Protein AF-A0A1L0E0C1-F1 (afdb_monomer_lite)

Organism: NCBI:txid45354

pLDDT: mean 79.89, std 13.8, range [28.92, 96.62]

InterPro domains:
  IPR013112 FAD-binding 8 [PF08022] (429-530)
  IPR013112 FAD-binding 8 [PF08022] (981-1081)
  IPR013121 Ferric reductase, NAD binding domain [PF08030] (539-684)
  IPR013121 Ferric reductase, NAD binding domain [PF08030] (1091-1236)
  IPR013130 Ferric reductase transmembrane component-like domain [PF01794] (278-395)
  IPR013130 Ferric reductase transmembrane component-like domain [PF01794] (830-946)
  IPR017927 FAD-binding domain, ferredoxin reductase-type [PS51384] (413-532)
  IPR017927 FAD-binding domain, ferredoxin reductase-type [PS51384] (965-1084)
  IPR039261 Ferredoxin-NADP reductase (FNR), nucleotide-binding domain [G3DSA:3.40.50.80] (520-704)
  IPR039261 Ferredoxin-NADP reductase (FNR), nucleotide-binding domain [G3DSA:3.40.50.80] (1072-1254)
  IPR039261 Ferredoxin-NADP reductase (FNR), nucleotide-binding domain [SSF52343] (520-680)
  IPR039261 Ferredoxin-NADP reductase (FNR), nucleotide-binding domain [SSF52343] (1072-1241)
  IPR051410 Ferric/Cupric Reductase Transmembrane Component [PTHR32361] (139-702)

Structure (mmCIF, N/CA/C/O backbone):
data_AF-A0A1L0E0C1-F1
#
_entry.id   AF-A0A1L0E0C1-F1
#
loop_
_atom_site.group_PDB
_atom_site.id
_atom_site.type_symbol
_atom_site.label_atom_id
_atom_site.label_alt_id
_atom_site.label_comp_id
_atom_site.label_asym_id
_atom_site.label_entity_id
_atom_site.label_seq_id
_atom_site.pdbx_PDB_ins_code
_atom_site.Cartn_x
_atom_site.Cartn_y
_atom_site.Cartn_z
_atom_site.occupancy
_atom_site.B_iso_or_equiv
_atom_site.auth_seq_id
_atom_site.auth_comp_id
_atom_site.auth_asym_id
_atom_site.auth_atom_id
_atom_site.pdbx_PDB_model_num
ATOM 1 N N . MET A 1 1 ? -16.754 -13.386 -2.634 1.00 34.28 1 MET A N 1
ATOM 2 C CA . MET A 1 1 ? -15.485 -12.650 -2.865 1.00 34.28 1 MET A CA 1
ATOM 3 C C . MET A 1 1 ? -14.905 -12.887 -4.261 1.00 34.28 1 MET A C 1
ATOM 5 O O . MET A 1 1 ? -15.042 -11.982 -5.067 1.00 34.28 1 MET A O 1
ATOM 9 N N . LYS A 1 2 ? -14.325 -14.057 -4.603 1.00 34.59 2 LYS A N 1
ATOM 10 C CA . LYS A 1 2 ? -13.698 -14.273 -5.934 1.00 34.59 2 LYS A CA 1
ATOM 11 C C . LYS A 1 2 ? -14.651 -13.988 -7.117 1.00 34.59 2 LYS A C 1
ATOM 13 O O . LYS A 1 2 ? -14.282 -13.212 -7.989 1.00 34.59 2 LYS A O 1
ATOM 18 N N . LEU A 1 3 ? -15.902 -14.473 -7.079 1.00 32.47 3 LEU A N 1
ATOM 19 C CA . LEU A 1 3 ? -16.924 -14.115 -8.085 1.00 32.47 3 LEU A CA 1
ATOM 20 C C . LEU A 1 3 ? -17.291 -12.619 -8.112 1.00 32.47 3 LEU A C 1
ATOM 22 O O . LEU A 1 3 ? -17.586 -12.098 -9.176 1.00 32.47 3 LEU A O 1
ATOM 26 N N . ALA A 1 4 ? -17.247 -11.910 -6.979 1.00 31.53 4 ALA A N 1
ATOM 27 C CA . ALA A 1 4 ? -17.548 -10.475 -6.938 1.00 31.53 4 ALA A CA 1
ATOM 28 C C . ALA A 1 4 ? -16.428 -9.639 -7.583 1.00 31.53 4 ALA A C 1
ATOM 30 O O . ALA A 1 4 ? -16.703 -8.649 -8.247 1.00 31.53 4 ALA A O 1
ATOM 31 N N . PHE A 1 5 ? -15.170 -10.074 -7.449 1.00 40.53 5 PHE A N 1
ATOM 32 C CA . PHE A 1 5 ? -14.047 -9.487 -8.186 1.00 40.53 5 PHE A CA 1
ATOM 33 C C . PHE A 1 5 ? -14.113 -9.785 -9.688 1.00 40.53 5 PHE A C 1
ATOM 35 O O . PHE A 1 5 ? -13.810 -8.905 -10.487 1.00 40.53 5 PHE A O 1
ATOM 42 N N . LEU A 1 6 ? -14.563 -10.987 -10.065 1.00 40.75 6 LEU A N 1
ATOM 43 C CA . LEU A 1 6 ? -14.895 -11.329 -11.450 1.00 40.75 6 LEU A CA 1
ATOM 44 C C . LEU A 1 6 ? -16.001 -10.421 -12.003 1.00 40.75 6 LEU A C 1
ATOM 46 O O . LEU A 1 6 ? -15.827 -9.886 -13.085 1.00 40.75 6 LEU A O 1
ATOM 50 N N . TRP A 1 7 ? -17.076 -10.171 -11.249 1.00 33.31 7 TRP A N 1
ATOM 51 C CA . TRP A 1 7 ? -18.152 -9.253 -11.649 1.00 33.31 7 TRP A CA 1
ATOM 52 C C . TRP A 1 7 ? -17.701 -7.790 -11.756 1.00 33.31 7 TRP A C 1
ATOM 54 O O . TRP A 1 7 ? -18.041 -7.137 -12.734 1.00 33.31 7 TRP A O 1
ATOM 64 N N . VAL A 1 8 ? -16.899 -7.274 -10.817 1.00 35.41 8 VAL A N 1
ATOM 65 C CA . VAL A 1 8 ? -16.327 -5.913 -10.925 1.00 35.41 8 VAL A CA 1
ATOM 66 C C . VAL A 1 8 ? -15.400 -5.794 -12.140 1.00 35.41 8 VAL A C 1
ATOM 68 O O . VAL A 1 8 ? -15.423 -4.776 -12.823 1.00 35.41 8 VAL A O 1
ATOM 71 N N . PHE A 1 9 ? -14.625 -6.838 -12.451 1.00 43.00 9 PHE A N 1
ATOM 72 C CA . PHE A 1 9 ? -13.812 -6.893 -13.668 1.00 43.00 9 PHE A CA 1
ATOM 73 C C . PHE A 1 9 ? -14.680 -6.973 -14.935 1.00 43.00 9 PHE A C 1
ATOM 75 O O . PHE A 1 9 ? -14.425 -6.236 -15.878 1.00 43.00 9 PHE A O 1
ATOM 82 N N . PHE A 1 10 ? -15.743 -7.785 -14.942 1.00 39.56 10 PHE A N 1
ATOM 83 C CA . PHE A 1 10 ? -16.670 -7.912 -16.073 1.00 39.56 10 PHE A CA 1
ATOM 84 C C . PHE A 1 10 ? -17.393 -6.589 -16.363 1.00 39.56 10 PHE A C 1
ATOM 86 O O . PHE A 1 10 ? -17.394 -6.146 -17.504 1.00 39.56 10 PHE A O 1
ATOM 93 N N . LEU A 1 11 ? -17.912 -5.920 -15.324 1.00 33.31 11 LEU A N 1
ATOM 94 C CA . LEU A 1 11 ? -18.552 -4.601 -15.410 1.00 33.31 11 LEU A CA 1
ATOM 95 C C . LEU A 1 11 ? -17.589 -3.516 -15.926 1.00 33.31 11 LEU A C 1
ATOM 97 O O . LEU A 1 11 ? -17.987 -2.643 -16.697 1.00 33.31 11 LEU A O 1
ATOM 101 N N . TYR A 1 12 ? -16.313 -3.584 -15.534 1.00 43.00 12 TYR A N 1
ATOM 102 C CA . TYR A 1 12 ? -15.280 -2.663 -16.007 1.00 43.00 12 TYR A CA 1
ATOM 103 C C . TYR A 1 12 ? -14.874 -2.950 -17.464 1.00 43.00 12 TYR A C 1
ATOM 105 O O . TYR A 1 12 ? -14.796 -2.026 -18.271 1.00 43.00 12 TYR A O 1
ATOM 113 N N . CYS A 1 13 ? -14.719 -4.218 -17.852 1.00 41.84 13 CYS A N 1
ATOM 114 C CA . CYS A 1 13 ? -14.485 -4.599 -19.245 1.00 41.84 13 CYS A CA 1
ATOM 115 C C . CYS A 1 13 ? -15.674 -4.250 -20.156 1.00 41.84 13 CYS A C 1
ATOM 117 O O . CYS A 1 13 ? -15.446 -3.731 -21.245 1.00 41.84 13 CYS A O 1
ATOM 119 N N . SER A 1 14 ? -16.924 -4.414 -19.706 1.00 35.62 14 SER A N 1
ATOM 120 C CA . SER A 1 14 ? -18.097 -3.958 -20.469 1.00 35.62 14 SER A CA 1
ATOM 121 C C . SER A 1 14 ? -18.181 -2.432 -20.593 1.00 35.62 14 SER A C 1
ATOM 123 O O . SER A 1 14 ? -18.719 -1.923 -21.569 1.00 35.62 14 SER A O 1
ATOM 125 N N . SER A 1 15 ? -17.605 -1.676 -19.647 1.00 33.91 15 SER A N 1
ATOM 126 C CA . SER A 1 15 ? -17.481 -0.216 -19.795 1.00 33.91 15 SER A CA 1
ATOM 127 C C . SER A 1 15 ? -16.428 0.205 -20.830 1.00 33.91 15 SER A C 1
ATOM 129 O O . SER A 1 15 ? -16.482 1.327 -21.319 1.00 33.91 15 SER A O 1
ATOM 131 N N . LEU A 1 16 ? -15.509 -0.698 -21.201 1.00 36.69 16 LEU A N 1
ATOM 132 C CA . LEU A 1 16 ? -14.503 -0.481 -22.246 1.00 36.69 16 LEU A CA 1
ATOM 133 C C . LEU A 1 16 ? -14.975 -0.961 -23.627 1.00 36.69 16 LEU A C 1
ATOM 135 O O . LEU A 1 16 ? -14.597 -0.360 -24.624 1.00 36.69 16 LEU A O 1
ATOM 139 N N . THR A 1 17 ? -15.838 -1.981 -23.716 1.00 40.03 17 THR A N 1
ATOM 140 C CA . THR A 1 17 ? -16.458 -2.376 -25.000 1.00 40.03 17 THR A CA 1
ATOM 141 C C . THR A 1 17 ? -17.456 -1.346 -25.525 1.00 40.03 17 THR A C 1
ATOM 143 O O . THR A 1 17 ? -17.697 -1.301 -26.724 1.00 40.03 17 THR A O 1
ATOM 146 N N . ASN A 1 18 ? -17.997 -0.494 -24.648 1.00 32.62 18 ASN A N 1
ATOM 147 C CA . ASN A 1 18 ? -18.848 0.637 -25.028 1.00 32.62 18 ASN A CA 1
ATOM 148 C C . ASN A 1 18 ? -18.045 1.876 -25.481 1.00 32.62 18 ASN A C 1
ATOM 150 O O . ASN A 1 18 ? -18.640 2.908 -25.771 1.00 32.62 18 ASN A O 1
ATOM 154 N N . ALA A 1 19 ? -16.712 1.788 -25.556 1.00 31.70 19 ALA A N 1
ATOM 155 C CA . ALA A 1 19 ? -15.868 2.736 -26.283 1.00 31.70 19 ALA A CA 1
ATOM 156 C C . ALA A 1 19 ? -15.610 2.223 -27.716 1.00 31.70 19 ALA A C 1
ATOM 158 O O . ALA A 1 19 ? -14.467 2.146 -28.163 1.00 31.70 19 ALA A O 1
ATOM 159 N N . SER A 1 20 ? -16.680 1.804 -28.403 1.00 30.70 20 SER A N 1
ATOM 160 C CA . SER A 1 20 ? -16.653 1.278 -29.776 1.00 30.70 20 SER A CA 1
ATOM 161 C C . SER A 1 20 ? -16.223 2.319 -30.806 1.00 30.70 20 SER A C 1
ATOM 163 O O . SER A 1 20 ? -15.618 1.973 -31.818 1.00 30.70 20 SER A O 1
ATOM 165 N N . ASP A 1 21 ? -16.499 3.588 -30.520 1.00 34.62 21 ASP A N 1
ATOM 166 C CA . ASP A 1 21 ? -16.424 4.693 -31.473 1.00 34.62 21 ASP A CA 1
ATOM 167 C C . ASP A 1 21 ? -15.010 5.307 -31.466 1.00 34.62 21 ASP A C 1
ATOM 169 O O . ASP A 1 21 ? -14.806 6.503 -31.261 1.00 34.62 21 ASP A O 1
ATOM 173 N N . VAL A 1 22 ? -14.007 4.439 -31.638 1.00 39.66 22 VAL A N 1
ATOM 174 C CA . VAL A 1 22 ? -12.595 4.797 -31.849 1.00 39.66 22 VAL A CA 1
ATOM 175 C C . VAL A 1 22 ? -12.134 4.177 -33.169 1.00 39.66 22 VAL A C 1
ATOM 177 O O . VAL A 1 22 ? -11.247 3.321 -33.226 1.00 39.66 22 VAL A O 1
ATOM 180 N N . GLU A 1 23 ? -12.773 4.615 -34.252 1.00 43.16 23 GLU A N 1
ATOM 181 C CA . GLU A 1 23 ? -12.269 4.425 -35.610 1.00 43.16 23 GLU A CA 1
ATOM 182 C C . GLU A 1 23 ? -10.852 5.011 -35.696 1.00 43.16 23 GLU A C 1
ATOM 184 O O . GLU A 1 23 ? -10.646 6.147 -35.274 1.00 43.16 23 GLU A O 1
ATOM 189 N N . ASN A 1 24 ? -9.873 4.230 -36.176 1.00 45.38 24 ASN A N 1
ATOM 190 C CA . ASN A 1 24 ? -8.563 4.701 -36.675 1.00 45.38 24 ASN A CA 1
ATOM 191 C C . ASN A 1 24 ? -7.652 3.538 -37.127 1.00 45.38 24 ASN A C 1
ATOM 193 O O . ASN A 1 24 ? -6.869 3.695 -38.062 1.00 45.38 24 ASN A O 1
ATOM 197 N N . TYR A 1 25 ? -7.726 2.357 -36.495 1.00 48.22 25 TYR A N 1
ATOM 198 C CA . TYR A 1 25 ? -6.921 1.205 -36.930 1.00 48.22 25 TYR A CA 1
ATOM 199 C C . TYR A 1 25 ? -7.558 0.502 -38.134 1.00 48.22 25 TYR A C 1
ATOM 201 O O . TYR A 1 25 ? -8.680 0.007 -38.043 1.00 48.22 25 TYR A O 1
ATOM 209 N N . SER A 1 26 ? -6.828 0.395 -39.248 1.00 52.53 26 SER A N 1
ATOM 210 C CA . SER A 1 26 ? -7.262 -0.391 -40.405 1.00 52.53 26 SER A CA 1
ATOM 211 C C . SER A 1 26 ? -6.088 -1.121 -41.061 1.00 52.53 26 SER A C 1
ATOM 213 O O . SER A 1 26 ? -5.048 -0.521 -41.319 1.00 52.53 26 SER A O 1
ATOM 215 N N . PHE A 1 27 ? -6.270 -2.412 -41.356 1.00 62.06 27 PHE A N 1
ATOM 216 C CA . PHE A 1 27 ? -5.289 -3.216 -42.095 1.00 62.06 27 PHE A CA 1
ATOM 217 C C . PHE A 1 27 ? -5.013 -2.616 -43.476 1.00 62.06 27 PHE A C 1
ATOM 219 O O . PHE A 1 27 ? -5.892 -1.984 -44.075 1.00 62.06 27 PHE A O 1
ATOM 226 N N . HIS A 1 28 ? -3.802 -2.811 -43.991 1.00 65.19 28 HIS A N 1
ATOM 227 C CA . HIS A 1 28 ? -3.393 -2.187 -45.243 1.00 65.19 28 HIS A CA 1
ATOM 228 C C . HIS A 1 28 ? -3.848 -2.958 -46.485 1.00 65.19 28 HIS A C 1
ATOM 230 O O . HIS A 1 28 ? -4.202 -2.313 -47.467 1.00 65.19 28 HIS A O 1
ATOM 236 N N . GLY A 1 29 ? -3.906 -4.294 -46.434 1.00 66.12 29 GLY A N 1
ATOM 237 C CA . GLY A 1 29 ? -4.565 -5.103 -47.470 1.00 66.12 29 GLY A CA 1
ATOM 238 C C . GLY A 1 29 ? -3.949 -4.991 -48.874 1.00 66.12 29 GLY A C 1
ATOM 239 O O . GLY A 1 29 ? -2.994 -4.257 -49.108 1.00 66.12 29 GLY A O 1
ATOM 240 N N . LYS A 1 30 ? -4.485 -5.739 -49.848 1.00 67.62 30 LYS A N 1
ATOM 241 C CA . LYS A 1 30 ? -4.015 -5.669 -51.253 1.00 67.62 30 LYS A CA 1
ATOM 242 C C . LYS A 1 30 ? -4.526 -4.423 -51.980 1.00 67.62 30 LYS A C 1
ATOM 244 O O . LYS A 1 30 ? -3.969 -4.023 -52.994 1.00 67.62 30 LYS A O 1
ATOM 249 N N . ASP A 1 31 ? -5.596 -3.837 -51.465 1.00 69.44 31 ASP A N 1
ATOM 250 C CA . ASP A 1 31 ? -6.315 -2.700 -52.016 1.00 69.44 31 ASP A CA 1
ATOM 251 C C . ASP A 1 31 ? -5.542 -1.384 -51.837 1.00 69.44 31 ASP A C 1
ATOM 253 O O . ASP A 1 31 ? -5.228 -0.705 -52.821 1.00 69.44 31 ASP A O 1
ATOM 257 N N . LYS A 1 32 ? -5.135 -1.053 -50.604 1.00 72.25 32 LYS A N 1
ATOM 258 C CA . LYS A 1 32 ? -4.376 0.181 -50.336 1.00 72.25 32 LYS A CA 1
ATOM 259 C C . LYS A 1 32 ? -2.956 0.103 -50.897 1.00 72.25 32 LYS A C 1
ATOM 261 O O . LYS A 1 32 ? -2.439 1.112 -51.368 1.00 72.25 32 LYS A O 1
ATOM 266 N N . GLN A 1 33 ? -2.348 -1.090 -50.913 1.00 76.56 33 GLN A N 1
ATOM 267 C CA . GLN A 1 33 ? -1.043 -1.346 -51.542 1.00 76.56 33 GLN A CA 1
ATOM 268 C C . GLN A 1 33 ? -1.000 -0.832 -52.989 1.00 76.56 33 GLN A C 1
ATOM 270 O O . GLN A 1 33 ? -0.150 -0.005 -53.324 1.00 76.56 33 GLN A O 1
ATOM 275 N N . SER A 1 34 ? -1.957 -1.246 -53.822 1.00 78.94 34 SER A N 1
ATOM 276 C CA . SER A 1 34 ? -2.007 -0.855 -55.235 1.00 78.94 34 SER A CA 1
ATOM 277 C C . SER A 1 34 ? -2.423 0.601 -55.453 1.00 78.94 34 SER A C 1
ATOM 279 O O . SER A 1 34 ? -1.920 1.249 -56.373 1.00 78.94 34 SER A O 1
ATOM 281 N N . PHE A 1 35 ? -3.278 1.151 -54.583 1.00 84.19 35 PHE A N 1
ATOM 282 C CA . PHE A 1 35 ? -3.592 2.583 -54.577 1.00 84.19 35 PHE A CA 1
ATOM 283 C C . PHE A 1 35 ? -2.333 3.436 -54.347 1.00 84.19 35 PHE A C 1
ATOM 285 O O . PHE A 1 35 ? -2.048 4.345 -55.131 1.00 84.19 35 PHE A O 1
ATOM 292 N N . TYR A 1 36 ? -1.533 3.113 -53.324 1.00 80.38 36 TYR A N 1
ATOM 293 C CA . TYR A 1 36 ? -0.294 3.839 -53.034 1.00 80.38 36 TYR A CA 1
ATOM 294 C C . TYR A 1 36 ? 0.791 3.612 -54.101 1.00 80.38 36 TYR A C 1
ATOM 296 O O . TYR A 1 36 ? 1.489 4.563 -54.462 1.00 80.38 36 TYR A O 1
ATOM 304 N N . ALA A 1 37 ? 0.885 2.407 -54.675 1.00 81.44 37 ALA A N 1
ATOM 305 C CA . ALA A 1 37 ? 1.774 2.118 -55.802 1.00 81.44 37 ALA A CA 1
ATOM 306 C C . ALA A 1 37 ? 1.478 3.011 -57.017 1.00 81.44 37 ALA A C 1
ATOM 308 O O . ALA A 1 37 ? 2.386 3.664 -57.542 1.00 81.44 37 ALA A O 1
ATOM 309 N N . CYS A 1 38 ? 0.209 3.120 -57.421 1.00 84.69 38 CYS A N 1
ATOM 310 C CA . CYS A 1 38 ? -0.178 3.995 -58.525 1.00 84.69 38 CYS A CA 1
ATOM 311 C C . CYS A 1 38 ? -0.031 5.483 -58.191 1.00 84.69 38 CYS A C 1
ATOM 313 O O . CYS A 1 38 ? 0.503 6.235 -59.005 1.00 84.69 38 CYS A O 1
ATOM 315 N N . GLY A 1 39 ? -0.397 5.924 -56.985 1.00 83.69 39 GLY A N 1
ATOM 316 C CA . GLY A 1 39 ? -0.213 7.320 -56.576 1.00 83.69 39 GLY A CA 1
ATOM 317 C C . GLY A 1 39 ? 1.248 7.764 -56.434 1.00 83.69 39 GLY A C 1
ATOM 318 O O . GLY A 1 39 ? 1.540 8.958 -56.553 1.00 83.69 39 GLY A O 1
ATOM 319 N N . TYR A 1 40 ? 2.184 6.829 -56.246 1.00 78.94 40 TYR A N 1
ATOM 320 C CA . TYR A 1 40 ? 3.613 7.096 -56.414 1.00 78.94 40 TYR A CA 1
ATOM 321 C C . TYR A 1 40 ? 3.990 7.170 -57.903 1.00 78.94 40 TYR A C 1
ATOM 323 O O . TYR A 1 40 ? 4.584 8.161 -58.335 1.00 78.94 40 TYR A O 1
ATOM 331 N N . ALA A 1 41 ? 3.592 6.171 -58.702 1.00 79.88 41 ALA A N 1
ATOM 332 C CA . ALA A 1 41 ? 3.887 6.092 -60.136 1.00 79.88 41 ALA A CA 1
ATOM 333 C C . ALA A 1 41 ? 3.419 7.323 -60.932 1.00 79.88 41 ALA A C 1
ATOM 335 O O . ALA A 1 41 ? 4.134 7.792 -61.817 1.00 79.88 41 ALA A O 1
ATOM 336 N N . MET A 1 42 ? 2.261 7.893 -60.580 1.00 83.19 42 MET A N 1
ATOM 337 C CA . MET A 1 42 ? 1.703 9.104 -61.194 1.00 83.19 42 MET A CA 1
ATOM 338 C C . MET A 1 42 ? 2.708 10.262 -61.271 1.00 83.19 42 MET A C 1
ATOM 340 O O . MET A 1 42 ? 2.742 10.970 -62.274 1.00 83.19 42 MET A O 1
ATOM 344 N N . ARG A 1 43 ? 3.581 10.419 -60.265 1.00 74.69 43 ARG A N 1
ATOM 345 C CA . ARG A 1 43 ? 4.607 11.483 -60.217 1.00 74.69 43 ARG A CA 1
ATOM 346 C C . ARG A 1 43 ? 5.691 11.350 -61.291 1.00 74.69 43 ARG A C 1
ATOM 348 O O . ARG A 1 43 ? 6.391 12.318 -61.562 1.00 74.69 43 ARG A O 1
ATOM 355 N N . LEU A 1 44 ? 5.845 10.154 -61.856 1.00 72.62 44 LEU A N 1
ATOM 356 C CA . LEU A 1 44 ? 6.824 9.814 -62.891 1.00 72.62 44 LEU A CA 1
ATOM 357 C C . LEU A 1 44 ? 6.169 9.684 -64.275 1.00 72.62 44 LEU A C 1
ATOM 359 O O . LEU A 1 44 ? 6.866 9.733 -65.284 1.00 72.62 44 LEU A O 1
ATOM 363 N N . ILE A 1 45 ? 4.838 9.544 -64.321 1.00 82.25 45 ILE A N 1
ATOM 364 C CA . ILE A 1 45 ? 4.042 9.550 -65.554 1.00 82.25 45 ILE A CA 1
ATOM 365 C C . ILE A 1 45 ? 3.848 10.989 -66.058 1.00 82.25 45 ILE A C 1
ATOM 367 O O . ILE A 1 45 ? 4.075 11.249 -67.236 1.00 82.25 45 ILE A O 1
ATOM 371 N N . GLY A 1 46 ? 3.464 11.930 -65.186 1.00 80.50 46 GLY A N 1
ATOM 372 C CA . GLY A 1 46 ? 3.272 13.332 -65.569 1.00 80.50 46 GLY A CA 1
ATOM 373 C C . GLY A 1 46 ? 2.643 14.203 -64.480 1.00 80.50 46 GLY A C 1
ATOM 374 O O . GLY A 1 46 ? 2.014 13.714 -63.540 1.00 80.50 46 GLY A O 1
ATOM 375 N N . THR A 1 47 ? 2.791 15.520 -64.619 1.00 84.44 47 THR A N 1
ATOM 376 C CA . THR A 1 47 ? 2.077 16.499 -63.790 1.00 84.44 47 THR A CA 1
ATOM 377 C C . THR A 1 47 ? 0.734 16.842 -64.440 1.00 84.44 47 THR A C 1
ATOM 379 O O . THR A 1 47 ? 0.674 17.129 -65.629 1.00 84.44 47 THR A O 1
ATOM 382 N N . PHE A 1 48 ? -0.348 16.856 -63.657 1.00 87.25 48 PHE A N 1
ATOM 383 C CA . PHE A 1 48 ? -1.711 17.160 -64.136 1.00 87.25 48 PHE A CA 1
ATOM 384 C C . PHE A 1 48 ? -2.331 18.411 -63.491 1.00 87.25 48 PHE A C 1
ATOM 386 O O . PHE A 1 48 ? -3.354 18.910 -63.949 1.00 87.25 48 PHE A O 1
ATOM 393 N N . CYS A 1 49 ? -1.726 18.932 -62.421 1.00 83.69 49 CYS A N 1
ATOM 394 C CA . CYS A 1 49 ? -2.252 20.060 -61.654 1.00 83.69 49 CYS A CA 1
ATOM 395 C C . CYS A 1 49 ? -1.202 21.157 -61.467 1.00 83.69 49 CYS A C 1
ATOM 397 O O . CYS A 1 49 ? -0.000 20.894 -61.399 1.00 83.69 49 CYS A O 1
ATOM 399 N N . LYS A 1 50 ? -1.668 22.404 -61.336 1.00 75.69 50 LYS A N 1
ATOM 400 C CA . LYS A 1 50 ? -0.827 23.556 -60.972 1.00 75.69 50 LYS A CA 1
ATOM 401 C C . LYS A 1 50 ? -0.212 23.346 -59.583 1.00 75.69 50 LYS A C 1
ATOM 403 O O . LYS A 1 50 ? -0.792 22.673 -58.738 1.00 75.69 50 LYS A O 1
ATOM 408 N N . ALA A 1 51 ? 0.930 23.983 -59.317 1.00 63.78 51 ALA A N 1
ATOM 409 C CA . ALA A 1 51 ? 1.725 23.769 -58.100 1.00 63.78 51 ALA A CA 1
ATOM 410 C C . ALA A 1 51 ? 1.006 24.052 -56.757 1.00 63.78 51 ALA A C 1
ATOM 412 O O . ALA A 1 51 ? 1.529 23.673 -55.710 1.00 63.78 51 ALA A O 1
ATOM 413 N N . SER A 1 52 ? -0.173 24.681 -56.773 1.00 59.19 52 SER A N 1
ATOM 414 C CA . SER A 1 52 ? -1.061 24.859 -55.616 1.00 59.19 52 SER A CA 1
ATOM 415 C C . SER A 1 52 ? -1.869 23.608 -55.232 1.00 59.19 52 SER A C 1
ATOM 417 O O . SER A 1 52 ? -2.356 23.536 -54.108 1.00 59.19 52 SER A O 1
ATOM 419 N N . VAL A 1 53 ? -2.005 22.613 -56.119 1.00 66.44 53 VAL A N 1
ATOM 420 C CA . VAL A 1 53 ? -2.749 21.363 -55.875 1.00 66.44 53 VAL A CA 1
ATOM 421 C C . VAL A 1 53 ? -1.830 20.175 -56.163 1.00 66.44 53 VAL A C 1
ATOM 423 O O . VAL A 1 53 ? -1.645 19.773 -57.309 1.00 66.44 53 VAL A O 1
ATOM 426 N N . LYS A 1 54 ? -1.217 19.621 -55.111 1.00 62.88 54 LYS A N 1
ATOM 427 C CA . LYS A 1 54 ? -0.212 18.546 -55.194 1.00 62.88 54 LYS A CA 1
ATOM 428 C C . LYS A 1 54 ? -0.720 17.229 -54.597 1.00 62.88 54 LYS A C 1
ATOM 430 O O . LYS A 1 54 ? -1.565 17.224 -53.707 1.00 62.88 54 LYS A O 1
ATOM 435 N N . GLY A 1 55 ? -0.134 16.115 -55.040 1.00 71.94 55 GLY A N 1
ATOM 436 C CA . GLY A 1 55 ? -0.396 14.780 -54.490 1.00 71.94 55 GLY A CA 1
ATOM 437 C C . GLY A 1 55 ? -1.813 14.272 -54.768 1.00 71.94 55 GLY A C 1
ATOM 438 O O . GLY A 1 55 ? -2.428 14.656 -55.761 1.00 71.94 55 GLY A O 1
ATOM 439 N N . TYR A 1 56 ? -2.331 13.418 -53.882 1.00 80.62 56 TYR A N 1
ATOM 440 C CA . TYR A 1 56 ? -3.603 12.717 -54.085 1.00 80.62 56 TYR A CA 1
ATOM 441 C C . TYR A 1 56 ? -4.811 13.649 -54.253 1.00 80.62 56 TYR A C 1
ATOM 443 O O . TYR A 1 56 ? -5.714 13.295 -55.002 1.00 80.62 56 TYR A O 1
ATOM 451 N N . LYS A 1 57 ? -4.793 14.879 -53.707 1.00 84.12 57 LYS A N 1
ATOM 452 C CA . LYS A 1 57 ? -5.858 15.864 -53.978 1.00 84.12 57 LYS A CA 1
ATOM 453 C C . LYS A 1 57 ? -6.007 16.161 -55.474 1.00 84.12 57 LYS A C 1
ATOM 455 O O . LYS A 1 57 ? -7.129 16.311 -55.931 1.00 84.12 57 LYS A O 1
ATOM 460 N N . CYS A 1 58 ? -4.915 16.169 -56.247 1.00 85.44 58 CYS A N 1
ATOM 461 C CA . CYS A 1 58 ? -4.973 16.282 -57.710 1.00 85.44 58 CYS A CA 1
ATOM 462 C C . CYS A 1 58 ? -5.654 15.059 -58.349 1.00 85.44 58 CYS A C 1
ATOM 464 O O . CYS A 1 58 ? -6.480 15.205 -59.244 1.00 85.44 58 CYS A O 1
ATOM 466 N N . TYR A 1 59 ? -5.345 13.853 -57.864 1.00 88.62 59 TYR A N 1
ATOM 467 C CA . TYR A 1 59 ? -5.907 12.597 -58.377 1.00 88.62 59 TYR A CA 1
ATOM 468 C C . TYR A 1 59 ? -7.395 12.420 -58.012 1.00 88.62 59 TYR A C 1
ATOM 470 O O . TYR A 1 59 ? -8.086 11.641 -58.661 1.00 88.62 59 TYR A O 1
ATOM 478 N N . CYS A 1 60 ? -7.894 13.148 -57.007 1.00 88.31 60 CYS A N 1
ATOM 479 C CA . CYS A 1 60 ? -9.316 13.226 -56.661 1.00 88.31 60 CYS A CA 1
ATOM 480 C C . CYS A 1 60 ? -10.093 14.305 -57.446 1.00 88.31 60 CYS A C 1
ATOM 482 O O . CYS A 1 60 ? -11.310 14.202 -57.534 1.00 88.31 60 CYS A O 1
ATOM 484 N N . THR A 1 61 ? -9.440 15.359 -57.967 1.00 87.94 61 THR A N 1
ATOM 485 C CA . THR A 1 61 ? -10.139 16.559 -58.495 1.00 87.94 61 THR A CA 1
ATOM 486 C C . THR A 1 61 ? -9.869 16.911 -59.957 1.00 87.94 61 THR A C 1
ATOM 488 O O . THR A 1 61 ? -10.568 17.762 -60.504 1.00 87.94 61 THR A O 1
ATOM 491 N N . ASN A 1 62 ? -8.869 16.309 -60.603 1.00 90.69 62 ASN A N 1
ATOM 492 C CA . ASN A 1 62 ? -8.556 16.549 -62.012 1.00 90.69 62 ASN A CA 1
ATOM 493 C C . ASN A 1 62 ? -8.910 15.318 -62.856 1.00 90.69 62 ASN A C 1
ATOM 495 O O . ASN A 1 62 ? -8.381 14.232 -62.625 1.00 90.69 62 ASN A O 1
ATOM 499 N N . ASP A 1 63 ? -9.763 15.508 -63.864 1.00 90.69 63 ASP A N 1
ATOM 500 C CA . ASP A 1 63 ? -10.263 14.435 -64.730 1.00 90.69 63 ASP A CA 1
ATOM 501 C C . ASP A 1 63 ? -9.138 13.633 -65.403 1.00 90.69 63 ASP A C 1
ATOM 503 O O . ASP A 1 63 ? -9.110 12.409 -65.301 1.00 90.69 63 ASP A O 1
ATOM 507 N N . ASN A 1 64 ? -8.162 14.300 -66.026 1.00 91.56 64 ASN A N 1
ATOM 508 C CA . ASN A 1 64 ? -7.044 13.635 -66.710 1.00 91.56 64 ASN A CA 1
ATOM 509 C C . ASN A 1 64 ? -6.148 12.853 -65.737 1.00 91.56 64 ASN A C 1
ATOM 511 O O . ASN A 1 64 ? -5.647 11.772 -66.070 1.00 91.56 64 ASN A O 1
ATOM 515 N N . ALA A 1 65 ? -5.983 13.373 -64.518 1.00 89.88 65 ALA A N 1
ATOM 516 C CA . ALA A 1 65 ? -5.261 12.705 -63.447 1.00 89.88 65 ALA A CA 1
ATOM 517 C C . ALA A 1 65 ? -6.011 11.458 -62.952 1.00 89.88 65 ALA A C 1
ATOM 519 O O . ALA A 1 65 ? -5.397 10.401 -62.819 1.00 89.88 65 ALA A O 1
ATOM 520 N N . MET A 1 66 ? -7.326 11.557 -62.736 1.00 92.19 66 MET A N 1
ATOM 521 C CA . MET A 1 66 ? -8.191 10.448 -62.315 1.00 92.19 66 MET A CA 1
ATOM 522 C C . MET A 1 66 ? -8.264 9.348 -63.386 1.00 92.19 66 MET A C 1
ATOM 524 O O . MET A 1 66 ? -8.074 8.175 -63.066 1.00 92.19 66 MET A O 1
ATOM 528 N N . LEU A 1 67 ? -8.428 9.718 -64.664 1.00 93.44 67 LEU A N 1
ATOM 529 C CA . LEU A 1 67 ? -8.336 8.805 -65.812 1.00 93.44 67 LEU A CA 1
ATOM 530 C C . LEU A 1 67 ? -7.011 8.029 -65.773 1.00 93.44 67 LEU A C 1
ATOM 532 O O . LEU A 1 67 ? -7.009 6.798 -65.744 1.00 93.44 67 LEU A O 1
ATOM 536 N N . THR A 1 68 ? -5.884 8.742 -65.689 1.00 92.00 68 THR A N 1
ATOM 537 C CA . THR A 1 68 ? -4.543 8.131 -65.662 1.00 92.00 68 THR A CA 1
ATOM 538 C C . THR A 1 68 ? -4.329 7.246 -64.425 1.00 92.00 68 THR A C 1
ATOM 540 O O . THR A 1 68 ? -3.753 6.162 -64.537 1.00 92.00 68 THR A O 1
ATOM 543 N N . PHE A 1 69 ? -4.849 7.641 -63.258 1.00 91.38 69 PHE A N 1
ATOM 544 C CA . PHE A 1 69 ? -4.784 6.849 -62.025 1.00 91.38 69 PHE A CA 1
ATOM 545 C C . PHE A 1 69 ? -5.590 5.545 -62.152 1.00 91.38 69 PHE A C 1
ATOM 547 O O . PHE A 1 69 ? -5.081 4.468 -61.838 1.00 91.38 69 PHE A O 1
ATOM 554 N N . THR A 1 70 ? -6.822 5.606 -62.672 1.00 91.94 70 THR A N 1
ATOM 555 C CA . THR A 1 70 ? -7.643 4.403 -62.909 1.00 91.94 70 THR A CA 1
ATOM 556 C C . THR A 1 70 ? -7.039 3.478 -63.970 1.00 91.94 70 THR A C 1
ATOM 558 O O . THR A 1 70 ? -7.056 2.259 -63.789 1.00 91.94 70 THR A O 1
ATOM 561 N N . GLY A 1 71 ? -6.408 4.035 -65.010 1.00 90.69 71 GLY A N 1
ATOM 562 C CA . GLY A 1 71 ? -5.623 3.284 -65.991 1.00 90.69 71 GLY A CA 1
ATOM 563 C C . GLY A 1 71 ? -4.406 2.578 -65.384 1.00 90.69 71 GLY A C 1
ATOM 564 O O . GLY A 1 71 ? -4.135 1.417 -65.700 1.00 90.69 71 GLY A O 1
ATOM 565 N N . CYS A 1 72 ? -3.709 3.227 -64.446 1.00 89.50 72 CYS A N 1
ATOM 566 C CA . CYS A 1 72 ? -2.620 2.606 -63.688 1.00 89.50 72 CYS A CA 1
ATOM 567 C C . CYS A 1 72 ? -3.109 1.406 -62.858 1.00 89.50 72 CYS A C 1
ATOM 569 O O . CYS A 1 72 ? -2.497 0.338 -62.908 1.00 89.50 72 CYS A O 1
ATOM 571 N N . LEU A 1 73 ? -4.243 1.537 -62.158 1.00 88.81 73 LEU A N 1
ATOM 572 C CA . LEU A 1 73 ? -4.823 0.439 -61.374 1.00 88.81 73 LEU A CA 1
ATOM 573 C C . LEU A 1 73 ? -5.227 -0.756 -62.252 1.00 88.81 73 LEU A C 1
ATOM 575 O O . LEU A 1 73 ? -5.004 -1.906 -61.878 1.00 88.81 73 LEU A O 1
ATOM 579 N N . ALA A 1 74 ? -5.776 -0.516 -63.443 1.00 87.69 74 ALA A N 1
ATOM 580 C CA . ALA A 1 74 ? -6.062 -1.592 -64.392 1.00 87.69 74 ALA A CA 1
ATOM 581 C C . ALA A 1 74 ? -4.780 -2.256 -64.937 1.00 87.69 74 ALA A C 1
ATOM 583 O O . ALA A 1 74 ? -4.741 -3.473 -65.116 1.00 87.69 74 ALA A O 1
ATOM 584 N N . THR A 1 75 ? -3.701 -1.487 -65.118 1.00 81.69 75 THR A N 1
ATOM 585 C CA . THR A 1 75 ? -2.400 -1.962 -65.632 1.00 81.69 75 THR A CA 1
ATOM 586 C C . THR A 1 75 ? -1.730 -3.014 -64.726 1.00 81.69 75 THR A C 1
ATOM 588 O O . THR A 1 75 ? -0.967 -3.859 -65.207 1.00 81.69 75 THR A O 1
ATOM 591 N N . THR A 1 76 ? -2.038 -3.027 -63.424 1.00 73.81 76 THR A N 1
ATOM 592 C CA . THR A 1 76 ? -1.614 -4.077 -62.475 1.00 73.81 76 THR A CA 1
ATOM 593 C C . THR A 1 76 ? -2.673 -5.157 -62.214 1.00 73.81 76 THR A C 1
ATOM 595 O O . THR A 1 76 ? -2.400 -6.098 -61.471 1.00 73.81 76 THR A O 1
ATOM 598 N N . GLY A 1 77 ? -3.861 -5.073 -62.828 1.00 79.50 77 GLY A N 1
ATOM 599 C CA . GLY A 1 77 ? -4.991 -5.969 -62.543 1.00 79.50 77 GLY A CA 1
ATOM 600 C C . GLY A 1 77 ? -5.647 -5.690 -61.183 1.00 79.50 77 GLY A C 1
ATOM 601 O O . GLY A 1 77 ? -6.032 -6.618 -60.470 1.00 79.50 77 GLY A O 1
ATOM 602 N N . ARG A 1 78 ? -5.699 -4.412 -60.788 1.00 78.31 78 ARG A N 1
ATOM 603 C CA . ARG A 1 78 ? -6.107 -3.918 -59.461 1.00 78.31 78 ARG A CA 1
ATOM 604 C C . ARG A 1 78 ? -7.270 -2.921 -59.512 1.00 78.31 78 ARG A C 1
ATOM 606 O O . ARG A 1 78 ? -7.584 -2.301 -58.505 1.00 78.31 78 ARG A O 1
ATOM 613 N N . ASN A 1 79 ? -7.956 -2.781 -60.643 1.00 82.50 79 ASN A N 1
ATOM 614 C CA . ASN A 1 79 ? -9.206 -2.021 -60.771 1.00 82.50 79 ASN A CA 1
ATOM 615 C C . ASN A 1 79 ? -10.409 -2.775 -60.158 1.00 82.50 79 ASN A C 1
ATOM 617 O O . ASN A 1 79 ? -11.424 -2.993 -60.813 1.00 82.50 79 ASN A O 1
ATOM 621 N N . THR A 1 80 ? -10.279 -3.222 -58.904 1.00 85.00 80 THR A N 1
ATOM 622 C CA . THR A 1 80 ? -11.326 -3.954 -58.177 1.00 85.00 80 THR A CA 1
ATOM 623 C C . THR A 1 80 ? -12.223 -3.010 -57.381 1.00 85.00 80 THR A C 1
ATOM 625 O O . THR A 1 80 ? -11.822 -1.909 -56.997 1.00 85.00 80 THR A O 1
ATOM 628 N N . ASN A 1 81 ? -13.434 -3.472 -57.054 1.00 84.19 81 ASN A N 1
ATOM 629 C CA . ASN A 1 81 ? -14.389 -2.680 -56.279 1.00 84.19 81 ASN A CA 1
ATOM 630 C C . ASN A 1 81 ? -13.831 -2.246 -54.916 1.00 84.19 81 ASN A C 1
ATOM 632 O O . ASN A 1 81 ? -14.164 -1.161 -54.458 1.00 84.19 81 ASN A O 1
ATOM 636 N N . ASP A 1 82 ? -12.972 -3.046 -54.280 1.00 79.38 82 ASP A N 1
ATOM 637 C CA . ASP A 1 82 ? -12.389 -2.710 -52.976 1.00 79.38 82 ASP A CA 1
ATOM 638 C C . ASP A 1 82 ? -11.293 -1.638 -53.074 1.00 79.38 82 ASP A C 1
ATOM 640 O O . ASP A 1 82 ? -11.242 -0.739 -52.237 1.00 79.38 82 ASP A O 1
ATOM 644 N N . VAL A 1 83 ? -10.501 -1.637 -54.154 1.00 82.62 83 VAL A N 1
ATOM 645 C CA . VAL A 1 83 ? -9.576 -0.531 -54.462 1.00 82.62 83 VAL A CA 1
ATOM 646 C C . VAL A 1 83 ? -10.346 0.759 -54.741 1.00 82.62 83 VAL A C 1
ATOM 648 O O . VAL A 1 83 ? -9.964 1.819 -54.249 1.00 82.62 83 VAL A O 1
ATOM 651 N N . TYR A 1 84 ? -11.455 0.690 -55.485 1.00 88.94 84 TYR A N 1
ATOM 652 C CA . TYR A 1 84 ? -12.295 1.864 -55.734 1.00 88.94 84 TYR A CA 1
ATOM 653 C C . TYR A 1 84 ? -13.021 2.353 -54.470 1.00 88.94 84 TYR A C 1
ATOM 655 O O . TYR A 1 84 ? -13.060 3.562 -54.261 1.00 88.94 84 TYR A O 1
ATOM 663 N N . LYS A 1 85 ? -13.488 1.471 -53.570 1.00 86.19 85 LYS A N 1
ATOM 664 C CA . LYS A 1 85 ? -13.973 1.876 -52.232 1.00 86.19 85 LYS A CA 1
ATOM 665 C C . LYS A 1 85 ? -12.898 2.640 -51.459 1.00 86.19 85 LYS A C 1
ATOM 667 O O . LYS A 1 85 ? -13.200 3.683 -50.887 1.00 86.19 85 LYS A O 1
ATOM 672 N N . PHE A 1 86 ? -11.654 2.150 -51.453 1.00 82.81 86 PHE A N 1
ATOM 673 C CA . PHE A 1 86 ? -10.569 2.842 -50.757 1.00 82.81 86 PHE A CA 1
ATOM 674 C C . PHE A 1 86 ? -10.216 4.188 -51.408 1.00 82.81 86 PHE A C 1
ATOM 676 O O . PHE A 1 86 ? -9.995 5.152 -50.686 1.00 82.81 86 PHE A O 1
ATOM 683 N N . TYR A 1 87 ? -10.236 4.290 -52.741 1.00 87.62 87 TYR A N 1
ATOM 684 C CA . TYR A 1 87 ? -10.065 5.559 -53.466 1.00 87.62 87 TYR A CA 1
ATOM 685 C C . TYR A 1 87 ? -11.159 6.568 -53.065 1.00 87.62 87 TYR A C 1
ATOM 687 O O . TYR A 1 87 ? -10.837 7.684 -52.661 1.00 87.62 87 TYR A O 1
ATOM 695 N N . MET A 1 88 ? -12.435 6.163 -53.096 1.00 90.19 88 MET A N 1
ATOM 696 C CA . MET A 1 88 ? -13.573 6.999 -52.682 1.00 90.19 88 MET A CA 1
ATOM 697 C C . MET A 1 88 ? -13.412 7.484 -51.233 1.00 90.19 88 MET A C 1
ATOM 699 O O . MET A 1 88 ? -13.423 8.689 -50.992 1.00 90.19 88 MET A O 1
ATOM 703 N N . TYR A 1 89 ? -13.160 6.559 -50.297 1.00 84.81 89 TYR A N 1
ATOM 704 C CA . TYR A 1 89 ? -12.883 6.863 -48.888 1.00 84.81 89 TYR A CA 1
ATOM 705 C C . TYR A 1 89 ? -11.713 7.845 -48.726 1.00 84.81 89 TYR A C 1
ATOM 707 O O . TYR A 1 89 ? -11.834 8.831 -48.012 1.00 84.81 89 TYR A O 1
ATOM 715 N N . TYR A 1 90 ? -10.594 7.622 -49.422 1.00 81.69 90 TYR A N 1
ATOM 716 C CA . TYR A 1 90 ? -9.398 8.459 -49.304 1.00 81.69 90 TYR A CA 1
ATOM 717 C C . TYR A 1 90 ? -9.621 9.886 -49.835 1.00 81.69 90 TYR A C 1
ATOM 719 O O . TYR A 1 90 ? -9.034 10.835 -49.316 1.00 81.69 90 TYR A O 1
ATOM 727 N N . CYS A 1 91 ? -10.464 10.059 -50.857 1.00 87.31 91 CYS A N 1
ATOM 728 C CA . CYS A 1 91 ? -10.828 11.379 -51.370 1.00 87.31 91 CYS A CA 1
ATOM 729 C C . CYS A 1 91 ? -11.842 12.108 -50.473 1.00 87.31 91 CYS A C 1
ATOM 731 O O . CYS A 1 91 ? -11.705 13.320 -50.283 1.00 87.31 91 CYS A O 1
ATOM 733 N N . GLU A 1 92 ? -12.813 11.390 -49.901 1.00 88.88 92 GLU A N 1
ATOM 734 C CA . GLU A 1 92 ? -13.820 11.955 -48.996 1.00 88.88 92 GLU A CA 1
ATOM 735 C C . GLU A 1 92 ? -13.182 12.357 -47.650 1.00 88.88 92 GLU A C 1
ATOM 737 O O . GLU A 1 92 ? -13.258 13.526 -47.281 1.00 88.88 92 GLU A O 1
ATOM 742 N N . GLU A 1 93 ? -12.440 11.450 -47.003 1.00 79.62 93 GLU A N 1
ATOM 743 C CA . GLU A 1 93 ? -11.793 11.647 -45.691 1.00 79.62 93 GLU A CA 1
ATOM 744 C C . GLU A 1 93 ? -10.689 12.721 -45.709 1.00 79.62 93 GLU A C 1
ATOM 746 O O . GLU A 1 93 ? -10.704 13.655 -44.911 1.00 79.62 93 GLU A O 1
ATOM 751 N N . TYR A 1 94 ? -9.707 12.619 -46.616 1.00 76.00 94 TYR A N 1
ATOM 752 C CA . TYR A 1 94 ? -8.517 13.483 -46.553 1.00 76.00 94 TYR A CA 1
ATOM 753 C C . TYR A 1 94 ? -8.649 14.800 -47.322 1.00 76.00 94 TYR A C 1
ATOM 755 O O . TYR A 1 94 ? -7.815 15.693 -47.135 1.00 76.00 94 TYR A O 1
ATOM 763 N N . TYR A 1 95 ? -9.640 14.935 -48.213 1.00 83.50 95 TYR A N 1
ATOM 764 C CA . TYR A 1 95 ? -9.749 16.096 -49.105 1.00 83.50 95 TYR A CA 1
ATOM 765 C C . TYR A 1 95 ? -11.143 16.708 -49.243 1.00 83.50 95 TYR A C 1
ATOM 767 O O . TYR A 1 95 ? -11.226 17.722 -49.949 1.00 83.50 95 TYR A O 1
ATOM 775 N N . GLU A 1 96 ? -12.166 16.146 -48.585 1.00 85.31 96 GLU A N 1
ATOM 776 C CA . GLU A 1 96 ? -13.585 16.537 -48.677 1.00 85.31 96 GLU A CA 1
ATOM 777 C C . GLU A 1 96 ? -14.174 16.354 -50.095 1.00 85.31 96 GLU A C 1
ATOM 779 O O . GLU A 1 96 ? -15.133 17.016 -50.491 1.00 85.31 96 GLU A O 1
ATOM 784 N N . VAL A 1 97 ? -13.593 15.451 -50.897 1.00 87.62 97 VAL A N 1
ATOM 785 C CA . VAL A 1 97 ? -13.997 15.189 -52.288 1.00 87.62 97 VAL A CA 1
ATOM 786 C C . VAL A 1 97 ? -14.757 13.870 -52.366 1.00 87.62 97 VAL A C 1
ATOM 788 O O . VAL A 1 97 ? -14.166 12.803 -52.532 1.00 87.62 97 VAL A O 1
ATOM 791 N N . LYS A 1 98 ? -16.087 13.945 -52.283 1.00 89.75 98 LYS A N 1
ATOM 792 C CA . LYS A 1 98 ? -16.951 12.782 -52.492 1.00 89.75 98 LYS A CA 1
ATOM 793 C C . LYS A 1 98 ? -16.889 12.320 -53.951 1.00 89.75 98 LYS A C 1
ATOM 795 O O . LYS A 1 98 ? -17.252 13.070 -54.856 1.00 89.75 98 LYS A O 1
ATOM 800 N N . LEU A 1 99 ? -16.454 11.078 -54.160 1.00 88.94 99 LEU A N 1
ATOM 801 C CA . LEU A 1 99 ? -16.487 10.387 -55.449 1.00 88.94 99 LEU A CA 1
ATOM 802 C C . LEU A 1 99 ? -17.453 9.206 -55.368 1.00 88.94 99 LEU A C 1
ATOM 804 O O . LEU A 1 99 ? -17.411 8.434 -54.414 1.00 88.94 99 LEU A O 1
ATOM 808 N N . GLU A 1 100 ? -18.279 9.037 -56.394 1.00 90.81 100 GLU A N 1
ATOM 809 C CA . GLU A 1 100 ? -19.189 7.904 -56.540 1.00 90.81 100 GLU A CA 1
ATOM 810 C C . GLU A 1 100 ? -18.565 6.789 -57.389 1.00 90.81 100 GLU A C 1
ATOM 812 O O . GLU A 1 100 ? -17.843 7.038 -58.357 1.00 90.81 100 GLU A O 1
ATOM 817 N N . HIS A 1 101 ? -18.880 5.532 -57.065 1.00 88.62 101 HIS A N 1
ATOM 818 C CA . HIS A 1 101 ? -18.222 4.359 -57.659 1.00 88.62 101 HIS A CA 1
ATOM 819 C C . HIS A 1 101 ? -18.292 4.326 -59.199 1.00 88.62 101 HIS A C 1
ATOM 821 O O . HIS A 1 101 ? -17.316 3.977 -59.864 1.00 88.62 101 HIS A O 1
ATOM 827 N N . PHE A 1 102 ? -19.421 4.753 -59.778 1.00 90.06 102 PHE A N 1
ATOM 828 C CA . PHE A 1 102 ? -19.602 4.799 -61.232 1.00 90.06 102 PHE A CA 1
ATOM 829 C C . PHE A 1 102 ? -18.667 5.805 -61.927 1.00 90.06 102 PHE A C 1
ATOM 831 O O . PHE A 1 102 ? -18.329 5.606 -63.092 1.00 90.06 102 PHE A O 1
ATOM 838 N N . GLN A 1 103 ? -18.216 6.858 -61.232 1.00 89.88 103 GLN A N 1
ATOM 839 C CA . GLN A 1 103 ? -17.307 7.860 -61.797 1.00 89.88 103 GLN A CA 1
ATOM 840 C C . GLN A 1 103 ? -15.906 7.276 -62.014 1.00 89.88 103 GLN A C 1
ATOM 842 O O . GLN A 1 103 ? -15.279 7.576 -63.026 1.00 89.88 103 GLN A O 1
ATOM 847 N N . LEU A 1 104 ? -15.442 6.398 -61.116 1.00 91.00 104 LEU A N 1
ATOM 848 C CA . LEU A 1 104 ? -14.154 5.705 -61.248 1.00 91.00 104 LEU A CA 1
ATOM 849 C C . LEU A 1 104 ? -14.179 4.637 -62.354 1.00 91.00 104 LEU A C 1
ATOM 851 O O . LEU A 1 104 ? -13.203 4.494 -63.088 1.00 91.00 104 LEU A O 1
ATOM 855 N N . VAL A 1 105 ? -15.308 3.942 -62.533 1.00 90.19 105 VAL A N 1
ATOM 856 C CA . VAL A 1 105 ? -15.505 3.017 -63.665 1.00 90.19 105 VAL A CA 1
ATOM 857 C C . VAL A 1 105 ? -15.530 3.789 -64.992 1.00 90.19 105 VAL A C 1
ATOM 859 O O . VAL A 1 105 ? -14.750 3.491 -65.895 1.00 90.19 105 VAL A O 1
ATOM 862 N N . ALA A 1 106 ? -16.331 4.856 -65.085 1.00 90.75 106 ALA A N 1
ATOM 863 C CA . ALA A 1 106 ? -16.403 5.700 -66.280 1.00 90.75 106 ALA A CA 1
ATOM 864 C C . ALA A 1 106 ? -15.086 6.450 -66.580 1.00 90.75 106 ALA A C 1
ATOM 866 O O . ALA A 1 106 ? -14.795 6.757 -67.738 1.00 90.75 106 ALA A O 1
ATOM 867 N N . ALA A 1 107 ? -14.266 6.742 -65.564 1.00 91.31 107 ALA A N 1
ATOM 868 C CA . ALA A 1 107 ? -12.911 7.256 -65.750 1.00 91.31 107 ALA A CA 1
ATOM 869 C C . ALA A 1 107 ? -12.019 6.236 -66.474 1.00 91.31 107 ALA A C 1
ATOM 871 O O . ALA A 1 107 ? -11.324 6.607 -67.418 1.00 91.31 107 ALA A O 1
ATOM 872 N N . TYR A 1 108 ? -12.098 4.950 -66.125 1.00 91.94 108 TYR A N 1
ATOM 873 C CA . TYR A 1 108 ? -11.362 3.907 -66.840 1.00 91.94 108 TYR A CA 1
ATOM 874 C C . TYR A 1 108 ? -11.864 3.713 -68.288 1.00 91.94 108 TYR A C 1
ATOM 876 O O . TYR A 1 108 ? -11.056 3.625 -69.214 1.00 91.94 108 TYR A O 1
ATOM 884 N N . ASP A 1 109 ? -13.179 3.759 -68.522 1.00 90.69 109 ASP A N 1
ATOM 885 C CA . ASP A 1 109 ? -13.753 3.652 -69.877 1.00 90.69 109 ASP A CA 1
ATOM 886 C C . ASP A 1 109 ? -13.392 4.833 -70.800 1.00 90.69 109 ASP A C 1
ATOM 888 O O . ASP A 1 109 ? -13.345 4.671 -72.026 1.00 90.69 109 ASP A O 1
ATOM 892 N N . ARG A 1 110 ? -13.142 6.025 -70.235 1.00 92.06 110 ARG A N 1
ATOM 893 C CA . ARG A 1 110 ? -12.568 7.172 -70.965 1.00 92.06 110 ARG A CA 1
ATOM 894 C C . ARG A 1 110 ? -11.064 7.017 -71.173 1.00 92.06 110 ARG A C 1
ATOM 896 O O . ARG A 1 110 ? -10.579 7.234 -72.279 1.00 92.06 110 ARG A O 1
ATOM 903 N N . TYR A 1 111 ? -10.331 6.563 -70.154 1.00 93.00 111 TYR A N 1
ATOM 904 C CA . TYR A 1 111 ? -8.891 6.302 -70.250 1.00 93.00 111 TYR A CA 1
ATOM 905 C C . TYR A 1 111 ? -8.537 5.398 -71.443 1.00 93.00 111 TYR A C 1
ATOM 907 O O . TYR A 1 111 ? -7.613 5.708 -72.191 1.00 93.00 111 TYR A O 1
ATOM 915 N N . LEU A 1 112 ? -9.315 4.335 -71.678 1.00 90.81 112 LEU A N 1
ATOM 916 C CA . LEU A 1 112 ? -9.123 3.412 -72.807 1.00 90.81 112 LEU A CA 1
ATOM 917 C C . LEU A 1 112 ? -9.314 4.038 -74.205 1.00 90.81 112 LEU A C 1
ATOM 919 O O . LEU A 1 112 ? -8.943 3.409 -75.195 1.00 90.81 112 LEU A O 1
ATOM 923 N N . LYS A 1 113 ? -9.895 5.240 -74.302 1.00 90.19 113 LYS A N 1
ATOM 924 C CA . LYS A 1 113 ? -10.171 5.954 -75.564 1.00 90.19 113 LYS A CA 1
ATOM 925 C C . LYS A 1 113 ? -9.269 7.171 -75.748 1.00 90.19 113 LYS A C 1
ATOM 927 O O . LYS A 1 113 ? -8.771 7.407 -76.846 1.00 90.19 113 LYS A O 1
ATOM 932 N N . ASP A 1 114 ? -9.065 7.924 -74.670 1.00 90.69 114 ASP A N 1
ATOM 933 C CA . ASP A 1 114 ? -8.526 9.285 -74.723 1.00 90.69 114 ASP A CA 1
ATOM 934 C C . ASP A 1 114 ? -7.032 9.367 -74.353 1.00 90.69 114 ASP A C 1
ATOM 936 O O . ASP A 1 114 ? -6.390 10.392 -74.604 1.00 90.69 114 ASP A O 1
ATOM 940 N N . ALA A 1 115 ? -6.462 8.314 -73.747 1.00 89.69 115 ALA A N 1
ATOM 941 C CA . ALA A 1 115 ? -5.080 8.319 -73.268 1.00 89.69 115 ALA A CA 1
ATOM 942 C C . ALA A 1 115 ? -4.049 8.312 -74.406 1.00 89.69 115 ALA A C 1
ATOM 944 O O . ALA A 1 115 ? -4.143 7.538 -75.359 1.00 89.69 115 ALA A O 1
ATOM 945 N N . LYS A 1 116 ? -3.010 9.146 -74.272 1.00 89.69 116 LYS A N 1
ATOM 946 C CA . LYS A 1 116 ? -1.928 9.296 -75.262 1.00 89.69 116 LYS A CA 1
ATOM 947 C C . LYS A 1 116 ? -0.574 8.905 -74.684 1.00 89.69 116 LYS A C 1
ATOM 949 O O . LYS A 1 116 ? -0.311 9.094 -73.498 1.00 89.69 116 LYS A O 1
ATOM 954 N N . ASN A 1 117 ? 0.307 8.362 -75.517 1.00 85.88 117 ASN A N 1
ATOM 955 C CA . ASN A 1 117 ? 1.698 8.126 -75.137 1.00 85.88 117 ASN A CA 1
ATOM 956 C C . ASN A 1 117 ? 2.427 9.477 -75.017 1.00 85.88 117 ASN A C 1
ATOM 958 O O . ASN A 1 117 ? 2.178 10.381 -75.814 1.00 85.88 117 ASN A O 1
ATOM 962 N N . SER A 1 118 ? 3.348 9.627 -74.063 1.00 83.00 118 SER A N 1
ATOM 963 C CA . SER A 1 118 ? 4.130 10.862 -73.903 1.00 83.00 118 SER A CA 1
ATOM 964 C C . SER A 1 118 ? 4.950 11.219 -75.151 1.00 83.00 118 SER A C 1
ATOM 966 O O . SER A 1 118 ? 5.142 12.398 -75.435 1.00 83.00 118 SER A O 1
ATOM 968 N N . SER A 1 119 ? 5.349 10.230 -75.961 1.00 81.56 119 SER A N 1
ATOM 969 C CA . SER A 1 119 ? 6.006 10.448 -77.260 1.00 81.56 119 SER A CA 1
ATOM 970 C C . SER A 1 119 ? 5.100 11.059 -78.341 1.00 81.56 119 SER A C 1
ATOM 972 O O . SER A 1 119 ? 5.602 11.561 -79.343 1.00 81.56 119 SER A O 1
ATOM 974 N N . GLN A 1 120 ? 3.777 11.046 -78.148 1.00 84.75 120 GLN A N 1
ATOM 975 C CA . GLN A 1 120 ? 2.785 11.635 -79.060 1.00 84.75 120 GLN A CA 1
ATOM 976 C C . GLN A 1 120 ? 2.438 13.092 -78.697 1.00 84.75 120 GLN A C 1
ATOM 978 O O . GLN A 1 120 ? 1.550 13.681 -79.314 1.00 84.75 120 GLN A O 1
ATOM 983 N N . ILE A 1 121 ? 3.104 13.672 -77.691 1.00 85.06 121 ILE A N 1
ATOM 984 C CA . ILE A 1 121 ? 2.833 15.017 -77.170 1.00 85.06 121 ILE A CA 1
ATOM 985 C C . ILE A 1 121 ? 4.045 15.920 -77.475 1.00 85.06 121 ILE A C 1
ATOM 987 O O . ILE A 1 121 ? 5.099 15.764 -76.852 1.00 85.06 121 ILE A O 1
ATOM 991 N N . PRO A 1 122 ? 3.939 16.870 -78.427 1.00 82.25 122 PRO A N 1
ATOM 992 C CA . PRO A 1 122 ? 5.039 17.773 -78.762 1.00 82.25 122 PRO A CA 1
ATOM 993 C C . PRO A 1 122 ? 5.506 18.587 -77.548 1.00 82.25 122 PRO A C 1
ATOM 995 O O . PRO A 1 122 ? 4.698 19.211 -76.866 1.00 82.25 122 PRO A O 1
ATOM 998 N N . GLY A 1 123 ? 6.816 18.591 -77.284 1.00 79.50 123 GLY A N 1
ATOM 999 C CA . GLY A 1 123 ? 7.412 19.357 -76.180 1.00 79.50 123 GLY A CA 1
ATOM 1000 C C . GLY A 1 123 ? 7.126 18.823 -74.768 1.00 79.50 123 GLY A C 1
ATOM 1001 O O . GLY A 1 123 ? 7.349 19.551 -73.804 1.00 79.50 123 GLY A O 1
ATOM 1002 N N . PHE A 1 124 ? 6.641 17.582 -74.629 1.00 84.50 124 PHE A N 1
ATOM 1003 C CA . PHE A 1 124 ? 6.282 16.979 -73.340 1.00 84.50 124 PHE A CA 1
ATOM 1004 C C . PHE A 1 124 ? 7.389 17.082 -72.273 1.00 84.50 124 PHE A C 1
ATOM 1006 O O . PHE A 1 124 ? 8.533 16.680 -72.491 1.00 84.50 124 PHE A O 1
ATOM 1013 N N . ASN A 1 125 ? 7.016 17.551 -71.080 1.00 81.50 125 ASN A N 1
ATOM 1014 C CA . ASN A 1 125 ? 7.888 17.654 -69.914 1.00 81.50 125 ASN A CA 1
ATOM 1015 C C . ASN A 1 125 ? 7.117 17.234 -68.652 1.00 81.50 125 ASN A C 1
ATOM 1017 O O . ASN A 1 125 ? 6.131 17.871 -68.292 1.00 81.50 125 ASN A O 1
ATOM 1021 N N . VAL A 1 126 ? 7.599 16.199 -67.954 1.00 81.62 126 VAL A N 1
ATOM 1022 C CA . VAL A 1 126 ? 6.973 15.619 -66.743 1.00 81.62 126 VAL A CA 1
ATOM 1023 C C . VAL A 1 126 ? 6.710 16.667 -65.647 1.00 81.62 126 VAL A C 1
ATOM 1025 O O . VAL A 1 126 ? 5.747 16.540 -64.888 1.00 81.62 126 VAL A O 1
ATOM 1028 N N . SER A 1 127 ? 7.530 17.720 -65.579 1.00 80.69 127 SER A N 1
ATOM 1029 C CA . SER A 1 127 ? 7.435 18.798 -64.582 1.00 80.69 127 SER A CA 1
ATOM 1030 C C . SER A 1 127 ? 6.397 19.882 -64.909 1.00 80.69 127 SER A C 1
ATOM 1032 O O . SER A 1 127 ? 6.201 20.788 -64.098 1.00 80.69 127 SER A O 1
ATOM 1034 N N . GLN A 1 128 ? 5.757 19.840 -66.082 1.00 83.25 128 GLN A N 1
ATOM 1035 C CA . GLN A 1 128 ? 4.734 20.805 -66.500 1.00 83.25 128 GLN A CA 1
ATOM 1036 C C . GLN A 1 128 ? 3.340 20.148 -66.519 1.00 83.25 128 GLN A C 1
ATOM 1038 O O . GLN A 1 128 ? 3.246 18.962 -66.830 1.00 83.25 128 GLN A O 1
ATOM 1043 N N . PRO A 1 129 ? 2.254 20.872 -66.173 1.00 84.50 129 PRO A N 1
ATOM 1044 C CA . PRO A 1 129 ? 0.894 20.345 -66.272 1.00 84.50 129 PRO A CA 1
ATOM 1045 C C . PRO A 1 129 ? 0.523 19.948 -67.708 1.00 84.50 129 PRO A C 1
ATOM 1047 O O . PRO A 1 129 ? 0.792 20.705 -68.639 1.00 84.50 129 PRO A O 1
ATOM 1050 N N . VAL A 1 130 ? -0.118 18.789 -67.872 1.00 87.12 130 VAL A N 1
ATOM 1051 C CA . VAL A 1 130 ? -0.570 18.256 -69.166 1.00 87.12 130 VAL A CA 1
ATOM 1052 C C . VAL A 1 130 ? -2.080 18.001 -69.148 1.00 87.12 130 VAL A C 1
ATOM 1054 O O . VAL A 1 130 ? -2.594 17.276 -68.298 1.00 87.12 130 VAL A O 1
ATOM 1057 N N . ASP A 1 131 ? -2.784 18.568 -70.131 1.00 87.62 131 ASP A N 1
ATOM 1058 C CA . ASP A 1 131 ? -4.252 18.554 -70.231 1.00 87.62 131 ASP A CA 1
ATOM 1059 C C . ASP A 1 131 ? -4.819 17.356 -71.030 1.00 87.62 131 ASP A C 1
ATOM 1061 O O . ASP A 1 131 ? -5.931 17.417 -71.555 1.00 87.62 131 ASP A O 1
ATOM 1065 N N . VAL A 1 132 ? -4.080 16.243 -71.106 1.00 88.50 132 VAL A N 1
ATOM 1066 C CA . VAL A 1 132 ? -4.537 14.958 -71.676 1.00 88.50 132 VAL A CA 1
ATOM 1067 C C . VAL A 1 132 ? -4.159 13.789 -70.757 1.00 88.50 132 VAL A C 1
ATOM 1069 O O . VAL A 1 132 ? -3.117 13.858 -70.101 1.00 88.50 132 VAL A O 1
ATOM 1072 N N . PRO A 1 133 ? -4.955 12.705 -70.695 1.00 90.81 133 PRO A N 1
ATOM 1073 C CA . PRO A 1 133 ? -4.606 11.521 -69.916 1.00 90.81 133 PRO A CA 1
ATOM 1074 C C . PRO A 1 133 ? -3.449 10.754 -70.581 1.00 90.81 133 PRO A C 1
ATOM 1076 O O . PRO A 1 133 ? -3.301 10.759 -71.807 1.00 90.81 133 PRO A O 1
ATOM 1079 N N . LEU A 1 134 ? -2.609 10.096 -69.777 1.00 90.00 134 LEU A N 1
ATOM 1080 C CA . LEU A 1 134 ? -1.326 9.547 -70.236 1.00 90.00 134 LEU A CA 1
ATOM 1081 C C . LEU A 1 134 ? -1.298 8.012 -70.213 1.00 90.00 134 LEU A C 1
ATOM 1083 O O . LEU A 1 134 ? -1.636 7.372 -69.216 1.00 90.00 134 LEU A O 1
ATOM 1087 N N . ILE A 1 135 ? -0.848 7.395 -71.308 1.00 86.06 135 ILE A N 1
ATOM 1088 C CA . ILE A 1 135 ? -0.638 5.944 -71.366 1.00 86.06 135 ILE A CA 1
ATOM 1089 C C . ILE A 1 135 ? 0.470 5.556 -70.384 1.00 86.06 135 ILE A C 1
ATOM 1091 O O . ILE A 1 135 ? 1.564 6.126 -70.380 1.00 86.06 135 ILE A O 1
ATOM 1095 N N . VAL A 1 136 ? 0.183 4.549 -69.561 1.00 80.69 136 VAL A N 1
ATOM 1096 C CA . VAL A 1 136 ? 1.061 4.051 -68.499 1.00 80.69 136 VAL A CA 1
ATOM 1097 C C . VAL A 1 136 ? 2.183 3.200 -69.119 1.00 80.69 136 VAL A C 1
ATOM 1099 O O . VAL A 1 136 ? 2.141 1.974 -69.152 1.00 80.69 136 VAL A O 1
ATOM 1102 N N . ALA A 1 137 ? 3.191 3.878 -69.674 1.00 69.50 137 ALA A N 1
ATOM 1103 C CA . ALA A 1 137 ? 4.186 3.266 -70.558 1.00 69.50 137 ALA A CA 1
ATOM 1104 C C . ALA A 1 137 ? 5.140 2.263 -69.875 1.00 69.50 137 ALA A C 1
ATOM 1106 O O . ALA A 1 137 ? 5.638 1.355 -70.537 1.00 69.50 137 ALA A O 1
ATOM 1107 N N . ASN A 1 138 ? 5.402 2.393 -68.567 1.00 76.56 138 ASN A N 1
ATOM 1108 C CA . ASN A 1 138 ? 6.337 1.523 -67.838 1.00 76.56 138 ASN A CA 1
ATOM 1109 C C . ASN A 1 138 ? 5.615 0.564 -66.873 1.00 76.56 138 ASN A C 1
ATOM 1111 O O . ASN A 1 138 ? 5.712 0.671 -65.648 1.00 76.56 138 ASN A O 1
ATOM 1115 N N . VAL A 1 139 ? 4.895 -0.399 -67.454 1.00 79.44 139 VAL A N 1
ATOM 1116 C CA . VAL A 1 139 ? 4.153 -1.458 -66.743 1.00 79.44 139 VAL A CA 1
ATOM 1117 C C . VAL A 1 139 ? 5.040 -2.220 -65.747 1.00 79.44 139 VAL A C 1
ATOM 1119 O O . VAL A 1 139 ? 4.618 -2.509 -64.627 1.00 79.44 139 VAL A O 1
ATOM 1122 N N . THR A 1 140 ? 6.281 -2.531 -66.134 1.00 81.44 140 THR A N 1
ATOM 1123 C CA . THR A 1 140 ? 7.236 -3.295 -65.315 1.00 81.44 140 THR A CA 1
ATOM 1124 C C . THR A 1 140 ? 7.598 -2.556 -64.028 1.00 81.44 140 THR A C 1
ATOM 1126 O O . THR A 1 140 ? 7.579 -3.151 -62.953 1.00 81.44 140 THR A O 1
ATOM 1129 N N . TYR A 1 141 ? 7.856 -1.249 -64.114 1.00 81.12 141 TYR A N 1
ATOM 1130 C CA . TYR A 1 141 ? 8.166 -0.408 -62.956 1.00 81.12 141 TYR A CA 1
ATOM 1131 C C . TYR A 1 141 ? 6.980 -0.255 -61.987 1.00 81.12 141 TYR A C 1
ATOM 1133 O O . TYR A 1 141 ? 7.172 -0.109 -60.783 1.00 81.12 141 TYR A O 1
ATOM 1141 N N . ILE A 1 142 ? 5.743 -0.343 -62.480 1.00 79.38 142 ILE A N 1
ATOM 1142 C CA . ILE A 1 142 ? 4.549 -0.230 -61.629 1.00 79.38 142 ILE A CA 1
ATOM 1143 C C . ILE A 1 142 ? 4.212 -1.561 -60.952 1.00 79.38 142 ILE A C 1
ATOM 1145 O O . ILE A 1 142 ? 3.804 -1.562 -59.795 1.00 79.38 142 ILE A O 1
ATOM 1149 N N . LYS A 1 143 ? 4.477 -2.701 -61.601 1.00 80.81 143 LYS A N 1
ATOM 1150 C CA . LYS A 1 143 ? 4.467 -4.010 -60.921 1.00 80.81 143 LYS A CA 1
ATOM 1151 C C . LYS A 1 143 ? 5.544 -4.083 -59.832 1.00 80.81 143 LYS A C 1
ATOM 1153 O O . LYS A 1 143 ? 5.264 -4.551 -58.736 1.00 80.81 143 LYS A O 1
ATOM 1158 N N . LEU A 1 144 ? 6.729 -3.530 -60.099 1.00 82.50 144 LEU A N 1
ATOM 1159 C CA . LEU A 1 144 ? 7.802 -3.373 -59.114 1.00 82.50 144 LEU A CA 1
ATOM 1160 C C . LEU A 1 144 ? 7.386 -2.485 -57.921 1.00 82.50 144 LEU A C 1
ATOM 1162 O O . LEU A 1 144 ? 7.703 -2.818 -56.782 1.00 82.50 144 LEU A O 1
ATOM 1166 N N . LEU A 1 145 ? 6.630 -1.403 -58.157 1.00 79.31 145 LEU A N 1
ATOM 1167 C CA . LEU A 1 145 ? 6.009 -0.601 -57.092 1.00 79.31 145 LEU A CA 1
ATOM 1168 C C . LEU A 1 145 ? 4.933 -1.374 -56.313 1.00 79.31 145 LEU A C 1
ATOM 1170 O O . LEU A 1 145 ? 4.906 -1.267 -55.091 1.00 79.31 145 LEU A O 1
ATOM 1174 N N . ASP A 1 146 ? 4.070 -2.148 -56.982 1.00 78.06 146 ASP A N 1
ATOM 1175 C CA . ASP A 1 146 ? 3.039 -2.968 -56.324 1.00 78.06 146 ASP A CA 1
ATOM 1176 C C . ASP A 1 146 ? 3.680 -4.015 -55.399 1.00 78.06 146 ASP A C 1
ATOM 1178 O O . ASP A 1 146 ? 3.278 -4.138 -54.246 1.00 78.06 146 ASP A O 1
ATOM 1182 N N . ASP A 1 147 ? 4.741 -4.697 -55.847 1.00 81.44 147 ASP A N 1
ATOM 1183 C CA . ASP A 1 147 ? 5.494 -5.643 -55.017 1.00 81.44 147 ASP A CA 1
ATOM 1184 C C . ASP A 1 147 ? 6.261 -4.959 -53.867 1.00 81.44 147 ASP A C 1
ATOM 1186 O O . ASP A 1 147 ? 6.235 -5.463 -52.742 1.00 81.44 147 ASP A O 1
ATOM 1190 N N . ALA A 1 148 ? 6.886 -3.798 -54.093 1.00 80.44 148 ALA A N 1
ATOM 1191 C CA . ALA A 1 148 ? 7.575 -3.044 -53.039 1.00 80.44 148 ALA A CA 1
ATOM 1192 C C . ALA A 1 148 ? 6.604 -2.527 -51.958 1.00 80.44 148 ALA A C 1
ATOM 1194 O O . ALA A 1 148 ? 6.845 -2.705 -50.759 1.00 80.44 148 ALA A O 1
ATOM 1195 N N . TYR A 1 149 ? 5.461 -1.958 -52.362 1.00 80.00 149 TYR A N 1
ATOM 1196 C CA . TYR A 1 149 ? 4.406 -1.550 -51.431 1.00 80.00 149 TYR A CA 1
ATOM 1197 C C . TYR A 1 149 ? 3.727 -2.745 -50.757 1.00 80.00 149 TYR A C 1
ATOM 1199 O O . TYR A 1 149 ? 3.376 -2.642 -49.580 1.00 80.00 149 TYR A O 1
ATOM 1207 N N . LYS A 1 150 ? 3.597 -3.891 -51.441 1.00 80.94 150 LYS A N 1
ATOM 1208 C CA . LYS A 1 150 ? 3.120 -5.146 -50.845 1.00 80.94 150 LYS A CA 1
ATOM 1209 C C . LYS A 1 150 ? 4.020 -5.593 -49.702 1.00 80.94 150 LYS A C 1
ATOM 1211 O O . LYS A 1 150 ? 3.505 -5.835 -48.617 1.00 80.94 150 LYS A O 1
ATOM 1216 N N . VAL A 1 151 ? 5.341 -5.648 -49.896 1.00 78.81 151 VAL A N 1
ATOM 1217 C CA . VAL A 1 151 ? 6.282 -5.980 -48.808 1.00 78.81 151 VAL A CA 1
ATOM 1218 C C . VAL A 1 151 ? 6.190 -4.953 -47.677 1.00 78.81 151 VAL A C 1
ATOM 1220 O O . VAL A 1 151 ? 6.020 -5.334 -46.518 1.00 78.81 151 VAL A O 1
ATOM 1223 N N . PHE A 1 152 ? 6.234 -3.657 -48.005 1.00 78.56 152 PHE A N 1
ATOM 1224 C CA . PHE A 1 152 ? 6.213 -2.585 -47.009 1.00 78.56 152 PHE A CA 1
ATOM 1225 C C . PHE A 1 152 ? 4.951 -2.602 -46.136 1.00 78.56 152 PHE A C 1
ATOM 1227 O O . PHE A 1 152 ? 5.069 -2.566 -44.916 1.00 78.56 152 PHE A O 1
ATOM 1234 N N . TYR A 1 153 ? 3.756 -2.712 -46.722 1.00 79.62 153 TYR A N 1
ATOM 1235 C CA . TYR A 1 153 ? 2.503 -2.679 -45.961 1.00 79.62 153 TYR A CA 1
ATOM 1236 C C . TYR A 1 153 ? 2.129 -4.024 -45.318 1.00 79.62 153 TYR A C 1
ATOM 1238 O O . TYR A 1 153 ? 1.648 -4.032 -44.186 1.00 79.62 153 TYR A O 1
ATOM 1246 N N . ASN A 1 154 ? 2.424 -5.165 -45.956 1.00 79.69 154 ASN A N 1
ATOM 1247 C CA . ASN A 1 154 ? 2.271 -6.485 -45.324 1.00 79.69 154 ASN A CA 1
ATOM 1248 C C . ASN A 1 154 ? 3.167 -6.617 -44.072 1.00 79.69 154 ASN A C 1
ATOM 1250 O O . ASN A 1 154 ? 2.826 -7.321 -43.123 1.00 79.69 154 ASN A O 1
ATOM 1254 N N . ASN A 1 155 ? 4.284 -5.879 -44.008 1.00 82.56 155 ASN A N 1
ATOM 1255 C CA . ASN A 1 155 ? 5.103 -5.793 -42.801 1.00 82.56 155 ASN A CA 1
ATOM 1256 C C . ASN A 1 155 ? 4.366 -5.140 -41.606 1.00 82.56 155 ASN A C 1
ATOM 1258 O O . ASN A 1 155 ? 4.601 -5.555 -40.473 1.00 82.56 155 ASN A O 1
ATOM 1262 N N . PHE A 1 156 ? 3.439 -4.199 -41.818 1.00 79.75 156 PHE A N 1
ATOM 1263 C CA . PHE A 1 156 ? 2.598 -3.658 -40.738 1.00 79.75 156 PHE A CA 1
ATOM 1264 C C . PHE A 1 156 ? 1.529 -4.670 -40.308 1.00 79.75 156 PHE A C 1
ATOM 1266 O O . PHE A 1 156 ? 1.436 -4.999 -39.123 1.00 79.75 156 PHE A O 1
ATOM 1273 N N . ASP A 1 157 ? 0.787 -5.226 -41.271 1.00 79.38 157 ASP A N 1
ATOM 1274 C CA . ASP A 1 157 ? -0.298 -6.181 -41.008 1.00 79.38 157 ASP A CA 1
ATOM 1275 C C . ASP A 1 157 ? 0.230 -7.433 -40.268 1.00 79.38 157 ASP A C 1
ATOM 1277 O O . ASP A 1 157 ? -0.308 -7.828 -39.230 1.00 79.38 157 ASP A O 1
ATOM 1281 N N . ILE A 1 158 ? 1.353 -8.014 -40.715 1.00 82.56 158 ILE A N 1
ATOM 1282 C CA . ILE A 1 158 ? 1.998 -9.150 -40.030 1.00 82.56 158 ILE A CA 1
ATOM 1283 C C . ILE A 1 158 ? 2.570 -8.748 -38.662 1.00 82.56 158 ILE A C 1
ATOM 1285 O O . ILE A 1 158 ? 2.549 -9.568 -37.747 1.00 82.56 158 ILE A O 1
ATOM 1289 N N . ALA A 1 159 ? 3.051 -7.513 -38.465 1.00 82.75 159 ALA A N 1
ATOM 1290 C CA . ALA A 1 159 ? 3.560 -7.091 -37.155 1.00 82.75 159 ALA A CA 1
ATOM 1291 C C . ALA A 1 159 ? 2.440 -7.020 -36.102 1.00 82.75 159 ALA A C 1
ATOM 1293 O O . ALA A 1 159 ? 2.653 -7.416 -34.952 1.00 82.75 159 ALA A O 1
ATOM 1294 N N . PHE A 1 160 ? 1.237 -6.600 -36.508 1.00 82.06 160 PHE A N 1
ATOM 1295 C CA . PHE A 1 160 ? 0.044 -6.664 -35.666 1.00 82.06 160 PHE A CA 1
ATOM 1296 C C . PHE A 1 160 ? -0.294 -8.113 -35.287 1.00 82.06 160 PHE A C 1
ATOM 1298 O O . PHE A 1 160 ? -0.377 -8.445 -34.100 1.00 82.06 160 PHE A O 1
ATOM 1305 N N . TRP A 1 161 ? -0.409 -9.007 -36.276 1.00 79.25 161 TRP A N 1
ATOM 1306 C CA . TRP A 1 161 ? -0.731 -10.418 -36.032 1.00 79.25 161 TRP A CA 1
ATOM 1307 C C . TRP A 1 161 ? 0.345 -11.156 -35.222 1.00 79.25 161 TRP A C 1
ATOM 1309 O O . TRP A 1 161 ? 0.006 -11.972 -34.366 1.00 79.25 161 TRP A O 1
ATOM 1319 N N . ALA A 1 162 ? 1.625 -10.829 -35.407 1.00 81.94 162 ALA A N 1
ATOM 1320 C CA . ALA A 1 162 ? 2.728 -11.345 -34.599 1.00 81.94 162 ALA A CA 1
ATOM 1321 C C . ALA A 1 162 ? 2.676 -10.841 -33.141 1.00 81.94 162 ALA A C 1
ATOM 1323 O O . ALA A 1 162 ? 2.963 -11.598 -32.213 1.00 81.94 162 ALA A O 1
ATOM 1324 N N . GLY A 1 163 ? 2.250 -9.596 -32.907 1.00 80.38 163 GLY A N 1
ATOM 1325 C CA . GLY A 1 163 ? 2.031 -9.067 -31.556 1.00 80.38 163 GLY A CA 1
ATOM 1326 C C . GLY A 1 163 ? 0.862 -9.757 -30.848 1.00 80.38 163 GLY A C 1
ATOM 1327 O O . GLY A 1 163 ? 0.989 -10.191 -29.700 1.00 80.38 163 GLY A O 1
ATOM 1328 N N . MET A 1 164 ? -0.254 -9.937 -31.560 1.00 80.12 164 MET A N 1
ATOM 1329 C CA . MET A 1 164 ? -1.435 -10.646 -31.057 1.00 80.12 164 MET A CA 1
ATOM 1330 C C . MET A 1 164 ? -1.159 -12.137 -30.817 1.00 80.12 164 MET A C 1
ATOM 1332 O O . MET A 1 164 ? -1.541 -12.676 -29.778 1.00 80.12 164 MET A O 1
ATOM 1336 N N . GLY A 1 165 ? -0.416 -12.797 -31.708 1.00 78.88 165 GLY A N 1
ATOM 1337 C CA . GLY A 1 165 ? 0.086 -14.154 -31.490 1.00 78.88 165 GLY A CA 1
ATOM 1338 C C . GLY A 1 165 ? 1.053 -14.242 -30.302 1.00 78.88 165 GLY A C 1
ATOM 1339 O O . GLY A 1 165 ? 1.054 -15.244 -29.589 1.00 78.88 165 GLY A O 1
ATOM 1340 N N . GLY A 1 166 ? 1.802 -13.173 -30.014 1.00 83.12 166 GLY A N 1
ATOM 1341 C CA . GLY A 1 166 ? 2.636 -13.055 -28.820 1.00 83.12 166 GLY A CA 1
ATOM 1342 C C . GLY A 1 166 ? 1.822 -13.022 -27.525 1.00 83.12 166 GLY A C 1
ATOM 1343 O O . GLY A 1 166 ? 2.201 -13.684 -26.558 1.00 83.12 166 GLY A O 1
ATOM 1344 N N . MET A 1 167 ? 0.660 -12.354 -27.509 1.00 81.44 167 MET A N 1
ATOM 1345 C CA . MET A 1 167 ? -0.318 -12.525 -26.421 1.00 81.44 167 MET A CA 1
ATOM 1346 C C . MET A 1 167 ? -0.869 -13.960 -26.387 1.00 81.44 167 MET A C 1
ATOM 1348 O O . MET A 1 167 ? -0.968 -14.560 -25.316 1.00 81.44 167 MET A O 1
ATOM 1352 N N . GLY A 1 168 ? -1.184 -14.527 -27.558 1.00 78.81 168 GLY A N 1
ATOM 1353 C CA . GLY A 1 168 ? -1.687 -15.895 -27.722 1.00 78.81 168 GLY A CA 1
ATOM 1354 C C . GLY A 1 168 ? -0.751 -16.967 -27.153 1.00 78.81 168 GLY A C 1
ATOM 1355 O O . GLY A 1 168 ? -1.218 -17.891 -26.490 1.00 78.81 168 GLY A O 1
ATOM 1356 N N . TYR A 1 169 ? 0.566 -16.805 -27.312 1.00 89.12 169 TYR A N 1
ATOM 1357 C CA . TYR A 1 169 ? 1.581 -17.659 -26.690 1.00 89.12 169 TYR A CA 1
ATOM 1358 C C . TYR A 1 169 ? 1.413 -17.697 -25.166 1.00 89.12 169 TYR A C 1
ATOM 1360 O O . TYR A 1 169 ? 1.304 -18.767 -24.568 1.00 89.12 169 TYR A O 1
ATOM 1368 N N . TRP A 1 170 ? 1.328 -16.531 -24.522 1.00 86.62 170 TRP A N 1
ATOM 1369 C CA . TRP A 1 170 ? 1.180 -16.454 -23.068 1.00 86.62 170 TRP A CA 1
ATOM 1370 C C . TRP A 1 170 ? -0.205 -16.887 -22.583 1.00 86.62 170 TRP A C 1
ATOM 1372 O O . TRP A 1 170 ? -0.300 -17.471 -21.502 1.00 86.62 170 TRP A O 1
ATOM 1382 N N . ALA A 1 171 ? -1.254 -16.697 -23.388 1.00 81.81 171 ALA A N 1
ATOM 1383 C CA . ALA A 1 171 ? -2.572 -17.272 -23.134 1.00 81.81 171 ALA A CA 1
ATOM 1384 C C . ALA A 1 171 ? -2.541 -18.813 -23.180 1.00 81.81 171 ALA A C 1
ATOM 1386 O O . ALA A 1 171 ? -3.095 -19.454 -22.288 1.00 81.81 171 ALA A O 1
ATOM 1387 N N . LEU A 1 172 ? -1.834 -19.418 -24.142 1.00 84.62 172 LEU A N 1
ATOM 1388 C CA . LEU A 1 172 ? -1.659 -20.871 -24.240 1.00 84.62 172 LEU A CA 1
ATOM 1389 C C . LEU A 1 172 ? -0.833 -21.435 -23.073 1.00 84.62 172 LEU A C 1
ATOM 1391 O O . LEU A 1 172 ? -1.233 -22.426 -22.462 1.00 84.62 172 LEU A O 1
ATOM 1395 N N . VAL A 1 173 ? 0.282 -20.795 -22.703 1.00 87.94 173 VAL A N 1
ATOM 1396 C CA . VAL A 1 173 ? 1.076 -21.223 -21.535 1.00 87.94 173 VAL A CA 1
ATOM 1397 C C . VAL A 1 173 ? 0.257 -21.083 -20.240 1.00 87.94 173 VAL A C 1
ATOM 1399 O O . VAL A 1 173 ? 0.314 -21.966 -19.380 1.00 87.94 173 VAL A O 1
ATOM 1402 N N . ALA A 1 174 ? -0.561 -20.032 -20.111 1.00 84.31 174 ALA A N 1
ATOM 1403 C CA . ALA A 1 174 ? -1.489 -19.873 -18.992 1.00 84.31 174 ALA A CA 1
ATOM 1404 C C . ALA A 1 174 ? -2.609 -20.934 -18.991 1.00 84.31 174 ALA A C 1
ATOM 1406 O O . ALA A 1 174 ? -2.951 -21.448 -17.926 1.00 84.31 174 ALA A O 1
ATOM 1407 N N . LEU A 1 175 ? -3.141 -21.310 -20.158 1.00 83.19 175 LEU A N 1
ATOM 1408 C CA . LEU A 1 175 ? -4.141 -22.370 -20.314 1.00 83.19 175 LEU A CA 1
ATOM 1409 C C . LEU A 1 175 ? -3.578 -23.740 -19.908 1.00 83.19 175 LEU A C 1
ATOM 1411 O O . LEU A 1 175 ? -4.205 -24.455 -19.130 1.00 83.19 175 LEU A O 1
ATOM 1415 N N . ILE A 1 176 ? -2.368 -24.081 -20.360 1.00 84.25 176 ILE A N 1
ATOM 1416 C CA . ILE A 1 176 ? -1.678 -25.321 -19.969 1.00 84.25 176 ILE A CA 1
ATOM 1417 C C . ILE A 1 176 ? -1.427 -25.330 -18.454 1.00 84.25 176 ILE A C 1
ATOM 1419 O O . ILE A 1 176 ? -1.728 -26.316 -17.781 1.00 84.25 176 ILE A O 1
ATOM 1423 N N . ALA A 1 177 ? -0.955 -24.215 -17.884 1.00 82.81 177 ALA A N 1
ATOM 1424 C CA . ALA A 1 177 ? -0.776 -24.083 -16.439 1.00 82.81 177 ALA A CA 1
ATOM 1425 C C . ALA A 1 177 ? -2.093 -24.228 -15.657 1.00 82.81 177 ALA A C 1
ATOM 1427 O O . ALA A 1 177 ? -2.112 -24.898 -14.623 1.00 82.81 177 ALA A O 1
ATOM 1428 N N . MET A 1 178 ? -3.191 -23.649 -16.156 1.00 84.88 178 MET A N 1
ATOM 1429 C CA . MET A 1 178 ? -4.533 -23.805 -15.590 1.00 84.88 178 MET A CA 1
ATOM 1430 C C . MET A 1 178 ? -4.950 -25.278 -15.586 1.00 84.88 178 MET A C 1
ATOM 1432 O O . MET A 1 178 ? -5.264 -25.805 -14.522 1.00 84.88 178 MET A O 1
ATOM 1436 N N . VAL A 1 179 ? -4.911 -25.958 -16.737 1.00 81.88 179 VAL A N 1
ATOM 1437 C CA . VAL A 1 179 ? -5.325 -27.367 -16.861 1.00 81.88 179 VAL A CA 1
ATOM 1438 C C . VAL A 1 179 ? -4.492 -28.269 -15.946 1.00 81.88 179 VAL A C 1
ATOM 1440 O O . VAL A 1 179 ? -5.059 -29.051 -15.184 1.00 81.88 179 VAL A O 1
ATOM 1443 N N . CYS A 1 180 ? -3.163 -28.120 -15.938 1.00 78.75 180 CYS A N 1
ATOM 1444 C CA . CYS A 1 180 ? -2.292 -28.925 -15.080 1.00 78.75 180 CYS A CA 1
ATOM 1445 C C . CYS A 1 180 ? -2.535 -28.673 -13.581 1.00 78.75 180 CYS A C 1
ATOM 1447 O O . CYS A 1 180 ? -2.648 -29.628 -12.810 1.00 78.75 180 CYS A O 1
ATOM 1449 N N . ASN A 1 181 ? -2.632 -27.410 -13.150 1.00 80.62 181 ASN A N 1
ATOM 1450 C CA . ASN A 1 181 ? -2.744 -27.085 -11.726 1.00 80.62 181 ASN A CA 1
ATOM 1451 C C . ASN A 1 181 ? -4.168 -27.264 -11.175 1.00 80.62 181 ASN A C 1
ATOM 1453 O O . ASN A 1 181 ? -4.311 -27.620 -10.007 1.00 80.62 181 ASN A O 1
ATOM 1457 N N . TRP A 1 182 ? -5.217 -27.073 -11.984 1.00 78.38 182 TRP A N 1
ATOM 1458 C CA . TRP A 1 182 ? -6.596 -27.361 -11.573 1.00 78.38 182 TRP A CA 1
ATOM 1459 C C . TRP A 1 182 ? -6.959 -28.839 -11.703 1.00 78.38 182 TRP A C 1
ATOM 1461 O O . TRP A 1 182 ? -7.623 -29.346 -10.805 1.00 78.38 182 TRP A O 1
ATOM 1471 N N . GLY A 1 183 ? -6.469 -29.568 -12.712 1.00 75.12 183 GLY A N 1
ATOM 1472 C CA . GLY A 1 183 ? -6.664 -31.023 -12.799 1.00 75.12 183 GLY A CA 1
ATOM 1473 C C . GLY A 1 183 ? -6.122 -31.753 -11.563 1.00 75.12 183 GLY A C 1
ATOM 1474 O O . GLY A 1 183 ? -6.792 -32.612 -11.000 1.00 75.12 183 GLY A O 1
ATOM 1475 N N . VAL A 1 184 ? -4.967 -31.314 -11.054 1.00 68.75 184 VAL A N 1
ATOM 1476 C CA . VAL A 1 184 ? -4.373 -31.784 -9.788 1.00 68.75 184 VAL A CA 1
ATOM 1477 C C . VAL A 1 184 ? -5.222 -31.467 -8.544 1.00 68.75 184 VAL A C 1
ATOM 1479 O O . VAL A 1 184 ? -5.117 -32.170 -7.540 1.00 68.75 184 VAL A O 1
ATOM 1482 N N . VAL A 1 185 ? -6.050 -30.420 -8.587 1.00 70.25 185 VAL A N 1
ATOM 1483 C CA . VAL A 1 185 ? -6.918 -29.991 -7.474 1.00 70.25 185 VAL A CA 1
ATOM 1484 C C . VAL A 1 185 ? -8.289 -30.668 -7.532 1.00 70.25 185 VAL A C 1
ATOM 1486 O O . VAL A 1 185 ? -8.837 -31.003 -6.487 1.00 70.25 185 VAL A O 1
ATOM 1489 N N . VAL A 1 186 ? -8.825 -30.888 -8.735 1.00 76.12 186 VAL A N 1
ATOM 1490 C CA . VAL A 1 186 ? -10.099 -31.590 -8.969 1.00 76.12 186 VAL A CA 1
ATOM 1491 C C . VAL A 1 186 ? -9.938 -33.105 -8.808 1.00 76.12 186 VAL A C 1
ATOM 1493 O O . VAL A 1 186 ? -10.840 -33.758 -8.293 1.00 76.12 186 VAL A O 1
ATOM 1496 N N . PHE A 1 187 ? -8.774 -33.662 -9.163 1.00 77.81 187 PHE A N 1
ATOM 1497 C CA . PHE A 1 187 ? -8.477 -35.096 -9.066 1.00 77.81 187 PHE A CA 1
ATOM 1498 C C . PHE A 1 187 ? -7.216 -35.364 -8.212 1.00 77.81 187 PHE A C 1
ATOM 1500 O O . PHE A 1 187 ? -6.169 -35.720 -8.765 1.00 77.81 187 PHE A O 1
ATOM 1507 N N . PRO A 1 188 ? -7.256 -35.223 -6.869 1.00 68.00 188 PRO A N 1
ATOM 1508 C CA . PRO A 1 188 ? -6.059 -35.319 -6.018 1.00 68.00 188 PRO A CA 1
ATOM 1509 C C . PRO A 1 188 ? -5.298 -36.651 -6.114 1.00 68.00 188 PRO A C 1
ATOM 1511 O O . PRO A 1 188 ? -4.069 -36.669 -6.030 1.00 68.00 188 PRO A O 1
ATOM 1514 N N . GLU A 1 189 ? -6.004 -37.764 -6.337 1.00 69.38 189 GLU A N 1
ATOM 1515 C CA . GLU A 1 189 ? -5.411 -39.104 -6.477 1.00 69.38 189 GLU A CA 1
ATOM 1516 C C . GLU A 1 189 ? -4.513 -39.251 -7.715 1.00 69.38 189 GLU A C 1
ATOM 1518 O O . GLU A 1 189 ? -3.556 -40.032 -7.694 1.00 69.38 189 GLU A O 1
ATOM 1523 N N . SER A 1 190 ? -4.744 -38.443 -8.761 1.00 72.12 190 SER A N 1
ATOM 1524 C CA . SER A 1 190 ? -3.944 -38.447 -9.998 1.00 72.12 190 SER A CA 1
ATOM 1525 C C . SER A 1 190 ? -2.444 -38.291 -9.734 1.00 72.12 190 SER A C 1
ATOM 1527 O O . SER A 1 190 ? -1.626 -38.789 -10.494 1.00 72.12 190 SER A O 1
ATOM 1529 N N . ARG A 1 191 ? -2.058 -37.662 -8.621 1.00 69.69 191 ARG A N 1
ATOM 1530 C CA . ARG A 1 191 ? -0.665 -37.423 -8.212 1.00 69.69 191 ARG A CA 1
ATOM 1531 C C . ARG A 1 191 ? 0.066 -38.704 -7.809 1.00 69.69 191 ARG A C 1
ATOM 1533 O O . ARG A 1 191 ? 1.273 -38.817 -8.036 1.00 69.69 191 ARG A O 1
ATOM 1540 N N . ASN A 1 192 ? -0.667 -39.653 -7.231 1.00 66.75 192 ASN A N 1
ATOM 1541 C CA . ASN A 1 192 ? -0.151 -40.953 -6.816 1.00 66.75 192 ASN A CA 1
ATOM 1542 C C . ASN A 1 192 ? -0.138 -41.939 -7.995 1.00 66.75 192 ASN A C 1
ATOM 1544 O O . ASN A 1 192 ? 0.804 -42.717 -8.110 1.00 66.75 192 ASN A O 1
ATOM 1548 N N . VAL A 1 193 ? -1.105 -41.833 -8.917 1.00 67.94 193 VAL A N 1
ATOM 1549 C CA . VAL A 1 193 ? -1.101 -42.550 -10.209 1.00 67.94 193 VAL A CA 1
ATOM 1550 C C . VAL A 1 193 ? 0.050 -42.061 -11.104 1.00 67.94 193 VAL A C 1
ATOM 1552 O O . VAL A 1 193 ? 0.855 -42.848 -11.597 1.00 67.94 193 VAL A O 1
ATOM 1555 N N . LEU A 1 194 ? 0.211 -40.743 -11.249 1.00 71.44 194 LEU A N 1
ATOM 1556 C CA . LEU A 1 194 ? 1.265 -40.090 -12.035 1.00 71.44 194 LEU A CA 1
ATOM 1557 C C . LEU A 1 194 ? 2.601 -40.009 -11.264 1.00 71.44 194 LEU A C 1
ATOM 1559 O O . LEU A 1 194 ? 3.248 -38.956 -11.218 1.00 71.44 194 LEU A O 1
ATOM 1563 N N . ASN A 1 195 ? 3.024 -41.124 -10.659 1.00 77.81 195 ASN A N 1
ATOM 1564 C CA . ASN A 1 195 ? 4.328 -41.300 -10.000 1.00 77.81 195 ASN A CA 1
ATOM 1565 C C . ASN A 1 195 ? 5.267 -42.281 -10.743 1.00 77.81 195 ASN A C 1
ATOM 1567 O O . ASN A 1 195 ? 6.323 -42.638 -10.224 1.00 77.81 195 ASN A O 1
ATOM 1571 N N . GLY A 1 196 ? 4.907 -42.715 -11.956 1.00 80.50 196 GLY A N 1
ATOM 1572 C CA . GLY A 1 196 ? 5.765 -43.560 -12.797 1.00 80.50 196 GLY A CA 1
ATOM 1573 C C . GLY A 1 196 ? 7.087 -42.889 -13.204 1.00 80.50 196 GLY A C 1
ATOM 1574 O O . GLY A 1 196 ? 7.257 -41.673 -13.070 1.00 80.50 196 GLY A O 1
ATOM 1575 N N . THR A 1 197 ? 8.020 -43.678 -13.741 1.00 82.75 197 THR A N 1
ATOM 1576 C CA . THR A 1 197 ? 9.414 -43.280 -14.025 1.00 82.75 197 THR A CA 1
ATOM 1577 C C . THR A 1 197 ? 9.530 -41.977 -14.820 1.00 82.75 197 THR A C 1
ATOM 1579 O O . THR A 1 197 ? 10.296 -41.099 -14.433 1.00 82.75 197 THR A O 1
ATOM 1582 N N . PHE A 1 198 ? 8.710 -41.781 -15.861 1.00 80.31 198 PHE A N 1
ATOM 1583 C CA . PHE A 1 198 ? 8.678 -40.529 -16.629 1.00 80.31 198 PHE A CA 1
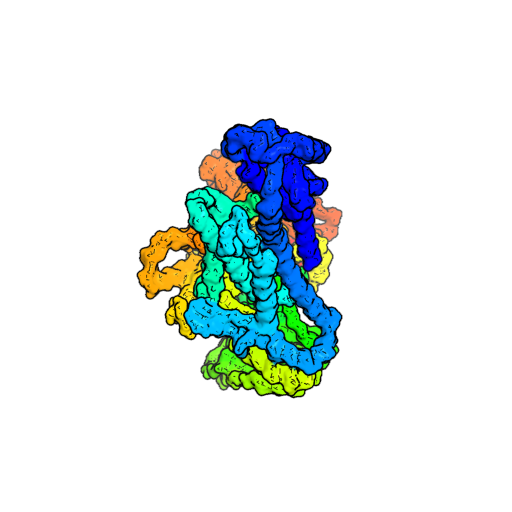ATOM 1584 C C . PHE A 1 198 ? 8.372 -39.297 -15.758 1.00 80.31 198 PHE A C 1
ATOM 1586 O O . PHE A 1 198 ? 9.048 -38.279 -15.872 1.00 80.31 198 PHE A O 1
ATOM 1593 N N . SER A 1 199 ? 7.407 -39.393 -14.836 1.00 81.88 199 SER A N 1
ATOM 1594 C CA . SER A 1 199 ? 7.053 -38.305 -13.912 1.00 81.88 199 SER A CA 1
ATOM 1595 C C . SER A 1 199 ? 8.202 -37.988 -12.950 1.00 81.88 199 SER A C 1
ATOM 1597 O O . SER A 1 199 ? 8.537 -36.818 -12.745 1.00 81.88 199 SER A O 1
ATOM 1599 N N . LYS A 1 200 ? 8.869 -39.019 -12.412 1.00 84.81 200 LYS A N 1
ATOM 1600 C CA . LYS A 1 200 ? 10.054 -38.861 -11.551 1.00 84.81 200 LYS A CA 1
ATOM 1601 C C . LYS A 1 200 ? 11.209 -38.194 -12.306 1.00 84.81 200 LYS A C 1
ATOM 1603 O O . LYS A 1 200 ? 11.732 -37.191 -11.825 1.00 84.81 200 LYS A O 1
ATOM 1608 N N . LEU A 1 201 ? 11.533 -38.660 -13.514 1.00 85.38 201 LEU A N 1
ATOM 1609 C CA . LEU A 1 201 ? 12.577 -38.081 -14.370 1.00 85.38 201 LEU A CA 1
ATOM 1610 C C . LEU A 1 201 ? 12.250 -36.639 -14.795 1.00 85.38 201 LEU A C 1
ATOM 1612 O O . LEU A 1 201 ? 13.082 -35.749 -14.633 1.00 85.38 201 LEU A O 1
ATOM 1616 N N . PHE A 1 202 ? 11.032 -36.361 -15.265 1.00 83.12 202 PHE A N 1
ATOM 1617 C CA . PHE A 1 202 ? 10.613 -35.010 -15.658 1.00 83.12 202 PHE A CA 1
ATOM 1618 C C . PHE A 1 202 ? 10.715 -34.017 -14.487 1.00 83.12 202 PHE A C 1
ATOM 1620 O O . PHE A 1 202 ? 11.201 -32.894 -14.645 1.00 83.12 202 PHE A O 1
ATOM 1627 N N . ARG A 1 203 ? 10.349 -34.450 -13.275 1.00 87.00 203 ARG A N 1
ATOM 1628 C CA . ARG A 1 203 ? 10.497 -33.645 -12.053 1.00 87.00 203 ARG A CA 1
ATOM 1629 C C . ARG A 1 203 ? 11.966 -33.479 -11.644 1.00 87.00 203 ARG A C 1
ATOM 1631 O O . ARG A 1 203 ? 12.368 -32.360 -11.324 1.00 87.00 203 ARG A O 1
ATOM 1638 N N . LYS A 1 204 ? 12.775 -34.543 -11.734 1.00 87.50 204 LYS A N 1
ATOM 1639 C CA . LYS A 1 204 ? 14.225 -34.548 -11.459 1.00 87.50 204 LYS A CA 1
ATOM 1640 C C . LYS A 1 204 ? 15.025 -33.649 -12.402 1.00 87.50 204 LYS A C 1
ATOM 1642 O O . LYS A 1 204 ? 15.973 -33.012 -11.952 1.00 87.50 204 LYS A O 1
ATOM 1647 N N . TYR A 1 205 ? 14.658 -33.576 -13.683 1.00 86.94 205 TYR A N 1
ATOM 1648 C CA . TYR A 1 205 ? 15.466 -32.910 -14.710 1.00 86.94 205 TYR A CA 1
ATOM 1649 C C . TYR A 1 205 ? 14.902 -31.584 -15.239 1.00 86.94 205 TYR A C 1
ATOM 1651 O O . TYR A 1 205 ? 15.714 -30.769 -15.685 1.00 86.94 205 TYR A O 1
ATOM 1659 N N . ILE A 1 206 ? 13.584 -31.332 -15.176 1.00 85.25 206 ILE A N 1
ATOM 1660 C CA . ILE A 1 206 ? 12.934 -30.158 -15.803 1.00 85.25 206 ILE A CA 1
ATOM 1661 C C . ILE A 1 206 ? 12.250 -29.220 -14.795 1.00 85.25 206 ILE A C 1
ATOM 1663 O O . ILE A 1 206 ? 12.489 -28.012 -14.841 1.00 85.25 206 ILE A O 1
ATOM 1667 N N . THR A 1 207 ? 11.387 -29.718 -13.902 1.00 82.81 207 THR A N 1
ATOM 1668 C CA . THR A 1 207 ? 10.517 -28.812 -13.114 1.00 82.81 207 THR A CA 1
ATOM 1669 C C . THR A 1 207 ? 11.108 -28.355 -11.781 1.00 82.81 207 THR A C 1
ATOM 1671 O O . THR A 1 207 ? 10.848 -27.224 -11.374 1.00 82.81 207 THR A O 1
ATOM 1674 N N . LEU A 1 208 ? 11.919 -29.182 -11.109 1.00 81.12 208 LEU A N 1
ATOM 1675 C CA . LEU A 1 208 ? 12.554 -28.823 -9.832 1.00 81.12 208 LEU A CA 1
ATOM 1676 C C . LEU A 1 208 ? 13.918 -28.106 -9.969 1.00 81.12 208 LEU A C 1
ATOM 1678 O O . LEU A 1 208 ? 14.158 -27.183 -9.188 1.00 81.12 208 LEU A O 1
ATOM 1682 N N . PRO A 1 209 ? 14.836 -28.463 -10.893 1.00 85.44 209 PRO A N 1
ATOM 1683 C CA . PRO A 1 209 ? 16.162 -27.839 -10.925 1.00 85.44 209 PRO A CA 1
ATOM 1684 C C . PRO A 1 209 ? 16.161 -26.383 -11.410 1.00 85.44 209 PRO A C 1
ATOM 1686 O O . PRO A 1 209 ? 15.437 -26.012 -12.339 1.00 85.44 209 PRO A O 1
ATOM 1689 N N . ALA A 1 210 ? 17.081 -25.583 -10.860 1.00 82.81 210 ALA A N 1
ATOM 1690 C CA . ALA A 1 210 ? 17.545 -24.360 -11.515 1.00 82.81 210 ALA A CA 1
ATOM 1691 C C . ALA A 1 210 ? 18.283 -24.699 -12.824 1.00 82.81 210 ALA A C 1
ATOM 1693 O O . ALA A 1 210 ? 18.771 -25.819 -12.993 1.00 82.81 210 ALA A O 1
ATOM 1694 N N . LEU A 1 211 ? 18.388 -23.734 -13.744 1.00 79.00 211 LEU A N 1
ATOM 1695 C CA . LEU A 1 211 ? 18.910 -23.963 -15.098 1.00 79.00 211 LEU A CA 1
ATOM 1696 C C . LEU A 1 211 ? 20.252 -24.732 -15.129 1.00 79.00 211 LEU A C 1
ATOM 1698 O O . LEU A 1 211 ? 20.306 -25.829 -15.690 1.00 79.00 211 LEU A O 1
ATOM 1702 N N . GLY A 1 212 ? 21.302 -24.195 -14.489 1.00 69.19 212 GLY A N 1
ATOM 1703 C CA . GLY A 1 212 ? 22.682 -24.698 -14.637 1.00 69.19 212 GLY A CA 1
ATOM 1704 C C . GLY A 1 212 ? 23.442 -25.131 -13.371 1.00 69.19 212 GLY A C 1
ATOM 1705 O O . GLY A 1 212 ? 24.506 -25.728 -13.498 1.00 69.19 212 GLY A O 1
ATOM 1706 N N . ARG A 1 213 ? 22.963 -24.847 -12.150 1.00 67.94 213 ARG A N 1
ATOM 1707 C CA . ARG A 1 213 ? 23.663 -25.170 -10.881 1.00 67.94 213 ARG A CA 1
ATOM 1708 C C . ARG A 1 213 ? 22.668 -25.559 -9.780 1.00 67.94 213 ARG A C 1
ATOM 1710 O O . ARG A 1 213 ? 21.474 -25.333 -9.928 1.00 67.94 213 ARG A O 1
ATOM 1717 N N . ARG A 1 214 ? 23.152 -26.092 -8.645 1.00 73.44 214 ARG A N 1
ATOM 1718 C CA . ARG A 1 214 ? 22.311 -26.457 -7.473 1.00 73.44 214 ARG A CA 1
ATOM 1719 C C . ARG A 1 214 ? 21.502 -25.279 -6.894 1.00 73.44 214 ARG A C 1
ATOM 1721 O O . ARG A 1 214 ? 20.481 -25.492 -6.254 1.00 73.44 214 ARG A O 1
ATOM 1728 N N . LYS A 1 215 ? 21.974 -24.047 -7.107 1.00 74.56 215 LYS A N 1
ATOM 1729 C CA . LYS A 1 215 ? 21.460 -22.816 -6.497 1.00 74.56 215 LYS A CA 1
ATOM 1730 C C . LYS A 1 215 ? 20.440 -22.118 -7.410 1.00 74.56 215 LYS A C 1
ATOM 1732 O O . LYS A 1 215 ? 20.806 -21.686 -8.502 1.00 74.56 215 LYS A O 1
ATOM 1737 N N . ARG A 1 216 ? 19.188 -21.995 -6.949 1.00 71.88 216 ARG A N 1
ATOM 1738 C CA . ARG A 1 216 ? 18.105 -21.208 -7.583 1.00 71.88 216 ARG A CA 1
ATOM 1739 C C . ARG A 1 216 ? 18.006 -19.828 -6.938 1.00 71.88 216 ARG A C 1
ATOM 1741 O O . ARG A 1 216 ? 17.950 -18.807 -7.620 1.00 71.88 216 ARG A O 1
ATOM 1748 N N . ASN A 1 217 ? 17.967 -19.826 -5.607 1.00 66.88 217 ASN A N 1
ATOM 1749 C CA . ASN A 1 217 ? 17.597 -18.676 -4.792 1.00 66.88 217 ASN A CA 1
ATOM 1750 C C . ASN A 1 217 ? 18.824 -17.881 -4.322 1.00 66.88 217 ASN A C 1
ATOM 1752 O O . ASN A 1 217 ? 18.710 -16.699 -3.990 1.00 66.88 217 ASN A O 1
ATOM 1756 N N . VAL A 1 218 ? 20.008 -18.502 -4.338 1.00 68.75 218 VAL A N 1
ATOM 1757 C CA . VAL A 1 218 ? 21.293 -17.819 -4.137 1.00 68.75 218 VAL A CA 1
ATOM 1758 C C . VAL A 1 218 ? 21.775 -17.170 -5.445 1.00 68.75 218 VAL A C 1
ATOM 1760 O O . VAL A 1 218 ? 21.752 -17.781 -6.514 1.00 68.75 218 VAL A O 1
ATOM 1763 N N . GLN A 1 219 ? 22.261 -15.932 -5.330 1.00 67.38 219 GLN A N 1
ATOM 1764 C CA . GLN A 1 219 ? 22.928 -15.167 -6.392 1.00 67.38 219 GLN A CA 1
ATOM 1765 C C . GLN A 1 219 ? 24.007 -15.982 -7.115 1.00 67.38 219 GLN A C 1
ATOM 1767 O O . GLN A 1 219 ? 24.770 -16.709 -6.477 1.00 67.38 219 GLN A O 1
ATOM 1772 N N . GLN A 1 220 ? 24.093 -15.815 -8.435 1.00 69.69 220 GLN A N 1
ATOM 1773 C CA . GLN A 1 220 ? 25.267 -16.217 -9.207 1.00 69.69 220 GLN A CA 1
ATOM 1774 C C . GLN A 1 220 ? 26.092 -14.969 -9.534 1.00 69.69 220 GLN A C 1
ATOM 1776 O O . GLN A 1 220 ? 25.596 -14.068 -10.213 1.00 69.69 220 GLN A O 1
ATOM 1781 N N . ASN A 1 221 ? 27.330 -14.928 -9.040 1.00 62.06 221 ASN A N 1
ATOM 1782 C CA . ASN A 1 221 ? 28.283 -13.864 -9.337 1.00 62.06 221 ASN A CA 1
ATOM 1783 C C . ASN A 1 221 ? 28.873 -14.111 -10.731 1.00 62.06 221 ASN A C 1
ATOM 1785 O O . ASN A 1 221 ? 29.426 -15.183 -10.979 1.00 62.06 221 ASN A O 1
ATOM 1789 N N . GLY A 1 222 ? 28.738 -13.128 -11.623 1.00 55.28 222 GLY A N 1
ATOM 1790 C CA . GLY A 1 222 ? 29.420 -13.100 -12.922 1.00 55.28 222 GLY A CA 1
ATOM 1791 C C . GLY A 1 222 ? 30.626 -12.168 -12.868 1.00 55.28 222 GLY A C 1
ATOM 1792 O O . GLY A 1 222 ? 31.750 -12.609 -12.672 1.00 55.28 222 GLY A O 1
ATOM 1793 N N . PHE A 1 223 ? 30.356 -10.864 -12.968 1.00 56.22 223 PHE A N 1
ATOM 1794 C CA . PHE A 1 223 ? 31.352 -9.783 -12.912 1.00 56.22 223 PHE A CA 1
ATOM 1795 C C . PHE A 1 223 ? 30.860 -8.608 -12.040 1.00 56.22 223 PHE A C 1
ATOM 1797 O O . PHE A 1 223 ? 30.993 -7.447 -12.414 1.00 56.22 223 PHE A O 1
ATOM 1804 N N . ASN A 1 224 ? 30.216 -8.913 -10.906 1.00 53.34 224 ASN A N 1
ATOM 1805 C CA . ASN A 1 224 ? 29.531 -7.997 -9.972 1.00 53.34 224 ASN A CA 1
ATOM 1806 C C . ASN A 1 224 ? 28.371 -7.168 -10.577 1.00 53.34 224 ASN A C 1
ATOM 1808 O O . ASN A 1 224 ? 27.244 -7.259 -10.103 1.00 53.34 224 ASN A O 1
ATOM 1812 N N . LEU A 1 225 ? 28.578 -6.402 -11.652 1.00 52.28 225 LEU A N 1
ATOM 1813 C CA . LEU A 1 225 ? 27.521 -5.594 -12.283 1.00 52.28 225 LEU A CA 1
ATOM 1814 C C . LEU A 1 225 ? 26.376 -6.460 -12.852 1.00 52.28 225 LEU A C 1
ATOM 1816 O O . LEU A 1 225 ? 25.200 -6.107 -12.749 1.00 52.28 225 LEU A O 1
ATOM 1820 N N . PHE A 1 226 ? 26.726 -7.625 -13.407 1.00 64.06 226 PHE A N 1
ATOM 1821 C CA . PHE A 1 226 ? 25.810 -8.562 -14.072 1.00 64.06 226 PHE A CA 1
ATOM 1822 C C . PHE A 1 226 ? 25.315 -9.708 -13.170 1.00 64.06 226 PHE A C 1
ATOM 1824 O O . PHE A 1 226 ? 25.000 -10.796 -13.653 1.00 64.06 226 PHE A O 1
ATOM 1831 N N . ASP A 1 227 ? 25.244 -9.484 -11.855 1.00 67.19 227 ASP A N 1
ATOM 1832 C CA . ASP A 1 227 ? 24.659 -10.443 -10.912 1.00 67.19 227 ASP A CA 1
ATOM 1833 C C . ASP A 1 227 ? 23.240 -10.872 -11.330 1.00 67.19 227 ASP A C 1
ATOM 1835 O O . ASP A 1 227 ? 22.407 -10.050 -11.730 1.00 67.19 227 ASP A O 1
ATOM 1839 N N . CYS A 1 228 ? 22.920 -12.163 -11.192 1.00 68.81 228 CYS A N 1
ATOM 1840 C CA . CYS A 1 228 ? 21.609 -12.684 -11.585 1.00 68.81 228 CYS A CA 1
ATOM 1841 C C . CYS A 1 228 ? 21.006 -13.706 -10.603 1.00 68.81 228 CYS A C 1
ATOM 1843 O O . CYS A 1 228 ? 21.683 -14.298 -9.758 1.00 68.81 228 CYS A O 1
ATOM 1845 N N . LEU A 1 229 ? 19.686 -13.884 -10.731 1.00 73.31 229 LEU A N 1
ATOM 1846 C CA . LEU A 1 229 ? 18.925 -15.004 -10.175 1.00 73.31 229 LEU A CA 1
ATOM 1847 C C . LEU A 1 229 ? 18.478 -15.881 -11.344 1.00 73.31 229 LEU A C 1
ATOM 1849 O O . LEU A 1 229 ? 17.959 -15.365 -12.338 1.00 73.31 229 LEU A O 1
ATOM 1853 N N . VAL A 1 230 ? 18.685 -17.188 -11.216 1.00 77.19 230 VAL A N 1
ATOM 1854 C CA . VAL A 1 230 ? 18.507 -18.157 -12.302 1.00 77.19 230 VAL A CA 1
ATOM 1855 C C . VAL A 1 230 ? 17.118 -18.801 -12.187 1.00 77.19 230 VAL A C 1
ATOM 1857 O O . VAL A 1 230 ? 16.769 -19.261 -11.097 1.00 77.19 230 VAL A O 1
ATOM 1860 N N . PRO A 1 231 ? 16.301 -18.853 -13.259 1.00 83.62 231 PRO A N 1
ATOM 1861 C CA . PRO A 1 231 ? 15.005 -19.527 -13.204 1.00 83.62 231 PRO A CA 1
ATOM 1862 C C . PRO A 1 231 ? 15.153 -21.054 -13.082 1.00 83.62 231 PRO A C 1
ATOM 1864 O O . PRO A 1 231 ? 16.241 -21.619 -13.246 1.00 83.62 231 PRO A O 1
ATOM 1867 N N . THR A 1 232 ? 14.039 -21.749 -12.849 1.00 85.94 232 THR A N 1
ATOM 1868 C CA . THR A 1 232 ? 13.972 -23.195 -13.130 1.00 85.94 232 THR A CA 1
ATOM 1869 C C . THR A 1 232 ? 14.202 -23.475 -14.613 1.00 85.94 232 THR A C 1
ATOM 1871 O O . THR A 1 232 ? 14.066 -22.587 -15.462 1.00 85.94 232 THR A O 1
ATOM 1874 N N . ARG A 1 233 ? 14.521 -24.726 -14.954 1.00 87.62 233 ARG A N 1
ATOM 1875 C CA . ARG A 1 233 ? 14.620 -25.144 -16.361 1.00 87.62 233 ARG A CA 1
ATOM 1876 C C . ARG A 1 233 ? 13.293 -24.959 -17.096 1.00 87.62 233 ARG A C 1
ATOM 1878 O O . ARG A 1 233 ? 13.305 -24.409 -18.188 1.00 87.62 233 ARG A O 1
ATOM 1885 N N . MET A 1 234 ? 12.162 -25.292 -16.470 1.00 87.94 234 MET A N 1
ATOM 1886 C CA . MET A 1 234 ? 10.830 -25.039 -17.038 1.00 87.94 234 MET A CA 1
ATOM 1887 C C . MET A 1 234 ? 10.556 -23.546 -17.304 1.00 87.94 234 MET A C 1
ATOM 1889 O O . MET A 1 234 ? 10.194 -23.194 -18.423 1.00 87.94 234 MET A O 1
ATOM 1893 N N . GLU A 1 235 ? 10.781 -22.659 -16.324 1.00 89.62 235 GLU A N 1
ATOM 1894 C CA . GLU A 1 235 ? 10.626 -21.203 -16.521 1.00 89.62 235 GLU A CA 1
ATOM 1895 C C . GLU A 1 235 ? 11.550 -20.694 -17.645 1.00 89.62 235 GLU A C 1
ATOM 1897 O O . GLU A 1 235 ? 11.136 -19.885 -18.473 1.00 89.62 235 GLU A O 1
ATOM 1902 N N . SER A 1 236 ? 12.786 -21.205 -17.712 1.00 90.88 236 SER A N 1
ATOM 1903 C CA . SER A 1 236 ? 13.771 -20.834 -18.739 1.00 90.88 236 SER A CA 1
ATOM 1904 C C . SER A 1 236 ? 13.385 -21.315 -20.142 1.00 90.88 236 SER A C 1
ATOM 1906 O O . SER A 1 236 ? 13.587 -20.576 -21.098 1.00 90.88 236 SER A O 1
ATOM 1908 N N . LEU A 1 237 ? 12.811 -22.516 -20.277 1.00 91.75 237 LEU A N 1
ATOM 1909 C CA . LEU A 1 237 ? 12.338 -23.056 -21.559 1.00 91.75 237 LEU A CA 1
ATOM 1910 C C . LEU A 1 237 ? 11.152 -22.256 -22.113 1.00 91.75 237 LEU A C 1
ATOM 1912 O O . LEU A 1 237 ? 11.103 -22.003 -23.312 1.00 91.75 237 LEU A O 1
ATOM 1916 N N . ILE A 1 238 ? 10.240 -21.799 -21.249 1.00 93.50 238 ILE A N 1
ATOM 1917 C CA . ILE A 1 238 ? 9.126 -20.917 -21.637 1.00 93.50 238 ILE A CA 1
ATOM 1918 C C . ILE A 1 238 ? 9.663 -19.549 -22.099 1.00 93.50 238 ILE A C 1
ATOM 1920 O O . ILE A 1 238 ? 9.268 -19.040 -23.145 1.00 93.50 238 ILE A O 1
ATOM 1924 N N . ILE A 1 239 ? 10.623 -18.968 -21.371 1.00 93.88 239 ILE A N 1
ATOM 1925 C CA . ILE A 1 239 ? 11.268 -17.705 -21.772 1.00 93.88 239 ILE A CA 1
ATOM 1926 C C . ILE A 1 239 ? 12.033 -17.861 -23.098 1.00 93.88 239 ILE A C 1
ATOM 1928 O O . ILE A 1 239 ? 11.962 -16.973 -23.945 1.00 93.88 239 ILE A O 1
ATOM 1932 N N . LEU A 1 240 ? 12.737 -18.980 -23.296 1.00 93.62 240 LEU A N 1
ATOM 1933 C CA . LEU A 1 240 ? 13.468 -19.275 -24.530 1.00 93.62 240 LEU A CA 1
ATOM 1934 C C . LEU A 1 240 ? 12.517 -19.482 -25.716 1.00 93.62 240 LEU A C 1
ATOM 1936 O O . LEU A 1 240 ? 12.764 -18.930 -26.782 1.00 93.62 240 LEU A O 1
ATOM 1940 N N . GLY A 1 241 ? 11.415 -20.212 -25.526 1.00 94.06 241 GLY A N 1
ATOM 1941 C CA . GLY A 1 241 ? 10.384 -20.388 -26.550 1.00 94.06 241 GLY A CA 1
ATOM 1942 C C . GLY A 1 241 ? 9.774 -19.056 -26.989 1.00 94.06 241 GLY A C 1
ATOM 1943 O O . GLY A 1 241 ? 9.647 -18.812 -28.186 1.00 94.06 241 GLY A O 1
ATOM 1944 N N . PHE A 1 242 ? 9.485 -18.157 -26.042 1.00 95.00 242 PHE A N 1
ATOM 1945 C CA . PHE A 1 242 ? 9.009 -16.808 -26.361 1.00 95.00 242 PHE A CA 1
ATOM 1946 C C . PHE A 1 242 ? 10.080 -15.938 -27.044 1.00 95.00 242 PHE A C 1
ATOM 1948 O O . PHE A 1 242 ? 9.766 -15.192 -27.967 1.00 95.00 242 PHE A O 1
ATOM 1955 N N . PHE A 1 243 ? 11.352 -16.058 -26.648 1.00 94.50 243 PHE A N 1
ATOM 1956 C CA . PHE A 1 243 ? 12.456 -15.357 -27.313 1.00 94.50 243 PHE A CA 1
ATOM 1957 C C . PHE A 1 243 ? 12.636 -15.809 -28.769 1.00 94.50 243 PHE A C 1
ATOM 1959 O O . PHE A 1 243 ? 12.743 -14.968 -29.658 1.00 94.50 243 PHE A O 1
ATOM 1966 N N . VAL A 1 244 ? 12.620 -17.123 -29.019 1.00 93.62 244 VAL A N 1
ATOM 1967 C CA . VAL A 1 244 ? 12.695 -17.694 -30.373 1.00 93.62 244 VAL A CA 1
ATOM 1968 C C . VAL A 1 244 ? 11.481 -17.270 -31.200 1.00 93.62 244 VAL A C 1
ATOM 1970 O O . VAL A 1 244 ? 11.660 -16.806 -32.318 1.00 93.62 244 VAL A O 1
ATOM 1973 N N . TYR A 1 245 ? 10.269 -17.327 -30.636 1.00 93.25 245 TYR A N 1
ATOM 1974 C CA . TYR A 1 245 ? 9.044 -16.837 -31.279 1.00 93.25 245 TYR A CA 1
ATOM 1975 C C . TYR A 1 245 ? 9.178 -15.382 -31.765 1.00 93.25 245 TYR A C 1
ATOM 1977 O O . TYR A 1 245 ? 8.920 -15.094 -32.936 1.00 93.25 245 TYR A O 1
ATOM 1985 N N . LEU A 1 246 ? 9.640 -14.474 -30.894 1.00 91.81 246 LEU A N 1
ATOM 1986 C CA . LEU A 1 246 ? 9.853 -13.069 -31.254 1.00 91.81 246 LEU A CA 1
ATOM 1987 C C . LEU A 1 246 ? 10.957 -12.905 -32.307 1.00 91.81 246 LEU A C 1
ATOM 1989 O O . LEU A 1 246 ? 10.758 -12.174 -33.273 1.00 91.81 246 LEU A O 1
ATOM 1993 N N . LEU A 1 247 ? 12.093 -13.592 -32.153 1.00 90.50 247 LEU A N 1
ATOM 1994 C CA . LEU A 1 247 ? 13.215 -13.516 -33.094 1.00 90.50 247 LEU A CA 1
ATOM 1995 C C . LEU A 1 247 ? 12.819 -14.008 -34.495 1.00 90.50 247 LEU A C 1
ATOM 1997 O O . LEU A 1 247 ? 13.133 -13.357 -35.488 1.00 90.50 247 LEU A O 1
ATOM 2001 N N . THR A 1 248 ? 12.083 -15.117 -34.574 1.00 88.50 248 THR A N 1
ATOM 2002 C CA . THR A 1 248 ? 11.580 -15.687 -35.827 1.00 88.50 248 THR A CA 1
ATOM 2003 C C . THR A 1 248 ? 10.586 -14.750 -36.518 1.00 88.50 248 THR A C 1
ATOM 2005 O O . THR A 1 248 ? 10.725 -14.500 -37.713 1.00 88.50 248 THR A O 1
ATOM 2008 N N . LEU A 1 249 ? 9.625 -14.157 -35.799 1.00 85.00 249 LEU A N 1
ATOM 2009 C CA . LEU A 1 249 ? 8.667 -13.221 -36.413 1.00 85.00 249 LEU A CA 1
ATOM 2010 C C . LEU A 1 249 ? 9.258 -11.831 -36.697 1.00 85.00 249 LEU A C 1
ATOM 2012 O O . LEU A 1 249 ? 8.729 -11.102 -37.535 1.00 85.00 249 LEU A O 1
ATOM 2016 N N . CYS A 1 250 ? 10.401 -11.492 -36.097 1.00 84.81 250 CYS A N 1
ATOM 2017 C CA . CYS A 1 250 ? 11.221 -10.358 -36.525 1.00 84.81 250 CYS A CA 1
ATOM 2018 C C . CYS A 1 250 ? 12.003 -10.609 -37.830 1.00 84.81 250 CYS A C 1
ATOM 2020 O O . CYS A 1 250 ? 12.637 -9.678 -38.316 1.00 84.81 250 CYS A O 1
ATOM 2022 N N . ALA A 1 251 ? 11.961 -11.824 -38.397 1.00 82.88 251 ALA A N 1
ATOM 2023 C CA . ALA A 1 251 ? 12.669 -12.194 -39.628 1.00 82.88 251 ALA A CA 1
ATOM 2024 C C . ALA A 1 251 ? 11.759 -12.759 -40.743 1.00 82.88 251 ALA A C 1
ATOM 2026 O O . ALA A 1 251 ? 12.094 -12.639 -41.920 1.00 82.88 251 ALA A O 1
ATOM 2027 N N . ILE A 1 252 ? 10.612 -13.364 -40.408 1.00 83.62 252 ILE A N 1
ATOM 2028 C CA . ILE A 1 252 ? 9.671 -13.920 -41.398 1.00 83.62 252 ILE A CA 1
ATOM 2029 C C . ILE A 1 252 ? 9.077 -12.825 -42.301 1.00 83.62 252 ILE A C 1
ATOM 2031 O O . ILE A 1 252 ? 8.704 -11.744 -41.837 1.00 83.62 252 ILE A O 1
ATOM 2035 N N . GLU A 1 253 ? 8.981 -13.151 -43.597 1.00 80.81 253 GLU A N 1
ATOM 2036 C CA . GLU A 1 253 ? 8.455 -12.317 -44.694 1.00 80.81 253 GLU A CA 1
ATOM 2037 C C . GLU A 1 253 ? 9.122 -10.939 -44.869 1.00 80.81 253 GLU A C 1
ATOM 2039 O O . GLU A 1 253 ? 8.574 -10.058 -45.527 1.00 80.81 253 GLU A O 1
ATOM 2044 N N . ILE A 1 254 ? 10.343 -10.764 -44.353 1.00 82.69 254 ILE A N 1
ATOM 2045 C CA . ILE A 1 254 ? 11.174 -9.582 -44.610 1.00 82.69 254 ILE A CA 1
ATOM 2046 C C . ILE A 1 254 ? 12.193 -9.910 -45.712 1.00 82.69 254 ILE A C 1
ATOM 2048 O O . ILE A 1 254 ? 13.095 -10.723 -45.519 1.00 82.69 254 ILE A O 1
ATOM 2052 N N . TYR A 1 255 ? 12.061 -9.258 -46.869 1.00 81.94 255 TYR A N 1
ATOM 2053 C CA . TYR A 1 255 ? 12.997 -9.333 -47.997 1.00 81.94 255 TYR A CA 1
ATOM 2054 C C . TYR A 1 255 ? 13.036 -7.999 -48.751 1.00 81.94 255 TYR A C 1
ATOM 2056 O O . TYR A 1 255 ? 12.106 -7.206 -48.659 1.00 81.94 255 TYR A O 1
ATOM 2064 N N . HIS A 1 256 ? 14.115 -7.731 -49.489 1.00 82.44 256 HIS A N 1
ATOM 2065 C CA . HIS A 1 256 ? 14.220 -6.557 -50.365 1.00 82.44 256 HIS A CA 1
ATOM 2066 C C . HIS A 1 256 ? 13.791 -6.920 -51.786 1.00 82.44 256 HIS A C 1
ATOM 2068 O O . HIS A 1 256 ? 14.115 -8.005 -52.271 1.00 82.44 256 HIS A O 1
ATOM 2074 N N . VAL A 1 257 ? 13.076 -6.016 -52.455 1.00 83.88 257 VAL A N 1
ATOM 2075 C CA . VAL A 1 257 ? 12.694 -6.188 -53.860 1.00 83.88 257 VAL A CA 1
ATOM 2076 C C . VAL A 1 257 ? 13.828 -5.650 -54.753 1.00 83.88 257 VAL A C 1
ATOM 2078 O O . VAL A 1 257 ? 14.257 -4.510 -54.567 1.00 83.88 257 VAL A O 1
ATOM 2081 N N . PRO A 1 258 ? 14.358 -6.420 -55.723 1.00 80.00 258 PRO A N 1
ATOM 2082 C CA . PRO A 1 258 ? 15.435 -5.935 -56.586 1.00 80.00 258 PRO A CA 1
ATOM 2083 C C . PRO A 1 258 ? 15.033 -4.670 -57.357 1.00 80.00 258 PRO A C 1
ATOM 2085 O O . PRO A 1 258 ? 14.048 -4.674 -58.090 1.00 80.00 258 PRO A O 1
ATOM 2088 N N . ASN A 1 259 ? 15.832 -3.607 -57.223 1.00 79.25 259 ASN A N 1
ATOM 2089 C CA . ASN A 1 259 ? 15.568 -2.258 -57.753 1.00 79.25 259 ASN A CA 1
ATOM 2090 C C . ASN A 1 259 ? 14.374 -1.508 -57.111 1.00 79.25 259 ASN A C 1
ATOM 2092 O O . ASN A 1 259 ? 13.838 -0.597 -57.739 1.00 79.25 259 ASN A O 1
ATOM 2096 N N . ASP A 1 260 ? 13.972 -1.855 -55.880 1.00 76.12 260 ASP A N 1
ATOM 2097 C CA . ASP A 1 260 ? 12.918 -1.167 -55.107 1.00 76.12 260 ASP A CA 1
ATOM 2098 C C . ASP A 1 260 ? 13.043 0.381 -55.166 1.00 76.12 260 ASP A C 1
ATOM 2100 O O . ASP A 1 260 ? 14.020 0.941 -54.657 1.00 76.12 260 ASP A O 1
ATOM 2104 N N . PRO A 1 261 ? 12.063 1.096 -55.755 1.00 71.94 261 PRO A N 1
ATOM 2105 C CA . PRO A 1 261 ? 12.094 2.555 -55.875 1.00 71.94 261 PRO A CA 1
ATOM 2106 C C . PRO A 1 261 ? 11.710 3.306 -54.586 1.00 71.94 261 PRO A C 1
ATOM 2108 O O . PRO A 1 261 ? 11.968 4.505 -54.480 1.00 71.94 261 PRO A O 1
ATOM 2111 N N . ILE A 1 262 ? 11.108 2.631 -53.603 1.00 71.44 262 ILE A N 1
ATOM 2112 C CA . ILE A 1 262 ? 10.800 3.169 -52.269 1.00 71.44 262 ILE A CA 1
ATOM 2113 C C . ILE A 1 262 ? 12.058 3.098 -51.387 1.00 71.44 262 ILE A C 1
ATOM 2115 O O . ILE A 1 262 ? 12.373 4.037 -50.639 1.00 71.44 262 ILE A O 1
ATOM 2119 N N . PHE A 1 263 ? 12.799 1.991 -51.505 1.00 80.31 263 PHE A N 1
ATOM 2120 C CA . PHE A 1 263 ? 14.019 1.698 -50.755 1.00 80.31 263 PHE A CA 1
ATOM 2121 C C . PHE A 1 263 ? 15.173 1.265 -51.688 1.00 80.31 263 PHE A C 1
ATOM 2123 O O . PHE A 1 263 ? 15.503 0.078 -51.758 1.00 80.31 263 PHE A O 1
ATOM 2130 N N . PRO A 1 264 ? 15.862 2.221 -52.352 1.00 72.19 264 PRO A N 1
ATOM 2131 C CA . PRO A 1 264 ? 16.889 1.953 -53.374 1.00 72.19 264 PRO A CA 1
ATOM 2132 C C . PRO A 1 264 ? 18.148 1.188 -52.923 1.00 72.19 264 PRO A C 1
ATOM 2134 O O . PRO A 1 264 ? 19.059 0.995 -53.725 1.00 72.19 264 PRO A O 1
ATOM 2137 N N . ASN A 1 265 ? 18.242 0.737 -51.668 1.00 81.25 265 ASN A N 1
ATOM 2138 C CA . ASN A 1 265 ? 19.272 -0.210 -51.249 1.00 81.25 265 ASN A CA 1
ATOM 2139 C C . ASN A 1 265 ? 18.767 -1.189 -50.173 1.00 81.25 265 ASN A C 1
ATOM 2141 O O . ASN A 1 265 ? 17.931 -0.852 -49.331 1.00 81.25 265 ASN A O 1
ATOM 2145 N N . LEU A 1 266 ? 19.345 -2.395 -50.201 1.00 84.12 266 LEU A N 1
ATOM 2146 C CA . LEU A 1 266 ? 19.056 -3.521 -49.308 1.00 84.12 266 LEU A CA 1
ATOM 2147 C C . LEU A 1 266 ? 19.110 -3.135 -47.823 1.00 84.12 266 LEU A C 1
ATOM 2149 O O . LEU A 1 266 ? 18.240 -3.529 -47.050 1.00 84.12 266 LEU A O 1
ATOM 2153 N N . GLN A 1 267 ? 20.121 -2.356 -47.426 1.00 85.25 267 GLN A N 1
ATOM 2154 C CA . GLN A 1 267 ? 20.335 -1.970 -46.032 1.00 85.25 267 GLN A CA 1
ATOM 2155 C C . GLN A 1 267 ? 19.179 -1.110 -45.513 1.00 85.25 267 GLN A C 1
ATOM 2157 O O . GLN A 1 267 ? 18.584 -1.441 -44.493 1.00 85.25 267 GLN A O 1
ATOM 2162 N N . MET A 1 268 ? 18.798 -0.059 -46.241 1.00 82.81 268 MET A N 1
ATOM 2163 C CA . MET A 1 268 ? 17.688 0.817 -45.869 1.00 82.81 268 MET A CA 1
ATOM 2164 C C . MET A 1 268 ? 16.342 0.079 -45.862 1.00 82.81 268 MET A C 1
ATOM 2166 O O . MET A 1 268 ? 15.552 0.302 -44.946 1.00 82.81 268 MET A O 1
ATOM 2170 N N . ALA A 1 269 ? 16.094 -0.810 -46.831 1.00 82.94 269 ALA A N 1
ATOM 2171 C CA . ALA A 1 269 ? 14.876 -1.620 -46.880 1.00 82.94 269 ALA A CA 1
ATOM 2172 C C . ALA A 1 269 ? 14.752 -2.523 -45.639 1.00 82.94 269 ALA A C 1
ATOM 2174 O O . ALA A 1 269 ? 13.796 -2.406 -44.872 1.00 82.94 269 ALA A O 1
ATOM 2175 N N . LEU A 1 270 ? 15.766 -3.360 -45.381 1.00 87.00 270 LEU A N 1
ATOM 2176 C CA . LEU A 1 270 ? 15.778 -4.265 -44.229 1.00 87.00 270 LEU A CA 1
ATOM 2177 C C . LEU A 1 270 ? 15.724 -3.502 -42.900 1.00 87.00 270 LEU A C 1
ATOM 2179 O O . LEU A 1 270 ? 14.933 -3.864 -42.030 1.00 87.00 270 LEU A O 1
ATOM 2183 N N . THR A 1 271 ? 16.502 -2.424 -42.741 1.00 88.06 271 THR A N 1
ATOM 2184 C CA . THR A 1 271 ? 16.454 -1.596 -41.527 1.00 88.06 271 THR A CA 1
ATOM 2185 C C . THR A 1 271 ? 15.064 -1.000 -41.311 1.00 88.06 271 THR A C 1
ATOM 2187 O O . THR A 1 271 ? 14.599 -0.982 -40.173 1.00 88.06 271 THR A O 1
ATOM 2190 N N . ARG A 1 272 ? 14.364 -0.574 -42.373 1.00 85.12 272 ARG A N 1
ATOM 2191 C CA . ARG A 1 272 ? 13.002 -0.036 -42.266 1.00 85.12 272 ARG A CA 1
ATOM 2192 C C . ARG A 1 272 ? 12.000 -1.104 -41.840 1.00 85.12 272 ARG A C 1
ATOM 2194 O O . ARG A 1 272 ? 11.293 -0.898 -40.855 1.00 85.12 272 ARG A O 1
ATOM 2201 N N . TYR A 1 273 ? 11.966 -2.245 -42.530 1.00 87.56 273 TYR A N 1
ATOM 2202 C CA . TYR A 1 273 ? 11.016 -3.316 -42.220 1.00 87.56 273 TYR A CA 1
ATOM 2203 C C . TYR A 1 273 ? 11.218 -3.856 -40.793 1.00 87.56 273 TYR A C 1
ATOM 2205 O O . TYR A 1 273 ? 10.247 -4.006 -40.050 1.00 87.56 273 TYR A O 1
ATOM 2213 N N . ILE A 1 274 ? 12.473 -4.061 -40.370 1.00 90.62 274 ILE A N 1
ATOM 2214 C CA . ILE A 1 274 ? 12.816 -4.489 -39.003 1.00 90.62 274 ILE A CA 1
ATOM 2215 C C . ILE A 1 274 ? 12.404 -3.424 -37.974 1.00 90.62 274 ILE A C 1
ATOM 2217 O O . ILE A 1 274 ? 11.835 -3.763 -36.933 1.00 90.62 274 ILE A O 1
ATOM 2221 N N . ALA A 1 275 ? 12.648 -2.139 -38.239 1.00 90.38 275 ALA A N 1
ATOM 2222 C CA . ALA A 1 275 ? 12.295 -1.076 -37.302 1.00 90.38 275 ALA A CA 1
ATOM 2223 C C . ALA A 1 275 ? 10.772 -0.938 -37.111 1.00 90.38 275 ALA A C 1
ATOM 2225 O O . ALA A 1 275 ? 10.305 -0.841 -35.976 1.00 90.38 275 ALA A O 1
ATOM 2226 N N . ASP A 1 276 ? 9.983 -1.008 -38.187 1.00 85.44 276 ASP A N 1
ATOM 2227 C CA . ASP A 1 276 ? 8.514 -1.018 -38.101 1.00 85.44 276 ASP A CA 1
ATOM 2228 C C . ASP A 1 276 ? 8.007 -2.263 -37.346 1.00 85.44 276 ASP A C 1
ATOM 2230 O O . ASP A 1 276 ? 7.235 -2.152 -36.389 1.00 85.44 276 ASP A O 1
ATOM 2234 N N . ARG A 1 277 ? 8.519 -3.450 -37.708 1.00 88.19 277 ARG A N 1
ATOM 2235 C CA . ARG A 1 277 ? 8.174 -4.742 -37.090 1.00 88.19 277 ARG A CA 1
ATOM 2236 C C . ARG A 1 277 ? 8.410 -4.726 -35.577 1.00 88.19 277 ARG A C 1
ATOM 2238 O O . ARG A 1 277 ? 7.531 -5.114 -34.809 1.00 88.19 277 ARG A O 1
ATOM 2245 N N . THR A 1 278 ? 9.582 -4.272 -35.135 1.00 93.69 278 THR A N 1
ATOM 2246 C CA . THR A 1 278 ? 9.959 -4.278 -33.711 1.00 93.69 278 THR A CA 1
ATOM 2247 C C . THR A 1 278 ? 9.212 -3.217 -32.888 1.00 93.69 278 THR A C 1
ATOM 2249 O O . THR A 1 278 ? 8.811 -3.504 -31.757 1.00 93.69 278 THR A O 1
ATOM 2252 N N . GLY A 1 279 ? 8.920 -2.042 -33.458 1.00 90.50 279 GLY A N 1
ATOM 2253 C CA . GLY A 1 279 ? 8.127 -0.995 -32.798 1.00 90.50 279 GLY A CA 1
ATOM 2254 C C . GLY A 1 279 ? 6.676 -1.415 -32.524 1.00 90.50 279 GLY A C 1
ATOM 2255 O O . GLY A 1 279 ? 6.171 -1.252 -31.409 1.00 90.50 279 GLY A O 1
ATOM 2256 N N . ILE A 1 280 ? 6.019 -2.038 -33.508 1.00 88.25 280 ILE A N 1
ATOM 2257 C CA . ILE A 1 280 ? 4.635 -2.526 -33.376 1.00 88.25 280 ILE A CA 1
ATOM 2258 C C . ILE A 1 280 ? 4.559 -3.681 -32.362 1.00 88.25 280 ILE A C 1
ATOM 2260 O O . ILE A 1 280 ? 3.703 -3.665 -31.474 1.00 88.25 280 ILE A O 1
ATOM 2264 N N . LEU A 1 281 ? 5.502 -4.633 -32.413 1.00 89.12 281 LEU A N 1
ATOM 2265 C CA . LEU A 1 281 ? 5.599 -5.723 -31.431 1.00 89.12 281 LEU A CA 1
ATOM 2266 C C . LEU A 1 281 ? 5.781 -5.204 -29.993 1.00 89.12 281 LEU A C 1
ATOM 2268 O O . LEU A 1 281 ? 5.116 -5.688 -29.076 1.00 89.12 281 LEU A O 1
ATOM 2272 N N . SER A 1 282 ? 6.644 -4.204 -29.792 1.00 93.88 282 SER A N 1
ATOM 2273 C CA . SER A 1 282 ? 6.844 -3.548 -28.491 1.00 93.88 282 SER A CA 1
ATOM 2274 C C . SER A 1 282 ? 5.541 -2.930 -27.954 1.00 93.88 282 SER A C 1
ATOM 2276 O O . SER A 1 282 ? 5.128 -3.202 -26.819 1.00 93.88 282 SER A O 1
ATOM 2278 N N . THR A 1 283 ? 4.847 -2.161 -28.799 1.00 89.75 283 THR A N 1
ATOM 2279 C CA . THR A 1 283 ? 3.580 -1.490 -28.470 1.00 89.75 283 THR A CA 1
ATOM 2280 C C . THR A 1 283 ? 2.499 -2.494 -28.060 1.00 89.75 283 THR A C 1
ATOM 2282 O O . THR A 1 283 ? 1.923 -2.375 -26.976 1.00 89.75 283 THR A O 1
ATOM 2285 N N . ILE A 1 284 ? 2.269 -3.530 -28.875 1.00 85.38 284 ILE A N 1
ATOM 2286 C CA . ILE A 1 284 ? 1.198 -4.516 -28.656 1.00 85.38 284 ILE A CA 1
ATOM 2287 C C . ILE A 1 284 ? 1.457 -5.389 -27.417 1.00 85.38 284 ILE A C 1
ATOM 2289 O O . ILE A 1 284 ? 0.511 -5.768 -26.733 1.00 85.38 284 ILE A O 1
ATOM 2293 N N . LEU A 1 285 ? 2.714 -5.678 -27.062 1.00 88.75 285 LEU A N 1
ATOM 2294 C CA . LEU A 1 285 ? 3.041 -6.522 -25.900 1.00 88.75 285 LEU A CA 1
ATOM 2295 C C . LEU A 1 285 ? 3.086 -5.761 -24.556 1.00 88.75 285 LEU A C 1
ATOM 2297 O O . LEU A 1 285 ? 3.090 -6.388 -23.489 1.00 88.75 285 LEU A O 1
ATOM 2301 N N . THR A 1 286 ? 3.071 -4.423 -24.568 1.00 88.00 286 THR A N 1
ATOM 2302 C CA . THR A 1 286 ? 3.147 -3.584 -23.352 1.00 88.00 286 THR A CA 1
ATOM 2303 C C . THR A 1 286 ? 1.991 -3.792 -22.338 1.00 88.00 286 THR A C 1
ATOM 2305 O O . THR A 1 286 ? 2.279 -3.840 -21.136 1.00 88.00 286 THR A O 1
ATOM 2308 N N . PRO A 1 287 ? 0.714 -4.025 -22.722 1.00 86.44 287 PRO A N 1
ATOM 2309 C CA . PRO A 1 287 ? -0.357 -4.325 -21.759 1.00 86.44 287 PRO A CA 1
ATOM 2310 C C . PRO A 1 287 ? -0.096 -5.610 -20.959 1.00 86.44 287 PRO A C 1
ATOM 2312 O O . PRO A 1 287 ? -0.336 -5.675 -19.751 1.00 86.44 287 PRO A O 1
ATOM 2315 N N . MET A 1 288 ? 0.452 -6.632 -21.623 1.00 85.19 288 MET A N 1
ATOM 2316 C CA . MET A 1 288 ? 0.782 -7.920 -21.013 1.00 85.19 288 MET A CA 1
ATOM 2317 C C . MET A 1 288 ? 1.982 -7.805 -20.055 1.00 85.19 288 MET A C 1
ATOM 2319 O O . MET A 1 288 ? 1.992 -8.425 -18.988 1.00 85.19 288 MET A O 1
ATOM 2323 N N . LEU A 1 289 ? 2.961 -6.955 -20.388 1.00 89.88 289 LEU A N 1
ATOM 2324 C CA . LEU A 1 289 ? 4.077 -6.613 -19.503 1.00 89.88 289 LEU A CA 1
ATOM 2325 C C . LEU A 1 289 ? 3.588 -6.024 -18.167 1.00 89.88 289 LEU A C 1
ATOM 2327 O O . LEU A 1 289 ? 4.059 -6.443 -17.102 1.00 89.88 289 LEU A O 1
ATOM 2331 N N . LEU A 1 290 ? 2.626 -5.095 -18.210 1.00 86.94 290 LEU A N 1
ATOM 2332 C CA . LEU A 1 290 ? 2.009 -4.523 -17.007 1.00 86.94 290 LEU A CA 1
ATOM 2333 C C . LEU A 1 290 ? 1.163 -5.555 -16.249 1.00 86.94 290 LEU A C 1
ATOM 2335 O O . LEU A 1 290 ? 1.250 -5.625 -15.021 1.00 86.94 290 LEU A O 1
ATOM 2339 N N . LEU A 1 291 ? 0.417 -6.411 -16.957 1.00 83.81 291 LEU A N 1
ATOM 2340 C CA . LEU A 1 291 ? -0.384 -7.480 -16.351 1.00 83.81 291 LEU A CA 1
ATOM 2341 C C . LEU A 1 291 ? 0.477 -8.432 -15.500 1.00 83.81 291 LEU A C 1
ATOM 2343 O O . LEU A 1 291 ? 0.115 -8.738 -14.361 1.00 83.81 291 LEU A O 1
ATOM 2347 N N . PHE A 1 292 ? 1.649 -8.852 -15.987 1.00 86.31 292 PHE A N 1
ATOM 2348 C CA . PHE A 1 292 ? 2.587 -9.680 -15.211 1.00 86.31 292 PHE A CA 1
ATOM 2349 C C . PHE A 1 292 ? 3.311 -8.925 -14.078 1.00 86.31 292 PHE A C 1
ATOM 2351 O O . PHE A 1 292 ? 3.793 -9.564 -13.142 1.00 86.31 292 PHE A O 1
ATOM 2358 N N . GLY A 1 293 ? 3.346 -7.588 -14.109 1.00 83.12 293 GLY A N 1
ATOM 2359 C CA . GLY A 1 293 ? 3.739 -6.754 -12.963 1.00 83.12 293 GLY A CA 1
ATOM 2360 C C . GLY A 1 293 ? 2.630 -6.580 -11.908 1.00 83.12 293 GLY A C 1
ATOM 2361 O O . GLY A 1 293 ? 2.900 -6.185 -10.768 1.00 83.12 293 GLY A O 1
ATOM 2362 N N . GLY A 1 294 ? 1.378 -6.879 -12.268 1.00 82.88 294 GLY A N 1
ATOM 2363 C CA . GLY A 1 294 ? 0.197 -6.753 -11.417 1.00 82.88 294 GLY A CA 1
ATOM 2364 C C . GLY A 1 294 ? 0.139 -7.791 -10.292 1.00 82.88 294 GLY A C 1
ATOM 2365 O O . GLY A 1 294 ? 0.356 -8.988 -10.493 1.00 82.88 294 GLY A O 1
ATOM 2366 N N . ARG A 1 295 ? -0.226 -7.335 -9.089 1.00 77.12 295 ARG A N 1
ATOM 2367 C CA . ARG A 1 295 ? -0.418 -8.191 -7.904 1.00 77.12 295 ARG A CA 1
ATOM 2368 C C . ARG A 1 295 ? -1.857 -8.686 -7.826 1.00 77.12 295 ARG A C 1
ATOM 2370 O O . ARG A 1 295 ? -2.084 -9.851 -7.522 1.00 77.12 295 ARG A O 1
ATOM 2377 N N . ASN A 1 296 ? -2.812 -7.839 -8.216 1.00 74.75 296 ASN A N 1
ATOM 2378 C CA . ASN A 1 296 ? -4.211 -8.209 -8.431 1.00 74.75 296 ASN A CA 1
ATOM 2379 C C . ASN A 1 296 ? -4.458 -8.711 -9.865 1.00 74.75 296 ASN A C 1
ATOM 2381 O O . ASN A 1 296 ? -5.409 -8.317 -10.532 1.00 74.75 296 ASN A O 1
ATOM 2385 N N . ASN A 1 297 ? -3.581 -9.594 -10.345 1.00 77.00 297 ASN A N 1
ATOM 2386 C CA . ASN A 1 297 ? -3.691 -10.203 -11.666 1.00 77.00 297 ASN A CA 1
ATOM 2387 C C . ASN A 1 297 ? -4.542 -11.486 -11.590 1.00 77.00 297 ASN A C 1
ATOM 2389 O O . ASN A 1 297 ? -4.170 -12.441 -10.903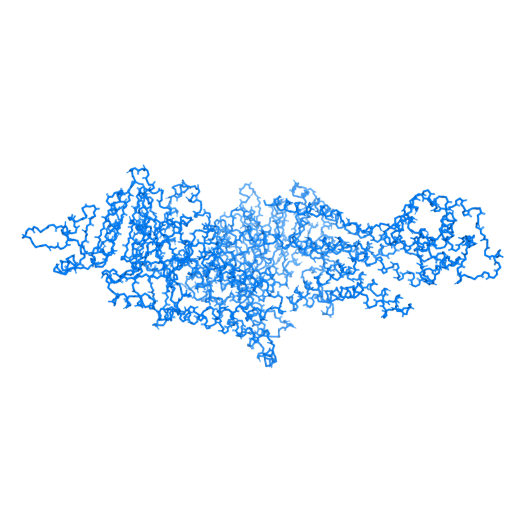 1.00 77.00 297 ASN A O 1
ATOM 2393 N N . PHE A 1 298 ? -5.657 -11.530 -12.327 1.00 74.12 298 PHE A N 1
ATOM 2394 C CA . PHE A 1 298 ? -6.558 -12.689 -12.382 1.00 74.12 298 PHE A CA 1
ATOM 2395 C C . PHE A 1 298 ? -5.863 -13.973 -12.871 1.00 74.12 298 PHE A C 1
ATOM 2397 O O . PHE A 1 298 ? -6.206 -15.065 -12.412 1.00 74.12 298 PHE A O 1
ATOM 2404 N N . LEU A 1 299 ? -4.829 -13.860 -13.716 1.00 73.62 299 LEU A N 1
ATOM 2405 C CA . LEU A 1 299 ? -4.040 -14.998 -14.187 1.00 73.62 299 LEU A CA 1
ATOM 2406 C C . LEU A 1 299 ? -3.340 -15.736 -13.042 1.00 73.62 299 LEU A C 1
ATOM 2408 O O . LEU A 1 299 ? -3.141 -16.939 -13.165 1.00 73.62 299 LEU A O 1
ATOM 2412 N N . GLN A 1 300 ? -3.017 -15.091 -11.913 1.00 78.50 300 GLN A N 1
ATOM 2413 C CA . GLN A 1 300 ? -2.469 -15.803 -10.746 1.00 78.50 300 GLN A CA 1
ATOM 2414 C C . GLN A 1 300 ? -3.481 -16.797 -10.153 1.00 78.50 300 GLN A C 1
ATOM 2416 O O . GLN A 1 300 ? -3.088 -17.857 -9.677 1.00 78.50 300 GLN A O 1
ATOM 2421 N N . TRP A 1 301 ? -4.784 -16.499 -10.221 1.00 73.50 301 TRP A N 1
ATOM 2422 C CA . TRP A 1 301 ? -5.835 -17.430 -9.800 1.00 73.50 301 TRP A CA 1
ATOM 2423 C C . TRP A 1 301 ? -6.125 -18.497 -10.865 1.00 73.50 301 TRP A C 1
ATOM 2425 O O . TRP A 1 301 ? -6.244 -19.673 -10.527 1.00 73.50 301 TRP A O 1
ATOM 2435 N N . VAL A 1 302 ? -6.191 -18.108 -12.143 1.00 75.31 302 VAL A N 1
ATOM 2436 C CA . VAL A 1 302 ? -6.454 -19.041 -13.255 1.00 75.31 302 VAL A CA 1
ATOM 2437 C C . VAL A 1 302 ? -5.321 -20.067 -13.389 1.00 75.31 302 VAL A C 1
ATOM 2439 O O . VAL A 1 302 ? -5.565 -21.266 -13.325 1.00 75.31 302 VAL A O 1
ATOM 2442 N N . THR A 1 303 ? -4.067 -19.618 -13.479 1.00 80.94 303 THR A N 1
ATOM 2443 C CA . THR A 1 303 ? -2.888 -20.501 -13.615 1.00 80.94 303 THR A CA 1
ATOM 2444 C C . THR A 1 303 ? -2.462 -21.179 -12.312 1.00 80.94 303 THR A C 1
ATOM 2446 O O . THR A 1 303 ? -1.679 -22.126 -12.352 1.00 80.94 303 THR A O 1
ATOM 2449 N N . ARG A 1 304 ? -2.907 -20.664 -11.156 1.00 77.81 304 ARG A N 1
ATOM 2450 C CA . ARG A 1 304 ? -2.378 -20.976 -9.812 1.00 77.81 304 ARG A CA 1
ATOM 2451 C C . ARG A 1 304 ? -0.864 -20.731 -9.652 1.00 77.81 304 ARG A C 1
ATOM 2453 O O . ARG A 1 304 ? -0.229 -21.274 -8.747 1.00 77.81 304 ARG A O 1
ATOM 2460 N N . TRP A 1 305 ? -0.253 -19.913 -10.515 1.00 79.69 305 TRP A N 1
ATOM 2461 C CA . TRP A 1 305 ? 1.151 -19.519 -10.381 1.00 79.69 305 TRP A CA 1
ATOM 2462 C C . TRP A 1 305 ? 1.371 -18.539 -9.225 1.00 79.69 305 TRP A C 1
ATOM 2464 O O . TRP A 1 305 ? 0.608 -17.598 -9.008 1.00 79.69 305 TRP A O 1
ATOM 2474 N N . LYS A 1 306 ? 2.504 -18.705 -8.534 1.00 75.88 306 LYS A N 1
ATOM 2475 C CA . LYS A 1 306 ? 2.988 -17.759 -7.521 1.00 75.88 306 LYS A CA 1
ATOM 2476 C C . LYS A 1 306 ? 3.378 -16.428 -8.185 1.00 75.88 306 LYS A C 1
ATOM 2478 O O . LYS A 1 306 ? 3.981 -16.423 -9.259 1.00 75.88 306 LYS A O 1
ATOM 2483 N N . PHE A 1 307 ? 3.139 -15.304 -7.503 1.00 77.50 307 PHE A N 1
ATOM 2484 C CA . PHE A 1 307 ? 3.555 -13.961 -7.949 1.00 77.50 307 PHE A CA 1
ATOM 2485 C C . PHE A 1 307 ? 5.048 -13.879 -8.328 1.00 77.50 307 PHE A C 1
ATOM 2487 O O . PHE A 1 307 ? 5.418 -13.182 -9.269 1.00 77.50 307 PHE A O 1
ATOM 2494 N N . SER A 1 308 ? 5.911 -14.649 -7.657 1.00 74.00 308 SER A N 1
ATOM 2495 C CA . SER A 1 308 ? 7.337 -14.756 -7.992 1.00 74.00 308 SER A CA 1
ATOM 2496 C C . SER A 1 308 ? 7.599 -15.244 -9.424 1.00 74.00 308 SER A C 1
ATOM 2498 O O . SER A 1 308 ? 8.519 -14.733 -10.059 1.00 74.00 308 SER A O 1
ATOM 2500 N N . THR A 1 309 ? 6.786 -16.164 -9.952 1.00 83.06 309 THR A N 1
ATOM 2501 C CA . THR A 1 309 ? 6.879 -16.662 -11.336 1.00 83.06 309 THR A CA 1
ATOM 2502 C C . THR A 1 309 ? 6.330 -15.636 -12.338 1.00 83.06 309 THR A C 1
ATOM 2504 O O . THR A 1 309 ? 6.977 -15.389 -13.353 1.00 83.06 309 THR A O 1
ATOM 2507 N N . MET A 1 310 ? 5.240 -14.921 -12.021 1.00 85.94 310 MET A N 1
ATOM 2508 C CA . MET A 1 310 ? 4.786 -13.774 -12.839 1.00 85.94 310 MET A CA 1
ATOM 2509 C C . MET A 1 310 ? 5.886 -12.706 -12.975 1.00 85.94 310 MET A C 1
ATOM 2511 O O . MET A 1 310 ? 6.195 -12.252 -14.076 1.00 85.94 310 MET A O 1
ATOM 2515 N N . ILE A 1 311 ? 6.561 -12.378 -11.869 1.00 86.69 311 ILE A N 1
ATOM 2516 C CA . ILE A 1 311 ? 7.666 -11.411 -11.839 1.00 86.69 311 ILE A CA 1
ATOM 2517 C C . ILE A 1 311 ? 8.968 -11.964 -12.459 1.00 86.69 311 ILE A C 1
ATOM 2519 O O . ILE A 1 311 ? 9.835 -11.185 -12.863 1.00 86.69 311 ILE A O 1
ATOM 2523 N N . VAL A 1 312 ? 9.126 -13.287 -12.606 1.00 86.69 312 VAL A N 1
ATOM 2524 C CA . VAL A 1 312 ? 10.161 -13.863 -13.484 1.00 86.69 312 VAL A CA 1
ATOM 2525 C C . VAL A 1 312 ? 9.865 -13.496 -14.937 1.00 86.69 312 VAL A C 1
ATOM 2527 O O . VAL A 1 312 ? 10.739 -12.913 -15.580 1.00 86.69 312 VAL A O 1
ATOM 2530 N N . TYR A 1 313 ? 8.649 -13.752 -15.426 1.00 91.00 313 TYR A N 1
ATOM 2531 C CA . TYR A 1 313 ? 8.280 -13.477 -16.817 1.00 91.00 313 TYR A CA 1
ATOM 2532 C C . TYR A 1 313 ? 8.275 -11.978 -17.141 1.00 91.00 313 TYR A C 1
ATOM 2534 O O . TYR A 1 313 ? 8.950 -11.579 -18.090 1.00 91.00 313 TYR A O 1
ATOM 2542 N N . HIS A 1 314 ? 7.648 -11.138 -16.307 1.00 92.50 314 HIS A N 1
ATOM 2543 C CA . HIS A 1 314 ? 7.654 -9.672 -16.443 1.00 92.50 314 HIS A CA 1
ATOM 2544 C C . HIS A 1 314 ? 9.064 -9.112 -16.713 1.00 92.50 314 HIS A C 1
ATOM 2546 O O . HIS A 1 314 ? 9.258 -8.374 -17.673 1.00 92.50 314 HIS A O 1
ATOM 2552 N N . ARG A 1 315 ? 10.083 -9.516 -15.935 1.00 90.31 315 ARG A N 1
ATOM 2553 C CA . ARG A 1 315 ? 11.465 -9.017 -16.108 1.00 90.31 315 ARG A CA 1
ATOM 2554 C C . ARG A 1 315 ? 12.138 -9.459 -17.407 1.00 90.31 315 ARG A C 1
ATOM 2556 O O . ARG A 1 315 ? 13.028 -8.757 -17.879 1.00 90.31 315 ARG A O 1
ATOM 2563 N N . TRP A 1 316 ? 11.799 -10.632 -17.937 1.00 91.44 316 TRP A N 1
ATOM 2564 C CA . TRP A 1 316 ? 12.382 -11.120 -19.190 1.00 91.44 316 TRP A CA 1
ATOM 2565 C C . TRP A 1 316 ? 11.679 -10.511 -20.402 1.00 91.44 316 TRP A C 1
ATOM 2567 O O . TRP A 1 316 ? 12.355 -10.032 -21.307 1.00 91.44 316 TRP A O 1
ATOM 2577 N N . ILE A 1 317 ? 10.350 -10.412 -20.357 1.00 92.50 317 ILE A N 1
ATOM 2578 C CA . ILE A 1 317 ? 9.537 -9.744 -21.379 1.00 92.50 317 ILE A CA 1
ATOM 2579 C C . ILE A 1 317 ? 9.863 -8.245 -21.447 1.00 92.50 317 ILE A C 1
ATOM 2581 O O . ILE A 1 317 ? 10.017 -7.723 -22.544 1.00 92.50 317 ILE A O 1
ATOM 2585 N N . ALA A 1 318 ? 10.076 -7.569 -20.308 1.00 93.62 318 ALA A N 1
ATOM 2586 C CA . ALA A 1 318 ? 10.496 -6.162 -20.267 1.00 93.62 318 ALA A CA 1
ATOM 2587 C C . ALA A 1 318 ? 11.755 -5.906 -21.106 1.00 93.62 318 ALA A C 1
ATOM 2589 O O . ALA A 1 318 ? 11.799 -4.970 -21.897 1.00 93.62 318 ALA A O 1
ATOM 2590 N N . ARG A 1 319 ? 12.766 -6.774 -20.967 1.00 93.44 319 ARG A N 1
ATOM 2591 C CA . ARG A 1 319 ? 14.027 -6.675 -21.717 1.00 93.44 319 ARG A CA 1
ATOM 2592 C C . ARG A 1 319 ? 13.822 -6.911 -23.207 1.00 93.44 319 ARG A C 1
ATOM 2594 O O . ARG A 1 319 ? 14.460 -6.238 -24.002 1.00 93.44 319 ARG A O 1
ATOM 2601 N N . MET A 1 320 ? 12.944 -7.844 -23.576 1.00 94.88 320 MET A N 1
ATOM 2602 C CA . MET A 1 320 ? 12.610 -8.115 -24.977 1.00 94.88 320 MET A CA 1
ATOM 2603 C C . MET A 1 320 ? 11.879 -6.918 -25.599 1.00 94.88 320 MET A C 1
ATOM 2605 O O . MET A 1 320 ? 12.307 -6.434 -26.636 1.00 94.88 320 MET A O 1
ATOM 2609 N N . ILE A 1 321 ? 10.855 -6.378 -24.933 1.00 95.31 321 ILE A N 1
ATOM 2610 C CA . ILE A 1 321 ? 10.094 -5.198 -25.384 1.00 95.31 321 ILE A CA 1
ATOM 2611 C C . ILE A 1 321 ? 10.997 -3.962 -25.512 1.00 95.31 321 ILE A C 1
ATOM 2613 O O . ILE A 1 321 ? 10.982 -3.298 -26.544 1.00 95.31 321 ILE A O 1
ATOM 2617 N N . VAL A 1 322 ? 11.846 -3.681 -24.517 1.00 95.62 322 VAL A N 1
ATOM 2618 C CA . VAL A 1 322 ? 12.789 -2.551 -24.586 1.00 95.62 322 VAL A CA 1
ATOM 2619 C C . VAL A 1 322 ? 13.865 -2.769 -25.655 1.00 95.62 322 VAL A C 1
ATOM 2621 O O . VAL A 1 322 ? 14.229 -1.812 -26.330 1.00 95.62 322 VAL A O 1
ATOM 2624 N N . ALA A 1 323 ? 14.344 -3.999 -25.874 1.00 95.56 323 ALA A N 1
ATOM 2625 C CA . ALA A 1 323 ? 15.263 -4.290 -26.977 1.00 95.56 323 ALA A CA 1
ATOM 2626 C C . ALA A 1 323 ? 14.597 -4.090 -28.350 1.00 95.56 323 ALA A C 1
ATOM 2628 O O . ALA A 1 323 ? 15.212 -3.505 -29.236 1.00 95.56 323 ALA A O 1
ATOM 2629 N N . LEU A 1 324 ? 13.336 -4.507 -28.511 1.00 95.38 324 LEU A N 1
ATOM 2630 C CA . LEU A 1 324 ? 12.543 -4.265 -29.721 1.00 95.38 324 LEU A CA 1
ATOM 2631 C C . LEU A 1 324 ? 12.354 -2.755 -29.969 1.00 95.38 324 LEU A C 1
ATOM 2633 O O . LEU A 1 324 ? 12.615 -2.284 -31.071 1.00 95.38 324 LEU A O 1
ATOM 2637 N N . ALA A 1 325 ? 12.000 -1.975 -28.943 1.00 95.50 325 ALA A N 1
ATOM 2638 C CA . ALA A 1 325 ? 11.906 -0.515 -29.051 1.00 95.50 325 ALA A CA 1
ATOM 2639 C C . ALA A 1 325 ? 13.255 0.156 -29.367 1.00 95.50 325 ALA A C 1
ATOM 2641 O O . ALA A 1 325 ? 13.315 1.080 -30.172 1.00 95.50 325 ALA A O 1
ATOM 2642 N N . PHE A 1 326 ? 14.355 -0.328 -28.784 1.00 96.06 326 PHE A N 1
ATOM 2643 C CA . PHE A 1 326 ? 15.691 0.193 -29.072 1.00 96.06 326 PHE A CA 1
ATOM 2644 C C . PHE A 1 326 ? 16.117 -0.092 -30.522 1.00 96.06 326 PHE A C 1
ATOM 2646 O O . PHE A 1 326 ? 16.632 0.802 -31.189 1.00 96.06 326 PHE A O 1
ATOM 2653 N N . ILE A 1 327 ? 15.845 -1.297 -31.040 1.00 95.56 327 ILE A N 1
ATOM 2654 C CA . ILE A 1 327 ? 16.072 -1.652 -32.452 1.00 95.56 327 ILE A CA 1
ATOM 2655 C C . ILE A 1 327 ? 15.237 -0.753 -33.376 1.00 95.56 327 ILE A C 1
ATOM 2657 O O . ILE A 1 327 ? 15.774 -0.227 -34.352 1.00 95.56 327 ILE A O 1
ATOM 2661 N N . HIS A 1 328 ? 13.965 -0.521 -33.039 1.00 94.94 328 HIS A N 1
ATOM 2662 C CA . HIS A 1 328 ? 13.090 0.414 -33.744 1.00 94.94 328 HIS A CA 1
ATOM 2663 C C . HIS A 1 328 ? 13.701 1.824 -33.816 1.00 94.94 328 HIS A C 1
ATOM 2665 O O . HIS A 1 328 ? 13.928 2.339 -34.913 1.00 94.94 328 HIS A O 1
ATOM 2671 N N . SER A 1 329 ? 14.046 2.427 -32.675 1.00 94.44 329 SER A N 1
ATOM 2672 C CA . SER A 1 329 ? 14.577 3.796 -32.641 1.00 94.44 329 SER A CA 1
ATOM 2673 C C . SER A 1 329 ? 15.949 3.936 -33.304 1.00 94.44 329 SER A C 1
ATOM 2675 O O . SER A 1 329 ? 16.181 4.926 -33.996 1.00 94.44 329 SER A O 1
ATOM 2677 N N . VAL A 1 330 ? 16.850 2.956 -33.156 1.00 94.06 330 VAL A N 1
ATOM 2678 C CA . VAL A 1 330 ? 18.145 2.952 -33.863 1.00 94.06 330 VAL A CA 1
ATOM 2679 C C . VAL A 1 330 ? 17.943 2.832 -35.375 1.00 94.06 330 VAL A C 1
ATOM 2681 O O . VAL A 1 330 ? 18.580 3.566 -36.129 1.00 94.06 330 VAL A O 1
ATOM 2684 N N . GLY A 1 331 ? 17.028 1.968 -35.828 1.00 91.81 331 GLY A N 1
ATOM 2685 C CA . GLY A 1 331 ? 16.712 1.815 -37.248 1.00 91.81 331 GLY A CA 1
ATOM 2686 C C . GLY A 1 331 ? 16.127 3.088 -37.865 1.00 91.81 331 GLY A C 1
ATOM 2687 O O . GLY A 1 331 ? 16.613 3.543 -38.900 1.00 91.81 331 GLY A O 1
ATOM 2688 N N . TYR A 1 332 ? 15.157 3.719 -37.197 1.00 89.94 332 TYR A N 1
ATOM 2689 C CA . TYR A 1 332 ? 14.603 5.011 -37.620 1.00 89.94 332 TYR A CA 1
ATOM 2690 C C . TYR A 1 332 ? 15.660 6.124 -37.637 1.00 89.94 332 TYR A C 1
ATOM 2692 O O . TYR A 1 332 ? 15.772 6.841 -38.631 1.00 89.94 332 TYR A O 1
ATOM 2700 N N . THR A 1 333 ? 16.491 6.216 -36.593 1.00 90.88 333 THR A N 1
ATOM 2701 C CA . THR A 1 333 ? 17.591 7.195 -36.515 1.00 90.88 333 THR A CA 1
ATOM 2702 C C . THR A 1 333 ? 18.563 7.025 -37.684 1.00 90.88 333 THR A C 1
ATOM 2704 O O . THR A 1 333 ? 18.909 8.007 -38.337 1.00 90.88 333 THR A O 1
ATOM 2707 N N . TYR A 1 334 ? 18.953 5.785 -38.007 1.00 90.62 334 TYR A N 1
ATOM 2708 C CA . TYR A 1 334 ? 19.803 5.491 -39.162 1.00 90.62 334 TYR A CA 1
ATOM 2709 C C . TYR A 1 334 ? 19.153 5.919 -40.487 1.00 90.62 334 TYR A C 1
ATOM 2711 O O . TYR A 1 334 ? 19.798 6.601 -41.278 1.00 90.62 334 TYR A O 1
ATOM 2719 N N . ILE A 1 335 ? 17.882 5.575 -40.726 1.00 86.38 335 ILE A N 1
ATOM 2720 C CA . ILE A 1 335 ? 17.179 5.907 -41.981 1.00 86.38 335 ILE A CA 1
ATOM 2721 C C . ILE A 1 335 ? 17.062 7.425 -42.161 1.00 86.38 335 ILE A C 1
ATOM 2723 O O . ILE A 1 335 ? 17.325 7.943 -43.247 1.00 86.38 335 ILE A O 1
ATOM 2727 N N . TYR A 1 336 ? 16.687 8.144 -41.104 1.00 87.56 336 TYR A N 1
ATOM 2728 C CA . TYR A 1 336 ? 16.499 9.594 -41.135 1.00 87.56 336 TYR A CA 1
ATOM 2729 C C . TYR A 1 336 ? 17.828 10.356 -41.243 1.00 87.56 336 TYR A C 1
ATOM 2731 O O . TYR A 1 336 ? 17.892 11.382 -41.922 1.00 87.56 336 TYR A O 1
ATOM 2739 N N . ALA A 1 337 ? 18.901 9.849 -40.625 1.00 87.06 337 ALA A N 1
ATOM 2740 C CA . ALA A 1 337 ? 20.246 10.398 -40.786 1.00 87.06 337 ALA A CA 1
ATOM 2741 C C . ALA A 1 337 ? 20.797 10.131 -42.197 1.00 87.06 337 ALA A C 1
ATOM 2743 O O . ALA A 1 337 ? 21.291 11.052 -42.843 1.00 87.06 337 ALA A O 1
ATOM 2744 N N . TYR A 1 338 ? 20.644 8.905 -42.714 1.00 85.75 338 TYR A N 1
ATOM 2745 C CA . TYR A 1 338 ? 21.072 8.516 -44.064 1.00 85.75 338 TYR A CA 1
ATOM 2746 C C . TYR A 1 338 ? 20.368 9.328 -45.163 1.00 85.75 338 TYR A C 1
ATOM 2748 O O . TYR A 1 338 ? 20.988 9.685 -46.162 1.00 85.75 338 TYR A O 1
ATOM 2756 N N . ARG A 1 339 ? 19.084 9.659 -44.969 1.00 82.25 339 ARG A N 1
ATOM 2757 C CA . ARG A 1 339 ? 18.311 10.519 -45.881 1.00 82.25 339 ARG A CA 1
ATOM 2758 C C . ARG A 1 339 ? 18.480 12.028 -45.627 1.00 82.25 339 ARG A C 1
ATOM 2760 O O . ARG A 1 339 ? 17.878 12.824 -46.340 1.00 82.25 339 ARG A O 1
ATOM 2767 N N . GLY A 1 340 ? 19.282 12.430 -44.637 1.00 85.19 340 GLY A N 1
ATOM 2768 C CA . GLY A 1 340 ? 19.656 13.827 -44.380 1.00 85.19 340 GLY A CA 1
ATOM 2769 C C . GLY A 1 340 ? 18.626 14.700 -43.648 1.00 85.19 340 GLY A C 1
ATOM 2770 O O . GLY A 1 340 ? 18.922 15.864 -43.394 1.00 85.19 340 GLY A O 1
ATOM 2771 N N . TYR A 1 341 ? 17.455 14.173 -43.270 1.00 85.75 341 TYR A N 1
ATOM 2772 C CA . TYR A 1 341 ? 16.342 14.961 -42.709 1.00 85.75 341 TYR A CA 1
ATOM 2773 C C . TYR A 1 341 ? 16.018 14.685 -41.224 1.00 85.75 341 TYR A C 1
ATOM 2775 O O . TYR A 1 341 ? 15.028 15.185 -40.694 1.00 85.75 341 TYR A O 1
ATOM 2783 N N . TYR A 1 342 ? 16.879 13.961 -40.496 1.00 85.88 342 TYR A N 1
ATOM 2784 C CA . TYR A 1 342 ? 16.721 13.713 -39.047 1.00 85.88 342 TYR A CA 1
ATOM 2785 C C . TYR A 1 342 ? 16.496 14.987 -38.209 1.00 85.88 342 TYR A C 1
ATOM 2787 O O . TYR A 1 342 ? 15.675 14.987 -37.296 1.00 85.88 342 TYR A O 1
ATOM 2795 N N . ALA A 1 343 ? 17.178 16.092 -38.531 1.00 86.69 343 ALA A N 1
ATOM 2796 C CA . ALA A 1 343 ? 17.025 17.370 -37.825 1.00 86.69 343 ALA A CA 1
ATOM 2797 C C . ALA A 1 343 ? 15.704 18.111 -38.138 1.00 86.69 343 ALA A C 1
ATOM 2799 O O . ALA A 1 343 ? 15.385 19.107 -37.488 1.00 86.69 343 ALA A O 1
ATOM 2800 N N . GLU A 1 344 ? 14.946 17.650 -39.133 1.00 85.06 344 GLU A N 1
ATOM 2801 C CA . GLU A 1 344 ? 13.597 18.124 -39.440 1.00 85.06 344 GLU A CA 1
ATOM 2802 C C . GLU A 1 344 ? 12.560 17.273 -38.701 1.00 85.06 344 GLU A C 1
ATOM 2804 O O . GLU A 1 344 ? 11.814 17.815 -37.889 1.00 85.06 344 GLU A O 1
ATOM 2809 N N . GLU A 1 345 ? 12.614 15.946 -38.863 1.00 81.38 345 GLU A N 1
ATOM 2810 C CA . GLU A 1 345 ? 11.757 14.979 -38.152 1.00 81.38 345 GLU A CA 1
ATOM 2811 C C . GLU A 1 345 ? 11.837 15.128 -36.621 1.00 81.38 345 GLU A C 1
ATOM 2813 O O . GLU A 1 345 ? 10.826 15.027 -35.934 1.00 81.38 345 GLU A O 1
ATOM 2818 N N . MET A 1 346 ? 13.012 15.434 -36.055 1.00 85.50 346 MET A N 1
ATOM 2819 C CA . MET A 1 346 ? 13.180 15.635 -34.604 1.00 85.50 346 MET A CA 1
ATOM 2820 C C . MET A 1 346 ? 12.477 16.879 -34.030 1.00 85.50 346 MET A C 1
ATOM 2822 O O . MET A 1 346 ? 12.507 17.078 -32.815 1.00 85.50 346 MET A O 1
ATOM 2826 N N . LYS A 1 347 ? 11.835 17.706 -34.865 1.00 88.56 347 LYS A N 1
ATOM 2827 C CA . LYS A 1 347 ? 10.920 18.771 -34.417 1.00 88.56 347 LYS A CA 1
ATOM 2828 C C . LYS A 1 347 ? 9.519 18.230 -34.110 1.00 88.56 347 LYS A C 1
ATOM 2830 O O . LYS A 1 347 ? 8.760 18.887 -33.402 1.00 88.56 347 LYS A O 1
ATOM 2835 N N . GLU A 1 348 ? 9.175 17.052 -34.630 1.00 86.44 348 GLU A N 1
ATOM 2836 C CA . GLU A 1 348 ? 7.836 16.491 -34.516 1.00 86.44 348 GLU A CA 1
ATOM 2837 C C . GLU A 1 348 ? 7.549 15.917 -33.129 1.00 86.44 348 GLU A C 1
ATOM 2839 O O . GLU A 1 348 ? 8.282 15.086 -32.584 1.00 86.44 348 GLU A O 1
ATOM 2844 N N . THR A 1 349 ? 6.410 16.325 -32.566 1.00 87.56 349 THR A N 1
ATOM 2845 C CA . THR A 1 349 ? 6.034 15.999 -31.181 1.00 87.56 349 THR A CA 1
ATOM 2846 C C . THR A 1 349 ? 5.906 14.488 -30.958 1.00 87.56 349 THR A C 1
ATOM 2848 O O . THR A 1 349 ? 6.341 13.977 -29.925 1.00 87.56 349 THR A O 1
ATOM 2851 N N . TRP A 1 350 ? 5.364 13.747 -31.931 1.00 85.88 350 TRP A N 1
ATOM 2852 C CA . TRP A 1 350 ? 5.213 12.289 -31.843 1.00 85.88 350 TRP A CA 1
ATOM 2853 C C . TRP A 1 350 ? 6.571 11.564 -31.799 1.00 85.88 350 TRP A C 1
ATOM 2855 O O . TRP A 1 350 ? 6.723 10.583 -31.066 1.00 85.88 350 TRP A O 1
ATOM 2865 N N . LEU A 1 351 ? 7.586 12.060 -32.517 1.00 88.81 351 LEU A N 1
ATOM 2866 C CA . LEU A 1 351 ? 8.924 11.466 -32.521 1.00 88.81 351 LEU A CA 1
ATOM 2867 C C . LEU A 1 351 ? 9.673 11.779 -31.220 1.00 88.81 351 LEU A C 1
ATOM 2869 O O . LEU A 1 351 ? 10.265 10.875 -30.626 1.00 88.81 351 LEU A O 1
ATOM 2873 N N . ILE A 1 352 ? 9.562 13.014 -30.716 1.00 92.88 352 ILE A N 1
ATOM 2874 C CA . ILE A 1 352 ? 10.108 13.417 -29.409 1.00 92.88 352 ILE A CA 1
ATOM 2875 C C . ILE A 1 352 ? 9.568 12.503 -28.295 1.00 92.88 352 ILE A C 1
ATOM 2877 O O . ILE A 1 352 ? 10.349 11.981 -27.495 1.00 92.88 352 ILE A O 1
ATOM 2881 N N . TRP A 1 353 ? 8.260 12.222 -28.268 1.00 93.62 353 TRP A N 1
ATOM 2882 C CA . TRP A 1 353 ? 7.676 11.294 -27.289 1.00 93.62 353 TRP A CA 1
ATOM 2883 C C . TRP A 1 353 ? 8.141 9.836 -27.463 1.00 93.62 353 TRP A C 1
ATOM 2885 O O . TRP A 1 353 ? 8.303 9.136 -26.461 1.00 93.62 353 TRP A O 1
ATOM 2895 N N . GLY A 1 354 ? 8.445 9.396 -28.689 1.00 92.25 354 GLY A N 1
ATOM 2896 C CA . GLY A 1 354 ? 9.075 8.094 -28.955 1.00 92.25 354 GLY A CA 1
ATOM 2897 C C . GLY A 1 354 ? 10.509 7.993 -28.413 1.00 92.25 354 GLY A C 1
ATOM 2898 O O . GLY A 1 354 ? 10.893 6.969 -27.836 1.00 92.25 354 GLY A O 1
ATOM 2899 N N . VAL A 1 355 ? 11.287 9.077 -28.511 1.00 93.56 355 VAL A N 1
ATOM 2900 C CA . VAL A 1 355 ? 12.628 9.184 -27.905 1.00 93.56 355 VAL A CA 1
ATOM 2901 C C . VAL A 1 355 ? 12.538 9.202 -26.375 1.00 93.56 355 VAL A C 1
ATOM 2903 O O . VAL A 1 355 ? 13.293 8.482 -25.714 1.00 93.56 355 VAL A O 1
ATOM 2906 N N . VAL A 1 356 ? 11.583 9.943 -25.797 1.00 94.94 356 VAL A N 1
ATOM 2907 C CA . VAL A 1 356 ? 11.310 9.939 -24.346 1.00 94.94 356 VAL A CA 1
ATOM 2908 C C . VAL A 1 356 ? 10.952 8.532 -23.864 1.00 94.94 356 VAL A C 1
ATOM 2910 O O . VAL A 1 356 ? 11.563 8.049 -22.908 1.00 94.94 356 VAL A O 1
ATOM 2913 N N . ALA A 1 357 ? 10.027 7.842 -24.540 1.00 95.25 357 ALA A N 1
ATOM 2914 C CA . ALA A 1 357 ? 9.642 6.474 -24.199 1.00 95.25 357 ALA A CA 1
ATOM 2915 C C . ALA A 1 357 ? 10.849 5.523 -24.246 1.00 95.25 357 ALA A C 1
ATOM 2917 O O . ALA A 1 357 ? 11.168 4.882 -23.245 1.00 95.25 357 ALA A O 1
ATOM 2918 N N . THR A 1 358 ? 11.585 5.493 -25.359 1.00 95.12 358 THR A N 1
ATOM 2919 C CA . THR A 1 358 ? 12.750 4.606 -25.531 1.00 95.12 358 THR A CA 1
ATOM 2920 C C . THR A 1 358 ? 13.828 4.865 -24.478 1.00 95.12 358 THR A C 1
ATOM 2922 O O . THR A 1 358 ? 14.363 3.919 -23.893 1.00 95.12 358 THR A O 1
ATOM 2925 N N . THR A 1 359 ? 14.078 6.136 -24.146 1.00 95.94 359 THR A N 1
ATOM 2926 C CA . THR A 1 359 ? 14.994 6.534 -23.065 1.00 95.94 359 THR A CA 1
ATOM 2927 C C . THR A 1 359 ? 14.511 6.019 -21.706 1.00 95.94 359 THR A C 1
ATOM 2929 O O . THR A 1 359 ? 15.278 5.386 -20.977 1.00 95.94 359 THR A O 1
ATOM 2932 N N . CYS A 1 360 ? 13.224 6.199 -21.383 1.00 96.56 360 CYS A N 1
ATOM 2933 C CA . CYS A 1 360 ? 12.628 5.684 -20.148 1.00 96.56 360 CYS A CA 1
ATOM 2934 C C . CYS A 1 360 ? 12.752 4.154 -20.042 1.00 96.56 360 CYS A C 1
ATOM 2936 O O . CYS A 1 360 ? 13.101 3.645 -18.975 1.00 96.56 360 CYS A O 1
ATOM 2938 N N . GLY A 1 361 ? 12.538 3.423 -21.141 1.00 94.69 361 GLY A N 1
ATOM 2939 C CA . GLY A 1 361 ? 12.685 1.965 -21.211 1.00 94.69 361 GLY A CA 1
ATOM 2940 C C . GLY A 1 361 ? 14.127 1.483 -21.034 1.00 94.69 361 GLY A C 1
ATOM 2941 O O . GLY A 1 361 ? 14.381 0.538 -20.278 1.00 94.69 361 GLY A O 1
ATOM 2942 N N . GLY A 1 362 ? 15.082 2.161 -21.676 1.00 94.12 362 GLY A N 1
ATOM 2943 C CA . GLY A 1 362 ? 16.513 1.897 -21.515 1.00 94.12 362 GLY A CA 1
ATOM 2944 C C . GLY A 1 362 ? 16.962 2.076 -20.063 1.00 94.12 362 GLY A C 1
ATOM 2945 O O . GLY A 1 362 ? 17.543 1.159 -19.473 1.00 94.12 362 GLY A O 1
ATOM 2946 N N . VAL A 1 363 ? 16.594 3.203 -19.443 1.00 94.44 363 VAL A N 1
ATOM 2947 C CA . VAL A 1 363 ? 16.870 3.459 -18.021 1.00 94.44 363 VAL A CA 1
ATOM 2948 C C . VAL A 1 363 ? 16.167 2.421 -17.136 1.00 94.44 363 VAL A C 1
ATOM 2950 O O . VAL A 1 363 ? 16.818 1.856 -16.259 1.00 94.44 363 VAL A O 1
ATOM 2953 N N . ILE A 1 364 ? 14.897 2.074 -17.396 1.00 94.06 364 ILE A N 1
ATOM 2954 C CA . ILE A 1 364 ? 14.160 0.981 -16.724 1.00 94.06 364 ILE A CA 1
ATOM 2955 C C . ILE A 1 364 ? 14.938 -0.339 -16.721 1.00 94.06 364 ILE A C 1
ATOM 2957 O O . ILE A 1 364 ? 15.016 -0.997 -15.678 1.00 94.06 364 ILE A O 1
ATOM 2961 N N . CYS A 1 365 ? 15.518 -0.734 -17.856 1.00 91.31 365 CYS A N 1
ATOM 2962 C CA . CYS A 1 365 ? 16.294 -1.969 -17.944 1.00 91.31 365 CYS A CA 1
ATOM 2963 C C . CYS A 1 365 ? 17.622 -1.873 -17.185 1.00 91.31 365 CYS A C 1
ATOM 2965 O O . CYS A 1 365 ? 18.001 -2.840 -16.519 1.00 91.31 365 CYS A O 1
ATOM 2967 N N . PHE A 1 366 ? 18.280 -0.710 -17.223 1.00 89.00 366 PHE A N 1
ATOM 2968 C CA . PHE A 1 366 ? 19.526 -0.452 -16.503 1.00 89.00 366 PHE A CA 1
ATOM 2969 C C . PHE A 1 366 ? 19.334 -0.489 -14.978 1.00 89.00 366 PHE A C 1
ATOM 2971 O O . PHE A 1 366 ? 19.895 -1.359 -14.313 1.00 89.00 366 PHE A O 1
ATOM 2978 N N . GLN A 1 367 ? 18.466 0.352 -14.404 1.00 88.62 367 GLN A N 1
ATOM 2979 C CA . GLN A 1 367 ? 18.157 0.291 -12.961 1.00 88.62 367 GLN A CA 1
ATOM 2980 C C . GLN A 1 367 ? 17.493 -1.039 -12.541 1.00 88.62 367 GLN A C 1
ATOM 2982 O O . GLN A 1 367 ? 17.600 -1.456 -11.387 1.00 88.62 367 GLN A O 1
ATOM 2987 N N . GLY A 1 368 ? 16.881 -1.765 -13.484 1.00 85.00 368 GLY A N 1
ATOM 2988 C CA . GLY A 1 368 ? 16.369 -3.126 -13.301 1.00 85.00 368 GLY A CA 1
ATOM 2989 C C . GLY A 1 368 ? 17.431 -4.225 -13.120 1.00 85.00 368 GLY A C 1
ATOM 2990 O O . GLY A 1 368 ? 17.061 -5.375 -12.830 1.00 85.00 368 GLY A O 1
ATOM 2991 N N . LEU A 1 369 ? 18.728 -3.918 -13.253 1.00 82.25 369 LEU A N 1
ATOM 2992 C CA . LEU A 1 369 ? 19.832 -4.823 -12.909 1.00 82.25 369 LEU A CA 1
ATOM 2993 C C . LEU A 1 369 ? 19.755 -5.260 -11.436 1.00 82.25 369 LEU A C 1
ATOM 2995 O O . LEU A 1 369 ? 19.383 -4.489 -10.553 1.00 82.25 369 LEU A O 1
ATOM 2999 N N . LEU A 1 370 ? 20.114 -6.518 -11.144 1.00 79.44 370 LEU A N 1
ATOM 3000 C CA . LEU A 1 370 ? 19.995 -7.070 -9.785 1.00 79.44 370 LEU A CA 1
ATOM 3001 C C . LEU A 1 370 ? 20.900 -6.340 -8.782 1.00 79.44 370 LEU A C 1
ATOM 3003 O O . LEU A 1 370 ? 20.505 -6.186 -7.629 1.00 79.44 370 LEU A O 1
ATOM 3007 N N . PHE A 1 371 ? 22.071 -5.889 -9.236 1.00 80.06 371 PHE A N 1
ATOM 3008 C CA . PHE A 1 371 ? 23.026 -5.075 -8.485 1.00 80.06 371 PHE A CA 1
ATOM 3009 C C . PHE A 1 371 ? 22.372 -3.780 -7.974 1.00 80.06 371 PHE A C 1
ATOM 3011 O O . PHE A 1 371 ? 22.238 -3.592 -6.764 1.00 80.06 371 PHE A O 1
ATOM 3018 N N . LEU A 1 372 ? 21.880 -2.931 -8.886 1.00 76.12 372 LEU A N 1
ATOM 3019 C CA . LEU A 1 372 ? 21.256 -1.644 -8.551 1.00 76.12 372 LEU A CA 1
ATOM 3020 C C . LEU A 1 372 ? 19.974 -1.845 -7.738 1.00 76.12 372 LEU A C 1
ATOM 3022 O O . LEU A 1 372 ? 19.834 -1.287 -6.649 1.00 76.12 372 LEU A O 1
ATOM 3026 N N . ARG A 1 373 ? 19.096 -2.746 -8.194 1.00 76.25 373 ARG A N 1
ATOM 3027 C CA . ARG A 1 373 ? 17.836 -3.067 -7.515 1.00 76.25 373 ARG A CA 1
ATOM 3028 C C . ARG A 1 373 ? 18.024 -3.629 -6.100 1.00 76.25 373 ARG A C 1
ATOM 3030 O O . ARG A 1 373 ? 17.114 -3.506 -5.291 1.00 76.25 373 ARG A O 1
ATOM 3037 N N . ARG A 1 374 ? 19.160 -4.252 -5.765 1.00 70.62 374 ARG A N 1
ATOM 3038 C CA . ARG A 1 374 ? 19.452 -4.679 -4.381 1.00 70.62 374 ARG A CA 1
ATOM 3039 C C . ARG A 1 374 ? 20.083 -3.586 -3.528 1.00 70.62 374 ARG A C 1
ATOM 3041 O O . ARG A 1 374 ? 19.810 -3.565 -2.333 1.00 70.62 374 ARG A O 1
ATOM 3048 N N . ARG A 1 375 ? 20.902 -2.703 -4.114 1.00 70.75 375 ARG A N 1
ATOM 3049 C CA . ARG A 1 375 ? 21.503 -1.572 -3.389 1.00 70.75 375 ARG A CA 1
ATOM 3050 C C . ARG A 1 375 ? 20.460 -0.514 -3.021 1.00 70.75 375 ARG A C 1
ATOM 3052 O O . ARG A 1 375 ? 20.370 -0.128 -1.862 1.00 70.75 375 ARG A O 1
ATOM 3059 N N . ALA A 1 376 ? 19.644 -0.101 -3.988 1.00 68.12 376 ALA A N 1
ATOM 3060 C CA . ALA A 1 376 ? 18.713 1.017 -3.859 1.00 68.12 376 ALA A CA 1
ATOM 3061 C C . ALA A 1 376 ? 17.310 0.630 -4.357 1.00 68.12 376 ALA A C 1
ATOM 3063 O O . ALA A 1 376 ? 16.818 1.184 -5.339 1.00 68.12 376 ALA A O 1
ATOM 3064 N N . TYR A 1 377 ? 16.663 -0.360 -3.719 1.00 68.75 377 TYR A N 1
ATOM 3065 C CA . TYR A 1 377 ? 15.399 -0.875 -4.261 1.00 68.75 377 TYR A CA 1
ATOM 3066 C C . TYR A 1 377 ? 14.305 0.188 -4.359 1.00 68.75 377 TYR A C 1
ATOM 3068 O O . TYR A 1 377 ? 13.621 0.229 -5.367 1.00 68.75 377 TYR A O 1
ATOM 3076 N N . GLU A 1 378 ? 14.090 1.030 -3.349 1.00 67.31 378 GLU A N 1
ATOM 3077 C CA . GLU A 1 378 ? 12.949 1.961 -3.385 1.00 67.31 378 GLU A CA 1
ATOM 3078 C C . GLU A 1 378 ? 13.137 3.057 -4.420 1.00 67.31 378 GLU A C 1
ATOM 3080 O O . GLU A 1 378 ? 12.199 3.365 -5.151 1.00 67.31 378 GLU A O 1
ATOM 3085 N N . THR A 1 379 ? 14.372 3.540 -4.567 1.00 75.75 379 THR A N 1
ATOM 3086 C CA . THR A 1 379 ? 14.788 4.355 -5.708 1.00 75.75 379 THR A CA 1
ATOM 3087 C C . THR A 1 379 ? 14.462 3.634 -7.012 1.00 75.75 379 THR A C 1
ATOM 3089 O O . THR A 1 379 ? 13.812 4.223 -7.867 1.00 75.75 379 THR A O 1
ATOM 3092 N N . PHE A 1 380 ? 14.805 2.342 -7.135 1.00 81.88 380 PHE A N 1
ATOM 3093 C CA . PHE A 1 380 ? 14.402 1.529 -8.283 1.00 81.88 380 PHE A CA 1
ATOM 3094 C C . PHE A 1 380 ? 12.873 1.468 -8.452 1.00 81.88 380 PHE A C 1
ATOM 3096 O O . PHE A 1 380 ? 12.379 1.707 -9.541 1.00 81.88 380 PHE A O 1
ATOM 3103 N N . LEU A 1 381 ? 12.092 1.173 -7.411 1.00 76.69 381 LEU A N 1
ATOM 3104 C CA . LEU A 1 381 ? 10.644 0.972 -7.519 1.00 76.69 381 LEU A CA 1
ATOM 3105 C C . LEU A 1 381 ? 9.934 2.249 -7.961 1.00 76.69 381 LEU A C 1
ATOM 3107 O O . LEU A 1 381 ? 9.076 2.205 -8.839 1.00 76.69 381 LEU A O 1
ATOM 3111 N N . VAL A 1 382 ? 10.301 3.373 -7.351 1.00 80.06 382 VAL A N 1
ATOM 3112 C CA . VAL A 1 382 ? 9.726 4.688 -7.627 1.00 80.06 382 VAL A CA 1
ATOM 3113 C C . VAL A 1 382 ? 10.155 5.170 -9.007 1.00 80.06 382 VAL A C 1
ATOM 3115 O O . VAL A 1 382 ? 9.293 5.500 -9.818 1.00 80.06 382 VAL A O 1
ATOM 3118 N N . LEU A 1 383 ? 11.454 5.127 -9.321 1.00 84.81 383 LEU A N 1
ATOM 3119 C CA . LEU A 1 383 ? 11.965 5.521 -10.633 1.00 84.81 383 LEU A CA 1
ATOM 3120 C C . LEU A 1 383 ? 11.400 4.620 -11.740 1.00 84.81 383 LEU A C 1
ATOM 3122 O O . LEU A 1 383 ? 11.023 5.110 -12.794 1.00 84.81 383 LEU A O 1
ATOM 3126 N N . HIS A 1 384 ? 11.274 3.312 -11.510 1.00 90.12 384 HIS A N 1
ATOM 3127 C CA . HIS A 1 384 ? 10.650 2.372 -12.445 1.00 90.12 384 HIS A CA 1
ATOM 3128 C C . HIS A 1 384 ? 9.150 2.639 -12.624 1.00 90.12 384 HIS A C 1
ATOM 3130 O O . HIS A 1 384 ? 8.670 2.558 -13.747 1.00 90.12 384 HIS A O 1
ATOM 3136 N N . ILE A 1 385 ? 8.410 3.006 -11.572 1.00 88.50 385 ILE A N 1
ATOM 3137 C CA . ILE A 1 385 ? 6.992 3.396 -11.681 1.00 88.50 385 ILE A CA 1
ATOM 3138 C C . ILE A 1 385 ? 6.828 4.714 -12.452 1.00 88.50 385 ILE A C 1
ATOM 3140 O O . ILE A 1 385 ? 5.955 4.799 -13.314 1.00 88.50 385 ILE A O 1
ATOM 3144 N N . LEU A 1 386 ? 7.666 5.719 -12.183 1.00 90.12 386 LEU A N 1
ATOM 3145 C CA . LEU A 1 386 ? 7.624 7.010 -12.877 1.00 90.12 386 LEU A CA 1
ATOM 3146 C C . LEU A 1 386 ? 8.042 6.872 -14.345 1.00 90.12 386 LEU A C 1
ATOM 3148 O O . LEU A 1 386 ? 7.318 7.314 -15.232 1.00 90.12 386 LEU A O 1
ATOM 3152 N N . LEU A 1 387 ? 9.151 6.188 -14.629 1.00 93.50 387 LEU A N 1
ATOM 3153 C CA . LEU A 1 387 ? 9.578 5.917 -16.002 1.00 93.50 387 LEU A CA 1
ATOM 3154 C C . LEU A 1 387 ? 8.608 4.981 -16.738 1.00 93.50 387 LEU A C 1
ATOM 3156 O O . LEU A 1 387 ? 8.501 5.088 -17.952 1.00 93.50 387 LEU A O 1
ATOM 3160 N N . ALA A 1 388 ? 7.877 4.094 -16.051 1.00 91.69 388 ALA A N 1
ATOM 3161 C CA . ALA A 1 388 ? 6.831 3.284 -16.683 1.00 91.69 388 ALA A CA 1
ATOM 3162 C C . ALA A 1 388 ? 5.591 4.126 -17.018 1.00 91.69 388 ALA A C 1
ATOM 3164 O O . ALA A 1 388 ? 4.960 3.903 -18.049 1.00 91.69 388 ALA A O 1
ATOM 3165 N N . LEU A 1 389 ? 5.270 5.129 -16.195 1.00 92.31 389 LEU A N 1
ATOM 3166 C CA . LEU A 1 389 ? 4.244 6.121 -16.513 1.00 92.31 389 LEU A CA 1
ATOM 3167 C C . LEU A 1 389 ? 4.651 6.957 -17.739 1.00 92.31 389 LEU A C 1
ATOM 3169 O O . LEU A 1 389 ? 3.861 7.075 -18.673 1.00 92.31 389 LEU A O 1
ATOM 3173 N N . PHE A 1 390 ? 5.892 7.455 -17.786 1.00 93.81 390 PHE A N 1
ATOM 3174 C CA . PHE A 1 390 ? 6.424 8.176 -18.951 1.00 93.81 390 PHE A CA 1
ATOM 3175 C C . PHE A 1 390 ? 6.624 7.284 -20.188 1.00 93.81 390 PHE A C 1
ATOM 3177 O O . PHE A 1 390 ? 6.456 7.773 -21.299 1.00 93.81 390 PHE A O 1
ATOM 3184 N N . TRP A 1 391 ? 6.891 5.982 -20.030 1.00 94.94 391 TRP A N 1
ATOM 3185 C CA . TRP A 1 391 ? 6.856 5.005 -21.125 1.00 94.94 391 TRP A CA 1
ATOM 3186 C C . TRP A 1 391 ? 5.449 4.902 -21.717 1.00 94.94 391 TRP A C 1
ATOM 3188 O O . TRP A 1 391 ? 5.287 5.107 -22.912 1.00 94.94 391 TRP A O 1
ATOM 3198 N N . VAL A 1 392 ? 4.421 4.633 -20.902 1.00 92.25 392 VAL A N 1
ATOM 3199 C CA . VAL A 1 392 ? 3.043 4.461 -21.405 1.00 92.25 392 VAL A CA 1
ATOM 3200 C C . VAL A 1 392 ? 2.492 5.767 -21.991 1.00 92.25 392 VAL A C 1
ATOM 3202 O O . VAL A 1 392 ? 1.862 5.733 -23.044 1.00 92.25 392 VAL A O 1
ATOM 3205 N N . ILE A 1 393 ? 2.766 6.920 -21.368 1.00 93.75 393 ILE A N 1
ATOM 3206 C CA . ILE A 1 393 ? 2.382 8.235 -21.910 1.00 93.75 393 ILE A CA 1
ATOM 3207 C C . ILE A 1 393 ? 3.153 8.556 -23.199 1.00 93.75 393 ILE A C 1
ATOM 3209 O O . ILE A 1 393 ? 2.547 8.988 -24.176 1.00 93.75 393 ILE A O 1
ATOM 3213 N N . GLY A 1 394 ? 4.468 8.320 -23.229 1.00 93.56 394 GLY A N 1
ATOM 3214 C CA . GLY A 1 394 ? 5.299 8.575 -24.404 1.00 93.56 394 GLY A CA 1
ATOM 3215 C C . GLY A 1 394 ? 4.924 7.685 -25.586 1.00 93.56 394 GLY A C 1
ATOM 3216 O O . GLY A 1 394 ? 4.748 8.192 -26.688 1.00 93.56 394 GLY A O 1
ATOM 3217 N N . VAL A 1 395 ? 4.692 6.387 -25.356 1.00 92.56 395 VAL A N 1
ATOM 3218 C CA . VAL A 1 395 ? 4.157 5.477 -26.381 1.00 92.56 395 VAL A CA 1
ATOM 3219 C C . VAL A 1 395 ? 2.773 5.940 -26.835 1.00 92.56 395 VAL A C 1
ATOM 3221 O O . VAL A 1 395 ? 2.542 5.984 -28.036 1.00 92.56 395 VAL A O 1
ATOM 3224 N N . TRP A 1 396 ? 1.872 6.349 -25.931 1.00 91.31 396 TRP A N 1
ATOM 3225 C CA . TRP A 1 396 ? 0.542 6.841 -26.319 1.00 91.31 396 TRP A CA 1
ATOM 3226 C C . TRP A 1 396 ? 0.618 8.066 -27.239 1.00 91.31 396 TRP A C 1
ATOM 3228 O O . TRP A 1 396 ? 0.022 8.039 -28.313 1.00 91.31 396 TRP A O 1
ATOM 3238 N N . PHE A 1 397 ? 1.388 9.101 -26.885 1.00 89.88 397 PHE A N 1
ATOM 3239 C CA . PHE A 1 397 ? 1.561 10.262 -27.764 1.00 89.88 397 PHE A CA 1
ATOM 3240 C C . PHE A 1 397 ? 2.279 9.906 -29.074 1.00 89.88 397 PHE A C 1
ATOM 3242 O O . PHE A 1 397 ? 1.867 10.383 -30.129 1.00 89.88 397 PHE A O 1
ATOM 3249 N N . HIS A 1 398 ? 3.283 9.026 -29.033 1.00 91.94 398 HIS A N 1
ATOM 3250 C CA . HIS A 1 398 ? 4.022 8.561 -30.210 1.00 91.94 398 HIS A CA 1
ATOM 3251 C C . HIS A 1 398 ? 3.143 7.808 -31.224 1.00 91.94 398 HIS A C 1
ATOM 3253 O O . HIS A 1 398 ? 3.220 8.082 -32.419 1.00 91.94 398 HIS A O 1
ATOM 3259 N N . VAL A 1 399 ? 2.277 6.894 -30.763 1.00 85.62 399 VAL A N 1
ATOM 3260 C CA . VAL A 1 399 ? 1.433 6.057 -31.642 1.00 85.62 399 VAL A CA 1
ATOM 3261 C C . VAL A 1 399 ? 0.027 6.619 -31.882 1.00 85.62 399 VAL A C 1
ATOM 3263 O O . VAL A 1 399 ? -0.773 5.989 -32.579 1.00 85.62 399 VAL A O 1
ATOM 3266 N N . SER A 1 400 ? -0.286 7.788 -31.314 1.00 76.69 400 SER A N 1
ATOM 3267 C CA . SER A 1 400 ? -1.600 8.436 -31.427 1.00 76.69 400 SER A CA 1
ATOM 3268 C C . SER A 1 400 ? -2.005 8.669 -32.884 1.00 76.69 400 SER A C 1
ATOM 3270 O O . SER A 1 400 ? -3.071 8.225 -33.301 1.00 76.69 400 SER A O 1
ATOM 3272 N N . ILE A 1 401 ? -1.097 9.245 -33.676 1.00 68.44 401 ILE A N 1
ATOM 3273 C CA . ILE A 1 401 ? -1.250 9.499 -35.118 1.00 68.44 401 ILE A CA 1
ATOM 3274 C C . ILE A 1 401 ? -1.200 8.229 -35.989 1.00 68.44 401 ILE A C 1
ATOM 3276 O O . ILE A 1 401 ? -1.320 8.316 -37.206 1.00 68.44 401 ILE A O 1
ATOM 3280 N N . MET A 1 402 ? -0.974 7.055 -35.387 1.00 67.31 402 MET A N 1
ATOM 3281 C CA . MET A 1 402 ? -0.808 5.770 -36.082 1.00 67.31 402 MET A CA 1
ATOM 3282 C C . MET A 1 402 ? -1.924 4.760 -35.767 1.00 67.31 402 MET A C 1
ATOM 3284 O O . MET A 1 402 ? -1.867 3.629 -36.242 1.00 67.31 402 MET A O 1
ATOM 3288 N N . GLY A 1 403 ? -2.914 5.123 -34.943 1.00 65.88 403 GLY A N 1
ATOM 3289 C CA . GLY A 1 403 ? -4.055 4.252 -34.642 1.00 65.88 403 GLY A CA 1
ATOM 3290 C C . GLY A 1 403 ? -3.749 3.049 -33.734 1.00 65.88 403 GLY A C 1
ATOM 3291 O O . GLY A 1 403 ? -4.410 2.021 -33.862 1.00 65.88 403 GLY A O 1
ATOM 3292 N N . TYR A 1 404 ? -2.772 3.148 -32.817 1.00 71.69 404 TYR A N 1
ATOM 3293 C CA . TYR A 1 404 ? -2.481 2.096 -31.814 1.00 71.69 404 TYR A CA 1
ATOM 3294 C C . TYR A 1 404 ? -2.806 2.500 -30.353 1.00 71.69 404 TYR A C 1
ATOM 3296 O O . TYR A 1 404 ? -2.508 1.749 -29.417 1.00 71.69 404 TYR A O 1
ATOM 3304 N N . SER A 1 405 ? -3.443 3.658 -30.126 1.00 77.88 405 SER A N 1
ATOM 3305 C CA . SER A 1 405 ? -3.812 4.192 -28.795 1.00 77.88 405 SER A CA 1
ATOM 3306 C C . SER A 1 405 ? -4.579 3.206 -27.900 1.00 77.88 405 SER A C 1
ATOM 3308 O O . SER A 1 405 ? -4.374 3.182 -26.685 1.00 77.88 405 SER A O 1
ATOM 3310 N N . GLN A 1 406 ? -5.409 2.343 -28.490 1.00 71.50 406 GLN A N 1
ATOM 3311 C CA . GLN A 1 406 ? -6.199 1.304 -27.825 1.00 71.50 406 GLN A CA 1
ATOM 3312 C C . GLN A 1 406 ? -5.358 0.355 -26.955 1.00 71.50 406 GLN A C 1
ATOM 3314 O O . GLN A 1 406 ? -5.797 -0.053 -25.876 1.00 71.50 406 GLN A O 1
ATOM 3319 N N . PHE A 1 407 ? -4.110 0.069 -27.345 1.00 77.62 407 PHE A N 1
ATOM 3320 C CA . PHE A 1 407 ? -3.203 -0.729 -26.517 1.00 77.62 407 PHE A CA 1
ATOM 3321 C C . PHE A 1 407 ? -2.750 0.042 -25.268 1.00 77.62 407 PHE A C 1
ATOM 3323 O O . PHE A 1 407 ? -2.608 -0.549 -24.197 1.00 77.62 407 PHE A O 1
ATOM 3330 N N . MET A 1 408 ? -2.587 1.364 -25.344 1.00 85.94 408 MET A N 1
ATOM 3331 C CA . MET A 1 408 ? -2.258 2.182 -24.170 1.00 85.94 408 MET A CA 1
ATOM 3332 C C . MET A 1 408 ? -3.475 2.402 -23.263 1.00 85.94 408 MET A C 1
ATOM 3334 O O . MET A 1 408 ? -3.322 2.385 -22.041 1.00 85.94 408 MET A O 1
ATOM 3338 N N . TYR A 1 409 ? -4.694 2.464 -23.809 1.00 80.19 409 TYR A N 1
ATOM 3339 C CA . TYR A 1 409 ? -5.916 2.398 -22.995 1.00 80.19 409 TYR A CA 1
ATOM 3340 C C . TYR A 1 409 ? -5.985 1.080 -22.210 1.00 80.19 409 TYR A C 1
ATOM 3342 O O . TYR A 1 409 ? -6.174 1.111 -20.996 1.00 80.19 409 TYR A O 1
ATOM 3350 N N . ALA A 1 410 ? -5.684 -0.062 -22.841 1.00 75.69 410 ALA A N 1
ATOM 3351 C CA . ALA A 1 410 ? -5.568 -1.341 -22.136 1.00 75.69 410 ALA A CA 1
ATOM 3352 C C . ALA A 1 410 ? -4.470 -1.330 -21.047 1.00 75.69 410 ALA A C 1
ATOM 3354 O O . ALA A 1 410 ? -4.677 -1.888 -19.966 1.00 75.69 410 ALA A O 1
ATOM 3355 N N . CYS A 1 411 ? -3.333 -0.656 -21.276 1.00 82.31 411 CYS A N 1
ATOM 3356 C CA . CYS A 1 411 ? -2.293 -0.456 -20.258 1.00 82.31 411 CYS A CA 1
ATOM 3357 C C . CYS A 1 411 ? -2.825 0.297 -19.027 1.00 82.31 411 CYS A C 1
ATOM 3359 O O . CYS A 1 411 ? -2.669 -0.181 -17.898 1.00 82.31 411 CYS A O 1
ATOM 3361 N N . PHE A 1 412 ? -3.487 1.441 -19.234 1.00 81.69 412 PHE A N 1
ATOM 3362 C CA . PHE A 1 412 ? -4.095 2.219 -18.152 1.00 81.69 412 PHE A CA 1
ATOM 3363 C C . PHE A 1 412 ? -5.213 1.444 -17.442 1.00 81.69 412 PHE A C 1
ATOM 3365 O O . PHE A 1 412 ? -5.274 1.475 -16.214 1.00 81.69 412 PHE A O 1
ATOM 3372 N N . SER A 1 413 ? -6.044 0.689 -18.168 1.00 75.44 413 SER A N 1
ATOM 3373 C CA . SER A 1 413 ? -7.116 -0.130 -17.588 1.00 75.44 413 SER A CA 1
ATOM 3374 C C . SER A 1 413 ? -6.589 -1.277 -16.724 1.00 75.44 413 SER A C 1
ATOM 3376 O O . SER A 1 413 ? -7.059 -1.460 -15.601 1.00 75.44 413 SER A O 1
ATOM 3378 N N . VAL A 1 414 ? -5.583 -2.028 -17.189 1.00 72.50 414 VAL A N 1
ATOM 3379 C CA . VAL A 1 414 ? -4.960 -3.117 -16.411 1.00 72.50 414 VAL A CA 1
ATOM 3380 C C . VAL A 1 414 ? -4.271 -2.571 -15.160 1.00 72.50 414 VAL A C 1
ATOM 3382 O O . VAL A 1 414 ? -4.435 -3.120 -14.066 1.00 72.50 414 VAL A O 1
ATOM 3385 N N . TRP A 1 415 ? -3.525 -1.471 -15.295 1.00 78.88 415 TRP A N 1
ATOM 3386 C CA . TRP A 1 415 ? -2.812 -0.862 -14.174 1.00 78.88 415 TRP A CA 1
ATOM 3387 C C . TRP A 1 415 ? -3.778 -0.225 -13.164 1.00 78.88 415 TRP A C 1
ATOM 3389 O O . TRP A 1 415 ? -3.646 -0.449 -11.957 1.00 78.88 415 TRP A O 1
ATOM 3399 N N . GLY A 1 416 ? -4.790 0.495 -13.653 1.00 77.62 416 GLY A N 1
ATOM 3400 C CA . GLY A 1 416 ? -5.859 1.107 -12.868 1.00 77.62 416 GLY A CA 1
ATOM 3401 C C . GLY A 1 416 ? -6.700 0.078 -12.116 1.00 77.62 416 GLY A C 1
ATOM 3402 O O . GLY A 1 416 ? -6.901 0.233 -10.911 1.00 77.62 416 GLY A O 1
ATOM 3403 N N . PHE A 1 417 ? -7.097 -1.022 -12.767 1.00 78.25 417 PHE A N 1
ATOM 3404 C CA . PHE A 1 417 ? -7.771 -2.144 -12.109 1.00 78.25 417 PHE A CA 1
ATOM 3405 C C . PHE A 1 417 ? -6.904 -2.754 -10.999 1.00 78.25 417 PHE A C 1
ATOM 3407 O O . PHE A 1 417 ? -7.383 -2.932 -9.882 1.00 78.25 417 PHE A O 1
ATOM 3414 N N . ASP A 1 418 ? -5.615 -3.012 -11.249 1.00 77.62 418 ASP A N 1
ATOM 3415 C CA . ASP A 1 418 ? -4.705 -3.531 -10.220 1.00 77.62 418 ASP A CA 1
ATOM 3416 C C . ASP A 1 418 ? -4.520 -2.554 -9.040 1.00 77.62 418 ASP A C 1
ATOM 3418 O O . ASP A 1 418 ? -4.338 -3.015 -7.911 1.00 77.62 418 ASP A O 1
ATOM 3422 N N . ARG A 1 419 ? -4.605 -1.230 -9.245 1.00 77.19 419 ARG A N 1
ATOM 3423 C CA . ARG A 1 419 ? -4.634 -0.251 -8.141 1.00 77.19 419 ARG A CA 1
ATOM 3424 C C . ARG A 1 419 ? -5.975 -0.254 -7.399 1.00 77.19 419 ARG A C 1
ATOM 3426 O O . ARG A 1 419 ? -5.980 -0.368 -6.173 1.00 77.19 419 ARG A O 1
ATOM 3433 N N . LEU A 1 420 ? -7.095 -0.183 -8.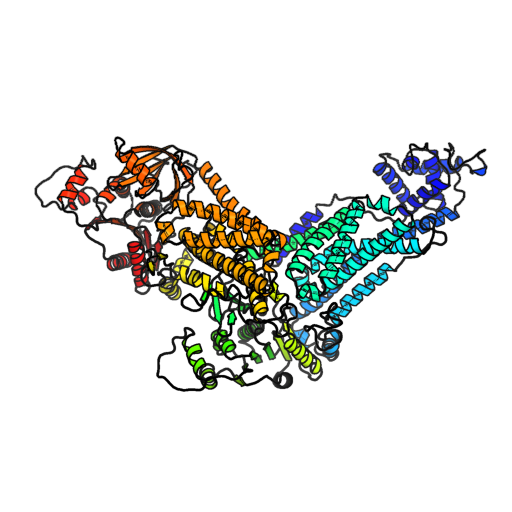118 1.00 78.31 420 LEU A N 1
ATOM 3434 C CA . LEU A 1 420 ? -8.449 -0.176 -7.554 1.00 78.31 420 LEU A CA 1
ATOM 3435 C C . LEU A 1 420 ? -8.731 -1.452 -6.749 1.00 78.31 420 LEU A C 1
ATOM 3437 O O . LEU A 1 420 ? -9.252 -1.382 -5.639 1.00 78.31 420 LEU A O 1
ATOM 3441 N N . ALA A 1 421 ? -8.309 -2.612 -7.253 1.00 74.19 421 ALA A N 1
ATOM 3442 C CA . ALA A 1 421 ? -8.456 -3.898 -6.584 1.00 74.19 421 ALA A CA 1
ATOM 3443 C C . ALA A 1 421 ? -7.746 -3.949 -5.220 1.00 74.19 421 ALA A C 1
ATOM 3445 O O . ALA A 1 421 ? -8.305 -4.491 -4.265 1.00 74.19 421 ALA A O 1
ATOM 3446 N N . ARG A 1 422 ? -6.559 -3.334 -5.097 1.00 76.50 422 ARG A N 1
ATOM 3447 C CA . ARG A 1 422 ? -5.844 -3.201 -3.813 1.00 76.50 422 ARG A CA 1
ATOM 3448 C C . ARG A 1 422 ? -6.631 -2.323 -2.848 1.00 76.50 422 ARG A C 1
ATOM 3450 O O . ARG A 1 422 ? -6.848 -2.726 -1.711 1.00 76.50 422 ARG A O 1
ATOM 3457 N N . VAL A 1 423 ? -7.113 -1.163 -3.307 1.00 80.31 423 VAL A N 1
ATOM 3458 C CA . VAL A 1 423 ? -7.950 -0.259 -2.495 1.00 80.31 423 VAL A CA 1
ATOM 3459 C C . VAL A 1 423 ? -9.207 -0.984 -2.002 1.00 80.31 423 VAL A C 1
ATOM 3461 O O . VAL A 1 423 ? -9.484 -0.975 -0.806 1.00 80.31 423 VAL A O 1
ATOM 3464 N N . VAL A 1 424 ? -9.912 -1.705 -2.879 1.00 80.12 424 VAL A N 1
ATOM 3465 C CA . VAL A 1 424 ? -11.103 -2.492 -2.519 1.00 80.12 424 VAL A CA 1
ATOM 3466 C C . VAL A 1 424 ? -10.776 -3.625 -1.538 1.00 80.12 424 VAL A C 1
ATOM 3468 O O . VAL A 1 424 ? -11.539 -3.836 -0.599 1.00 80.12 424 VAL A O 1
ATOM 3471 N N . ARG A 1 425 ? -9.647 -4.335 -1.680 1.00 78.25 425 ARG A N 1
ATOM 3472 C CA . ARG A 1 425 ? -9.226 -5.377 -0.718 1.00 78.25 425 ARG A CA 1
ATOM 3473 C C . ARG A 1 425 ? -8.872 -4.812 0.651 1.00 78.25 425 ARG A C 1
ATOM 3475 O O . ARG A 1 425 ? -9.333 -5.357 1.653 1.00 78.25 425 ARG A O 1
ATOM 3482 N N . LEU A 1 426 ? -8.129 -3.707 0.683 1.00 75.81 426 LEU A N 1
ATOM 3483 C CA . LEU A 1 426 ? -7.814 -2.963 1.903 1.00 75.81 426 LEU A CA 1
ATOM 3484 C C . LEU A 1 426 ? -9.090 -2.437 2.573 1.00 75.81 426 LEU A C 1
ATOM 3486 O O . LEU A 1 426 ? -9.180 -2.439 3.790 1.00 75.81 426 LEU A O 1
ATOM 3490 N N . CYS A 1 427 ? -10.118 -2.060 1.809 1.00 82.75 427 CYS A N 1
ATOM 3491 C CA . CYS A 1 427 ? -11.434 -1.727 2.357 1.00 82.75 427 CYS A CA 1
ATOM 3492 C C . CYS A 1 427 ? -12.260 -2.960 2.791 1.00 82.75 427 CYS A C 1
ATOM 3494 O O . CYS A 1 427 ? -13.006 -2.849 3.761 1.00 82.75 427 CYS A O 1
ATOM 3496 N N . TRP A 1 428 ? -12.127 -4.121 2.128 1.00 81.00 428 TRP A N 1
ATOM 3497 C CA . TRP A 1 428 ? -12.879 -5.362 2.419 1.00 81.00 428 TRP A CA 1
ATOM 3498 C C . TRP A 1 428 ? -12.374 -6.079 3.660 1.00 81.00 428 TRP A C 1
ATOM 3500 O O . TRP A 1 428 ? -13.138 -6.303 4.599 1.00 81.00 428 TRP A O 1
ATOM 3510 N N . PHE A 1 429 ? -11.088 -6.463 3.676 1.00 80.69 429 PHE A N 1
ATOM 3511 C CA . PHE A 1 429 ? -10.445 -6.863 4.931 1.00 80.69 429 PHE A CA 1
ATOM 3512 C C . PHE A 1 429 ? -10.647 -5.757 5.961 1.00 80.69 429 PHE A C 1
ATOM 3514 O O . PHE A 1 429 ? -10.733 -5.999 7.166 1.00 80.69 429 PHE A O 1
ATOM 3521 N N . GLY A 1 430 ? -10.774 -4.539 5.432 1.00 73.25 430 GLY A N 1
ATOM 3522 C CA . GLY A 1 430 ? -10.908 -3.337 6.174 1.00 73.25 430 GLY A CA 1
ATOM 3523 C C . GLY A 1 430 ? -9.630 -3.262 6.951 1.00 73.25 430 GLY A C 1
ATOM 3524 O O . GLY A 1 430 ? -8.512 -3.277 6.431 1.00 73.25 430 GLY A O 1
ATOM 3525 N N . PHE A 1 431 ? -9.817 -3.186 8.248 1.00 86.38 431 PHE A N 1
ATOM 3526 C CA . PHE A 1 431 ? -8.806 -2.550 9.018 1.00 86.38 431 PHE A CA 1
ATOM 3527 C C . PHE A 1 431 ? -8.613 -3.255 10.408 1.00 86.38 431 PHE A C 1
ATOM 3529 O O . PHE A 1 431 ? -8.616 -2.521 11.383 1.00 86.38 431 PHE A O 1
ATOM 3536 N N . PRO A 1 432 ? -8.316 -4.588 10.541 1.00 84.50 432 PRO A N 1
ATOM 3537 C CA . PRO A 1 432 ? -8.316 -5.493 11.748 1.00 84.50 432 PRO A CA 1
ATOM 3538 C C . PRO A 1 432 ? -7.315 -5.431 12.969 1.00 84.50 432 PRO A C 1
ATOM 3540 O O . PRO A 1 432 ? -6.118 -5.360 12.745 1.00 84.50 432 PRO A O 1
ATOM 3543 N N . LYS A 1 433 ? -7.737 -5.609 14.258 1.00 81.94 433 LYS A N 1
ATOM 3544 C CA . LYS A 1 433 ? -7.034 -5.350 15.573 1.00 81.94 433 LYS A CA 1
ATOM 3545 C C . LYS A 1 433 ? -5.885 -6.299 16.037 1.00 81.94 433 LYS A C 1
ATOM 3547 O O . LYS A 1 433 ? -5.987 -6.838 17.132 1.00 81.94 433 LYS A O 1
ATOM 3552 N N . ALA A 1 434 ? -4.770 -6.475 15.308 1.00 87.75 434 ALA A N 1
ATOM 3553 C CA . ALA A 1 434 ? -3.730 -7.429 15.762 1.00 87.75 434 ALA A CA 1
ATOM 3554 C C . ALA A 1 434 ? -3.072 -7.185 17.106 1.00 87.75 434 ALA A C 1
ATOM 3556 O O . ALA A 1 434 ? -2.599 -6.077 17.325 1.00 87.75 434 ALA A O 1
ATOM 3557 N N . THR A 1 435 ? -2.910 -8.251 17.889 1.00 82.94 435 THR A N 1
ATOM 3558 C CA . THR A 1 435 ? -2.100 -8.300 19.112 1.00 82.94 435 THR A CA 1
ATOM 3559 C C . THR A 1 435 ? -0.677 -8.762 18.821 1.00 82.94 435 THR A C 1
ATOM 3561 O O . THR A 1 435 ? -0.506 -9.769 18.165 1.00 82.94 435 THR A O 1
ATOM 3564 N N . LEU A 1 436 ? 0.356 -8.059 19.286 1.00 85.19 436 LEU A N 1
ATOM 3565 C CA . LEU A 1 436 ? 1.757 -8.448 19.150 1.00 85.19 436 LEU A CA 1
ATOM 3566 C C . LEU A 1 436 ? 2.446 -8.478 20.488 1.00 85.19 436 LEU A C 1
ATOM 3568 O O . LEU A 1 436 ? 2.673 -7.440 21.114 1.00 85.19 436 LEU A O 1
ATOM 3572 N N . LEU A 1 437 ? 2.846 -9.697 20.798 1.00 79.31 437 LEU A N 1
ATOM 3573 C CA . LEU A 1 437 ? 3.841 -10.086 21.769 1.00 79.31 437 LEU A CA 1
ATOM 3574 C C . LEU A 1 437 ? 5.241 -9.925 21.142 1.00 79.31 437 LEU A C 1
ATOM 3576 O O . LEU A 1 437 ? 5.432 -10.247 19.963 1.00 79.31 437 LEU A O 1
ATOM 3580 N N . LEU A 1 438 ? 6.213 -9.440 21.919 1.00 71.75 438 LEU A N 1
ATOM 3581 C CA . LEU A 1 438 ? 7.632 -9.672 21.625 1.00 71.75 438 LEU A CA 1
ATOM 3582 C C . LEU A 1 438 ? 7.999 -11.066 22.076 1.00 71.75 438 LEU A C 1
ATOM 3584 O O . LEU A 1 438 ? 7.681 -11.460 23.194 1.00 71.75 438 LEU A O 1
ATOM 3588 N N . LEU A 1 439 ? 8.729 -11.767 21.222 1.00 78.25 439 LEU A N 1
ATOM 3589 C CA . LEU A 1 439 ? 9.268 -13.076 21.529 1.00 78.25 439 LEU A CA 1
ATOM 3590 C C . LEU A 1 439 ? 10.761 -12.957 21.899 1.00 78.25 439 LEU A C 1
ATOM 3592 O O . LEU A 1 439 ? 11.434 -12.080 21.344 1.00 78.25 439 LEU A O 1
ATOM 3596 N N . PRO A 1 440 ? 11.293 -13.794 22.815 1.00 58.59 440 PRO A N 1
ATOM 3597 C CA . PRO A 1 440 ? 12.608 -13.576 23.431 1.00 58.59 440 PRO A CA 1
ATOM 3598 C C . PRO A 1 440 ? 13.815 -13.519 22.480 1.00 58.59 440 PRO A C 1
ATOM 3600 O O . PRO A 1 440 ? 14.819 -12.906 22.820 1.00 58.59 440 PRO A O 1
ATOM 3603 N N . ASP A 1 441 ? 13.740 -14.110 21.286 1.00 69.25 441 ASP A N 1
ATOM 3604 C CA . ASP A 1 441 ? 14.827 -14.132 20.288 1.00 69.25 441 ASP A CA 1
ATOM 3605 C C . ASP A 1 441 ? 14.801 -12.954 19.303 1.00 69.25 441 ASP A C 1
ATOM 3607 O O . ASP A 1 441 ? 15.246 -13.068 18.152 1.00 69.25 441 ASP A O 1
ATOM 3611 N N . ASP A 1 442 ? 14.170 -11.859 19.721 1.00 66.44 442 ASP A N 1
ATOM 3612 C CA . ASP A 1 442 ? 13.612 -10.853 18.835 1.00 66.44 442 ASP A CA 1
ATOM 3613 C C . ASP A 1 442 ? 12.815 -11.556 17.697 1.00 66.44 442 ASP A C 1
ATOM 3615 O O . ASP A 1 442 ? 13.189 -11.524 16.524 1.00 66.44 442 ASP A O 1
ATOM 3619 N N . THR A 1 443 ? 11.742 -12.291 18.020 1.00 78.50 443 THR A N 1
ATOM 3620 C CA . THR A 1 443 ? 10.686 -12.657 17.042 1.00 78.50 443 THR A CA 1
ATOM 3621 C C . THR A 1 443 ? 9.415 -11.865 17.316 1.00 78.50 443 THR A C 1
ATOM 3623 O O . THR A 1 443 ? 9.251 -11.176 18.325 1.00 78.50 443 THR A O 1
ATOM 3626 N N . LEU A 1 444 ? 8.517 -11.946 16.352 1.00 75.00 444 LEU A N 1
ATOM 3627 C CA . LEU A 1 444 ? 7.316 -11.177 16.217 1.00 75.00 444 LEU A CA 1
ATOM 3628 C C . LEU A 1 444 ? 6.093 -12.069 16.180 1.00 75.00 444 LEU A C 1
ATOM 3630 O O . LEU A 1 444 ? 6.140 -13.125 15.567 1.00 75.00 444 LEU A O 1
ATOM 3634 N N . ARG A 1 445 ? 4.972 -11.589 16.707 1.00 84.75 445 ARG A N 1
ATOM 3635 C CA . ARG A 1 445 ? 3.722 -12.343 16.712 1.00 84.75 445 ARG A CA 1
ATOM 3636 C C . ARG A 1 445 ? 2.543 -11.487 16.225 1.00 84.75 445 ARG A C 1
ATOM 3638 O O . ARG A 1 445 ? 1.792 -11.045 17.078 1.00 84.75 445 ARG A O 1
ATOM 3645 N N . VAL A 1 446 ? 2.372 -11.182 14.919 1.00 84.81 446 VAL A N 1
ATOM 3646 C CA . VAL A 1 446 ? 1.253 -10.326 14.423 1.00 84.81 446 VAL A CA 1
ATOM 3647 C C . VAL A 1 446 ? -0.090 -11.038 14.578 1.00 84.81 446 VAL A C 1
ATOM 3649 O O . VAL A 1 446 ? -0.632 -11.464 13.570 1.00 84.81 446 VAL A O 1
ATOM 3652 N N . GLU A 1 447 ? -0.647 -11.185 15.782 1.00 88.88 447 GLU A N 1
ATOM 3653 C CA . GLU A 1 447 ? -1.946 -11.832 16.027 1.00 88.88 447 GLU A CA 1
ATOM 3654 C C . GLU A 1 447 ? -3.126 -10.965 15.561 1.00 88.88 447 GLU A C 1
ATOM 3656 O O . GLU A 1 447 ? -3.910 -10.490 16.378 1.00 88.88 447 GLU A O 1
ATOM 3661 N N . VAL A 1 448 ? -3.231 -10.713 14.257 1.00 90.19 448 VAL A N 1
ATOM 3662 C CA . VAL A 1 448 ? -4.355 -10.105 13.537 1.00 90.19 448 VAL A CA 1
ATOM 3663 C C . VAL A 1 448 ? -5.652 -10.882 13.791 1.00 90.19 448 VAL A C 1
ATOM 3665 O O . VAL A 1 448 ? -5.891 -11.876 13.110 1.00 90.19 448 VAL A O 1
ATOM 3668 N N . PRO A 1 449 ? -6.574 -10.438 14.668 1.00 85.25 449 PRO A N 1
ATOM 3669 C CA . PRO A 1 449 ? -7.930 -10.919 14.602 1.00 85.25 449 PRO A CA 1
ATOM 3670 C C . PRO A 1 449 ? -8.476 -10.407 13.265 1.00 85.25 449 PRO A C 1
ATOM 3672 O O . PRO A 1 449 ? -8.483 -9.203 13.010 1.00 85.25 449 PRO A O 1
ATOM 3675 N N . LYS A 1 450 ? -8.869 -11.317 12.383 1.00 87.94 450 LYS A N 1
ATOM 3676 C CA . LYS A 1 450 ? -9.310 -11.073 11.006 1.00 87.94 450 LYS A CA 1
ATOM 3677 C C . LYS A 1 450 ? -10.843 -10.976 10.920 1.00 87.94 450 LYS A C 1
ATOM 3679 O O . LYS A 1 450 ? -11.539 -11.442 11.820 1.00 87.94 450 LYS A O 1
ATOM 3684 N N . PRO A 1 451 ? -11.405 -10.397 9.844 1.00 86.25 451 PRO A N 1
ATOM 3685 C CA . PRO A 1 451 ? -12.826 -10.537 9.544 1.00 86.25 451 PRO A CA 1
ATOM 3686 C C . PRO A 1 451 ? -13.234 -12.014 9.479 1.00 86.25 451 PRO A C 1
ATOM 3688 O O . PRO A 1 451 ? -12.550 -12.806 8.830 1.00 86.25 451 PRO A O 1
ATOM 3691 N N . ASN A 1 452 ? -14.400 -12.372 10.024 1.00 81.62 452 ASN A N 1
ATOM 3692 C CA . ASN A 1 452 ? -14.999 -13.697 9.794 1.00 81.62 452 ASN A CA 1
ATOM 3693 C C . ASN A 1 452 ? -15.252 -13.938 8.287 1.00 81.62 452 ASN A C 1
ATOM 3695 O O . ASN A 1 452 ? -15.216 -15.069 7.817 1.00 81.62 452 ASN A O 1
ATOM 3699 N N . SER A 1 453 ? -15.456 -12.862 7.518 1.00 78.31 453 SER A N 1
ATOM 3700 C CA . SER A 1 453 ? -15.610 -12.856 6.057 1.00 78.31 453 SER A CA 1
ATOM 3701 C C . SER A 1 453 ? -14.289 -12.881 5.268 1.00 78.31 453 SER A C 1
ATOM 3703 O O . SER A 1 453 ? -14.319 -12.774 4.038 1.00 78.31 453 SER A O 1
ATOM 3705 N N . TRP A 1 454 ? -13.135 -13.006 5.936 1.00 79.50 454 TRP A N 1
ATOM 3706 C CA . TRP A 1 454 ? -11.823 -13.145 5.300 1.00 79.50 454 TRP A CA 1
ATOM 3707 C C . TRP A 1 454 ? -11.265 -14.557 5.541 1.00 79.50 454 TRP A C 1
ATOM 3709 O O . TRP A 1 454 ? -11.123 -14.974 6.696 1.00 79.50 454 TRP A O 1
ATOM 3719 N N . PRO A 1 455 ? -10.960 -15.318 4.477 1.00 78.12 455 PRO A N 1
ATOM 3720 C CA . PRO A 1 455 ? -10.534 -16.704 4.613 1.00 78.12 455 PRO A CA 1
ATOM 3721 C C . PRO A 1 455 ? -9.073 -16.786 5.063 1.00 78.12 455 PRO A C 1
ATOM 3723 O O . PRO A 1 455 ? -8.196 -16.255 4.383 1.00 78.12 455 PRO A O 1
ATOM 3726 N N . SER A 1 456 ? -8.793 -17.504 6.155 1.00 75.38 456 SER A N 1
ATOM 3727 C CA . SER A 1 456 ? -7.420 -17.962 6.403 1.00 75.38 456 SER A CA 1
ATOM 3728 C C . SER A 1 456 ? -6.994 -18.911 5.294 1.00 75.38 456 SER A C 1
ATOM 3730 O O . SER A 1 456 ? -7.762 -19.770 4.861 1.00 75.38 456 SER A O 1
ATOM 3732 N N . ILE A 1 457 ? -5.758 -18.744 4.840 1.00 78.62 457 ILE A N 1
ATOM 3733 C CA . ILE A 1 457 ? -5.098 -19.642 3.902 1.00 78.62 457 ILE A CA 1
ATOM 3734 C C . ILE A 1 457 ? -3.886 -20.191 4.645 1.00 78.62 457 ILE A C 1
ATOM 3736 O O . ILE A 1 457 ? -2.977 -19.428 4.962 1.00 78.62 457 ILE A O 1
ATOM 3740 N N . SER A 1 458 ? -3.878 -21.488 4.949 1.00 78.12 458 SER A N 1
ATOM 3741 C CA . SER A 1 458 ? -2.736 -22.137 5.596 1.00 78.12 458 SER A CA 1
ATOM 3742 C C . SER A 1 458 ? -1.509 -22.106 4.683 1.00 78.12 458 SER A C 1
ATOM 3744 O O . SER A 1 458 ? -1.637 -22.234 3.466 1.00 78.12 458 SER A O 1
ATOM 3746 N N . GLY A 1 459 ? -0.332 -21.813 5.247 1.00 74.69 459 GLY A N 1
ATOM 3747 C CA . GLY A 1 459 ? 0.872 -21.486 4.460 1.00 74.69 459 GLY A CA 1
ATOM 3748 C C . GLY A 1 459 ? 0.752 -20.199 3.618 1.00 74.69 459 GLY A C 1
ATOM 3749 O O . GLY A 1 459 ? 1.680 -19.829 2.895 1.00 74.69 459 GLY A O 1
ATOM 3750 N N . GLY A 1 460 ? -0.386 -19.504 3.702 1.00 76.88 460 GLY A N 1
ATOM 3751 C CA . GLY A 1 460 ? -0.681 -18.284 2.974 1.00 76.88 460 GLY A CA 1
ATOM 3752 C C . GLY A 1 460 ? 0.163 -17.122 3.468 1.00 76.88 460 GLY A C 1
ATOM 3753 O O . GLY A 1 460 ? 0.499 -17.005 4.649 1.00 76.88 460 GLY A O 1
ATOM 3754 N N . HIS A 1 461 ? 0.483 -16.229 2.540 1.00 81.88 461 HIS A N 1
ATOM 3755 C CA . HIS A 1 461 ? 1.023 -14.929 2.887 1.00 81.88 461 HIS A CA 1
ATOM 3756 C C . HIS A 1 461 ? -0.036 -13.869 2.653 1.00 81.88 461 HIS A C 1
ATOM 3758 O O . HIS A 1 461 ? -1.092 -14.101 2.064 1.00 81.88 461 HIS A O 1
ATOM 3764 N N . ALA A 1 462 ? 0.248 -12.661 3.087 1.00 84.44 462 ALA A N 1
ATOM 3765 C CA . ALA A 1 462 ? -0.487 -11.535 2.578 1.00 84.44 462 ALA A CA 1
ATOM 3766 C C . ALA A 1 462 ? 0.448 -10.372 2.346 1.00 84.44 462 ALA A C 1
ATOM 3768 O O . ALA A 1 462 ? 1.535 -10.302 2.924 1.00 84.44 462 ALA A O 1
ATOM 3769 N N . TRP A 1 463 ? -0.008 -9.442 1.520 1.00 85.88 463 TRP A N 1
ATOM 3770 C CA . TRP A 1 463 ? 0.591 -8.133 1.434 1.00 85.88 463 TRP A CA 1
ATOM 3771 C C . TRP A 1 463 ? 0.065 -7.386 2.678 1.00 85.88 463 TRP A C 1
ATOM 3773 O O . TRP A 1 463 ? -0.776 -6.496 2.608 1.00 85.88 463 TRP A O 1
ATOM 3783 N N . ILE A 1 464 ? 0.536 -7.804 3.864 1.00 78.12 464 ILE A N 1
ATOM 3784 C CA . ILE A 1 464 ? 0.251 -7.188 5.169 1.00 78.12 464 ILE A CA 1
ATOM 3785 C C . ILE A 1 464 ? 1.069 -5.918 5.334 1.00 78.12 464 ILE A C 1
ATOM 3787 O O . ILE A 1 464 ? 1.865 -5.759 6.235 1.00 78.12 464 ILE A O 1
ATOM 3791 N N . HIS A 1 465 ? 0.894 -4.978 4.426 1.00 83.88 465 HIS A N 1
ATOM 3792 C CA . HIS A 1 465 ? 0.663 -3.602 4.818 1.00 83.88 465 HIS A CA 1
ATOM 3793 C C . HIS A 1 465 ? 0.680 -3.355 6.398 1.00 83.88 465 HIS A C 1
ATOM 3795 O O . HIS A 1 465 ? -0.223 -3.784 7.076 1.00 83.88 465 HIS A O 1
ATOM 3801 N N . LEU A 1 466 ? 1.660 -2.614 6.995 1.00 76.06 466 LEU A N 1
ATOM 3802 C CA . LEU A 1 466 ? 1.812 -1.861 8.329 1.00 76.06 466 LEU A CA 1
ATOM 3803 C C . LEU A 1 466 ? 1.724 -0.237 8.639 1.00 76.06 466 LEU A C 1
ATOM 3805 O O . LEU A 1 466 ? 2.334 0.186 9.608 1.00 76.06 466 LEU A O 1
ATOM 3809 N N . LEU A 1 467 ? 1.045 0.697 7.878 1.00 72.38 467 LEU A N 1
ATOM 3810 C CA . LEU A 1 467 ? 0.459 2.103 7.892 1.00 72.38 467 LEU A CA 1
ATOM 3811 C C . LEU A 1 467 ? 0.672 3.094 9.087 1.00 72.38 467 LEU A C 1
ATOM 3813 O O . LEU A 1 467 ? -0.292 3.357 9.783 1.00 72.38 467 LEU A O 1
ATOM 3817 N N . HIS A 1 468 ? 1.803 3.791 9.306 1.00 61.62 468 HIS A N 1
ATOM 3818 C CA . HIS A 1 468 ? 1.975 4.788 10.423 1.00 61.62 468 HIS A CA 1
ATOM 3819 C C . HIS A 1 468 ? 2.788 6.077 9.981 1.00 61.62 468 HIS A C 1
ATOM 3821 O O . HIS A 1 468 ? 3.874 5.631 9.770 1.00 61.62 468 HIS A O 1
ATOM 3827 N N . PRO A 1 469 ? 2.433 7.449 9.817 1.00 57.72 469 PRO A N 1
ATOM 3828 C CA . PRO A 1 469 ? 2.985 8.617 8.913 1.00 57.72 469 PRO A CA 1
ATOM 3829 C C . PRO A 1 469 ? 2.471 9.068 7.454 1.00 57.72 469 PRO A C 1
ATOM 3831 O O . PRO A 1 469 ? 1.366 9.604 7.468 1.00 57.72 469 PRO A O 1
ATOM 3834 N N . LEU A 1 470 ? 2.933 9.021 6.138 1.00 47.09 470 LEU A N 1
ATOM 3835 C CA . LEU A 1 470 ? 3.983 8.690 5.052 1.00 47.09 470 LEU A CA 1
ATOM 3836 C C . LEU A 1 470 ? 4.555 7.312 4.455 1.00 47.09 470 LEU A C 1
ATOM 3838 O O . LEU A 1 470 ? 5.720 7.317 4.107 1.00 47.09 470 LEU A O 1
ATOM 3842 N N . THR A 1 471 ? 3.867 6.173 4.180 1.00 59.06 471 THR A N 1
ATOM 3843 C CA . THR A 1 471 ? 4.328 5.070 3.234 1.00 59.06 471 THR A CA 1
ATOM 3844 C C . THR A 1 471 ? 3.398 4.181 2.296 1.00 59.06 471 THR A C 1
ATOM 3846 O O . THR A 1 471 ? 3.954 3.610 1.378 1.00 59.06 471 THR A O 1
ATOM 3849 N N . PHE A 1 472 ? 2.047 4.024 2.350 1.00 64.75 472 PHE A N 1
ATOM 3850 C CA . PHE A 1 472 ? 1.238 2.856 1.839 1.00 64.75 472 PHE A CA 1
ATOM 3851 C C . PHE A 1 472 ? 1.155 2.622 0.327 1.00 64.75 472 PHE A C 1
ATOM 3853 O O . PHE A 1 472 ? 0.522 1.683 -0.159 1.00 64.75 472 PHE A O 1
ATOM 3860 N N . TRP A 1 473 ? 1.816 3.490 -0.408 1.00 65.00 473 TRP A N 1
ATOM 3861 C CA . TRP A 1 473 ? 2.124 3.353 -1.812 1.00 65.00 473 TRP A CA 1
ATOM 3862 C C . TRP A 1 473 ? 3.103 2.189 -1.967 1.00 65.00 473 TRP A C 1
ATOM 3864 O O . TRP A 1 473 ? 2.898 1.292 -2.778 1.00 65.00 473 TRP A O 1
ATOM 3874 N N . GLN A 1 474 ? 4.108 2.217 -1.101 1.00 68.56 474 GLN A N 1
ATOM 3875 C CA . GLN A 1 474 ? 4.984 1.162 -0.648 1.00 68.56 474 GLN A CA 1
ATOM 3876 C C . GLN A 1 474 ? 4.096 0.202 0.169 1.00 68.56 474 GLN A C 1
ATOM 3878 O O . GLN A 1 474 ? 3.235 0.655 0.920 1.00 68.56 474 GLN A O 1
ATOM 3883 N N . ASN A 1 475 ? 4.188 -1.117 0.006 1.00 75.50 475 ASN A N 1
ATOM 3884 C CA . ASN A 1 475 ? 3.218 -2.047 0.603 1.00 75.50 475 ASN A CA 1
ATOM 3885 C C . ASN A 1 475 ? 3.640 -3.487 0.422 1.00 75.50 475 ASN A C 1
ATOM 3887 O O . ASN A 1 475 ? 3.479 -4.008 -0.673 1.00 75.50 475 ASN A O 1
ATOM 3891 N N . HIS A 1 476 ? 4.171 -4.109 1.477 1.00 75.50 476 HIS A N 1
ATOM 3892 C CA . HIS A 1 476 ? 5.203 -5.210 1.340 1.00 75.50 476 HIS A CA 1
ATOM 3893 C C . HIS A 1 476 ? 4.946 -8.134 2.170 1.00 75.50 476 HIS A C 1
ATOM 3895 O O . HIS A 1 476 ? 4.272 -8.591 3.149 1.00 75.50 476 HIS A O 1
ATOM 3901 N N . PRO A 1 477 ? 5.449 -9.338 1.598 1.00 76.38 477 PRO A N 1
ATOM 3902 C CA . PRO A 1 477 ? 4.703 -10.603 1.673 1.00 76.38 477 PRO A CA 1
ATOM 3903 C C . PRO A 1 477 ? 5.104 -11.374 2.933 1.00 76.38 477 PRO A C 1
ATOM 3905 O O . PRO A 1 477 ? 6.157 -12.006 2.963 1.00 76.38 477 PRO A O 1
ATOM 3908 N N . PHE A 1 478 ? 4.263 -11.367 3.963 1.00 77.06 478 PHE A N 1
ATOM 3909 C CA . PHE A 1 478 ? 4.505 -12.143 5.176 1.00 77.06 478 PHE A CA 1
ATOM 3910 C C . PHE A 1 478 ? 3.512 -13.274 5.329 1.00 77.06 478 PHE A C 1
ATOM 3912 O O . PHE A 1 478 ? 2.319 -13.121 5.070 1.00 77.06 478 PHE A O 1
ATOM 3919 N N . THR A 1 479 ? 4.034 -14.407 5.779 1.00 81.25 479 THR A N 1
ATOM 3920 C CA . THR A 1 479 ? 3.294 -15.642 6.018 1.00 81.25 479 THR A CA 1
ATOM 3921 C C . THR A 1 479 ? 2.647 -15.624 7.402 1.00 81.25 479 THR A C 1
ATOM 3923 O O . THR A 1 479 ? 3.257 -15.141 8.361 1.00 81.25 479 THR A O 1
ATOM 3926 N N . PHE A 1 480 ? 1.425 -16.148 7.506 1.00 82.19 480 PHE A N 1
ATOM 3927 C CA . PHE A 1 480 ? 0.640 -16.181 8.743 1.00 82.19 480 PHE A CA 1
ATOM 3928 C C . PHE A 1 480 ? 0.187 -17.596 9.124 1.00 82.19 480 PHE A C 1
ATOM 3930 O O . PHE A 1 480 ? 0.197 -18.505 8.298 1.00 82.19 480 PHE A O 1
ATOM 3937 N N . VAL A 1 481 ? -0.199 -17.773 10.389 1.00 86.69 481 VAL A N 1
ATOM 3938 C CA . VAL A 1 481 ? -0.743 -19.015 10.980 1.00 86.69 481 VAL A CA 1
ATOM 3939 C C . VAL A 1 481 ? -2.027 -18.677 11.742 1.00 86.69 481 VAL A C 1
ATOM 3941 O O . VAL A 1 481 ? -2.151 -17.542 12.165 1.00 86.69 481 VAL A O 1
ATOM 3944 N N . ASP A 1 482 ? -2.985 -19.575 11.964 1.00 88.25 482 ASP A N 1
ATOM 3945 C CA . ASP A 1 482 ? -4.104 -19.269 12.879 1.00 88.25 482 ASP A CA 1
ATOM 3946 C C . ASP A 1 482 ? -3.679 -19.471 14.351 1.00 88.25 482 ASP A C 1
ATOM 3948 O O . ASP A 1 482 ? -3.020 -20.456 14.682 1.00 88.25 482 ASP A O 1
ATOM 3952 N N . SER A 1 483 ? -4.035 -18.534 15.236 1.00 83.38 483 SER A N 1
ATOM 3953 C CA . SER A 1 483 ? -3.673 -18.537 16.659 1.00 83.38 483 SER A CA 1
ATOM 3954 C C . SER A 1 483 ? -4.288 -19.733 17.382 1.00 83.38 483 SER A C 1
ATOM 3956 O O . SER A 1 483 ? -5.427 -20.123 17.126 1.00 83.38 483 SER A O 1
ATOM 3958 N N . VAL A 1 484 ? -3.528 -20.303 18.315 1.00 81.75 484 VAL A N 1
ATOM 3959 C CA . VAL A 1 484 ? -3.941 -21.479 19.093 1.00 81.75 484 VAL A CA 1
ATOM 3960 C C . VAL A 1 484 ? -4.774 -21.131 20.332 1.00 81.75 484 VAL A C 1
ATOM 3962 O O . VAL A 1 484 ? -5.463 -21.997 20.852 1.00 81.75 484 VAL A O 1
ATOM 3965 N N . GLU A 1 485 ? -4.751 -19.870 20.775 1.00 77.50 485 GLU A N 1
ATOM 3966 C CA . GLU A 1 485 ? -5.475 -19.391 21.968 1.00 77.50 485 GLU A CA 1
ATOM 3967 C C . GLU A 1 485 ? -6.749 -18.595 21.642 1.00 77.50 485 GLU A C 1
ATOM 3969 O O . GLU A 1 485 ? -7.586 -18.371 22.515 1.00 77.50 485 GLU A O 1
ATOM 3974 N N . LYS A 1 486 ? -6.845 -18.045 20.423 1.00 79.31 486 LYS A N 1
ATOM 3975 C CA . LYS A 1 486 ? -7.803 -16.985 20.071 1.00 79.31 486 LYS A CA 1
ATOM 3976 C C . LYS A 1 486 ? -8.412 -17.253 18.706 1.00 79.31 486 LYS A C 1
ATOM 3978 O O . LYS A 1 486 ? -7.726 -17.193 17.687 1.00 79.31 486 LYS A O 1
ATOM 3983 N N . GLU A 1 487 ? -9.719 -17.481 18.678 1.00 78.19 487 GLU A N 1
ATOM 3984 C CA . GLU A 1 487 ? -10.450 -17.660 17.427 1.00 78.19 487 GLU A CA 1
ATOM 3985 C C . GLU A 1 487 ? -10.342 -16.448 16.494 1.00 78.19 487 GLU A C 1
ATOM 3987 O O . GLU A 1 487 ? -10.078 -15.314 16.907 1.00 78.19 487 GLU A O 1
ATOM 3992 N N . ASN A 1 488 ? -10.570 -16.704 15.201 1.00 85.62 488 ASN A N 1
ATOM 3993 C CA . ASN A 1 488 ? -10.543 -15.708 14.131 1.00 85.62 488 ASN A CA 1
ATOM 3994 C C . ASN A 1 488 ? -9.304 -14.804 14.151 1.00 85.62 488 ASN A C 1
ATOM 3996 O O . ASN A 1 488 ? -9.388 -13.647 13.754 1.00 85.62 488 ASN A O 1
ATOM 4000 N N . THR A 1 489 ? -8.153 -15.332 14.568 1.00 85.62 489 THR A N 1
ATOM 4001 C CA . THR A 1 489 ? -6.914 -14.573 14.728 1.00 85.62 489 THR A CA 1
ATOM 4002 C C . THR A 1 489 ? -5.776 -15.229 13.970 1.00 85.62 489 THR A C 1
ATOM 4004 O O . THR A 1 489 ? -5.364 -16.319 14.328 1.00 85.62 489 THR A O 1
ATOM 4007 N N . ILE A 1 490 ? -5.257 -14.567 12.937 1.00 90.44 490 ILE A N 1
ATOM 4008 C CA . ILE A 1 490 ? -4.050 -14.987 12.216 1.00 90.44 490 ILE A CA 1
ATOM 4009 C C . ILE A 1 490 ? -2.819 -14.314 12.816 1.00 90.44 490 ILE A C 1
ATOM 4011 O O . ILE A 1 490 ? -2.885 -13.168 13.230 1.00 90.44 490 ILE A O 1
ATOM 4015 N N . VAL A 1 491 ? -1.693 -15.010 12.852 1.00 85.62 491 VAL A N 1
ATOM 4016 C CA . VAL A 1 491 ? -0.447 -14.639 13.509 1.00 85.62 491 VAL A CA 1
ATOM 4017 C C . VAL A 1 491 ? 0.679 -14.668 12.486 1.00 85.62 491 VAL A C 1
ATOM 4019 O O . VAL A 1 491 ? 1.099 -15.738 12.050 1.00 85.62 491 VAL A O 1
ATOM 4022 N N . PHE A 1 492 ? 1.172 -13.504 12.071 1.00 88.56 492 PHE A N 1
ATOM 4023 C CA . PHE A 1 492 ? 2.336 -13.432 11.184 1.00 88.56 492 PHE A CA 1
ATOM 4024 C C . PHE A 1 492 ? 3.614 -13.372 12.028 1.00 88.56 492 PHE A C 1
ATOM 4026 O O . PHE A 1 492 ? 3.718 -12.486 12.868 1.00 88.56 492 PHE A O 1
ATOM 4033 N N . PHE A 1 493 ? 4.609 -14.232 11.783 1.00 82.31 493 PHE A N 1
ATOM 4034 C CA . PHE A 1 493 ? 5.940 -14.130 12.422 1.00 82.31 493 PHE A CA 1
ATOM 4035 C C . PHE A 1 493 ? 7.043 -13.785 11.409 1.00 82.31 493 PHE A C 1
ATOM 4037 O O . PHE A 1 493 ? 8.165 -14.280 11.468 1.00 82.31 493 PHE A O 1
ATOM 4044 N N . CYS A 1 494 ? 6.723 -12.902 10.463 1.00 81.50 494 CYS A N 1
ATOM 4045 C CA . CYS A 1 494 ? 7.409 -11.614 10.414 1.00 81.50 494 CYS A CA 1
ATOM 4046 C C . CYS A 1 494 ? 8.798 -11.576 11.094 1.00 81.50 494 CYS A C 1
ATOM 4048 O O . CYS A 1 494 ? 8.888 -11.248 12.272 1.00 81.50 494 CYS A O 1
ATOM 4050 N N . LYS A 1 495 ? 9.886 -11.888 10.375 1.00 78.19 495 LYS A N 1
ATOM 4051 C CA . LYS A 1 495 ? 11.266 -11.848 10.902 1.00 78.19 495 LYS A CA 1
ATOM 4052 C C . LYS A 1 495 ? 12.218 -11.191 9.901 1.00 78.19 495 LYS A C 1
ATOM 4054 O O . LYS A 1 495 ? 12.025 -11.293 8.691 1.00 78.19 495 LYS A O 1
ATOM 4059 N N . ILE A 1 496 ? 13.172 -10.409 10.395 1.00 67.00 496 ILE A N 1
ATOM 4060 C CA . ILE A 1 496 ? 13.415 -9.062 9.871 1.00 67.00 496 ILE A CA 1
ATOM 4061 C C . ILE A 1 496 ? 14.500 -8.939 8.810 1.00 67.00 496 ILE A C 1
ATOM 4063 O O . ILE A 1 496 ? 15.418 -9.745 8.763 1.00 67.00 496 ILE A O 1
ATOM 4067 N N . LYS A 1 497 ? 14.455 -7.837 8.049 1.00 67.81 497 LYS A N 1
ATOM 4068 C CA . LYS A 1 497 ? 15.569 -7.333 7.231 1.00 67.81 497 LYS A CA 1
ATOM 4069 C C . LYS A 1 497 ? 15.846 -5.845 7.585 1.00 67.81 497 LYS A C 1
ATOM 4071 O O . LYS A 1 497 ? 15.972 -5.521 8.769 1.00 67.81 497 LYS A O 1
ATOM 4076 N N . LYS A 1 498 ? 15.922 -4.915 6.608 1.00 59.06 498 LYS A N 1
ATOM 4077 C CA . LYS A 1 498 ? 16.116 -3.452 6.828 1.00 59.06 498 LYS A CA 1
ATOM 4078 C C . LYS A 1 498 ? 14.954 -2.498 6.428 1.00 59.06 498 LYS A C 1
ATOM 4080 O O . LYS A 1 498 ? 13.802 -2.895 6.525 1.00 59.06 498 LYS A O 1
ATOM 4085 N N . GLY A 1 499 ? 15.209 -1.197 6.227 1.00 62.97 499 GLY A N 1
ATOM 4086 C CA . GLY A 1 499 ? 14.281 -0.141 5.745 1.00 62.97 499 GLY A CA 1
ATOM 4087 C C . GLY A 1 499 ? 13.118 0.385 6.647 1.00 62.97 499 GLY A C 1
ATOM 4088 O O . GLY A 1 499 ? 13.071 1.567 6.886 1.00 62.97 499 GLY A O 1
ATOM 4089 N N . LEU A 1 500 ? 12.208 -0.419 7.213 1.00 62.34 500 LEU A N 1
ATOM 4090 C CA . LEU A 1 500 ? 11.113 -0.070 8.165 1.00 62.34 500 LEU A CA 1
ATOM 4091 C C . LEU A 1 500 ? 10.859 -1.272 9.069 1.00 62.34 500 LEU A C 1
ATOM 4093 O O . LEU A 1 500 ? 9.789 -1.715 9.441 1.00 62.34 500 LEU A O 1
ATOM 4097 N N . THR A 1 501 ? 11.969 -1.842 9.476 1.00 69.81 501 THR A N 1
ATOM 4098 C CA . THR A 1 501 ? 12.041 -3.018 10.302 1.00 69.81 501 THR A CA 1
ATOM 4099 C C . THR A 1 501 ? 13.099 -2.959 11.452 1.00 69.81 501 THR A C 1
ATOM 4101 O O . THR A 1 501 ? 13.617 -3.981 11.867 1.00 69.81 501 THR A O 1
ATOM 4104 N N . ALA A 1 502 ? 13.413 -1.768 11.997 1.00 69.62 502 ALA A N 1
ATOM 4105 C CA . ALA A 1 502 ? 14.202 -1.513 13.233 1.00 69.62 502 ALA A CA 1
ATOM 4106 C C . ALA A 1 502 ? 13.769 -0.252 14.085 1.00 69.62 502 ALA A C 1
ATOM 4108 O O . ALA A 1 502 ? 14.493 0.216 14.961 1.00 69.62 502 ALA A O 1
ATOM 4109 N N . SER A 1 503 ? 12.586 0.328 13.813 1.00 71.12 503 SER A N 1
ATOM 4110 C CA . SER A 1 503 ? 11.905 1.470 14.478 1.00 71.12 503 SER A CA 1
ATOM 4111 C C . SER A 1 503 ? 10.742 1.145 15.439 1.00 71.12 503 SER A C 1
ATOM 4113 O O . SER A 1 503 ? 10.855 1.455 16.629 1.00 71.12 503 SER A O 1
ATOM 4115 N N . PHE A 1 504 ? 9.657 0.493 14.970 1.00 67.81 504 PHE A N 1
ATOM 4116 C CA . PHE A 1 504 ? 8.855 -0.402 15.815 1.00 67.81 504 PHE A CA 1
ATOM 4117 C C . PHE A 1 504 ? 9.775 -1.522 16.427 1.00 67.81 504 PHE A C 1
ATOM 4119 O O . PHE A 1 504 ? 9.485 -2.687 16.237 1.00 67.81 504 PHE A O 1
ATOM 4126 N N . CYS A 1 505 ? 10.886 -1.208 17.126 1.00 71.06 505 CYS A N 1
ATOM 4127 C CA . CYS A 1 505 ? 11.539 -1.939 18.249 1.00 71.06 505 CYS A CA 1
ATOM 4128 C C . CYS A 1 505 ? 12.218 -0.983 19.228 1.00 71.06 505 CYS A C 1
ATOM 4130 O O . CYS A 1 505 ? 13.280 -1.248 19.781 1.00 71.06 505 CYS A O 1
ATOM 4132 N N . LYS A 1 506 ? 11.571 0.182 19.434 1.00 74.25 506 LYS A N 1
ATOM 4133 C CA . LYS A 1 506 ? 11.979 1.210 20.414 1.00 74.25 506 LYS A CA 1
ATOM 4134 C C . LYS A 1 506 ? 10.835 1.774 21.305 1.00 74.25 506 LYS A C 1
ATOM 4136 O O . LYS A 1 506 ? 11.083 2.627 22.158 1.00 74.25 506 LYS A O 1
ATOM 4141 N N . LYS A 1 507 ? 9.611 1.220 21.190 1.00 71.19 507 LYS A N 1
ATOM 4142 C CA . LYS A 1 507 ? 8.482 1.222 22.181 1.00 71.19 507 LYS A CA 1
ATOM 4143 C C . LYS A 1 507 ? 8.319 -0.018 23.154 1.00 71.19 507 LYS A C 1
ATOM 4145 O O . LYS A 1 507 ? 9.012 0.083 24.156 1.00 71.19 507 LYS A O 1
ATOM 4150 N N . LEU A 1 508 ? 7.518 -1.117 22.945 1.00 74.44 508 LEU A N 1
ATOM 4151 C CA . LEU A 1 508 ? 7.407 -2.420 23.748 1.00 74.44 508 LEU A CA 1
ATOM 4152 C C . LEU A 1 508 ? 7.998 -2.253 25.122 1.00 74.44 508 LEU A C 1
ATOM 4154 O O . LEU A 1 508 ? 7.261 -1.830 26.008 1.00 74.44 508 LEU A O 1
ATOM 4158 N N . ARG A 1 509 ? 9.301 -2.530 25.264 1.00 74.69 509 ARG A N 1
ATOM 4159 C CA . ARG A 1 509 ? 10.031 -2.703 26.527 1.00 74.69 509 ARG A CA 1
ATOM 4160 C C . ARG A 1 509 ? 9.915 -1.533 27.535 1.00 74.69 509 ARG A C 1
ATOM 4162 O O . ARG A 1 509 ? 10.532 -1.605 28.584 1.00 74.69 509 ARG A O 1
ATOM 4169 N N . LYS A 1 510 ? 9.123 -0.481 27.267 1.00 65.50 510 LYS A N 1
ATOM 4170 C CA . LYS A 1 510 ? 8.743 0.611 28.190 1.00 65.50 510 LYS A CA 1
ATOM 4171 C C . LYS A 1 510 ? 7.296 0.587 28.745 1.00 65.50 510 LYS A C 1
ATOM 4173 O O . LYS A 1 510 ? 6.859 1.611 29.264 1.00 65.50 510 LYS A O 1
ATOM 4178 N N . TYR A 1 511 ? 6.513 -0.481 28.599 1.00 72.06 511 TYR A N 1
ATOM 4179 C CA . TYR A 1 511 ? 5.150 -0.592 29.176 1.00 72.06 511 TYR A CA 1
ATOM 4180 C C . TYR A 1 511 ? 5.056 -1.828 30.128 1.00 72.06 511 TYR A C 1
ATOM 4182 O O . TYR A 1 511 ? 6.108 -2.383 30.439 1.00 72.06 511 TYR A O 1
ATOM 4190 N N . PRO A 1 512 ? 3.873 -2.271 30.638 1.00 65.06 512 PRO A N 1
ATOM 4191 C CA . PRO A 1 512 ? 3.762 -3.458 31.537 1.00 65.06 512 PRO A CA 1
ATOM 4192 C C . PRO A 1 512 ? 3.067 -4.728 30.946 1.00 65.06 512 PRO A C 1
ATOM 4194 O O . PRO A 1 512 ? 1.850 -4.708 30.816 1.00 65.06 512 PRO A O 1
ATOM 4197 N N . GLY A 1 513 ? 3.793 -5.822 30.611 1.00 67.81 513 GLY A N 1
ATOM 4198 C CA . GLY A 1 513 ? 3.241 -7.097 30.066 1.00 67.81 513 GLY A CA 1
ATOM 4199 C C . GLY A 1 513 ? 3.557 -7.513 28.599 1.00 67.81 513 GLY A C 1
ATOM 4200 O O . GLY A 1 513 ? 2.716 -8.117 27.946 1.00 67.81 513 GLY A O 1
ATOM 4201 N N . GLN A 1 514 ? 4.706 -7.140 28.015 1.00 74.88 514 GLN A N 1
ATOM 4202 C CA . GLN A 1 514 ? 5.239 -7.616 26.709 1.00 74.88 514 GLN A CA 1
ATOM 4203 C C . GLN A 1 514 ? 4.306 -7.602 25.462 1.00 74.88 514 GLN A C 1
ATOM 4205 O O . GLN A 1 514 ? 4.636 -8.244 24.469 1.00 74.88 514 GLN A O 1
ATOM 4210 N N . THR A 1 515 ? 3.184 -6.863 25.417 1.00 74.31 515 THR A N 1
ATOM 4211 C CA . THR A 1 515 ? 2.177 -6.996 24.331 1.00 74.31 515 THR A CA 1
ATOM 4212 C C . THR A 1 515 ? 1.484 -5.696 23.911 1.00 74.31 515 THR A C 1
ATOM 4214 O O . THR A 1 515 ? 1.155 -4.876 24.754 1.00 74.31 515 THR A O 1
ATOM 4217 N N . THR A 1 516 ? 1.186 -5.491 22.615 1.00 72.31 516 THR A N 1
ATOM 4218 C CA . THR A 1 516 ? 0.287 -4.400 22.157 1.00 72.31 516 THR A CA 1
ATOM 4219 C C . THR A 1 516 ? -0.652 -4.786 21.051 1.00 72.31 516 THR A C 1
ATOM 4221 O O . THR A 1 516 ? -0.555 -5.880 20.545 1.00 72.31 516 THR A O 1
ATOM 4224 N N . THR A 1 517 ? -1.481 -3.855 20.583 1.00 80.00 517 THR A N 1
ATOM 4225 C CA . THR A 1 517 ? -2.237 -3.984 19.357 1.00 80.00 517 THR A CA 1
ATOM 4226 C C . THR A 1 517 ? -2.148 -2.695 18.421 1.00 80.00 517 THR A C 1
ATOM 4228 O O . THR A 1 517 ? -2.402 -1.603 18.884 1.00 80.00 517 THR A O 1
ATOM 4231 N N . LEU A 1 518 ? -1.743 -2.668 17.125 1.00 78.94 518 LEU A N 1
ATOM 4232 C CA . LEU A 1 518 ? -1.611 -1.402 16.295 1.00 78.94 518 LEU A CA 1
ATOM 4233 C C . LEU A 1 518 ? -1.909 -1.579 14.777 1.00 78.94 518 LEU A C 1
ATOM 4235 O O . LEU A 1 518 ? -1.882 -2.705 14.322 1.00 78.94 518 LEU A O 1
ATOM 4239 N N . ARG A 1 519 ? -2.242 -0.521 13.977 1.00 87.31 519 ARG A N 1
ATOM 4240 C CA . ARG A 1 519 ? -3.258 -0.588 12.878 1.00 87.31 519 ARG A CA 1
ATOM 4241 C C . ARG A 1 519 ? -3.131 -1.649 11.675 1.00 87.31 519 ARG A C 1
ATOM 4243 O O . ARG A 1 519 ? -3.370 -1.242 10.581 1.00 87.31 519 ARG A O 1
ATOM 4250 N N . VAL A 1 520 ? -2.750 -2.932 11.708 1.00 85.88 520 VAL A N 1
ATOM 4251 C CA . VAL A 1 520 ? -3.223 -4.111 10.849 1.00 85.88 520 VAL A CA 1
ATOM 4252 C C . VAL A 1 520 ? -3.371 -4.237 9.275 1.00 85.88 520 VAL A C 1
ATOM 4254 O O . VAL A 1 520 ? -3.371 -5.356 8.771 1.00 85.88 520 VAL A O 1
ATOM 4257 N N . ALA A 1 521 ? -3.680 -3.218 8.468 1.00 87.06 521 ALA A N 1
ATOM 4258 C CA . ALA A 1 521 ? -4.463 -3.428 7.221 1.00 87.06 521 ALA A CA 1
ATOM 4259 C C . ALA A 1 521 ? -3.807 -4.407 6.229 1.00 87.06 521 ALA A C 1
ATOM 4261 O O . ALA A 1 521 ? -2.641 -4.249 5.938 1.00 87.06 521 ALA A O 1
ATOM 4262 N N . VAL A 1 522 ? -4.518 -5.378 5.654 1.00 85.62 522 VAL A N 1
ATOM 4263 C CA . VAL A 1 522 ? -3.931 -6.369 4.731 1.00 85.62 522 VAL A CA 1
ATOM 4264 C C . VAL A 1 522 ? -4.552 -6.257 3.348 1.00 85.62 522 VAL A C 1
ATOM 4266 O O . VAL A 1 522 ? -5.761 -6.416 3.187 1.00 85.62 522 VAL A O 1
ATOM 4269 N N . ASP A 1 523 ? -3.706 -6.092 2.334 1.00 84.44 523 ASP A N 1
ATOM 4270 C CA . ASP A 1 523 ? -4.047 -6.513 0.980 1.00 84.44 523 ASP A CA 1
ATOM 4271 C C . ASP A 1 523 ? -3.822 -8.035 0.901 1.00 84.44 523 ASP A C 1
ATOM 4273 O O . ASP A 1 523 ? -2.711 -8.533 1.110 1.00 84.44 523 ASP A O 1
ATOM 4277 N N . GLY A 1 524 ? -4.888 -8.813 0.699 1.00 74.56 524 GLY A N 1
ATOM 4278 C CA . GLY A 1 524 ? -4.809 -10.275 0.754 1.00 74.56 524 GLY A CA 1
ATOM 4279 C C . GLY A 1 524 ? -6.148 -10.996 0.955 1.00 74.56 524 GLY A C 1
ATOM 4280 O O . GLY A 1 524 ? -7.203 -10.372 0.802 1.00 74.56 524 GLY A O 1
ATOM 4281 N N . PRO A 1 525 ? -6.120 -12.309 1.262 1.00 75.19 525 PRO A N 1
ATOM 4282 C CA . PRO A 1 525 ? -4.919 -13.137 1.397 1.00 75.19 525 PRO A CA 1
ATOM 4283 C C . PRO A 1 525 ? -4.306 -13.452 0.023 1.00 75.19 525 PRO A C 1
ATOM 4285 O O . PRO A 1 525 ? -4.974 -13.315 -1.007 1.00 75.19 525 PRO A O 1
ATOM 4288 N N . TYR A 1 526 ? -3.038 -13.865 0.015 1.00 76.06 526 TYR A N 1
ATOM 4289 C CA . TYR A 1 526 ? -2.274 -14.203 -1.186 1.00 76.06 526 TYR A CA 1
ATOM 4290 C C . TYR A 1 526 ? -1.514 -15.530 -1.039 1.00 76.06 526 TYR A C 1
ATOM 4292 O O . TYR A 1 526 ? -1.187 -16.002 0.050 1.00 76.06 526 TYR A O 1
ATOM 4300 N N . GLY A 1 527 ? -1.211 -16.150 -2.179 1.00 70.56 527 GLY A N 1
ATOM 4301 C CA . GLY A 1 527 ? -0.798 -17.549 -2.195 1.00 70.56 527 GLY A CA 1
ATOM 4302 C C . GLY A 1 527 ? -1.957 -18.490 -1.861 1.00 70.56 527 GLY A C 1
ATOM 4303 O O . GLY A 1 527 ? -3.114 -18.084 -1.748 1.00 70.56 527 GLY A O 1
ATOM 4304 N N . GLU A 1 528 ? -1.629 -19.770 -1.769 1.00 69.00 528 GLU A N 1
ATOM 4305 C CA . GLU A 1 528 ? -2.553 -20.887 -1.589 1.00 69.00 528 GLU A CA 1
ATOM 4306 C C . GLU A 1 528 ? -1.824 -21.974 -0.784 1.00 69.00 528 GLU A C 1
ATOM 4308 O O . GLU A 1 528 ? -0.586 -21.988 -0.824 1.00 69.00 528 GLU A O 1
ATOM 4313 N N . PRO A 1 529 ? -2.531 -22.881 -0.085 1.00 73.69 529 PRO A N 1
ATOM 4314 C CA . PRO A 1 529 ? -1.878 -23.910 0.713 1.00 73.69 529 PRO A CA 1
ATOM 4315 C C . PRO A 1 529 ? -1.113 -24.864 -0.193 1.00 73.69 529 PRO A C 1
ATOM 4317 O O . PRO A 1 529 ? -1.568 -25.191 -1.298 1.00 73.69 529 PRO A O 1
ATOM 4320 N N . SER A 1 530 ? 0.033 -25.348 0.274 1.00 75.31 530 SER A N 1
ATOM 4321 C CA . SER A 1 530 ? 0.744 -26.401 -0.437 1.00 75.31 530 SER A CA 1
ATOM 4322 C C . SER A 1 530 ? -0.168 -27.639 -0.504 1.00 75.31 530 SER A C 1
ATOM 4324 O O . SER A 1 530 ? -0.831 -27.987 0.477 1.00 75.31 530 SER A O 1
ATOM 4326 N N . PRO A 1 531 ? -0.258 -28.322 -1.654 1.00 73.00 531 PRO A N 1
ATOM 4327 C CA . PRO A 1 531 ? -1.119 -29.490 -1.812 1.00 73.00 531 PRO A CA 1
ATOM 4328 C C . PRO A 1 531 ? -0.465 -30.719 -1.156 1.00 73.00 531 PRO A C 1
ATOM 4330 O O . PRO A 1 531 ? 0.085 -31.576 -1.843 1.00 73.00 531 PRO A O 1
ATOM 4333 N N . VAL A 1 532 ? -0.481 -30.773 0.178 1.00 77.62 532 VAL A N 1
ATOM 4334 C CA . VAL A 1 532 ? 0.188 -31.814 0.988 1.00 77.62 532 VAL A CA 1
ATOM 4335 C C . VAL A 1 532 ? -0.791 -32.892 1.484 1.00 77.62 532 VAL A C 1
ATOM 4337 O O . VAL A 1 532 ? -0.396 -34.016 1.768 1.00 77.62 532 VAL A O 1
ATOM 4340 N N . ALA A 1 533 ? -2.097 -32.596 1.537 1.00 75.31 533 ALA A N 1
ATOM 4341 C CA . ALA A 1 533 ? -3.127 -33.512 2.054 1.00 75.31 533 ALA A CA 1
ATOM 4342 C C . ALA A 1 533 ? -3.301 -34.822 1.245 1.00 75.31 533 ALA A C 1
ATOM 4344 O O . ALA A 1 533 ? -3.924 -35.770 1.728 1.00 75.31 533 ALA A O 1
ATOM 4345 N N . SER A 1 534 ? -2.734 -34.896 0.034 1.00 74.25 534 SER A N 1
ATOM 4346 C CA . SER A 1 534 ? -2.683 -36.103 -0.808 1.00 74.25 534 SER A CA 1
ATOM 4347 C C . SER A 1 534 ? -1.669 -37.162 -0.345 1.00 74.25 534 SER A C 1
ATOM 4349 O O . SER A 1 534 ? -1.602 -38.235 -0.949 1.00 74.25 534 SER A O 1
ATOM 4351 N N . HIS A 1 535 ? -0.863 -36.865 0.681 1.00 80.25 535 HIS A N 1
ATOM 4352 C CA . HIS A 1 535 ? 0.281 -37.678 1.096 1.00 80.25 535 HIS A CA 1
ATOM 4353 C C . HIS A 1 535 ? 0.043 -38.388 2.444 1.00 80.25 535 HIS A C 1
ATOM 4355 O O . HIS A 1 535 ? -0.622 -37.861 3.335 1.00 80.25 535 HIS A O 1
ATOM 4361 N N . SER A 1 536 ? 0.612 -39.589 2.601 1.00 83.38 536 SER A N 1
ATOM 4362 C CA . SER A 1 536 ? 0.640 -40.363 3.858 1.00 83.38 536 SER A CA 1
ATOM 4363 C C . SER A 1 536 ? 1.574 -39.779 4.921 1.00 83.38 536 SER A C 1
ATOM 4365 O O . SER A 1 536 ? 1.399 -40.043 6.109 1.00 83.38 536 SER A O 1
ATOM 4367 N N . THR A 1 537 ? 2.602 -39.041 4.495 1.00 86.38 537 THR A N 1
ATOM 4368 C CA . THR A 1 537 ? 3.636 -38.494 5.376 1.00 86.38 537 THR A CA 1
ATOM 4369 C C . THR A 1 537 ? 4.040 -37.099 4.916 1.00 86.38 537 THR A C 1
ATOM 4371 O O . THR A 1 537 ? 4.300 -36.883 3.729 1.00 86.38 537 THR A O 1
ATOM 4374 N N . ALA A 1 538 ? 4.106 -36.158 5.856 1.00 90.00 538 ALA A N 1
ATOM 4375 C CA . ALA A 1 538 ? 4.485 -34.774 5.599 1.00 90.00 538 ALA A CA 1
ATOM 4376 C C . ALA A 1 538 ? 5.617 -34.343 6.541 1.00 90.00 538 ALA A C 1
ATOM 4378 O O . ALA A 1 538 ? 5.448 -34.335 7.762 1.00 90.00 538 ALA A O 1
ATOM 4379 N N . LEU A 1 539 ? 6.763 -33.985 5.957 1.00 90.75 539 LEU A N 1
ATOM 4380 C CA . LEU A 1 539 ? 7.928 -33.450 6.652 1.00 90.75 539 LEU A CA 1
ATOM 4381 C C . LEU A 1 539 ? 8.006 -31.936 6.423 1.00 90.75 539 LEU A C 1
ATOM 4383 O O . LEU A 1 539 ? 8.243 -31.441 5.318 1.00 90.75 539 LEU A O 1
ATOM 4387 N N . TYR A 1 540 ? 7.812 -31.205 7.506 1.00 92.75 540 TYR A N 1
ATOM 4388 C CA . TYR A 1 540 ? 7.738 -29.756 7.555 1.00 92.75 540 TYR A CA 1
ATOM 4389 C C . TYR A 1 540 ? 9.075 -29.206 8.071 1.00 92.75 540 TYR A C 1
ATOM 4391 O O . TYR A 1 540 ? 9.375 -29.334 9.255 1.00 92.75 540 TYR A O 1
ATOM 4399 N N . VAL A 1 541 ? 9.907 -28.636 7.185 1.00 91.19 541 VAL A N 1
ATOM 4400 C CA . VAL A 1 541 ? 11.294 -28.229 7.500 1.00 91.19 541 VAL A CA 1
ATOM 4401 C C . VAL A 1 541 ? 11.441 -26.708 7.542 1.00 91.19 541 VAL A C 1
ATOM 4403 O O . VAL A 1 541 ? 11.525 -26.036 6.507 1.00 91.19 541 VAL A O 1
ATOM 4406 N N . ALA A 1 542 ? 11.529 -26.168 8.755 1.00 89.25 542 ALA A N 1
ATOM 4407 C CA . ALA A 1 542 ? 11.705 -24.745 9.015 1.00 89.25 542 ALA A CA 1
ATOM 4408 C C . ALA A 1 542 ? 13.170 -24.390 9.316 1.00 89.25 542 ALA A C 1
ATOM 4410 O O . ALA A 1 542 ? 13.768 -24.901 10.265 1.00 89.25 542 ALA A O 1
ATOM 4411 N N . GLY A 1 543 ? 13.734 -23.451 8.553 1.00 83.12 543 GLY A N 1
ATOM 4412 C CA . GLY A 1 543 ? 15.020 -22.822 8.865 1.00 83.12 543 GLY A CA 1
ATOM 4413 C C . GLY A 1 543 ? 14.827 -21.487 9.571 1.00 83.12 543 GLY A C 1
ATOM 4414 O O . GLY A 1 543 ? 14.407 -20.519 8.932 1.00 83.12 543 GLY A O 1
ATOM 4415 N N . GLY A 1 544 ? 15.148 -21.419 10.865 1.00 75.38 544 GLY A N 1
ATOM 4416 C CA . GLY A 1 544 ? 14.993 -20.220 11.686 1.00 75.38 544 GLY A CA 1
ATOM 4417 C C . GLY A 1 544 ? 13.574 -19.663 11.600 1.00 75.38 544 GLY A C 1
ATOM 4418 O O . GLY A 1 544 ? 12.600 -20.342 11.921 1.00 75.38 544 GLY A O 1
ATOM 4419 N N . SER A 1 545 ? 13.443 -18.440 11.100 1.00 73.38 545 SER A N 1
ATOM 4420 C CA . SER A 1 545 ? 12.160 -17.752 10.970 1.00 73.38 545 SER A CA 1
ATOM 4421 C C . SER A 1 545 ? 11.245 -18.228 9.841 1.00 73.38 545 SER A C 1
ATOM 4423 O O . SER A 1 545 ? 10.189 -17.638 9.631 1.00 73.38 545 SER A O 1
ATOM 4425 N N . GLY A 1 546 ? 11.613 -19.278 9.105 1.00 74.56 546 GLY A N 1
ATOM 4426 C CA . GLY A 1 546 ? 10.700 -19.934 8.166 1.00 74.56 546 GLY A CA 1
ATOM 4427 C C . GLY A 1 546 ? 9.551 -20.700 8.838 1.00 74.56 546 GLY A C 1
ATOM 4428 O O . GLY A 1 546 ? 8.627 -21.135 8.156 1.00 74.56 546 GLY A O 1
ATOM 4429 N N . ILE A 1 547 ? 9.577 -20.852 10.167 1.00 85.25 547 ILE A N 1
ATOM 4430 C CA . ILE A 1 547 ? 8.594 -21.638 10.924 1.00 85.25 547 ILE A CA 1
ATOM 4431 C C . ILE A 1 547 ? 7.106 -21.290 10.698 1.00 85.25 547 ILE A C 1
ATOM 4433 O O . ILE A 1 547 ? 6.323 -22.233 10.711 1.00 85.25 547 ILE A O 1
ATOM 4437 N N . PRO A 1 548 ? 6.648 -20.049 10.414 1.00 83.62 548 PRO A N 1
ATOM 4438 C CA . PRO A 1 548 ? 5.210 -19.749 10.401 1.00 83.62 548 PRO A CA 1
ATOM 4439 C C . PRO A 1 548 ? 4.422 -20.478 9.317 1.00 83.62 548 PRO A C 1
ATOM 4441 O O . PRO A 1 548 ? 3.463 -21.175 9.628 1.00 83.62 548 PRO A O 1
ATOM 4444 N N . GLY A 1 549 ? 4.827 -20.366 8.048 1.00 81.00 549 GLY A N 1
ATOM 4445 C CA . GLY A 1 549 ? 4.115 -21.034 6.950 1.00 81.00 549 GLY A CA 1
ATOM 4446 C C . GLY A 1 549 ? 4.108 -22.550 7.105 1.00 81.00 549 GLY A C 1
ATOM 4447 O O . GLY A 1 549 ? 3.104 -23.206 6.850 1.00 81.00 549 GLY A O 1
ATOM 4448 N N . ILE A 1 550 ? 5.221 -23.071 7.614 1.00 87.12 550 ILE A N 1
ATOM 4449 C CA . ILE A 1 550 ? 5.471 -24.482 7.883 1.00 87.12 550 ILE A CA 1
ATOM 4450 C C . ILE A 1 550 ? 4.588 -24.991 9.037 1.00 87.12 550 ILE A C 1
ATOM 4452 O O . ILE A 1 550 ? 3.908 -26.000 8.883 1.00 87.12 550 ILE A O 1
ATOM 4456 N N . TYR A 1 551 ? 4.504 -24.255 10.147 1.00 89.12 551 TYR A N 1
ATOM 4457 C CA . TYR A 1 551 ? 3.645 -24.566 11.293 1.00 89.12 551 TYR A CA 1
ATOM 4458 C C . TYR A 1 551 ? 2.150 -24.410 10.978 1.00 89.12 551 TYR A C 1
ATOM 4460 O O . TYR A 1 551 ? 1.351 -25.270 11.343 1.00 89.12 551 TYR A O 1
ATOM 4468 N N . SER A 1 552 ? 1.768 -23.339 10.273 1.00 87.06 552 SER A N 1
ATOM 4469 C CA . SER A 1 552 ? 0.394 -23.095 9.814 1.00 87.06 552 SER A CA 1
ATOM 4470 C C . SER A 1 552 ? -0.139 -24.268 9.002 1.00 87.06 552 SER A C 1
ATOM 4472 O O . SER A 1 552 ? -1.266 -24.710 9.199 1.00 87.06 552 SER A O 1
ATOM 4474 N N . GLU A 1 553 ? 0.679 -24.770 8.083 1.00 83.19 553 GLU A N 1
ATOM 4475 C CA . GLU A 1 553 ? 0.293 -25.827 7.161 1.00 83.19 553 GLU A CA 1
ATOM 4476 C C . GLU A 1 553 ? 0.340 -27.210 7.837 1.00 83.19 553 GLU A C 1
ATOM 4478 O O . GLU A 1 553 ? -0.569 -28.010 7.619 1.00 83.19 553 GLU A O 1
ATOM 4483 N N . ALA A 1 554 ? 1.299 -27.452 8.742 1.00 86.31 554 ALA A N 1
ATOM 4484 C CA . ALA A 1 554 ? 1.368 -28.666 9.564 1.00 86.31 554 ALA A CA 1
ATOM 4485 C C . ALA A 1 554 ? 0.192 -28.799 10.550 1.00 86.31 554 ALA A C 1
ATOM 4487 O O . ALA A 1 554 ? -0.442 -29.850 10.625 1.00 86.31 554 ALA A O 1
ATOM 4488 N N . THR A 1 555 ? -0.144 -27.734 11.286 1.00 87.00 555 THR A N 1
ATOM 4489 C CA . THR A 1 555 ? -1.260 -27.755 12.251 1.00 87.00 555 THR A CA 1
ATOM 4490 C C . THR A 1 555 ? -2.623 -27.735 11.572 1.00 87.00 555 THR A C 1
ATOM 4492 O O . THR A 1 555 ? -3.535 -28.426 12.026 1.00 87.00 555 THR A O 1
ATOM 4495 N N . ALA A 1 556 ? -2.766 -27.027 10.445 1.00 84.81 556 ALA A N 1
ATOM 4496 C CA . ALA A 1 556 ? -3.956 -27.142 9.609 1.00 84.81 556 ALA A CA 1
ATOM 4497 C C . ALA A 1 556 ? -4.097 -28.550 9.009 1.00 84.81 556 ALA A C 1
ATOM 4499 O O . ALA A 1 556 ? -5.222 -29.024 8.885 1.00 84.81 556 ALA A O 1
ATOM 4500 N N . MET A 1 557 ? -3.002 -29.248 8.678 1.00 79.69 557 MET A N 1
ATOM 4501 C CA . MET A 1 557 ? -3.082 -30.662 8.302 1.00 79.69 557 MET A CA 1
ATOM 4502 C C . MET A 1 557 ? -3.568 -31.519 9.475 1.00 79.69 557 MET A C 1
ATOM 4504 O O . MET A 1 557 ? -4.552 -32.230 9.302 1.00 79.69 557 MET A O 1
ATOM 4508 N N . ALA A 1 558 ? -2.933 -31.422 10.649 1.00 83.94 558 ALA A N 1
ATOM 4509 C CA . ALA A 1 558 ? -3.251 -32.263 11.808 1.00 83.94 558 ALA A CA 1
ATOM 4510 C C . ALA A 1 558 ? -4.711 -32.127 12.273 1.00 83.94 558 ALA A C 1
ATOM 4512 O O . ALA A 1 558 ? -5.399 -33.124 12.475 1.00 83.94 558 ALA A O 1
ATOM 4513 N N . ARG A 1 559 ? -5.226 -30.893 12.350 1.00 81.88 559 ARG A N 1
ATOM 4514 C CA . ARG A 1 559 ? -6.633 -30.618 12.707 1.00 81.88 559 ARG A CA 1
ATOM 4515 C C . ARG A 1 559 ? -7.637 -31.123 11.663 1.00 81.88 559 ARG A C 1
ATOM 4517 O O . ARG A 1 559 ? -8.780 -31.391 11.995 1.00 81.88 559 ARG A O 1
ATOM 4524 N N . ASN A 1 560 ? -7.222 -31.276 10.403 1.00 73.38 560 ASN A N 1
ATOM 4525 C CA . ASN A 1 560 ? -8.031 -31.913 9.356 1.00 73.38 560 ASN A CA 1
ATOM 4526 C C . ASN A 1 560 ? -7.739 -33.426 9.215 1.00 73.38 560 ASN A C 1
ATOM 4528 O O . ASN A 1 560 ? -8.251 -34.059 8.290 1.00 73.38 560 ASN A O 1
ATOM 4532 N N . SER A 1 561 ? -6.906 -34.015 10.084 1.00 66.38 561 SER A N 1
ATOM 4533 C CA . SER A 1 561 ? -6.470 -35.414 9.993 1.00 66.38 561 SER A CA 1
ATOM 4534 C C . SER A 1 561 ? -6.910 -36.295 11.163 1.00 66.38 561 SER A C 1
ATOM 4536 O O . SER A 1 561 ? -6.461 -37.437 11.221 1.00 66.38 561 SER A O 1
ATOM 4538 N N . GLU A 1 562 ? -7.798 -35.820 12.044 1.00 55.31 562 GLU A N 1
ATOM 4539 C CA . GLU A 1 562 ? -8.316 -36.562 13.215 1.00 55.31 562 GLU A CA 1
ATOM 4540 C C . GLU A 1 562 ? -8.924 -37.935 12.854 1.00 55.31 562 GLU A C 1
ATOM 4542 O O . GLU A 1 562 ? -8.879 -38.860 13.655 1.00 55.31 562 GLU A O 1
ATOM 4547 N N . ASN A 1 563 ? -9.397 -38.107 11.611 1.00 47.72 563 ASN A N 1
ATOM 4548 C CA . ASN A 1 563 ? -9.896 -39.373 11.056 1.00 47.72 563 ASN A CA 1
ATOM 4549 C C . ASN A 1 563 ? -8.902 -40.074 10.092 1.00 47.72 563 ASN A C 1
ATOM 4551 O O . ASN A 1 563 ? -9.327 -40.744 9.149 1.00 47.72 563 ASN A O 1
ATOM 4555 N N . SER A 1 564 ? -7.577 -39.899 10.232 1.00 60.34 564 SER A N 1
ATOM 4556 C CA . SER A 1 564 ? -6.606 -40.541 9.319 1.00 60.34 564 SER A CA 1
ATOM 4557 C C . SER A 1 564 ? -5.216 -40.821 9.909 1.00 60.34 564 SER A C 1
ATOM 4559 O O . SER A 1 564 ? -4.578 -39.918 10.442 1.00 60.34 564 SER A O 1
ATOM 4561 N N . ASN A 1 565 ? -4.688 -42.030 9.665 1.00 64.81 565 ASN A N 1
ATOM 4562 C CA . ASN A 1 565 ? -3.338 -42.496 10.045 1.00 64.81 565 ASN A CA 1
ATOM 4563 C C . ASN A 1 565 ? -2.188 -41.826 9.244 1.00 64.81 565 ASN A C 1
ATOM 4565 O O . ASN A 1 565 ? -1.337 -42.502 8.663 1.00 64.81 565 ASN A O 1
ATOM 4569 N N . ARG A 1 566 ? -2.163 -40.492 9.152 1.00 76.56 566 ARG A N 1
ATOM 4570 C CA . ARG A 1 566 ? -1.092 -39.731 8.484 1.00 76.56 566 ARG A CA 1
ATOM 4571 C C . ARG A 1 566 ? 0.022 -39.393 9.476 1.00 76.56 566 ARG A C 1
ATOM 4573 O O . ARG A 1 566 ? -0.255 -38.841 10.535 1.00 76.56 566 ARG A O 1
ATOM 4580 N N . LYS A 1 567 ? 1.286 -39.640 9.112 1.00 83.50 567 LYS A N 1
ATOM 4581 C CA . LYS A 1 567 ? 2.440 -39.215 9.925 1.00 83.50 567 LYS A CA 1
ATOM 4582 C C . LYS A 1 567 ? 2.826 -37.772 9.580 1.00 83.50 567 LYS A C 1
ATOM 4584 O O . LYS A 1 567 ? 3.197 -37.489 8.440 1.00 83.50 567 LYS A O 1
ATOM 4589 N N . ILE A 1 568 ? 2.788 -36.872 10.556 1.00 90.56 568 ILE A N 1
ATOM 4590 C CA . ILE A 1 568 ? 3.200 -35.471 10.394 1.00 90.56 568 ILE A CA 1
ATOM 4591 C C . ILE A 1 568 ? 4.445 -35.243 11.251 1.00 90.56 568 ILE A C 1
ATOM 4593 O O . ILE A 1 568 ? 4.424 -35.542 12.444 1.00 90.56 568 ILE A O 1
ATOM 4597 N N . LYS A 1 569 ? 5.523 -34.720 10.654 1.00 90.38 569 LYS A N 1
ATOM 4598 C CA . LYS A 1 569 ? 6.762 -34.391 11.370 1.00 90.38 569 LYS A CA 1
ATOM 4599 C C . LYS A 1 569 ? 7.185 -32.950 11.128 1.00 90.38 569 LYS A C 1
ATOM 4601 O O . LYS A 1 569 ? 7.320 -32.520 9.981 1.00 90.38 569 LYS A O 1
ATOM 4606 N N . LEU A 1 570 ? 7.437 -32.223 12.210 1.00 93.31 570 LEU A N 1
ATOM 4607 C CA . LEU A 1 570 ? 7.938 -30.856 12.216 1.00 93.31 570 LEU A CA 1
ATOM 4608 C C . LEU A 1 570 ? 9.417 -30.856 12.629 1.00 93.31 570 LEU A C 1
ATOM 4610 O O . LEU A 1 570 ? 9.758 -31.149 13.773 1.00 93.31 570 LEU A O 1
ATOM 4614 N N . MET A 1 571 ? 10.296 -30.508 11.689 1.00 91.38 571 MET A N 1
ATOM 4615 C CA . MET A 1 571 ? 11.715 -30.270 11.950 1.00 91.38 571 MET A CA 1
ATOM 4616 C C . MET A 1 571 ? 11.975 -28.765 11.970 1.00 91.38 571 MET A C 1
ATOM 4618 O O . MET A 1 571 ? 11.811 -28.084 10.952 1.00 91.38 571 MET A O 1
ATOM 4622 N N . TRP A 1 572 ? 12.447 -28.252 13.104 1.00 92.06 572 TRP A N 1
ATOM 4623 C CA . TRP A 1 572 ? 12.820 -26.846 13.235 1.00 92.06 572 TRP A CA 1
ATOM 4624 C C . TRP A 1 572 ? 14.306 -26.694 13.556 1.00 92.06 572 TRP A C 1
ATOM 4626 O O . TRP A 1 572 ? 14.806 -27.240 14.537 1.00 92.06 572 TRP A O 1
ATOM 4636 N N . VAL A 1 573 ? 15.019 -25.944 12.715 1.00 89.00 573 VAL A N 1
ATOM 4637 C CA . VAL A 1 573 ? 16.451 -25.666 12.878 1.00 89.00 573 VAL A CA 1
ATOM 4638 C C . VAL A 1 573 ? 16.622 -24.230 13.354 1.00 89.00 573 VAL A C 1
ATOM 4640 O O . VAL A 1 573 ? 16.425 -23.288 12.580 1.00 89.00 573 VAL A O 1
ATOM 4643 N N . VAL A 1 574 ? 16.989 -24.059 14.624 1.00 82.88 574 VAL A N 1
ATOM 4644 C CA . VAL A 1 574 ? 17.141 -22.756 15.284 1.00 82.88 574 VAL A CA 1
ATOM 4645 C C . VAL A 1 574 ? 18.589 -22.472 15.676 1.00 82.88 574 VAL A C 1
ATOM 4647 O O . VAL A 1 574 ? 19.450 -23.352 15.768 1.00 82.88 574 VAL A O 1
ATOM 4650 N N . ARG A 1 575 ? 18.875 -21.187 15.893 1.00 79.69 575 ARG A N 1
ATOM 4651 C CA . ARG A 1 575 ? 20.186 -20.743 16.366 1.00 79.69 575 ARG A CA 1
ATOM 4652 C C . ARG A 1 575 ? 20.322 -20.880 17.881 1.00 79.69 575 ARG A C 1
ATOM 4654 O O . ARG A 1 575 ? 21.333 -21.382 18.352 1.00 79.69 575 ARG A O 1
ATOM 4661 N N . GLU A 1 576 ? 19.305 -20.437 18.612 1.00 73.00 576 GLU A N 1
ATOM 4662 C CA . GLU A 1 576 ? 19.330 -20.203 20.057 1.00 73.00 576 GLU A CA 1
ATOM 4663 C C . GLU A 1 576 ? 17.966 -20.579 20.678 1.00 73.00 576 GLU A C 1
ATOM 4665 O O . GLU A 1 576 ? 16.922 -20.437 20.039 1.00 73.00 576 GLU A O 1
ATOM 4670 N N . LEU A 1 577 ? 17.970 -21.052 21.931 1.00 73.06 577 LEU A N 1
ATOM 4671 C CA . LEU A 1 577 ? 16.787 -21.556 22.657 1.00 73.06 577 LEU A CA 1
ATOM 4672 C C . LEU A 1 577 ? 15.667 -20.516 22.824 1.00 73.06 577 LEU A C 1
ATOM 4674 O O . LEU A 1 577 ? 14.491 -20.869 22.874 1.00 73.06 577 LEU A O 1
ATOM 4678 N N . ALA A 1 578 ? 16.016 -19.229 22.835 1.00 64.69 578 ALA A N 1
ATOM 4679 C CA . ALA A 1 578 ? 15.063 -18.124 22.898 1.00 64.69 578 ALA A CA 1
ATOM 4680 C C . ALA A 1 578 ? 14.006 -18.172 21.771 1.00 64.69 578 ALA A C 1
ATOM 4682 O O . ALA A 1 578 ? 12.871 -17.743 21.983 1.00 64.69 578 ALA A O 1
ATOM 4683 N N . SER A 1 579 ? 14.341 -18.727 20.592 1.00 76.00 579 SER A N 1
ATOM 4684 C CA . SER A 1 579 ? 13.372 -18.905 19.498 1.00 76.00 579 SER A CA 1
ATOM 4685 C C . SER A 1 579 ? 12.276 -19.892 19.891 1.00 76.00 579 SER A C 1
ATOM 4687 O O . SER A 1 579 ? 11.105 -19.648 19.617 1.00 76.00 579 SER A O 1
ATOM 4689 N N . VAL A 1 580 ? 12.649 -20.967 20.591 1.00 76.88 580 VAL A N 1
ATOM 4690 C CA . VAL A 1 580 ? 11.729 -21.992 21.101 1.00 76.88 580 VAL A CA 1
ATOM 4691 C C . VAL A 1 580 ? 10.780 -21.386 22.132 1.00 76.88 580 VAL A C 1
ATOM 4693 O O . VAL A 1 580 ? 9.568 -21.521 21.990 1.00 76.88 580 VAL A O 1
ATOM 4696 N N . ALA A 1 581 ? 11.315 -20.639 23.104 1.00 67.50 581 ALA A N 1
ATOM 4697 C CA . ALA A 1 581 ? 10.518 -19.956 24.127 1.00 67.50 581 ALA A CA 1
ATOM 4698 C C . ALA A 1 581 ? 9.513 -18.948 23.525 1.00 67.50 581 ALA A C 1
ATOM 4700 O O . ALA A 1 581 ? 8.418 -18.750 24.050 1.00 67.50 581 ALA A O 1
ATOM 4701 N N . GLY A 1 582 ? 9.847 -18.345 22.378 1.00 68.00 582 GLY A N 1
ATOM 4702 C CA . GLY A 1 582 ? 8.934 -17.504 21.601 1.00 68.00 582 GLY A CA 1
ATOM 4703 C C . GLY A 1 582 ? 7.746 -18.244 20.972 1.00 68.00 582 GLY A C 1
ATOM 4704 O O . GLY A 1 582 ? 6.717 -17.636 20.680 1.00 68.00 582 GLY A O 1
ATOM 4705 N N . PHE A 1 583 ? 7.872 -19.553 20.775 1.00 81.06 583 PHE A N 1
ATOM 4706 C CA . PHE A 1 583 ? 6.870 -20.420 20.154 1.00 81.06 583 PHE A CA 1
ATOM 4707 C C . PHE A 1 583 ? 6.183 -21.343 21.182 1.00 81.06 583 PHE A C 1
ATOM 4709 O O . PHE A 1 583 ? 5.406 -22.210 20.803 1.00 81.06 583 PHE A O 1
ATOM 4716 N N . THR A 1 584 ? 6.423 -21.153 22.488 1.00 78.31 584 THR A N 1
ATOM 4717 C CA . THR A 1 584 ? 5.891 -21.969 23.602 1.00 78.31 584 THR A CA 1
ATOM 4718 C C . THR A 1 584 ? 4.397 -22.285 23.502 1.00 78.31 584 THR A C 1
ATOM 4720 O O . THR A 1 584 ? 3.993 -23.409 23.782 1.00 78.31 584 THR A O 1
ATOM 4723 N N . ARG A 1 585 ? 3.565 -21.325 23.078 1.00 80.25 585 ARG A N 1
ATOM 4724 C CA . ARG A 1 585 ? 2.105 -21.506 22.942 1.00 80.25 585 ARG A CA 1
ATOM 4725 C C . ARG A 1 585 ? 1.782 -22.470 21.806 1.00 80.25 585 ARG A C 1
ATOM 4727 O O . ARG A 1 585 ? 1.063 -23.445 21.995 1.00 80.25 585 ARG A O 1
ATOM 4734 N N . GLU A 1 586 ? 2.381 -22.225 20.646 1.00 87.56 586 GLU A N 1
ATOM 4735 C CA . GLU A 1 586 ? 2.298 -23.077 19.466 1.00 87.56 586 GLU A CA 1
ATOM 4736 C C . GLU A 1 586 ? 2.819 -24.491 19.741 1.00 87.56 586 GLU A C 1
ATOM 4738 O O . GLU A 1 586 ? 2.213 -25.446 19.266 1.00 87.56 586 GLU A O 1
ATOM 4743 N N . LEU A 1 587 ? 3.898 -24.619 20.523 1.00 85.88 587 LEU A N 1
ATOM 4744 C CA . LEU A 1 587 ? 4.548 -25.881 20.887 1.00 85.88 587 LEU A CA 1
ATOM 4745 C C . LEU A 1 587 ? 3.800 -26.660 21.983 1.00 85.88 587 LEU A C 1
ATOM 4747 O O . LEU A 1 587 ? 3.703 -27.882 21.884 1.00 85.88 587 LEU A O 1
ATOM 4751 N N . HIS A 1 588 ? 3.198 -26.004 22.981 1.00 81.81 588 HIS A N 1
ATOM 4752 C CA . HIS A 1 588 ? 2.249 -26.669 23.884 1.00 81.81 588 HIS A CA 1
ATOM 4753 C C . HIS A 1 588 ? 0.995 -27.121 23.129 1.00 81.81 588 HIS A C 1
ATOM 4755 O O . HIS A 1 588 ? 0.527 -28.231 23.353 1.00 81.81 588 HIS A O 1
ATOM 4761 N N . ALA A 1 589 ? 0.503 -26.334 22.167 1.00 82.88 589 ALA A N 1
ATOM 4762 C CA . ALA A 1 589 ? -0.603 -26.742 21.301 1.00 82.88 589 ALA A CA 1
ATOM 4763 C C . ALA A 1 589 ? -0.255 -27.905 20.344 1.00 82.88 589 ALA A C 1
ATOM 4765 O O . ALA A 1 589 ? -1.168 -28.485 19.762 1.00 82.88 589 ALA A O 1
ATOM 4766 N N . LEU A 1 590 ? 1.026 -28.285 20.198 1.00 85.19 590 LEU A N 1
ATOM 4767 C CA . LEU A 1 590 ? 1.413 -29.543 19.543 1.00 85.19 590 LEU A CA 1
ATOM 4768 C C . LEU A 1 590 ? 1.214 -30.772 20.440 1.00 85.19 590 LEU A C 1
ATOM 4770 O O . LEU A 1 590 ? 1.162 -31.870 19.909 1.00 85.19 590 LEU A O 1
ATOM 4774 N N . LYS A 1 591 ? 1.075 -30.626 21.765 1.00 82.25 591 LYS A N 1
ATOM 4775 C CA . LYS A 1 591 ? 0.840 -31.760 22.679 1.00 82.25 591 LYS A CA 1
ATOM 4776 C C . LYS A 1 591 ? -0.495 -32.457 22.396 1.00 82.25 591 LYS A C 1
ATOM 4778 O O . LYS A 1 591 ? -0.588 -33.676 22.454 1.00 82.25 591 LYS A O 1
ATOM 4783 N N . GLU A 1 592 ? -1.506 -31.665 22.051 1.00 78.19 592 GLU A N 1
ATOM 4784 C CA . GLU A 1 592 ? -2.858 -32.127 21.722 1.00 78.19 592 GLU A CA 1
ATOM 4785 C C . GLU A 1 592 ? -2.999 -32.506 20.226 1.00 78.19 592 GLU A C 1
ATOM 4787 O O . GLU A 1 592 ? -4.105 -32.717 19.735 1.00 78.19 592 GLU A O 1
ATOM 4792 N N . LEU A 1 593 ? -1.890 -32.568 19.470 1.00 81.25 593 LEU A N 1
ATOM 4793 C CA . LEU A 1 593 ? -1.856 -32.890 18.040 1.00 81.25 593 LEU A CA 1
ATOM 4794 C C . LEU A 1 593 ? -0.858 -34.022 17.760 1.00 81.25 593 LEU A C 1
ATOM 4796 O O . LEU A 1 593 ? 0.229 -34.076 18.323 1.00 81.25 593 LEU A O 1
ATOM 4800 N N . GLN A 1 594 ? -1.182 -34.903 16.814 1.00 80.62 594 GLN A N 1
ATOM 4801 C CA . GLN A 1 594 ? -0.315 -36.024 16.420 1.00 80.62 594 GLN A CA 1
ATOM 4802 C C . GLN A 1 594 ? 0.821 -35.562 15.474 1.00 80.62 594 GLN A C 1
ATOM 4804 O O . GLN A 1 594 ? 0.877 -35.951 14.306 1.00 80.62 594 GLN A O 1
ATOM 4809 N N . ILE A 1 595 ? 1.701 -34.677 15.962 1.00 87.94 595 ILE A N 1
ATOM 4810 C CA . ILE A 1 595 ? 2.836 -34.102 15.217 1.00 87.94 595 ILE A CA 1
ATOM 4811 C C . ILE A 1 595 ? 4.155 -34.432 15.931 1.00 87.94 595 ILE A C 1
ATOM 4813 O O . ILE A 1 595 ? 4.492 -33.844 16.960 1.00 87.94 595 ILE A O 1
ATOM 4817 N N . GLU A 1 596 ? 4.958 -35.313 15.333 1.00 89.62 596 GLU A N 1
ATOM 4818 C CA . GLU A 1 596 ? 6.319 -35.589 15.803 1.00 89.62 596 GLU A CA 1
ATOM 4819 C C . GLU A 1 596 ? 7.177 -34.323 15.644 1.00 89.62 596 GLU A C 1
ATOM 4821 O O . GLU A 1 596 ? 7.311 -33.796 14.538 1.00 89.62 596 GLU A O 1
ATOM 4826 N N . THR A 1 597 ? 7.754 -33.809 16.731 1.00 92.12 597 THR A N 1
ATOM 4827 C CA . THR A 1 597 ? 8.418 -32.496 16.727 1.00 92.12 597 THR A CA 1
ATOM 4828 C C . THR A 1 597 ? 9.853 -32.598 17.225 1.00 92.12 597 THR A C 1
ATOM 4830 O O . THR A 1 597 ? 10.092 -32.981 18.369 1.00 92.12 597 THR A O 1
ATOM 4833 N N . VAL A 1 598 ? 10.806 -32.220 16.364 1.00 90.50 598 VAL A N 1
ATOM 4834 C CA . VAL A 1 598 ? 12.248 -32.254 16.657 1.00 90.50 598 VAL A CA 1
ATOM 4835 C C . VAL A 1 598 ? 12.856 -30.870 16.439 1.00 90.50 598 VAL A C 1
ATOM 4837 O O . VAL A 1 598 ? 12.780 -30.300 15.342 1.00 90.50 598 VAL A O 1
ATOM 4840 N N . VAL A 1 599 ? 13.488 -30.335 17.483 1.00 90.06 599 VAL A N 1
ATOM 4841 C CA . VAL A 1 599 ? 14.082 -28.995 17.504 1.00 90.06 599 VAL A CA 1
ATOM 4842 C C . VAL A 1 599 ? 15.603 -29.098 17.618 1.00 90.06 599 VAL A C 1
ATOM 4844 O O . VAL A 1 599 ? 16.139 -29.599 18.605 1.00 90.06 599 VAL A O 1
ATOM 4847 N N . TYR A 1 600 ? 16.303 -28.590 16.603 1.00 88.19 600 TYR A N 1
ATOM 4848 C CA . TYR A 1 600 ? 17.764 -28.561 16.533 1.00 88.19 600 TYR A CA 1
ATOM 4849 C C . TYR A 1 600 ? 18.302 -27.189 16.941 1.00 88.19 600 TYR A C 1
ATOM 4851 O O . TYR A 1 600 ? 18.014 -26.188 16.279 1.00 88.19 600 TYR A O 1
ATOM 4859 N N . ILE A 1 601 ? 19.112 -27.151 18.000 1.00 81.62 601 ILE A N 1
ATOM 4860 C CA . ILE A 1 601 ? 19.696 -25.934 18.573 1.00 81.62 601 ILE A CA 1
ATOM 4861 C C . ILE A 1 601 ? 21.195 -25.894 1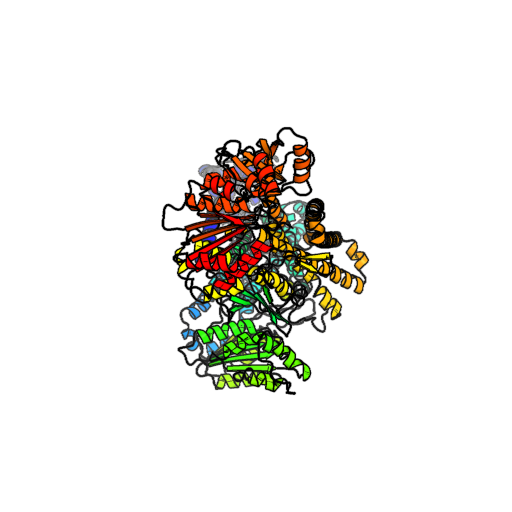8.265 1.00 81.62 601 ILE A C 1
ATOM 4863 O O . ILE A 1 601 ? 21.949 -26.790 18.633 1.00 81.62 601 ILE A O 1
ATOM 4867 N N . THR A 1 602 ? 21.650 -24.837 17.590 1.00 81.81 602 THR A N 1
ATOM 4868 C CA . THR A 1 602 ? 22.990 -24.797 16.971 1.00 81.81 602 THR A CA 1
ATOM 4869 C C . THR A 1 602 ? 24.045 -23.975 17.737 1.00 81.81 602 THR A C 1
ATOM 4871 O O . THR A 1 602 ? 25.065 -23.603 17.152 1.00 81.81 602 THR A O 1
ATOM 4874 N N . ARG A 1 603 ? 23.831 -23.697 19.036 1.00 76.56 603 ARG A N 1
ATOM 4875 C CA . ARG A 1 603 ? 24.730 -22.918 19.920 1.00 76.56 603 ARG A CA 1
ATOM 4876 C C . ARG A 1 603 ? 24.613 -23.363 21.397 1.00 76.56 603 ARG A C 1
ATOM 4878 O O . ARG A 1 603 ? 23.549 -23.816 21.800 1.00 76.56 603 ARG A O 1
ATOM 4885 N N . GLN A 1 604 ? 25.695 -23.223 22.175 1.00 57.38 604 GLN A N 1
ATOM 4886 C CA . GLN A 1 604 ? 25.798 -23.557 23.615 1.00 57.38 604 GLN A CA 1
ATOM 4887 C C . GLN A 1 604 ? 25.474 -22.356 24.546 1.00 57.38 604 GLN A C 1
ATOM 4889 O O . GLN A 1 604 ? 25.290 -21.239 24.054 1.00 57.38 604 GLN A O 1
ATOM 4894 N N . PHE A 1 605 ? 25.394 -22.588 25.868 1.00 58.72 605 PHE A N 1
ATOM 4895 C CA . PHE A 1 605 ? 24.770 -21.700 26.875 1.00 58.72 605 PHE A CA 1
ATOM 4896 C C . PHE A 1 605 ? 25.663 -21.335 28.076 1.00 58.72 605 PHE A C 1
ATOM 4898 O O . PHE A 1 605 ? 26.641 -22.020 28.356 1.00 58.72 605 PHE A O 1
ATOM 4905 N N . GLU A 1 606 ? 25.237 -20.316 28.834 1.00 48.91 606 GLU A N 1
ATOM 4906 C CA . GLU A 1 606 ? 25.668 -20.017 30.211 1.00 48.91 606 GLU A CA 1
ATOM 4907 C C . GLU A 1 606 ? 24.469 -20.165 31.170 1.00 48.91 606 GLU A C 1
ATOM 4909 O O . GLU A 1 606 ? 23.352 -19.750 30.844 1.00 48.91 606 GLU A O 1
ATOM 4914 N N . VAL A 1 607 ? 24.693 -20.768 32.344 1.00 47.78 607 VAL A N 1
ATOM 4915 C CA . VAL A 1 607 ? 23.637 -21.365 33.192 1.00 47.78 607 VAL A CA 1
ATOM 4916 C C . VAL A 1 607 ? 22.611 -20.353 33.717 1.00 47.78 607 VAL A C 1
ATOM 4918 O O . VAL A 1 607 ? 21.413 -20.544 33.522 1.00 47.78 607 VAL A O 1
ATOM 4921 N N . GLY A 1 608 ? 23.059 -19.254 34.332 1.00 48.19 608 GLY A N 1
ATOM 4922 C CA . GLY A 1 608 ? 22.201 -18.362 35.131 1.00 48.19 608 GLY A CA 1
ATOM 4923 C C . GLY A 1 608 ? 21.144 -17.542 34.376 1.00 48.19 608 GLY A C 1
ATOM 4924 O O . GLY A 1 608 ? 20.473 -16.726 34.992 1.00 48.19 608 GLY A O 1
ATOM 4925 N N . THR A 1 609 ? 20.995 -17.713 33.058 1.00 50.31 609 THR A N 1
ATOM 4926 C CA . THR A 1 609 ? 20.075 -16.898 32.241 1.00 50.31 609 THR A CA 1
ATOM 4927 C C . THR A 1 609 ? 18.733 -17.567 31.940 1.00 50.31 609 THR A C 1
ATOM 4929 O O . THR A 1 609 ? 17.747 -16.873 31.699 1.00 50.31 609 THR A O 1
ATOM 4932 N N . ALA A 1 610 ? 18.657 -18.902 31.930 1.00 52.28 610 ALA A N 1
ATOM 4933 C CA . ALA A 1 610 ? 17.497 -19.605 31.377 1.00 52.28 610 ALA A CA 1
ATOM 4934 C C . ALA A 1 610 ? 16.246 -19.532 32.269 1.00 52.28 610 ALA A C 1
ATOM 4936 O O . ALA A 1 610 ? 15.153 -19.262 31.768 1.00 52.28 610 ALA A O 1
ATOM 4937 N N . GLU A 1 611 ? 16.400 -19.726 33.580 1.00 51.53 611 GLU A N 1
ATOM 4938 C CA . GLU A 1 611 ? 15.273 -19.744 34.523 1.00 51.53 611 GLU A CA 1
ATOM 4939 C C . GLU A 1 611 ? 14.574 -18.376 34.602 1.00 51.53 611 GLU A C 1
ATOM 4941 O O . GLU A 1 611 ? 13.345 -18.309 34.580 1.00 51.53 611 GLU A O 1
ATOM 4946 N N . GLU A 1 612 ? 15.323 -17.266 34.587 1.00 52.91 612 GLU A N 1
ATOM 4947 C CA . GLU A 1 612 ? 14.739 -15.915 34.556 1.00 52.91 612 GLU A CA 1
ATOM 4948 C C . GLU A 1 612 ? 13.948 -15.637 33.263 1.00 52.91 612 GLU A C 1
ATOM 4950 O O . GLU A 1 612 ? 12.938 -14.925 33.300 1.00 52.91 612 GLU A O 1
ATOM 4955 N N . PHE A 1 613 ? 14.334 -16.222 32.121 1.00 56.38 613 PHE A N 1
ATOM 4956 C CA . PHE A 1 613 ? 13.597 -16.055 30.861 1.00 56.38 613 PHE A CA 1
ATOM 4957 C C . PHE A 1 613 ? 12.255 -16.797 30.832 1.00 56.38 613 PHE A C 1
ATOM 4959 O O . PHE A 1 613 ? 11.290 -16.262 30.284 1.00 56.38 613 PHE A O 1
ATOM 4966 N N . PHE A 1 614 ? 12.153 -17.986 31.433 1.00 59.50 614 PHE A N 1
ATOM 4967 C CA . PHE A 1 614 ? 10.860 -18.671 31.550 1.00 59.50 614 PHE A CA 1
ATOM 4968 C C . PHE A 1 614 ? 9.998 -18.057 32.667 1.00 59.50 614 PHE A C 1
ATOM 4970 O O . PHE A 1 614 ? 8.825 -17.760 32.428 1.00 59.50 614 PHE A O 1
ATOM 4977 N N . ASN A 1 615 ? 10.582 -17.730 33.825 1.00 50.97 615 ASN A N 1
ATOM 4978 C CA . ASN A 1 615 ? 9.870 -17.118 34.958 1.00 50.97 615 ASN A CA 1
ATOM 4979 C C . ASN A 1 615 ? 9.359 -15.685 34.691 1.00 50.97 615 ASN A C 1
ATOM 4981 O O . ASN A 1 615 ? 8.496 -15.195 35.417 1.00 50.97 615 ASN A O 1
ATOM 4985 N N . SER A 1 616 ? 9.852 -15.001 33.651 1.00 43.78 616 SER A N 1
ATOM 4986 C CA . SER A 1 616 ? 9.358 -13.679 33.227 1.00 43.78 616 SER A CA 1
ATOM 4987 C C . SER A 1 616 ? 8.294 -13.721 32.116 1.00 43.78 616 SER A C 1
ATOM 4989 O O . SER A 1 616 ? 7.834 -12.669 31.669 1.00 43.78 616 SER A O 1
ATOM 4991 N N . SER A 1 617 ? 7.864 -14.910 31.673 1.00 50.03 617 SER A N 1
ATOM 4992 C CA . SER A 1 617 ? 6.987 -15.095 30.500 1.00 50.03 617 SER A CA 1
ATOM 4993 C C . SER A 1 617 ? 5.467 -15.049 30.781 1.00 50.03 617 SER A C 1
ATOM 4995 O O . SER A 1 617 ? 4.679 -15.634 30.038 1.00 50.03 617 SER A O 1
ATOM 4997 N N . ASP A 1 618 ? 5.043 -14.339 31.837 1.00 41.66 618 ASP A N 1
ATOM 4998 C CA . ASP A 1 618 ? 3.652 -14.228 32.349 1.00 41.66 618 ASP A CA 1
ATOM 4999 C C . ASP A 1 618 ? 2.971 -15.562 32.749 1.00 41.66 618 ASP A C 1
ATOM 5001 O O . ASP A 1 618 ? 1.826 -15.568 33.206 1.00 41.66 618 ASP A O 1
ATOM 5005 N N . LEU A 1 619 ? 3.675 -16.694 32.656 1.00 43.75 619 LEU A N 1
ATOM 5006 C CA . LEU A 1 619 ? 3.270 -17.953 33.277 1.00 43.75 619 LEU A CA 1
ATOM 5007 C C . LEU A 1 619 ? 3.449 -17.856 34.795 1.00 43.75 619 LEU A C 1
ATOM 5009 O O . LEU A 1 619 ? 4.568 -17.858 35.304 1.00 43.75 619 LEU A O 1
ATOM 5013 N N . SER A 1 620 ? 2.333 -17.813 35.524 1.00 37.03 620 SER A N 1
ATOM 5014 C CA . SER A 1 620 ? 2.300 -17.915 36.984 1.00 37.03 620 SER A CA 1
ATOM 5015 C C . SER A 1 620 ? 2.552 -19.356 37.443 1.00 37.03 620 SER A C 1
ATOM 5017 O O . SER A 1 620 ? 1.667 -19.998 38.008 1.00 37.03 620 SER A O 1
ATOM 5019 N N . LEU A 1 621 ? 3.752 -19.867 37.168 1.00 43.53 621 LEU A N 1
ATOM 5020 C CA . LEU A 1 621 ? 4.284 -21.039 37.854 1.00 43.53 621 LEU A CA 1
ATOM 5021 C C . LEU A 1 621 ? 4.580 -20.640 39.305 1.00 43.53 621 LEU A C 1
ATOM 5023 O O . LEU A 1 621 ? 5.033 -19.524 39.580 1.00 43.53 621 LEU A O 1
ATOM 5027 N N . GLU A 1 622 ? 4.230 -21.514 40.243 1.00 39.19 622 GLU A N 1
ATOM 5028 C CA . GLU A 1 622 ? 4.255 -21.181 41.664 1.00 39.19 622 GLU A CA 1
ATOM 5029 C C . GLU A 1 622 ? 5.693 -20.984 42.163 1.00 39.19 622 GLU A C 1
ATOM 5031 O O . GLU A 1 622 ? 6.626 -21.656 41.723 1.00 39.19 622 GLU A O 1
ATOM 5036 N N . LYS A 1 623 ? 5.881 -20.029 43.085 1.00 38.44 623 LYS A N 1
ATOM 5037 C CA . LYS A 1 623 ? 7.194 -19.724 43.671 1.00 38.44 623 LYS A CA 1
ATOM 5038 C C . LYS A 1 623 ? 7.602 -20.783 44.692 1.00 38.44 623 LYS A C 1
ATOM 5040 O O . LYS A 1 623 ? 7.605 -20.507 45.893 1.00 38.44 623 LYS A O 1
ATOM 5045 N N . ASP A 1 624 ? 7.986 -21.954 44.209 1.00 35.34 624 ASP A N 1
ATOM 5046 C CA . ASP A 1 624 ? 8.768 -22.885 45.011 1.00 35.34 624 ASP A CA 1
ATOM 5047 C C . ASP A 1 624 ? 10.282 -22.624 44.886 1.00 35.34 624 ASP A C 1
ATOM 5049 O O . ASP A 1 624 ? 10.734 -21.706 44.194 1.00 35.34 624 ASP A O 1
ATOM 5053 N N . LYS A 1 625 ? 11.057 -23.325 45.712 1.00 40.31 625 LYS A N 1
ATOM 5054 C CA . LYS A 1 625 ? 12.390 -22.886 46.157 1.00 40.31 625 LYS A CA 1
ATOM 5055 C C . LYS A 1 625 ? 13.449 -22.842 45.050 1.00 40.31 625 LYS A C 1
ATOM 5057 O O . LYS A 1 625 ? 13.455 -23.653 44.132 1.00 40.31 625 LYS A O 1
ATOM 5062 N N . LYS A 1 626 ? 14.429 -21.944 45.244 1.00 42.25 626 LYS A N 1
ATOM 5063 C CA . LYS A 1 626 ? 15.700 -21.923 44.502 1.00 42.25 626 LYS A CA 1
ATOM 5064 C C . LYS A 1 626 ? 16.308 -23.330 44.426 1.00 42.25 626 LYS A C 1
ATOM 5066 O O . LYS A 1 626 ? 16.550 -23.944 45.465 1.00 42.25 626 LYS A O 1
ATOM 5071 N N . SER A 1 627 ? 16.617 -23.768 43.213 1.00 39.56 627 SER A N 1
ATOM 5072 C CA . SER A 1 627 ? 17.394 -24.963 42.891 1.00 39.56 627 SER A CA 1
ATOM 5073 C C . SER A 1 627 ? 18.371 -24.579 41.782 1.00 39.56 627 SER A C 1
ATOM 5075 O O . SER A 1 627 ? 18.013 -23.784 40.922 1.00 39.56 627 SER A O 1
ATOM 5077 N N . GLU A 1 628 ? 19.608 -25.067 41.823 1.00 46.41 628 GLU A N 1
ATOM 5078 C CA . GLU A 1 628 ? 20.602 -24.782 40.782 1.00 46.41 628 GLU A CA 1
ATOM 5079 C C . GLU A 1 628 ? 20.580 -25.925 39.756 1.00 46.41 628 GLU A C 1
ATOM 5081 O O . GLU A 1 628 ? 21.056 -27.025 40.039 1.00 46.41 628 GLU A O 1
ATOM 5086 N N . THR A 1 629 ? 20.001 -25.682 38.574 1.00 51.16 629 THR A N 1
ATOM 5087 C CA . THR A 1 629 ? 19.783 -26.711 37.539 1.00 51.16 629 THR A CA 1
ATOM 5088 C C . THR A 1 629 ? 20.188 -26.266 36.129 1.00 51.16 629 THR A C 1
ATOM 5090 O O . THR A 1 629 ? 20.195 -25.081 35.804 1.00 51.16 629 THR A O 1
ATOM 5093 N N . GLU A 1 630 ? 20.558 -27.221 35.263 1.00 59.34 630 GLU A N 1
ATOM 5094 C CA . GLU A 1 630 ? 21.007 -26.905 33.898 1.00 59.34 630 GLU A CA 1
ATOM 5095 C C . GLU A 1 630 ? 19.871 -26.425 32.961 1.00 59.34 630 GLU A C 1
ATOM 5097 O O . GLU A 1 630 ? 18.768 -26.979 32.976 1.00 59.34 630 GLU A O 1
ATOM 5102 N N . PRO A 1 631 ? 20.145 -25.480 32.034 1.00 58.56 631 PRO A N 1
ATOM 5103 C CA . PRO A 1 631 ? 19.141 -24.939 31.110 1.00 58.56 631 PRO A CA 1
ATOM 5104 C C . PRO A 1 631 ? 18.418 -25.945 30.204 1.00 58.56 631 PRO A C 1
ATOM 5106 O O . PRO A 1 631 ? 17.278 -25.697 29.809 1.00 58.56 631 PRO A O 1
ATOM 5109 N N . LEU A 1 632 ? 19.075 -27.040 29.797 1.00 65.50 632 LEU A N 1
ATOM 5110 C CA . LEU A 1 632 ? 18.511 -27.955 28.796 1.00 65.50 632 LEU A CA 1
ATOM 5111 C C . LEU A 1 632 ? 17.465 -28.897 29.409 1.00 65.50 632 LEU A C 1
ATOM 5113 O O . LEU A 1 632 ? 16.394 -29.087 28.828 1.00 65.50 632 LEU A O 1
ATOM 5117 N N . SER A 1 633 ? 17.754 -29.437 30.596 1.00 65.62 633 SER A N 1
ATOM 5118 C CA . SER A 1 633 ? 16.849 -30.331 31.322 1.00 65.62 633 SER A CA 1
ATOM 5119 C C . SER A 1 633 ? 15.599 -29.594 31.802 1.00 65.62 633 SER A C 1
ATOM 5121 O O . SER A 1 633 ? 14.505 -30.143 31.698 1.00 65.62 633 SER A O 1
ATOM 5123 N N . PHE A 1 634 ? 15.711 -28.319 32.198 1.00 64.69 634 PHE A N 1
ATOM 5124 C CA . PHE A 1 634 ? 14.555 -27.463 32.495 1.00 64.69 634 PHE A CA 1
ATOM 5125 C C . PHE A 1 634 ? 13.542 -27.419 31.329 1.00 64.69 634 PHE A C 1
ATOM 5127 O O . PHE A 1 634 ? 12.336 -27.583 31.528 1.00 64.69 634 PHE A O 1
ATOM 5134 N N . VAL A 1 635 ? 14.015 -27.255 30.087 1.00 71.00 635 VAL A N 1
ATOM 5135 C CA . VAL A 1 635 ? 13.131 -27.202 28.907 1.00 71.00 635 VAL A CA 1
ATOM 5136 C C . VAL A 1 635 ? 12.590 -28.580 28.527 1.00 71.00 635 VAL A C 1
ATOM 5138 O O . VAL A 1 635 ? 11.416 -28.684 28.174 1.00 71.00 635 VAL A O 1
ATOM 5141 N N . GLN A 1 636 ? 13.385 -29.644 28.658 1.00 72.50 636 GLN A N 1
ATOM 5142 C CA . GLN A 1 636 ? 12.906 -31.019 28.460 1.00 72.50 636 GLN A CA 1
ATOM 5143 C C . GLN A 1 636 ? 11.803 -31.387 29.470 1.00 72.50 636 GLN A C 1
ATOM 5145 O O . GLN A 1 636 ? 10.785 -31.955 29.080 1.00 72.50 636 GLN A O 1
ATOM 5150 N N . ASN A 1 637 ? 11.938 -30.959 30.730 1.00 75.31 637 ASN A N 1
ATOM 5151 C CA . ASN A 1 637 ? 10.907 -31.104 31.763 1.00 75.31 637 ASN A CA 1
ATOM 5152 C C . ASN A 1 637 ? 9.644 -30.266 31.468 1.00 75.31 637 ASN A C 1
ATOM 5154 O O . ASN A 1 637 ? 8.549 -30.641 31.880 1.00 75.31 637 ASN A O 1
ATOM 5158 N N . THR A 1 638 ? 9.778 -29.150 30.739 1.00 71.38 638 THR A N 1
ATOM 5159 C CA . THR A 1 638 ? 8.656 -28.268 30.357 1.00 71.38 638 THR A CA 1
ATOM 5160 C C . THR A 1 638 ? 7.876 -28.791 29.139 1.00 71.38 638 THR A C 1
ATOM 5162 O O . THR A 1 638 ? 6.655 -28.636 29.070 1.00 71.38 638 THR A O 1
ATOM 5165 N N . PHE A 1 639 ? 8.553 -29.432 28.178 1.00 80.69 639 PHE A N 1
ATOM 5166 C CA . PHE A 1 639 ? 7.948 -29.975 26.953 1.00 80.69 639 PHE A CA 1
ATOM 5167 C C . PHE A 1 639 ? 8.338 -31.451 26.728 1.00 80.69 639 PHE A C 1
ATOM 5169 O O . PHE A 1 639 ? 9.034 -31.757 25.757 1.00 80.69 639 PHE A O 1
ATOM 5176 N N . PRO A 1 640 ? 7.870 -32.395 27.570 1.00 77.25 640 PRO A N 1
ATOM 5177 C CA . PRO A 1 640 ? 8.234 -33.815 27.465 1.00 77.25 640 PRO A CA 1
ATOM 5178 C C . PRO A 1 640 ? 7.758 -34.499 26.167 1.00 77.25 640 PRO A C 1
ATOM 5180 O O . PRO A 1 640 ? 8.157 -35.623 25.880 1.00 77.25 640 PRO A O 1
ATOM 5183 N N . HIS A 1 641 ? 6.913 -33.836 25.370 1.00 80.94 641 HIS A N 1
ATOM 5184 C CA . HIS A 1 641 ? 6.442 -34.286 24.055 1.00 80.94 641 HIS A CA 1
ATOM 5185 C C . HIS A 1 641 ? 7.286 -33.774 22.869 1.00 80.94 641 HIS A C 1
ATOM 5187 O O . HIS A 1 641 ? 6.904 -33.996 21.720 1.00 80.94 641 HIS A O 1
ATOM 5193 N N . ILE A 1 642 ? 8.401 -33.070 23.111 1.00 85.56 642 ILE A N 1
ATOM 5194 C CA . ILE A 1 642 ? 9.261 -32.482 22.067 1.00 85.56 642 ILE A CA 1
ATOM 5195 C C . ILE A 1 642 ? 10.708 -32.946 22.239 1.00 85.56 642 ILE A C 1
ATOM 5197 O O . ILE A 1 642 ? 11.292 -32.829 23.315 1.00 85.56 642 ILE A O 1
ATOM 5201 N N . GLU A 1 643 ? 11.325 -33.414 21.153 1.00 86.56 643 GLU A N 1
ATOM 5202 C CA . GLU A 1 643 ? 12.733 -33.805 21.175 1.00 86.56 643 GLU A CA 1
ATOM 5203 C C . GLU A 1 643 ? 13.653 -32.600 20.913 1.00 86.56 643 GLU A C 1
ATOM 5205 O O . GLU A 1 643 ? 13.593 -31.961 19.858 1.00 86.56 643 GLU A O 1
ATOM 5210 N N . PHE A 1 644 ? 14.556 -32.322 21.857 1.00 83.38 644 PHE A N 1
ATOM 5211 C CA . PHE A 1 644 ? 15.574 -31.275 21.741 1.00 83.38 644 PHE A CA 1
ATOM 5212 C C . PHE A 1 644 ? 16.952 -31.873 21.459 1.00 83.38 644 PHE A C 1
ATOM 5214 O O . PHE A 1 644 ? 17.466 -32.666 22.247 1.00 83.38 644 PHE A O 1
ATOM 5221 N N . ARG A 1 645 ? 17.574 -31.455 20.350 1.00 84.94 645 ARG A N 1
ATOM 5222 C CA . ARG A 1 645 ? 18.902 -31.912 19.911 1.00 84.94 645 ARG A CA 1
ATOM 5223 C C . ARG A 1 645 ? 19.882 -30.745 19.805 1.00 84.94 645 ARG A C 1
ATOM 5225 O O . ARG A 1 645 ? 19.541 -29.679 19.294 1.00 84.94 645 ARG A O 1
ATOM 5232 N N . SER A 1 646 ? 21.119 -30.965 20.244 1.00 79.44 646 SER A N 1
ATOM 5233 C CA . SER A 1 646 ? 22.225 -30.016 20.069 1.00 79.44 646 SER A CA 1
ATOM 5234 C C . SER A 1 646 ? 22.949 -30.261 18.739 1.00 79.44 646 SER A C 1
ATOM 5236 O O . SER A 1 646 ? 23.141 -31.406 18.333 1.00 79.44 646 SER A O 1
ATOM 5238 N N . GLY A 1 647 ? 23.361 -29.190 18.059 1.00 79.75 647 GLY A N 1
ATOM 5239 C CA . GLY A 1 647 ? 24.069 -29.238 16.776 1.00 79.75 647 GLY A CA 1
ATOM 5240 C C . GLY A 1 647 ? 23.180 -29.000 15.547 1.00 79.75 647 GLY A C 1
ATOM 5241 O O . GLY A 1 647 ? 21.995 -28.681 15.645 1.00 79.75 647 GLY A O 1
ATOM 5242 N N . ARG A 1 648 ? 23.779 -29.102 14.352 1.00 80.81 648 ARG A N 1
ATOM 5243 C CA . ARG A 1 648 ? 23.065 -28.997 13.064 1.00 80.81 648 ARG A CA 1
ATOM 5244 C C . ARG A 1 648 ? 22.566 -30.380 12.622 1.00 80.81 648 ARG A C 1
ATOM 5246 O O . ARG A 1 648 ? 23.319 -31.337 12.774 1.00 80.81 648 ARG A O 1
ATOM 5253 N N . PRO A 1 649 ? 21.370 -30.499 12.020 1.00 84.88 649 PRO A N 1
ATOM 5254 C CA . PRO A 1 649 ? 20.887 -31.773 11.495 1.00 84.88 649 PRO A CA 1
ATOM 5255 C C . PRO A 1 649 ? 21.661 -32.230 10.253 1.00 84.88 649 PRO A C 1
ATOM 5257 O O . PRO A 1 649 ? 21.942 -31.439 9.348 1.00 84.88 649 PRO A O 1
ATOM 5260 N N . GLU A 1 650 ? 21.895 -33.537 10.154 1.00 85.62 650 GLU A N 1
ATOM 5261 C CA . GLU A 1 650 ? 22.295 -34.215 8.917 1.00 85.62 650 GLU A CA 1
ATOM 5262 C C . GLU A 1 650 ? 21.079 -34.338 7.981 1.00 85.62 650 GLU A C 1
ATOM 5264 O O . GLU A 1 650 ? 20.459 -35.393 7.868 1.00 85.62 650 GLU A O 1
ATOM 5269 N N . LEU A 1 651 ? 20.714 -33.233 7.318 1.00 87.06 651 LEU A N 1
ATOM 5270 C CA . LEU A 1 651 ? 19.477 -33.107 6.528 1.00 87.06 651 LEU A CA 1
ATOM 5271 C C . LEU A 1 651 ? 19.240 -34.259 5.539 1.00 87.06 651 LEU A C 1
ATOM 5273 O O . LEU A 1 651 ? 18.107 -34.706 5.386 1.00 87.06 651 LEU A O 1
ATOM 5277 N N . GLU A 1 652 ? 20.290 -34.741 4.867 1.00 83.38 652 GLU A N 1
ATOM 5278 C CA . GLU A 1 652 ? 20.165 -35.850 3.917 1.00 83.38 652 GLU A CA 1
ATOM 5279 C C . GLU A 1 652 ? 19.805 -37.168 4.621 1.00 83.38 652 GLU A C 1
ATOM 5281 O O . GLU A 1 652 ? 18.879 -37.854 4.190 1.00 83.38 652 GLU A O 1
ATOM 5286 N N . LYS A 1 653 ? 20.462 -37.480 5.743 1.00 86.44 653 LYS A N 1
ATOM 5287 C CA . LYS A 1 653 ? 20.175 -38.666 6.556 1.00 86.44 653 LYS A CA 1
ATOM 5288 C C . LYS A 1 653 ? 18.759 -38.618 7.130 1.00 86.44 653 LYS A C 1
ATOM 5290 O O . LYS A 1 653 ? 18.003 -39.563 6.939 1.00 86.44 653 LYS A O 1
ATOM 5295 N N . SER A 1 654 ? 18.357 -37.494 7.724 1.00 84.50 654 SER A N 1
ATOM 5296 C CA . SER A 1 654 ? 17.010 -37.344 8.296 1.00 84.50 654 SER A CA 1
ATOM 5297 C C . SER A 1 654 ? 15.886 -37.417 7.254 1.00 84.50 654 SER A C 1
ATOM 5299 O O . SER A 1 654 ? 14.783 -37.857 7.570 1.00 84.50 654 SER A O 1
ATOM 5301 N N . ILE A 1 655 ? 16.147 -37.025 6.001 1.00 85.38 655 ILE A N 1
ATOM 5302 C CA . ILE A 1 655 ? 15.195 -37.220 4.897 1.00 85.38 655 ILE A CA 1
ATOM 5303 C C . ILE A 1 655 ? 15.102 -38.697 4.499 1.00 85.38 655 ILE A C 1
ATOM 5305 O O . ILE A 1 655 ? 14.001 -39.177 4.242 1.00 85.38 655 ILE A O 1
ATOM 5309 N N . LEU A 1 656 ? 16.222 -39.425 4.467 1.00 83.44 656 LEU A N 1
ATOM 5310 C CA . LEU A 1 656 ? 16.240 -40.860 4.164 1.00 83.44 656 LEU A CA 1
ATOM 5311 C C . LEU A 1 656 ? 15.578 -41.694 5.276 1.00 83.44 656 LEU A C 1
ATOM 5313 O O . LEU A 1 656 ? 14.841 -42.632 4.972 1.00 83.44 656 LEU A O 1
ATOM 5317 N N . GLU A 1 657 ? 15.756 -41.311 6.543 1.00 85.81 657 GLU A N 1
ATOM 5318 C CA . GLU A 1 657 ? 15.052 -41.886 7.697 1.00 85.81 657 GLU A CA 1
ATOM 5319 C C . GLU A 1 657 ? 13.524 -41.728 7.541 1.00 85.81 657 GLU A C 1
ATOM 5321 O O . GLU A 1 657 ? 12.799 -42.724 7.501 1.00 85.81 657 GLU A O 1
ATOM 5326 N N . GLU A 1 658 ? 13.012 -40.508 7.331 1.00 87.00 658 GLU A N 1
ATOM 5327 C CA . GLU A 1 658 ? 11.567 -40.287 7.129 1.00 87.00 658 GLU A CA 1
ATOM 5328 C C . GLU A 1 658 ? 11.018 -40.918 5.843 1.00 87.00 658 GLU A C 1
ATOM 5330 O O . GLU A 1 658 ? 9.888 -41.412 5.821 1.00 87.00 658 GLU A O 1
ATOM 5335 N N . LEU A 1 659 ? 11.805 -40.960 4.766 1.00 83.50 659 LEU A N 1
ATOM 5336 C CA . LEU A 1 659 ? 11.419 -41.646 3.533 1.00 83.50 659 LEU A CA 1
ATOM 5337 C C . LEU A 1 659 ? 11.297 -43.163 3.755 1.00 83.50 659 LEU A C 1
ATOM 5339 O O . LEU A 1 659 ? 10.399 -43.795 3.189 1.00 83.50 659 LEU A O 1
ATOM 5343 N N . THR A 1 660 ? 12.130 -43.734 4.628 1.00 83.00 660 THR A N 1
ATOM 5344 C CA . THR A 1 660 ? 12.047 -45.139 5.048 1.00 83.00 660 THR A CA 1
ATOM 5345 C C . THR A 1 660 ? 10.771 -45.392 5.854 1.00 83.00 660 THR A C 1
ATOM 5347 O O . THR A 1 660 ? 9.992 -46.262 5.465 1.00 83.00 660 THR A O 1
ATOM 5350 N N . PHE A 1 661 ? 10.486 -44.578 6.879 1.00 80.19 661 PHE A N 1
ATOM 5351 C CA . PHE A 1 661 ? 9.287 -44.721 7.725 1.00 80.19 661 PHE A CA 1
ATOM 5352 C C . PHE A 1 661 ? 7.956 -44.340 7.044 1.00 80.19 661 PHE A C 1
ATOM 5354 O O . PHE A 1 661 ? 6.900 -44.814 7.462 1.00 80.19 661 PHE A O 1
ATOM 5361 N N . SER A 1 662 ? 7.963 -43.504 5.999 1.00 81.75 662 SER A N 1
ATOM 5362 C CA . SER A 1 662 ? 6.740 -43.139 5.264 1.00 81.75 662 SER A CA 1
ATOM 5363 C C . SER A 1 662 ? 6.097 -44.349 4.569 1.00 81.75 662 SER A C 1
ATOM 5365 O O . SER A 1 662 ? 6.804 -45.168 3.990 1.00 81.75 662 SER A O 1
ATOM 5367 N N . GLN A 1 663 ? 4.765 -44.478 4.569 1.00 73.62 663 GLN A N 1
ATOM 5368 C CA . GLN A 1 663 ? 4.109 -45.648 3.954 1.00 73.62 663 GLN A CA 1
ATOM 5369 C C . GLN A 1 663 ? 4.044 -45.567 2.416 1.00 73.62 663 GLN A C 1
ATOM 5371 O O . GLN A 1 663 ? 4.647 -46.387 1.729 1.00 73.62 663 GLN A O 1
ATOM 5376 N N . ARG A 1 664 ? 3.332 -44.574 1.859 1.00 78.69 664 ARG A N 1
ATOM 5377 C CA . ARG A 1 664 ? 3.050 -44.460 0.406 1.00 78.69 664 ARG A CA 1
ATOM 5378 C C . ARG A 1 664 ? 3.783 -43.290 -0.261 1.00 78.69 664 ARG A C 1
ATOM 5380 O O . ARG A 1 664 ? 4.079 -43.319 -1.457 1.00 78.69 664 ARG A O 1
ATOM 5387 N N . SER A 1 665 ? 4.043 -42.227 0.496 1.00 85.69 665 SER A N 1
ATOM 5388 C CA . SER A 1 665 ? 4.468 -40.933 -0.046 1.00 85.69 665 SER A CA 1
ATOM 5389 C C . SER A 1 665 ? 5.025 -40.010 1.039 1.00 85.69 665 SER A C 1
ATOM 5391 O O . SER A 1 665 ? 4.445 -39.947 2.125 1.00 85.69 665 SER A O 1
ATOM 5393 N N . LEU A 1 666 ? 6.037 -39.216 0.698 1.00 87.62 666 LEU A N 1
ATOM 5394 C CA . LEU A 1 666 ? 6.603 -38.166 1.540 1.00 87.62 666 LEU A CA 1
ATOM 5395 C C . LEU A 1 666 ? 6.504 -36.816 0.816 1.00 87.62 666 LEU A C 1
ATOM 5397 O O . LEU A 1 666 ? 7.008 -36.659 -0.294 1.00 87.62 666 LEU A O 1
ATOM 5401 N N . ALA A 1 667 ? 5.888 -35.821 1.442 1.00 89.44 667 ALA A N 1
ATOM 5402 C CA . ALA A 1 667 ? 5.990 -34.434 0.996 1.00 89.44 667 ALA A CA 1
ATOM 5403 C C . ALA A 1 667 ? 6.933 -33.653 1.914 1.00 89.44 667 ALA A C 1
ATOM 5405 O O . ALA A 1 667 ? 6.801 -33.726 3.133 1.00 89.44 667 ALA A O 1
ATOM 5406 N N . ILE A 1 668 ? 7.853 -32.888 1.326 1.00 90.88 668 ILE A N 1
ATOM 5407 C CA . ILE A 1 668 ? 8.758 -31.989 2.044 1.00 90.88 668 ILE A CA 1
ATOM 5408 C C . ILE A 1 668 ? 8.368 -30.545 1.735 1.00 90.88 668 ILE A C 1
ATOM 5410 O O . ILE A 1 668 ? 8.494 -30.085 0.598 1.00 90.88 668 ILE A O 1
ATOM 5414 N N . VAL A 1 669 ? 7.914 -29.814 2.750 1.00 90.00 669 VAL A N 1
ATOM 5415 C CA . VAL A 1 669 ? 7.654 -28.370 2.654 1.00 90.00 669 VAL A CA 1
ATOM 5416 C C . VAL A 1 669 ? 8.783 -27.640 3.365 1.00 90.00 669 VAL A C 1
ATOM 5418 O O . VAL A 1 669 ? 9.151 -28.020 4.477 1.00 90.00 669 VAL A O 1
ATOM 5421 N N . THR A 1 670 ? 9.340 -26.590 2.757 1.00 87.00 670 THR A N 1
ATOM 5422 C CA . THR A 1 670 ? 10.380 -25.796 3.419 1.00 87.00 670 THR A CA 1
ATOM 5423 C C . THR A 1 670 ? 10.275 -24.292 3.202 1.00 87.00 670 THR A C 1
ATOM 5425 O O . THR A 1 670 ? 9.977 -23.795 2.112 1.00 87.00 670 THR A O 1
ATOM 5428 N N . CYS A 1 671 ? 10.573 -23.575 4.283 1.00 82.69 671 CYS A N 1
ATOM 5429 C CA . CYS A 1 671 ? 10.767 -22.139 4.346 1.00 82.69 671 CYS A CA 1
ATOM 5430 C C . CYS A 1 671 ? 12.019 -21.876 5.194 1.00 82.69 671 CYS A C 1
ATOM 5432 O O . CYS A 1 671 ? 12.206 -22.493 6.247 1.00 82.69 671 CYS A O 1
ATOM 5434 N N . GLY A 1 672 ? 12.891 -20.972 4.752 1.00 70.38 672 GLY A N 1
ATOM 5435 C CA . GLY A 1 672 ? 14.136 -20.669 5.452 1.00 70.38 672 GLY A CA 1
ATOM 5436 C C . GLY A 1 672 ? 15.161 -19.965 4.568 1.00 70.38 672 GLY A C 1
ATOM 5437 O O . GLY A 1 672 ? 14.827 -19.379 3.538 1.00 70.38 672 GLY A O 1
ATOM 5438 N N . ASN A 1 673 ? 16.429 -20.027 4.978 1.00 72.00 673 ASN A N 1
ATOM 5439 C CA . ASN A 1 673 ? 17.543 -19.429 4.242 1.00 72.00 673 ASN A CA 1
ATOM 5440 C C . ASN A 1 673 ? 17.634 -19.991 2.799 1.00 72.00 673 ASN A C 1
ATOM 5442 O O . ASN A 1 673 ? 17.495 -21.204 2.631 1.00 72.00 673 ASN A O 1
ATOM 5446 N N . PRO A 1 674 ? 17.936 -19.166 1.771 1.00 72.25 674 PRO A N 1
ATOM 5447 C CA . PRO A 1 674 ? 18.142 -19.623 0.393 1.00 72.25 674 PRO A CA 1
ATOM 5448 C C . PRO A 1 674 ? 19.063 -20.836 0.231 1.00 72.25 674 PRO A C 1
ATOM 5450 O O . PRO A 1 674 ? 18.804 -21.657 -0.640 1.00 72.25 674 PRO A O 1
ATOM 5453 N N . ILE A 1 675 ? 20.097 -20.968 1.071 1.00 79.19 675 ILE A N 1
ATOM 5454 C CA . ILE A 1 675 ? 21.007 -22.120 1.078 1.00 79.19 675 ILE A CA 1
ATOM 5455 C C . ILE A 1 675 ? 20.264 -23.381 1.536 1.00 79.19 675 ILE A C 1
ATOM 5457 O O . ILE A 1 675 ? 20.222 -24.342 0.785 1.00 79.19 675 ILE A O 1
ATOM 5461 N N . LEU A 1 676 ? 19.583 -23.347 2.690 1.00 81.44 676 LEU A N 1
ATOM 5462 C CA . LEU A 1 676 ? 18.785 -24.478 3.190 1.00 81.44 676 LEU A CA 1
ATOM 5463 C C . LEU A 1 676 ? 17.716 -24.919 2.177 1.00 81.44 676 LEU A C 1
ATOM 5465 O O . LEU A 1 676 ? 17.547 -26.109 1.936 1.00 81.44 676 LEU A O 1
ATOM 5469 N N . VAL A 1 677 ? 17.007 -23.965 1.569 1.00 82.12 677 VAL A N 1
ATOM 5470 C CA . VAL A 1 677 ? 15.957 -24.261 0.581 1.00 82.12 677 VAL A CA 1
ATOM 5471 C C . VAL A 1 677 ? 16.550 -24.830 -0.714 1.00 82.12 677 VAL A C 1
ATOM 5473 O O . VAL A 1 677 ? 15.974 -25.753 -1.288 1.00 82.12 677 VAL A O 1
ATOM 5476 N N . ASP A 1 678 ? 17.704 -24.330 -1.168 1.00 83.12 678 ASP A N 1
ATOM 5477 C CA . ASP A 1 678 ? 18.393 -24.871 -2.345 1.00 83.12 678 ASP A CA 1
ATOM 5478 C C . ASP A 1 678 ? 19.016 -26.257 -2.074 1.00 83.12 678 ASP A C 1
ATOM 5480 O O . ASP A 1 678 ? 18.922 -27.135 -2.935 1.00 83.12 678 ASP A O 1
ATOM 5484 N N . ASP A 1 679 ? 19.562 -26.492 -0.878 1.00 85.31 679 ASP A N 1
ATOM 5485 C CA . ASP A 1 679 ? 20.137 -27.774 -0.454 1.00 85.31 679 ASP A CA 1
ATOM 5486 C C . ASP A 1 679 ? 19.052 -28.846 -0.253 1.00 85.31 679 ASP A C 1
ATOM 5488 O O . ASP A 1 679 ? 19.194 -29.956 -0.762 1.00 85.31 679 ASP A O 1
ATOM 5492 N N . LEU A 1 680 ? 17.920 -28.520 0.386 1.00 86.75 680 LEU A N 1
ATOM 5493 C CA . LEU A 1 680 ? 16.773 -29.434 0.503 1.00 86.75 680 LEU A CA 1
ATOM 5494 C C . LEU A 1 680 ? 16.172 -29.774 -0.869 1.00 86.75 680 LEU A C 1
ATOM 5496 O O . LEU A 1 680 ? 15.869 -30.940 -1.133 1.00 86.75 680 LEU A O 1
ATOM 5500 N N . ARG A 1 681 ? 16.060 -28.792 -1.781 1.00 86.81 681 ARG A N 1
ATOM 5501 C CA . ARG A 1 681 ? 15.638 -29.057 -3.169 1.00 86.81 681 ARG A CA 1
ATOM 5502 C C . ARG A 1 681 ? 16.626 -29.991 -3.867 1.00 86.81 681 ARG A C 1
ATOM 5504 O O . ARG A 1 681 ? 16.201 -30.890 -4.588 1.00 86.81 681 ARG A O 1
ATOM 5511 N N . TYR A 1 682 ? 17.928 -29.798 -3.650 1.00 87.62 682 TYR A N 1
ATOM 5512 C CA . TYR A 1 682 ? 18.969 -30.656 -4.213 1.00 87.62 682 TYR A CA 1
ATOM 5513 C C . TYR A 1 682 ? 18.917 -32.087 -3.653 1.00 87.62 682 TYR A C 1
ATOM 5515 O O . TYR A 1 682 ? 18.995 -33.029 -4.438 1.00 87.62 682 TYR A O 1
ATOM 5523 N N . ILE A 1 683 ? 18.714 -32.266 -2.343 1.00 87.62 683 ILE A N 1
ATOM 5524 C CA . ILE A 1 683 ? 18.561 -33.587 -1.708 1.00 87.62 683 ILE A CA 1
ATOM 5525 C C . ILE A 1 683 ? 17.323 -34.314 -2.257 1.00 87.62 683 ILE A C 1
ATOM 5527 O O . ILE A 1 683 ? 17.417 -35.488 -2.611 1.00 87.62 683 ILE A O 1
ATOM 5531 N N . VAL A 1 684 ? 16.187 -33.626 -2.434 1.00 88.44 684 VAL A N 1
ATOM 5532 C CA . VAL A 1 684 ? 15.015 -34.238 -3.089 1.00 88.44 684 VAL A CA 1
ATOM 5533 C C . VAL A 1 684 ? 15.317 -34.604 -4.543 1.00 88.44 684 VAL A C 1
ATOM 5535 O O . VAL A 1 684 ? 15.048 -35.728 -4.951 1.00 88.44 684 VAL A O 1
ATOM 5538 N N . VAL A 1 685 ? 15.927 -33.709 -5.326 1.00 86.81 685 VAL A N 1
ATOM 5539 C CA . VAL A 1 685 ? 16.314 -33.987 -6.726 1.00 86.81 685 VAL A CA 1
ATOM 5540 C C . VAL A 1 685 ? 17.337 -35.132 -6.837 1.00 86.81 685 VAL A C 1
ATOM 5542 O O . VAL A 1 685 ? 17.358 -35.824 -7.854 1.00 86.81 685 VAL A O 1
ATOM 5545 N N . LYS A 1 686 ? 18.151 -35.380 -5.803 1.00 87.44 686 LYS A N 1
ATOM 5546 C CA . LYS A 1 686 ? 19.077 -36.521 -5.725 1.00 87.44 686 LYS A CA 1
ATOM 5547 C C . LYS A 1 686 ? 18.341 -37.862 -5.573 1.00 87.44 686 LYS A C 1
ATOM 5549 O O . LYS A 1 686 ? 18.749 -38.818 -6.226 1.00 87.44 686 LYS A O 1
ATOM 5554 N N . HIS A 1 687 ? 17.270 -37.908 -4.771 1.00 87.19 687 HIS A N 1
ATOM 5555 C CA . HIS A 1 687 ? 16.622 -39.151 -4.298 1.00 87.19 687 HIS A CA 1
ATOM 5556 C C . HIS A 1 687 ? 15.206 -39.434 -4.840 1.00 87.19 687 HIS A C 1
ATOM 5558 O O . HIS A 1 687 ? 14.667 -40.510 -4.606 1.00 87.19 687 HIS A O 1
ATOM 5564 N N . ILE A 1 688 ? 14.594 -38.502 -5.577 1.00 88.12 688 ILE A N 1
ATOM 5565 C CA . ILE A 1 688 ? 13.224 -38.581 -6.141 1.00 88.12 688 ILE A CA 1
ATOM 5566 C C . ILE A 1 688 ? 12.933 -39.810 -7.025 1.00 88.12 688 ILE A C 1
ATOM 5568 O O . ILE A 1 688 ? 11.777 -40.214 -7.158 1.00 88.12 688 ILE A O 1
ATOM 5572 N N . ASP A 1 689 ? 13.960 -40.386 -7.641 1.00 82.81 689 ASP A N 1
ATOM 5573 C CA . ASP A 1 689 ? 13.918 -41.588 -8.478 1.00 82.81 689 ASP A CA 1
ATOM 5574 C C . ASP A 1 689 ? 14.474 -42.839 -7.780 1.00 82.81 689 ASP A C 1
ATOM 5576 O O . ASP A 1 689 ? 14.086 -43.944 -8.144 1.00 82.81 689 ASP A O 1
ATOM 5580 N N . GLY A 1 690 ? 15.288 -42.681 -6.730 1.00 80.81 690 GLY A N 1
ATOM 5581 C CA . GLY A 1 690 ? 15.810 -43.769 -5.889 1.00 80.81 690 GLY A CA 1
ATOM 5582 C C . GLY A 1 690 ? 14.803 -44.347 -4.884 1.00 80.81 690 GLY A C 1
ATOM 5583 O O . GLY A 1 690 ? 15.193 -45.015 -3.932 1.00 80.81 690 GLY A O 1
ATOM 5584 N N . THR A 1 691 ? 13.510 -44.065 -5.048 1.00 80.00 691 THR A N 1
ATOM 5585 C CA . THR A 1 691 ? 12.435 -44.547 -4.174 1.00 80.00 691 THR A CA 1
ATOM 5586 C C . THR A 1 691 ? 11.177 -44.842 -4.981 1.00 80.00 691 THR A C 1
ATOM 5588 O O . THR A 1 691 ? 10.842 -44.122 -5.925 1.00 80.00 691 THR A O 1
ATOM 5591 N N . GLU A 1 692 ? 10.439 -45.888 -4.615 1.00 77.50 692 GLU A N 1
ATOM 5592 C CA . GLU A 1 692 ? 9.140 -46.190 -5.227 1.00 77.50 692 GLU A CA 1
ATOM 5593 C C . GLU A 1 692 ? 8.066 -45.181 -4.796 1.00 77.50 692 GLU A C 1
ATOM 5595 O O . GLU A 1 692 ? 7.264 -44.732 -5.623 1.00 77.50 692 GLU A O 1
ATOM 5600 N N . LYS A 1 693 ? 8.128 -44.753 -3.529 1.00 84.44 693 LYS A N 1
ATOM 5601 C CA . LYS A 1 693 ? 7.186 -43.846 -2.859 1.00 84.44 693 LYS A CA 1
ATOM 5602 C C . LYS A 1 693 ? 7.097 -42.489 -3.575 1.00 84.44 693 LYS A C 1
ATOM 5604 O O . LYS A 1 693 ? 8.010 -42.052 -4.279 1.00 84.44 693 LYS A O 1
ATOM 5609 N N . ARG A 1 694 ? 5.971 -41.787 -3.426 1.00 84.12 694 ARG A N 1
ATOM 5610 C CA . ARG A 1 694 ? 5.779 -40.448 -4.019 1.00 84.12 694 ARG A CA 1
ATOM 5611 C C . ARG A 1 694 ? 6.508 -39.391 -3.179 1.00 84.12 694 ARG A C 1
ATOM 5613 O O . ARG A 1 694 ? 5.988 -38.991 -2.142 1.00 84.12 694 ARG A O 1
ATOM 5620 N N . LEU A 1 695 ? 7.684 -38.938 -3.624 1.00 86.69 695 LEU A N 1
ATOM 5621 C CA . LEU A 1 695 ? 8.425 -37.821 -3.013 1.00 86.69 695 LEU A CA 1
ATOM 5622 C C . LEU A 1 695 ? 8.071 -36.484 -3.695 1.00 86.69 695 LEU A C 1
ATOM 5624 O O . LEU A 1 695 ? 8.206 -36.371 -4.917 1.00 86.69 695 LEU A O 1
ATOM 5628 N N . ASP A 1 696 ? 7.649 -35.465 -2.937 1.00 86.69 696 ASP A N 1
ATOM 5629 C CA . ASP A 1 696 ? 7.387 -34.085 -3.401 1.00 86.69 696 ASP A CA 1
ATOM 5630 C C . ASP A 1 696 ? 8.146 -33.023 -2.591 1.00 86.69 696 ASP A C 1
ATOM 5632 O O . ASP A 1 696 ? 8.457 -33.227 -1.423 1.00 86.69 696 ASP A O 1
ATOM 5636 N N . PHE A 1 697 ? 8.413 -31.870 -3.218 1.00 86.00 697 PHE A N 1
ATOM 5637 C CA . PHE A 1 697 ? 9.092 -30.724 -2.608 1.00 86.00 697 PHE A CA 1
ATOM 5638 C C . PHE A 1 697 ? 8.343 -29.415 -2.882 1.00 86.00 697 PHE A C 1
ATOM 5640 O O . PHE A 1 697 ? 8.011 -29.117 -4.033 1.00 86.00 697 PHE A O 1
ATOM 5647 N N . TYR A 1 698 ? 8.132 -28.610 -1.839 1.00 84.81 698 TYR A N 1
ATOM 5648 C CA . TYR A 1 698 ? 7.428 -27.330 -1.905 1.00 84.81 698 TYR A CA 1
ATOM 5649 C C . TYR A 1 698 ? 8.242 -26.217 -1.228 1.00 84.81 698 TYR A C 1
ATOM 5651 O O . TYR A 1 698 ? 8.365 -26.178 -0.006 1.00 84.81 698 TYR A O 1
ATOM 5659 N N . GLU A 1 699 ? 8.777 -25.280 -2.021 1.00 75.19 699 GLU A N 1
ATOM 5660 C CA . GLU A 1 699 ? 9.494 -24.112 -1.490 1.00 75.19 699 GLU A CA 1
ATOM 5661 C C . GLU A 1 699 ? 8.579 -22.906 -1.224 1.00 75.19 699 GLU A C 1
ATOM 5663 O O . GLU A 1 699 ? 7.793 -22.469 -2.079 1.00 75.19 699 GLU A O 1
ATOM 5668 N N . GLN A 1 700 ? 8.743 -22.328 -0.036 1.00 65.62 700 GLN A N 1
ATOM 5669 C CA . GLN A 1 700 ? 8.188 -21.051 0.393 1.00 65.62 700 GLN A CA 1
ATOM 5670 C C . GLN A 1 700 ? 9.365 -20.087 0.633 1.00 65.62 700 GLN A C 1
ATOM 5672 O O . GLN A 1 700 ? 9.917 -20.032 1.729 1.00 65.62 700 GLN A O 1
ATOM 5677 N N . LEU A 1 701 ? 9.797 -19.349 -0.398 1.00 42.69 701 LEU A N 1
ATOM 5678 C CA . LEU A 1 701 ? 10.916 -18.406 -0.285 1.00 42.69 701 LEU A CA 1
ATOM 5679 C C . LEU A 1 701 ? 10.547 -17.006 -0.787 1.00 42.69 701 LEU A C 1
ATOM 5681 O O . LEU A 1 701 ? 10.012 -16.836 -1.883 1.00 42.69 701 LEU A O 1
ATOM 5685 N N . GLN A 1 702 ? 10.865 -16.005 0.031 1.00 37.59 702 GLN A N 1
ATOM 5686 C CA . GLN A 1 702 ? 10.640 -14.583 -0.219 1.00 37.59 702 GLN A CA 1
ATOM 5687 C C . GLN A 1 702 ? 12.006 -13.897 -0.376 1.00 37.59 702 GLN A C 1
ATOM 5689 O O . GLN A 1 702 ? 12.945 -14.165 0.373 1.00 37.59 702 GLN A O 1
ATOM 5694 N N . VAL A 1 703 ? 12.157 -13.066 -1.408 1.00 30.12 703 VAL A N 1
ATOM 5695 C CA . VAL A 1 703 ? 13.465 -12.534 -1.829 1.00 30.12 703 VAL A CA 1
ATOM 5696 C C . VAL A 1 703 ? 13.784 -11.225 -1.101 1.00 30.12 703 VAL A C 1
ATOM 5698 O O . VAL A 1 703 ? 12.882 -10.449 -0.795 1.00 30.12 703 VAL A O 1
ATOM 5701 N N . PHE A 1 704 ? 15.078 -10.959 -0.863 1.00 28.92 704 PHE A N 1
ATOM 5702 C CA . PHE A 1 704 ? 15.611 -9.739 -0.233 1.00 28.92 704 PHE A CA 1
ATOM 5703 C C . PHE A 1 704 ? 15.461 -8.494 -1.127 1.00 28.92 704 PHE A C 1
ATOM 5705 O O . PHE A 1 704 ? 16.412 -7.872 -1.587 1.00 28.92 704 PHE A O 1
ATOM 5712 N N . LEU A 1 705 ? 14.214 -8.164 -1.404 1.00 36.91 705 LEU A N 1
ATOM 5713 C CA . LEU A 1 705 ? 13.702 -6.816 -1.313 1.00 36.91 705 LEU A CA 1
ATOM 5714 C C . LEU A 1 705 ? 13.334 -6.538 0.157 1.00 36.91 705 LEU A C 1
ATOM 5716 O O . LEU A 1 705 ? 13.489 -5.403 0.582 1.00 36.91 705 LEU A O 1
ATOM 5720 N N . GLY A 1 706 ? 12.947 -7.594 0.914 1.00 39.19 706 GLY A N 1
ATOM 5721 C CA . GLY A 1 706 ? 12.444 -7.683 2.305 1.00 39.19 706 GLY A CA 1
ATOM 5722 C C . GLY A 1 706 ? 12.951 -6.670 3.329 1.00 39.19 706 GLY A C 1
ATOM 5723 O O . GLY A 1 706 ? 12.341 -6.409 4.345 1.00 39.19 706 GLY A O 1
ATOM 5724 N N . ASN A 1 707 ? 14.089 -6.068 3.056 1.00 39.34 707 ASN A N 1
ATOM 5725 C CA . ASN A 1 707 ? 14.475 -4.760 3.530 1.00 39.34 707 ASN A CA 1
ATOM 5726 C C . ASN A 1 707 ? 13.355 -3.724 3.379 1.00 39.34 707 ASN A C 1
ATOM 5728 O O . ASN A 1 707 ? 12.466 -3.593 4.222 1.00 39.34 707 ASN A O 1
ATOM 5732 N N . TYR A 1 708 ? 13.367 -3.018 2.255 1.00 43.06 708 TYR A N 1
ATOM 5733 C CA . TYR A 1 708 ? 12.258 -2.185 1.885 1.00 43.06 708 TYR A CA 1
ATOM 5734 C C . TYR A 1 708 ? 10.962 -3.005 1.723 1.00 43.06 708 TYR A C 1
ATOM 5736 O O . TYR A 1 708 ? 9.937 -2.643 2.281 1.00 43.06 708 TYR A O 1
ATOM 5744 N N . ASP A 1 709 ? 11.041 -4.262 1.281 1.00 49.12 709 ASP A N 1
ATOM 5745 C CA . ASP A 1 709 ? 9.900 -5.195 1.221 1.00 49.12 709 ASP A CA 1
ATOM 5746 C C . ASP A 1 709 ? 9.539 -5.834 2.572 1.00 49.12 709 ASP A C 1
ATOM 5748 O O . ASP A 1 709 ? 9.189 -6.997 2.650 1.00 49.12 709 ASP A O 1
ATOM 5752 N N . HIS A 1 710 ? 9.660 -5.093 3.652 1.00 48.88 710 HIS A N 1
ATOM 5753 C CA . HIS A 1 710 ? 9.032 -5.264 4.968 1.00 48.88 710 HIS A CA 1
ATOM 5754 C C . HIS A 1 710 ? 8.819 -3.858 5.515 1.00 48.88 710 HIS A C 1
ATOM 5756 O O . HIS A 1 710 ? 7.798 -3.618 6.140 1.00 48.88 710 HIS A O 1
ATOM 5762 N N . SER A 1 711 ? 9.664 -2.911 5.089 1.00 50.34 711 SER A N 1
ATOM 5763 C CA . SER A 1 711 ? 9.463 -1.454 5.088 1.00 50.34 711 SER A CA 1
ATOM 5764 C C . SER A 1 711 ? 8.137 -0.924 4.611 1.00 50.34 711 SER A C 1
ATOM 5766 O O . SER A 1 711 ? 7.864 0.243 4.836 1.00 50.34 711 SER A O 1
ATOM 5768 N N . THR A 1 712 ? 7.266 -1.764 4.070 1.00 57.62 712 THR A N 1
ATOM 5769 C CA . THR A 1 712 ? 5.845 -1.440 4.092 1.00 57.62 712 THR A CA 1
ATOM 5770 C C . THR A 1 712 ? 4.882 -2.588 4.308 1.00 57.62 712 THR A C 1
ATOM 5772 O O . THR A 1 712 ? 3.677 -2.410 4.199 1.00 57.62 712 THR A O 1
ATOM 5775 N N . TYR A 1 713 ? 5.358 -3.739 4.760 1.00 60.34 713 TYR A N 1
ATOM 5776 C CA . TYR A 1 713 ? 4.499 -4.702 5.448 1.00 60.34 713 TYR A CA 1
ATOM 5777 C C . TYR A 1 713 ? 4.659 -4.636 6.973 1.00 60.34 713 TYR A C 1
ATOM 5779 O O . TYR A 1 713 ? 4.160 -5.480 7.698 1.00 60.34 713 TYR A O 1
ATOM 5787 N N . TYR A 1 714 ? 5.354 -3.609 7.462 1.00 64.69 714 TYR A N 1
ATOM 5788 C CA . TYR A 1 714 ? 5.491 -3.273 8.865 1.00 64.69 714 TYR A CA 1
ATOM 5789 C C . TYR A 1 714 ? 5.031 -1.826 9.268 1.00 64.69 714 TYR A C 1
ATOM 5791 O O . TYR A 1 714 ? 4.858 -1.647 10.458 1.00 64.69 714 TYR A O 1
ATOM 5799 N N . GLY A 1 715 ? 4.730 -0.760 8.468 1.00 53.91 715 GLY A N 1
ATOM 5800 C CA . GLY A 1 715 ? 4.550 -0.583 7.003 1.00 53.91 715 GLY A CA 1
ATOM 5801 C C . GLY A 1 715 ? 3.369 0.235 6.404 1.00 53.91 715 GLY A C 1
ATOM 5802 O O . GLY A 1 715 ? 3.279 1.427 6.658 1.00 53.91 715 GLY A O 1
ATOM 5803 N N . ALA A 1 716 ? 2.467 -0.402 5.608 1.00 66.44 716 ALA A N 1
ATOM 5804 C CA . ALA A 1 716 ? 1.276 0.065 4.838 1.00 66.44 716 ALA A CA 1
ATOM 5805 C C . ALA A 1 716 ? -0.197 -0.366 5.257 1.00 66.44 716 ALA A C 1
ATOM 5807 O O . ALA A 1 716 ? -1.126 -0.183 4.491 1.00 66.44 716 ALA A O 1
ATOM 5808 N N . GLY A 1 717 ? -0.424 -0.881 6.472 1.00 64.19 717 GLY A N 1
ATOM 5809 C CA . GLY A 1 717 ? -1.544 -1.255 7.363 1.00 64.19 717 GLY A CA 1
ATOM 5810 C C . GLY A 1 717 ? -1.165 -1.351 8.877 1.00 64.19 717 GLY A C 1
ATOM 5811 O O . GLY A 1 717 ? -1.231 -2.397 9.464 1.00 64.19 717 GLY A O 1
ATOM 5812 N N . SER A 1 718 ? -0.789 -0.238 9.527 1.00 68.75 718 SER A N 1
ATOM 5813 C CA . SER A 1 718 ? -0.878 0.278 10.909 1.00 68.75 718 SER A CA 1
ATOM 5814 C C . SER A 1 718 ? -1.943 1.396 10.840 1.00 68.75 718 SER A C 1
ATOM 5816 O O . SER A 1 718 ? -2.025 2.245 11.722 1.00 68.75 718 SER A O 1
ATOM 5818 N N . LEU A 1 719 ? -2.755 1.347 9.752 1.00 78.94 719 LEU A N 1
ATOM 5819 C CA . LEU A 1 719 ? -3.954 2.022 9.214 1.00 78.94 719 LEU A CA 1
ATOM 5820 C C . LEU A 1 719 ? -5.305 1.265 9.284 1.00 78.94 719 LEU A C 1
ATOM 5822 O O . LEU A 1 719 ? -6.357 1.828 9.061 1.00 78.94 719 LEU A O 1
ATOM 5826 N N . GLY A 1 720 ? -5.296 -0.005 9.634 1.00 74.50 720 GLY A N 1
ATOM 5827 C CA . GLY A 1 720 ? -6.338 -0.900 10.138 1.00 74.50 720 GLY A CA 1
ATOM 5828 C C . GLY A 1 720 ? -5.987 -2.300 10.697 1.00 74.50 720 GLY A C 1
ATOM 5829 O O . GLY A 1 720 ? -5.914 -3.169 9.864 1.00 74.50 720 GLY A O 1
ATOM 5830 N N . TYR A 1 721 ? -5.971 -2.771 11.962 1.00 84.31 721 TYR A N 1
ATOM 5831 C CA . TYR A 1 721 ? -6.003 -2.287 13.339 1.00 84.31 721 TYR A CA 1
ATOM 5832 C C . TYR A 1 721 ? -7.312 -1.986 14.048 1.00 84.31 721 TYR A C 1
ATOM 5834 O O . TYR A 1 721 ? -8.184 -2.817 14.179 1.00 84.31 721 TYR A O 1
ATOM 5842 N N . TRP A 1 722 ? -7.424 -0.749 14.549 1.00 84.94 722 TRP A N 1
ATOM 5843 C CA . TRP A 1 722 ? -8.580 0.070 14.914 1.00 84.94 722 TRP A CA 1
ATOM 5844 C C . TRP A 1 722 ? -9.771 -0.018 13.905 1.00 84.94 722 TRP A C 1
ATOM 5846 O O . TRP A 1 722 ? -10.452 0.979 13.722 1.00 84.94 722 TRP A O 1
ATOM 5856 N N . ALA A 1 723 ? -9.934 -1.127 13.171 1.00 81.69 723 ALA A N 1
ATOM 5857 C CA . ALA A 1 723 ? -11.054 -1.788 12.471 1.00 81.69 723 ALA A CA 1
ATOM 5858 C C . ALA A 1 723 ? -10.980 -3.345 12.406 1.00 81.69 723 ALA A C 1
ATOM 5860 O O . ALA A 1 723 ? -11.491 -3.939 11.470 1.00 81.69 723 ALA A O 1
ATOM 5861 N N . LEU A 1 724 ? -10.465 -4.029 13.450 1.00 83.88 724 LEU A N 1
ATOM 5862 C CA . LEU A 1 724 ? -11.164 -5.196 14.022 1.00 83.88 724 LEU A CA 1
ATOM 5863 C C . LEU A 1 724 ? -11.788 -4.757 15.315 1.00 83.88 724 LEU A C 1
ATOM 5865 O O . LEU A 1 724 ? -12.974 -4.617 15.296 1.00 83.88 724 LEU A O 1
ATOM 5869 N N . ILE A 1 725 ? -11.141 -4.244 16.351 1.00 86.19 725 ILE A N 1
ATOM 5870 C CA . ILE A 1 725 ? -11.948 -3.478 17.329 1.00 86.19 725 ILE A CA 1
ATOM 5871 C C . ILE A 1 725 ? -12.491 -2.152 16.713 1.00 86.19 725 ILE A C 1
ATOM 5873 O O . ILE A 1 725 ? -13.005 -1.336 17.436 1.00 86.19 725 ILE A O 1
ATOM 5877 N N . ALA A 1 726 ? -12.484 -1.946 15.383 1.00 83.38 726 ALA A N 1
ATOM 5878 C CA . ALA A 1 726 ? -13.635 -1.325 14.687 1.00 83.38 726 ALA A CA 1
ATOM 5879 C C . ALA A 1 726 ? -14.463 -2.211 13.705 1.00 83.38 726 ALA A C 1
ATOM 5881 O O . ALA A 1 726 ? -15.592 -1.830 13.457 1.00 83.38 726 ALA A O 1
ATOM 5882 N N . LEU A 1 727 ? -14.019 -3.384 13.215 1.00 87.94 727 LEU A N 1
ATOM 5883 C CA . LEU A 1 727 ? -14.892 -4.437 12.646 1.00 87.94 727 LEU A CA 1
ATOM 5884 C C . LEU A 1 727 ? -15.544 -5.351 13.712 1.00 87.94 727 LEU A C 1
ATOM 5886 O O . LEU A 1 727 ? -16.742 -5.295 13.783 1.00 87.94 727 LEU A O 1
ATOM 5890 N N . ILE A 1 728 ? -14.866 -6.107 14.588 1.00 85.44 728 ILE A N 1
ATOM 5891 C CA . ILE A 1 728 ? -15.361 -6.462 15.947 1.00 85.44 728 ILE A CA 1
ATOM 5892 C C . ILE A 1 728 ? -16.139 -5.323 16.620 1.00 85.44 728 ILE A C 1
ATOM 5894 O O . ILE A 1 728 ? -17.219 -5.618 17.094 1.00 85.44 728 ILE A O 1
ATOM 5898 N N . ALA A 1 729 ? -15.697 -4.054 16.704 1.00 85.31 729 ALA A N 1
ATOM 5899 C CA . ALA A 1 729 ? -16.596 -3.071 17.350 1.00 85.31 729 ALA A CA 1
ATOM 5900 C C . ALA A 1 729 ? -17.835 -2.775 16.495 1.00 85.31 729 ALA A C 1
ATOM 5902 O O . ALA A 1 729 ? -18.906 -2.626 17.066 1.00 85.31 729 ALA A O 1
ATOM 5903 N N . MET A 1 730 ? -17.740 -2.794 15.159 1.00 87.88 730 MET A N 1
ATOM 5904 C CA . MET A 1 730 ? -18.927 -2.775 14.302 1.00 87.88 730 MET A CA 1
ATOM 5905 C C . MET A 1 730 ? -19.819 -4.003 14.565 1.00 87.88 730 MET A C 1
ATOM 5907 O O . MET A 1 730 ? -20.978 -3.841 14.892 1.00 87.88 730 MET A O 1
ATOM 5911 N N . VAL A 1 731 ? -19.297 -5.225 14.515 1.00 86.56 731 VAL A N 1
ATOM 5912 C CA . VAL A 1 731 ? -19.997 -6.509 14.678 1.00 86.56 731 VAL A CA 1
ATOM 5913 C C . VAL A 1 731 ? -20.575 -6.672 16.082 1.00 86.56 731 VAL A C 1
ATOM 5915 O O . VAL A 1 731 ? -21.714 -7.093 16.208 1.00 86.56 731 VAL A O 1
ATOM 5918 N N . CYS A 1 732 ? -19.858 -6.297 17.139 1.00 83.44 732 CYS A N 1
ATOM 5919 C CA . CYS A 1 732 ? -20.366 -6.347 18.509 1.00 83.44 732 CYS A CA 1
ATOM 5920 C C . CYS A 1 732 ? -21.408 -5.251 18.758 1.00 83.44 732 CYS A C 1
ATOM 5922 O O . CYS A 1 732 ? -22.489 -5.548 19.262 1.00 83.44 732 CYS A O 1
ATOM 5924 N N . ASN A 1 733 ? -21.127 -3.995 18.387 1.00 84.94 733 ASN A N 1
ATOM 5925 C CA . ASN A 1 733 ? -22.030 -2.886 18.706 1.00 84.94 733 ASN A CA 1
ATOM 5926 C C . ASN A 1 733 ? -23.253 -2.856 17.776 1.00 84.94 733 ASN A C 1
ATOM 5928 O O . ASN A 1 733 ? -24.358 -2.613 18.249 1.00 84.94 733 ASN A O 1
ATOM 5932 N N . TRP A 1 734 ? -23.096 -3.148 16.480 1.00 83.19 734 TRP A N 1
ATOM 5933 C CA . TRP A 1 734 ? -24.225 -3.311 15.559 1.00 83.19 734 TRP A CA 1
ATOM 5934 C C . TRP A 1 734 ? -24.892 -4.679 15.670 1.00 83.19 734 TRP A C 1
ATOM 5936 O O . TRP A 1 734 ? -26.099 -4.739 15.497 1.00 83.19 734 TRP A O 1
ATOM 5946 N N . GLY A 1 735 ? -24.188 -5.757 16.024 1.00 81.88 735 GLY A N 1
ATOM 5947 C CA . GLY A 1 735 ? -24.815 -7.067 16.251 1.00 81.88 735 GLY A CA 1
ATOM 5948 C C . GLY A 1 735 ? -25.846 -7.025 17.379 1.00 81.88 735 GLY A C 1
ATOM 5949 O O . GLY A 1 735 ? -26.960 -7.506 17.200 1.00 81.88 735 GLY A O 1
ATOM 5950 N N . VAL A 1 736 ? -25.528 -6.350 18.490 1.00 75.88 736 VAL A N 1
ATOM 5951 C CA . VAL A 1 736 ? -26.466 -6.114 19.607 1.00 75.88 736 VAL A CA 1
ATOM 5952 C C . VAL A 1 736 ? -27.613 -5.156 19.234 1.00 75.88 736 VAL A C 1
ATOM 5954 O O . VAL A 1 736 ? -28.687 -5.231 19.827 1.00 75.88 736 VAL A O 1
ATOM 5957 N N . VAL A 1 737 ? -27.418 -4.270 18.249 1.00 78.25 737 VAL A N 1
ATOM 5958 C CA . VAL A 1 737 ? -28.448 -3.324 17.769 1.00 78.25 737 VAL A CA 1
ATOM 5959 C C . VAL A 1 737 ? -29.383 -3.955 16.730 1.00 78.25 737 VAL A C 1
ATOM 5961 O O . VAL A 1 737 ? -30.584 -3.714 16.779 1.00 78.25 737 VAL A O 1
ATOM 5964 N N . ILE A 1 738 ? -28.848 -4.747 15.797 1.00 80.88 738 ILE A N 1
ATOM 5965 C CA . ILE A 1 738 ? -29.593 -5.401 14.709 1.00 80.88 738 ILE A CA 1
ATOM 5966 C C . ILE A 1 738 ? -30.298 -6.662 15.223 1.00 80.88 738 ILE A C 1
ATOM 5968 O O . ILE A 1 738 ? -31.431 -6.933 14.837 1.00 80.88 738 ILE A O 1
ATOM 5972 N N . PHE A 1 739 ? -29.660 -7.405 16.132 1.00 82.12 739 PHE A N 1
ATOM 5973 C CA . PHE A 1 739 ? -30.199 -8.631 16.716 1.00 82.12 739 PHE A CA 1
ATOM 5974 C C . PHE A 1 739 ? -30.232 -8.537 18.255 1.00 82.12 739 PHE A C 1
ATOM 5976 O O . PHE A 1 739 ? -29.391 -9.143 18.926 1.00 82.12 739 PHE A O 1
ATOM 5983 N N . PRO A 1 740 ? -31.209 -7.818 18.849 1.00 73.62 740 PRO A N 1
ATOM 5984 C CA . PRO A 1 740 ? -31.339 -7.661 20.302 1.00 73.62 740 PRO A CA 1
ATOM 5985 C C . PRO A 1 740 ? -31.231 -8.965 21.104 1.00 73.62 740 PRO A C 1
ATOM 5987 O O . PRO A 1 740 ? -30.596 -8.984 22.155 1.00 73.62 740 PRO A O 1
ATOM 5990 N N . LEU A 1 741 ? -31.778 -10.067 20.576 1.00 76.25 741 LEU A N 1
ATOM 5991 C CA . LEU A 1 741 ? -31.753 -11.398 21.197 1.00 76.25 741 LEU A CA 1
ATOM 5992 C C . LEU A 1 741 ? -30.332 -11.955 21.409 1.00 76.25 741 LEU A C 1
ATOM 5994 O O . LEU A 1 741 ? -30.107 -12.695 22.367 1.00 76.25 741 LEU A O 1
ATOM 5998 N N . LEU A 1 742 ? -29.346 -11.565 20.585 1.00 76.12 742 LEU A N 1
ATOM 5999 C CA . LEU A 1 742 ? -27.949 -11.979 20.780 1.00 76.12 742 LEU A CA 1
ATOM 6000 C C . LEU A 1 742 ? -27.373 -11.455 22.101 1.00 76.12 742 LEU A C 1
ATOM 6002 O O . LEU A 1 742 ? -26.485 -12.089 22.667 1.00 76.12 742 LEU A O 1
ATOM 6006 N N . ARG A 1 743 ? -27.884 -10.331 22.626 1.00 77.44 743 ARG A N 1
ATOM 6007 C CA . ARG A 1 743 ? -27.478 -9.805 23.938 1.00 77.44 743 ARG A CA 1
ATOM 6008 C C . ARG A 1 743 ? -27.731 -10.832 25.046 1.00 77.44 743 ARG A C 1
ATOM 6010 O O . ARG A 1 743 ? -26.893 -10.995 25.931 1.00 77.44 743 ARG A O 1
ATOM 6017 N N . ASP A 1 744 ? -28.874 -11.504 25.005 1.00 73.38 744 ASP A N 1
ATOM 6018 C CA . ASP A 1 744 ? -29.310 -12.383 26.091 1.00 73.38 744 ASP A CA 1
ATOM 6019 C C . ASP A 1 744 ? -28.833 -13.820 25.874 1.00 73.38 744 ASP A C 1
ATOM 6021 O O . ASP A 1 744 ? -28.381 -14.457 26.826 1.00 73.38 744 ASP A O 1
ATOM 6025 N N . LEU A 1 745 ? -28.768 -14.262 24.612 1.00 73.31 745 LEU A N 1
ATOM 6026 C CA . LEU A 1 745 ? -28.079 -15.490 24.209 1.00 73.31 745 LEU A CA 1
ATOM 6027 C C . LEU A 1 745 ? -26.605 -15.487 24.668 1.00 73.31 745 LEU A C 1
ATOM 6029 O O . LEU A 1 745 ? -26.123 -16.456 25.250 1.00 73.31 745 LEU A O 1
ATOM 6033 N N . PHE A 1 746 ? -25.897 -14.363 24.498 1.00 73.31 746 PHE A N 1
ATOM 6034 C CA . PHE A 1 746 ? -24.524 -14.178 24.979 1.00 73.31 746 PHE A CA 1
ATOM 6035 C C . PHE A 1 746 ? -24.461 -13.526 26.376 1.00 73.31 746 PHE A C 1
ATOM 6037 O O . PHE A 1 746 ? -23.726 -12.555 26.591 1.00 73.31 746 PHE A O 1
ATOM 6044 N N . ASN A 1 747 ? -25.192 -14.074 27.358 1.00 80.06 747 ASN A N 1
ATOM 6045 C CA . ASN A 1 747 ? -25.081 -13.709 28.785 1.00 80.06 747 ASN A CA 1
ATOM 6046 C C . ASN A 1 747 ? -24.452 -14.810 29.680 1.00 80.06 747 ASN A C 1
ATOM 6048 O O . ASN A 1 747 ? -24.383 -14.645 30.898 1.00 80.06 747 ASN A O 1
ATOM 6052 N N . GLY A 1 748 ? -23.965 -15.912 29.094 1.00 83.62 748 GLY A N 1
ATOM 6053 C CA . GLY A 1 748 ? -23.282 -17.000 29.816 1.00 83.62 748 GLY A CA 1
ATOM 6054 C C . GLY A 1 748 ? -21.927 -16.618 30.439 1.00 83.62 748 GLY A C 1
ATOM 6055 O O . GLY A 1 748 ? -21.430 -15.502 30.264 1.00 83.62 748 GLY A O 1
ATOM 6056 N N . THR A 1 749 ? -21.299 -17.564 31.146 1.00 86.44 749 THR A N 1
ATOM 6057 C CA . THR A 1 749 ? -20.111 -17.364 32.007 1.00 86.44 749 THR A CA 1
ATOM 6058 C C . THR A 1 749 ? -18.974 -16.582 31.341 1.00 86.44 749 THR A C 1
ATOM 6060 O O . THR A 1 749 ? -18.464 -15.625 31.922 1.00 86.44 749 THR A O 1
ATOM 6063 N N . PHE A 1 750 ? -18.629 -16.903 30.089 1.00 85.31 750 PHE A N 1
ATOM 6064 C CA . PHE A 1 750 ? -17.597 -16.184 29.329 1.00 85.31 750 PHE A CA 1
ATOM 6065 C C . PHE A 1 750 ? -17.920 -14.688 29.135 1.00 85.31 750 PHE A C 1
ATOM 6067 O O . PHE A 1 750 ? -17.045 -13.836 29.264 1.00 85.31 750 PHE A O 1
ATOM 6074 N N . SER A 1 751 ? -19.189 -14.346 28.889 1.00 85.69 751 SER A N 1
ATOM 6075 C CA . SER A 1 751 ? -19.658 -12.963 28.711 1.00 85.69 751 SER A CA 1
ATOM 6076 C C . SER A 1 751 ? -19.679 -12.170 30.022 1.00 85.69 751 SER A C 1
ATOM 6078 O O . SER A 1 751 ? -19.437 -10.958 30.021 1.00 85.69 751 SER A O 1
ATOM 6080 N N . LYS A 1 752 ? -19.942 -12.837 31.154 1.00 88.19 752 LYS A N 1
ATOM 6081 C CA . LYS A 1 752 ? -19.804 -12.245 32.494 1.00 88.19 752 LYS A CA 1
ATOM 6082 C C . LYS A 1 752 ? -18.334 -11.956 32.806 1.00 88.19 752 LYS A C 1
ATOM 6084 O O . LYS A 1 752 ? -17.980 -10.794 33.006 1.00 88.19 752 LYS A O 1
ATOM 6089 N N . MET A 1 753 ? -17.469 -12.965 32.675 1.00 90.44 753 MET A N 1
ATOM 6090 C CA . MET A 1 753 ? -16.014 -12.843 32.831 1.00 90.44 753 MET A CA 1
ATOM 6091 C C . MET A 1 753 ? -15.437 -11.715 31.956 1.00 90.44 753 MET A C 1
ATOM 6093 O O . MET A 1 753 ? -14.790 -10.799 32.466 1.00 90.44 753 MET A O 1
ATOM 6097 N N . PHE A 1 754 ? -15.731 -11.699 30.652 1.00 87.44 754 PHE A N 1
ATOM 6098 C CA . PHE A 1 754 ? -15.166 -10.708 29.732 1.00 87.44 754 PHE A CA 1
ATOM 6099 C C . PHE A 1 754 ? -15.591 -9.265 30.067 1.00 87.44 754 PHE A C 1
ATOM 6101 O O . PHE A 1 754 ? -14.777 -8.340 29.978 1.00 87.44 754 PHE A O 1
ATOM 6108 N N . ARG A 1 755 ? -16.834 -9.050 30.526 1.00 88.75 755 ARG A N 1
ATOM 6109 C CA . ARG A 1 755 ? -17.283 -7.729 31.005 1.00 88.75 755 ARG A CA 1
ATOM 6110 C C . ARG A 1 755 ? -16.634 -7.335 32.330 1.00 88.75 755 ARG A C 1
ATOM 6112 O O . ARG A 1 755 ? -16.139 -6.211 32.439 1.00 88.75 755 ARG A O 1
ATOM 6119 N N . LYS A 1 756 ? -16.587 -8.259 33.294 1.00 89.62 756 LYS A N 1
ATOM 6120 C CA . LYS A 1 756 ? -16.013 -8.050 34.631 1.00 89.62 756 LYS A CA 1
ATOM 6121 C C . LYS A 1 756 ? -14.515 -7.753 34.595 1.00 89.62 756 LYS A C 1
ATOM 6123 O O . LYS A 1 756 ? -14.063 -6.855 35.297 1.00 89.62 756 LYS A O 1
ATOM 6128 N N . TYR A 1 757 ? -13.742 -8.467 33.778 1.00 89.38 757 TYR A N 1
ATOM 6129 C CA . TYR A 1 757 ? -12.280 -8.366 33.797 1.00 89.38 757 TYR A CA 1
ATOM 6130 C C . TYR A 1 757 ? -11.692 -7.479 32.690 1.00 89.38 757 TYR A C 1
ATOM 6132 O O . TYR A 1 757 ? -10.643 -6.874 32.929 1.00 89.38 757 TYR A O 1
ATOM 6140 N N . ILE A 1 758 ? -12.347 -7.348 31.524 1.00 88.69 758 ILE A N 1
ATOM 6141 C CA . ILE A 1 758 ? -11.773 -6.678 30.339 1.00 88.69 758 ILE A CA 1
ATOM 6142 C C . ILE A 1 758 ? -12.519 -5.400 29.934 1.00 88.69 758 ILE A C 1
ATOM 6144 O O . ILE A 1 758 ? -11.894 -4.342 29.853 1.00 88.69 758 ILE A O 1
ATOM 6148 N N . THR A 1 759 ? -13.821 -5.452 29.623 1.00 86.94 759 THR A N 1
ATOM 6149 C CA . THR A 1 759 ? -14.458 -4.319 28.911 1.00 86.94 759 THR A CA 1
ATOM 6150 C C . THR A 1 759 ? -14.742 -3.109 29.793 1.00 86.94 759 THR A C 1
ATOM 6152 O O . THR A 1 759 ? -14.520 -1.977 29.352 1.00 86.94 759 THR A O 1
ATOM 6155 N N . LEU A 1 760 ? -15.194 -3.337 31.028 1.00 85.44 760 LEU A N 1
ATOM 6156 C CA . LEU A 1 760 ? -15.643 -2.279 31.932 1.00 85.44 760 LEU A CA 1
ATOM 6157 C C . LEU A 1 760 ? -14.531 -1.638 32.790 1.00 85.44 760 LEU A C 1
ATOM 6159 O O . LEU A 1 760 ? -14.507 -0.409 32.842 1.00 85.44 760 LEU A O 1
ATOM 6163 N N . PRO A 1 761 ? -13.614 -2.361 33.469 1.00 88.62 761 PRO A N 1
ATOM 6164 C CA . PRO A 1 761 ? -12.797 -1.752 34.530 1.00 88.62 761 PRO A CA 1
ATOM 6165 C C . PRO A 1 761 ? -11.786 -0.705 34.040 1.00 88.62 761 PRO A C 1
ATOM 6167 O O . PRO A 1 761 ? -11.456 -0.639 32.859 1.00 88.62 761 PRO A O 1
ATOM 6170 N N . ALA A 1 762 ? -11.213 0.078 34.959 1.00 84.69 762 ALA A N 1
ATOM 6171 C CA . ALA A 1 762 ? -10.000 0.856 34.690 1.00 84.69 762 ALA A CA 1
ATOM 6172 C C . ALA A 1 762 ? -8.752 -0.051 34.684 1.00 84.69 762 ALA A C 1
ATOM 6174 O O . ALA A 1 762 ? -8.755 -1.093 35.342 1.00 84.69 762 ALA A O 1
ATOM 6175 N N . LEU A 1 763 ? -7.678 0.326 33.968 1.00 80.94 763 LEU A N 1
ATOM 6176 C CA . LEU A 1 763 ? -6.456 -0.501 33.881 1.00 80.94 763 LEU A CA 1
ATOM 6177 C C . LEU A 1 763 ? -5.896 -0.891 35.258 1.00 80.94 763 LEU A C 1
ATOM 6179 O O . LEU A 1 763 ? -5.587 -2.056 35.481 1.00 80.94 763 LEU A O 1
ATOM 6183 N N . GLY A 1 764 ? -5.773 0.083 36.162 1.00 73.31 764 GLY A N 1
ATOM 6184 C CA . GLY A 1 764 ? -5.255 -0.128 37.514 1.00 73.31 764 GLY A CA 1
ATOM 6185 C C . GLY A 1 764 ? -6.338 -0.553 38.511 1.00 73.31 764 GLY A C 1
ATOM 6186 O O . GLY A 1 764 ? -7.021 -1.563 38.332 1.00 73.31 764 GLY A O 1
ATOM 6187 N N . LYS A 1 765 ? -6.468 0.242 39.587 1.00 71.62 765 LYS A N 1
ATOM 6188 C CA . LYS A 1 765 ? -7.545 0.143 40.591 1.00 71.62 765 LYS A CA 1
ATOM 6189 C C . LYS A 1 765 ? -8.841 0.778 40.034 1.00 71.62 765 LYS A C 1
ATOM 6191 O O . LYS A 1 765 ? -9.189 0.539 38.888 1.00 71.62 765 LYS A O 1
ATOM 6196 N N . ARG A 1 766 ? -9.565 1.604 40.801 1.00 81.31 766 ARG A N 1
ATOM 6197 C CA . ARG A 1 766 ? -10.891 2.141 40.397 1.00 81.31 766 ARG A CA 1
ATOM 6198 C C . ARG A 1 766 ? -10.844 3.234 39.310 1.00 81.31 766 ARG A C 1
ATOM 6200 O O . ARG A 1 766 ? -11.778 3.385 38.531 1.00 81.31 766 ARG A O 1
ATOM 6207 N N . LYS A 1 767 ? -9.748 4.000 39.255 1.00 81.44 767 LYS A N 1
ATOM 6208 C CA . LYS A 1 767 ? -9.669 5.303 38.566 1.00 81.44 767 LYS A CA 1
ATOM 6209 C C . LYS A 1 767 ? -9.315 5.199 37.072 1.00 81.44 767 LYS A C 1
ATOM 6211 O O . LYS A 1 767 ? -8.223 4.737 36.741 1.00 81.44 767 LYS A O 1
ATOM 6216 N N . LYS A 1 768 ? -10.202 5.705 36.204 1.00 81.38 768 LYS A N 1
ATOM 6217 C CA . LYS A 1 768 ? -10.040 5.890 34.746 1.00 81.38 768 LYS A CA 1
ATOM 6218 C C . LYS A 1 768 ? -10.093 7.382 34.394 1.00 81.38 768 LYS A C 1
ATOM 6220 O O . LYS A 1 768 ? -9.139 7.947 33.864 1.00 81.38 768 LYS A O 1
ATOM 6225 N N . ASN A 1 769 ? -11.207 8.035 34.725 1.00 81.06 769 ASN A N 1
ATOM 6226 C CA . ASN A 1 769 ? -11.482 9.420 34.334 1.00 81.06 769 ASN A CA 1
ATOM 6227 C C . ASN A 1 769 ? -10.716 10.450 35.187 1.00 81.06 769 ASN A C 1
ATOM 6229 O O . ASN A 1 769 ? -10.620 11.621 34.815 1.00 81.06 769 ASN A O 1
ATOM 6233 N N . VAL A 1 770 ? -10.177 10.031 36.335 1.00 83.62 770 VAL A N 1
ATOM 6234 C CA . VAL A 1 770 ? -9.356 10.864 37.225 1.00 83.62 770 VAL A CA 1
ATOM 6235 C C . VAL A 1 770 ? -7.892 10.882 36.771 1.00 83.62 770 VAL A C 1
ATOM 6237 O O . VAL A 1 770 ? -7.256 9.835 36.649 1.00 83.62 770 VAL A O 1
ATOM 6240 N N . HIS A 1 771 ? -7.340 12.084 36.583 1.00 77.12 771 HIS A N 1
ATOM 6241 C CA . HIS A 1 771 ? -5.915 12.277 36.301 1.00 77.12 771 HIS A CA 1
ATOM 6242 C C . HIS A 1 771 ? -5.007 11.796 37.443 1.00 77.12 771 HIS A C 1
ATOM 6244 O O . HIS A 1 771 ? -5.371 11.843 38.619 1.00 77.12 771 HIS A O 1
ATOM 6250 N N . GLN A 1 772 ? -3.805 11.368 37.077 1.00 81.31 772 GLN A N 1
ATOM 6251 C CA . GLN A 1 772 ? -2.729 10.961 37.976 1.00 81.31 772 GLN A CA 1
ATOM 6252 C C . GLN A 1 772 ? -1.477 11.765 37.619 1.00 81.31 772 GLN A C 1
ATOM 6254 O O . GLN A 1 772 ? -1.342 12.202 36.476 1.00 81.31 772 GLN A O 1
ATOM 6259 N N . SER A 1 773 ? -0.589 11.988 38.586 1.00 77.00 773 SER A N 1
ATOM 6260 C CA . SER A 1 773 ? 0.607 12.815 38.406 1.00 77.00 773 SER A CA 1
ATOM 6261 C C . SER A 1 773 ? 1.849 12.051 38.843 1.00 77.00 773 SER A C 1
ATOM 6263 O O . SER A 1 773 ? 1.850 11.434 39.908 1.00 77.00 773 SER A O 1
ATOM 6265 N N . ALA A 1 774 ? 2.901 12.102 38.029 1.00 70.81 774 ALA A N 1
ATOM 6266 C CA . ALA A 1 774 ? 4.237 11.630 38.370 1.00 70.81 774 ALA A CA 1
ATOM 6267 C C . ALA A 1 774 ? 5.227 12.801 38.274 1.00 70.81 774 ALA A C 1
ATOM 6269 O O . ALA A 1 774 ? 5.193 13.576 37.316 1.00 70.81 774 ALA A O 1
ATOM 6270 N N . PHE A 1 775 ? 6.094 12.946 39.281 1.00 67.00 775 PHE A N 1
ATOM 6271 C CA . PHE A 1 775 ? 7.107 14.012 39.370 1.00 67.00 775 PHE A CA 1
ATOM 6272 C C . PHE A 1 775 ? 6.565 15.433 39.080 1.00 67.00 775 PHE A C 1
ATOM 6274 O O . PHE A 1 775 ? 7.241 16.241 38.449 1.00 67.00 775 PHE A O 1
ATOM 6281 N N . TYR A 1 776 ? 5.327 15.727 39.511 1.00 64.25 776 TYR A N 1
ATOM 6282 C CA . TYR A 1 776 ? 4.594 17.006 39.384 1.00 64.25 776 TYR A CA 1
ATOM 6283 C C . TYR A 1 776 ? 4.285 17.511 37.954 1.00 64.25 776 TYR A C 1
ATOM 6285 O O . TYR A 1 776 ? 3.296 18.215 37.754 1.00 64.25 776 TYR A O 1
ATOM 6293 N N . ILE A 1 777 ? 5.095 17.159 36.951 1.00 63.69 777 ILE A N 1
ATOM 6294 C CA . ILE A 1 777 ? 4.987 17.644 35.564 1.00 63.69 777 ILE A CA 1
ATOM 6295 C C . ILE A 1 777 ? 4.346 16.590 34.643 1.00 63.69 777 ILE A C 1
ATOM 6297 O O . ILE A 1 777 ? 3.639 16.938 33.691 1.00 63.69 777 ILE A O 1
ATOM 6301 N N . PHE A 1 778 ? 4.516 15.296 34.933 1.00 73.69 778 PHE A N 1
ATOM 6302 C CA . PHE A 1 778 ? 3.956 14.207 34.129 1.00 73.69 778 PHE A CA 1
ATOM 6303 C C . PHE A 1 778 ? 2.554 13.821 34.615 1.00 73.69 778 PHE A C 1
ATOM 6305 O O . PHE A 1 778 ? 2.323 12.742 35.156 1.00 73.69 778 PHE A O 1
ATOM 6312 N N . ASP A 1 779 ? 1.603 14.725 34.388 1.00 79.06 779 ASP A N 1
ATOM 6313 C CA . ASP A 1 779 ? 0.170 14.442 34.488 1.00 79.06 779 ASP A CA 1
ATOM 6314 C C . ASP A 1 779 ? -0.293 13.505 33.348 1.00 79.06 779 ASP A C 1
ATOM 6316 O O . ASP A 1 779 ? 0.036 13.716 32.174 1.00 79.06 779 ASP A O 1
ATOM 6320 N N . PHE A 1 780 ? -1.131 12.510 33.656 1.00 78.19 780 PHE A N 1
ATOM 6321 C CA . PHE A 1 780 ? -1.757 11.616 32.671 1.00 78.19 780 PHE A CA 1
ATOM 6322 C C . PHE A 1 780 ? -3.161 11.131 33.084 1.00 78.19 780 PHE A C 1
ATOM 6324 O O . PHE A 1 780 ? -3.593 11.293 34.222 1.00 78.19 780 PHE A O 1
ATOM 6331 N N . LEU A 1 781 ? -3.883 10.532 32.130 1.00 81.94 781 LEU A N 1
ATOM 6332 C CA . LEU A 1 781 ? -5.160 9.829 32.327 1.00 81.94 781 LEU A CA 1
ATOM 6333 C C . LEU A 1 781 ? -4.961 8.331 32.070 1.00 81.94 781 LEU A C 1
ATOM 6335 O O . LEU A 1 781 ? -4.177 7.965 31.189 1.00 81.94 781 LEU A O 1
ATOM 6339 N N . ILE A 1 782 ? -5.698 7.481 32.788 1.00 81.88 782 ILE A N 1
ATOM 6340 C CA . ILE A 1 782 ? -5.675 6.024 32.608 1.00 81.88 782 ILE A CA 1
ATOM 6341 C C . ILE A 1 782 ? -6.875 5.584 31.743 1.00 81.88 782 ILE A C 1
ATOM 6343 O O . ILE A 1 782 ? -8.008 5.877 32.110 1.00 81.88 782 ILE A O 1
ATOM 6347 N N . PRO A 1 783 ? -6.681 4.873 30.614 1.00 86.38 783 PRO A N 1
ATOM 6348 C CA . PRO A 1 783 ? -7.790 4.297 29.843 1.00 86.38 783 PRO A CA 1
ATOM 6349 C C . PRO A 1 783 ? -8.452 3.096 30.560 1.00 86.38 783 PRO A C 1
ATOM 6351 O O . PRO A 1 783 ? -7.910 2.565 31.533 1.00 86.38 783 PRO A O 1
ATOM 6354 N N . SER A 1 784 ? -9.606 2.611 30.074 1.00 88.06 784 SER A N 1
ATOM 6355 C CA . SER A 1 784 ? -10.195 1.352 30.589 1.00 88.06 784 SER A CA 1
ATOM 6356 C C . SER A 1 784 ? -9.266 0.144 30.377 1.00 88.06 784 SER A C 1
ATOM 6358 O O . SER A 1 784 ? -8.256 0.263 29.688 1.00 88.06 784 SER A O 1
ATOM 6360 N N . ARG A 1 785 ? -9.575 -1.036 30.928 1.00 89.81 785 ARG A N 1
ATOM 6361 C CA . ARG A 1 785 ? -8.827 -2.273 30.647 1.00 89.81 785 ARG A CA 1
ATOM 6362 C C . ARG A 1 785 ? -8.912 -2.656 29.188 1.00 89.81 785 ARG A C 1
ATOM 6364 O O . ARG A 1 785 ? -7.872 -2.957 28.630 1.00 89.81 785 ARG A O 1
ATOM 6371 N N . LEU A 1 786 ? -10.070 -2.544 28.541 1.00 88.62 786 LEU A N 1
ATOM 6372 C CA . LEU A 1 786 ? -10.159 -2.750 27.098 1.00 88.62 786 LEU A CA 1
ATOM 6373 C C . LEU A 1 786 ? -9.378 -1.684 26.336 1.00 88.62 786 LEU A C 1
ATOM 6375 O O . LEU A 1 786 ? -8.557 -2.061 25.515 1.00 88.62 786 LEU A O 1
ATOM 6379 N N . GLU A 1 787 ? -9.574 -0.389 26.617 1.00 91.00 787 GLU A N 1
ATOM 6380 C CA . GLU A 1 787 ? -8.835 0.697 25.951 1.00 91.00 787 GLU A CA 1
ATOM 6381 C C . GLU A 1 787 ? -7.327 0.607 26.214 1.00 91.00 787 GLU A C 1
ATOM 6383 O O . GLU A 1 787 ? -6.544 0.996 25.361 1.00 91.00 787 GLU A O 1
ATOM 6388 N N . SER A 1 788 ? -6.904 0.057 27.352 1.00 90.38 788 SER A N 1
ATOM 6389 C CA . SER A 1 788 ? -5.502 -0.140 27.719 1.00 90.38 788 SER A CA 1
ATOM 6390 C C . SER A 1 788 ? -4.937 -1.440 27.179 1.00 90.38 788 SER A C 1
ATOM 6392 O O . SER A 1 788 ? -3.859 -1.380 26.628 1.00 90.38 788 SER A O 1
ATOM 6394 N N . ALA A 1 789 ? -5.658 -2.558 27.135 1.00 88.81 789 ALA A N 1
ATOM 6395 C CA . ALA A 1 789 ? -5.356 -3.714 26.276 1.00 88.81 789 ALA A CA 1
ATOM 6396 C C . ALA A 1 789 ? -5.350 -3.341 24.776 1.00 88.81 789 ALA A C 1
ATOM 6398 O O . ALA A 1 789 ? -4.962 -4.135 23.928 1.00 88.81 789 ALA A O 1
ATOM 6399 N N . VAL A 1 790 ? -5.720 -2.089 24.480 1.00 92.88 790 VAL A N 1
ATOM 6400 C CA . VAL A 1 790 ? -5.698 -1.366 23.208 1.00 92.88 790 VAL A CA 1
ATOM 6401 C C . VAL A 1 790 ? -4.751 -0.133 23.193 1.00 92.88 790 VAL A C 1
ATOM 6403 O O . VAL A 1 790 ? -4.600 0.479 22.143 1.00 92.88 790 VAL A O 1
ATOM 6406 N N . ILE A 1 791 ? -4.052 0.225 24.288 1.00 92.12 791 ILE A N 1
ATOM 6407 C CA . ILE A 1 791 ? -3.053 1.331 24.373 1.00 92.12 791 ILE A CA 1
ATOM 6408 C C . ILE A 1 791 ? -1.726 0.950 25.070 1.00 92.12 791 ILE A C 1
ATOM 6410 O O . ILE A 1 791 ? -0.660 1.173 24.493 1.00 92.12 791 ILE A O 1
ATOM 6414 N N . PHE A 1 792 ? -1.755 0.276 26.231 1.00 89.69 792 PHE A N 1
ATOM 6415 C CA . PHE A 1 792 ? -0.763 -0.793 26.472 1.00 89.69 792 PHE A CA 1
ATOM 6416 C C . PHE A 1 792 ? -0.803 -1.773 25.319 1.00 89.69 792 PHE A C 1
ATOM 6418 O O . PHE A 1 792 ? 0.232 -2.249 24.917 1.00 89.69 792 PHE A O 1
ATOM 6425 N N . GLY A 1 793 ? -1.981 -1.944 24.745 1.00 88.88 793 GLY A N 1
ATOM 6426 C CA . GLY A 1 793 ? -2.325 -2.335 23.409 1.00 88.88 793 GLY A CA 1
ATOM 6427 C C . GLY A 1 793 ? -2.162 -1.324 22.279 1.00 88.88 793 GLY A C 1
ATOM 6428 O O . GLY A 1 793 ? -2.910 -1.524 21.355 1.00 88.88 793 GLY A O 1
ATOM 6429 N N . PHE A 1 794 ? -1.339 -0.272 22.279 1.00 92.12 794 PHE A N 1
ATOM 6430 C CA . PHE A 1 794 ? -1.008 0.515 21.063 1.00 92.12 794 PHE A CA 1
ATOM 6431 C C . PHE A 1 794 ? 0.496 0.740 20.854 1.00 92.12 794 PHE A C 1
ATOM 6433 O O . PHE A 1 794 ? 0.953 1.021 19.752 1.00 92.12 794 PHE A O 1
ATOM 6440 N N . PHE A 1 795 ? 1.281 0.562 21.905 1.00 89.94 795 PHE A N 1
ATOM 6441 C CA . PHE A 1 795 ? 2.690 0.896 21.993 1.00 89.94 795 PHE A CA 1
ATOM 6442 C C . PHE A 1 795 ? 3.677 -0.261 21.797 1.00 89.94 795 PHE A C 1
ATOM 6444 O O . PHE A 1 795 ? 4.692 -0.095 21.128 1.00 89.94 795 PHE A O 1
ATOM 6451 N N . TRP A 1 796 ? 3.423 -1.420 22.404 1.00 86.88 796 TRP A N 1
ATOM 6452 C CA . TRP A 1 796 ? 4.300 -2.586 22.374 1.00 86.88 796 TRP A CA 1
ATOM 6453 C C . TRP A 1 796 ? 4.563 -3.104 20.922 1.00 86.88 796 TRP A C 1
ATOM 6455 O O . TRP A 1 796 ? 5.674 -2.909 20.498 1.00 86.88 796 TRP A O 1
ATOM 6465 N N . PHE A 1 797 ? 3.679 -3.671 20.090 1.00 86.50 797 PHE A N 1
ATOM 6466 C CA . PHE A 1 797 ? 3.828 -3.856 18.616 1.00 86.50 797 PHE A CA 1
ATOM 6467 C C . PHE A 1 797 ? 4.517 -2.684 17.897 1.00 86.50 797 PHE A C 1
ATOM 6469 O O . PHE A 1 797 ? 5.307 -2.880 16.983 1.00 86.50 797 PHE A O 1
ATOM 6476 N N . LEU A 1 798 ? 4.293 -1.459 18.372 1.00 84.25 798 LEU A N 1
ATOM 6477 C CA . LEU A 1 798 ? 5.039 -0.249 18.027 1.00 84.25 798 LEU A CA 1
ATOM 6478 C C . LEU A 1 798 ? 6.531 -0.270 18.463 1.00 84.25 798 LEU A C 1
ATOM 6480 O O . LEU A 1 798 ? 7.237 0.727 18.355 1.00 84.25 798 LEU A O 1
ATOM 6484 N N . PHE A 1 799 ? 7.019 -1.449 18.864 1.00 82.19 799 PHE A N 1
ATOM 6485 C CA . PHE A 1 799 ? 8.362 -1.999 19.094 1.00 82.19 799 PHE A CA 1
ATOM 6486 C C . PHE A 1 799 ? 8.501 -3.456 18.589 1.00 82.19 799 PHE A C 1
ATOM 6488 O O . PHE A 1 799 ? 9.478 -4.069 18.936 1.00 82.19 799 PHE A O 1
ATOM 6495 N N . VAL A 1 800 ? 7.646 -4.092 17.786 1.00 80.81 800 VAL A N 1
ATOM 6496 C CA . VAL A 1 800 ? 8.078 -5.406 17.248 1.00 80.81 800 VAL A CA 1
ATOM 6497 C C . VAL A 1 800 ? 8.027 -5.596 15.759 1.00 80.81 800 VAL A C 1
ATOM 6499 O O . VAL A 1 800 ? 8.938 -6.248 15.255 1.00 80.81 800 VAL A O 1
ATOM 6502 N N . VAL A 1 801 ? 7.152 -4.913 15.013 1.00 79.00 801 VAL A N 1
ATOM 6503 C CA . VAL A 1 801 ? 7.270 -4.856 13.535 1.00 79.00 801 VAL A CA 1
ATOM 6504 C C . VAL A 1 801 ? 8.419 -3.955 13.103 1.00 79.00 801 VAL A C 1
ATOM 6506 O O . VAL A 1 801 ? 8.277 -3.081 12.259 1.00 79.00 801 VAL A O 1
ATOM 6509 N N . CYS A 1 802 ? 9.565 -4.107 13.768 1.00 77.31 802 CYS A N 1
ATOM 6510 C CA . CYS A 1 802 ? 10.796 -3.384 13.564 1.00 77.31 802 CYS A CA 1
ATOM 6511 C C . CYS A 1 802 ? 11.890 -3.647 14.627 1.00 77.31 802 CYS A C 1
ATOM 6513 O O . CYS A 1 802 ? 12.436 -2.686 15.139 1.00 77.31 802 CYS A O 1
ATOM 6515 N N . ALA A 1 803 ? 12.248 -4.874 14.996 1.00 74.19 803 ALA A N 1
ATOM 6516 C CA . ALA A 1 803 ? 13.658 -5.322 15.120 1.00 74.19 803 ALA A CA 1
ATOM 6517 C C . ALA A 1 803 ? 13.656 -6.711 15.741 1.00 74.19 803 ALA A C 1
ATOM 6519 O O . ALA A 1 803 ? 13.326 -6.866 16.912 1.00 74.19 803 ALA A O 1
ATOM 6520 N N . VAL A 1 804 ? 13.927 -7.700 14.895 1.00 70.25 804 VAL A N 1
ATOM 6521 C CA . VAL A 1 804 ? 13.469 -9.074 15.055 1.00 70.25 804 VAL A CA 1
ATOM 6522 C C . VAL A 1 804 ? 14.361 -10.002 14.195 1.00 70.25 804 VAL A C 1
ATOM 6524 O O . VAL A 1 804 ? 14.035 -10.182 13.042 1.00 70.25 804 VAL A O 1
ATOM 6527 N N . GLU A 1 805 ? 15.494 -10.566 14.652 1.00 61.94 805 GLU A N 1
ATOM 6528 C CA . GLU A 1 805 ? 16.651 -11.026 13.804 1.00 61.94 805 GLU A CA 1
ATOM 6529 C C . GLU A 1 805 ? 17.569 -9.861 13.388 1.00 61.94 805 GLU A C 1
ATOM 6531 O O . GLU A 1 805 ? 17.740 -9.614 12.203 1.00 61.94 805 GLU A O 1
ATOM 6536 N N . ILE A 1 806 ? 18.127 -9.080 14.323 1.00 59.06 806 ILE A N 1
ATOM 6537 C CA . ILE A 1 806 ? 18.743 -7.760 14.037 1.00 59.06 806 ILE A CA 1
ATOM 6538 C C . ILE A 1 806 ? 20.017 -7.821 13.146 1.00 59.06 806 ILE A C 1
ATOM 6540 O O . ILE A 1 806 ? 21.137 -7.607 13.615 1.00 59.06 806 ILE A O 1
ATOM 6544 N N . TYR A 1 807 ? 19.852 -8.102 11.844 1.00 58.41 807 TYR A N 1
ATOM 6545 C CA . TYR A 1 807 ? 20.933 -8.524 10.955 1.00 58.41 807 TYR A CA 1
ATOM 6546 C C . TYR A 1 807 ? 21.374 -7.451 9.954 1.00 58.41 807 TYR A C 1
ATOM 6548 O O . TYR A 1 807 ? 20.864 -7.271 8.850 1.00 58.41 807 TYR A O 1
ATOM 6556 N N . TYR A 1 808 ? 22.445 -6.779 10.359 1.00 52.72 808 TYR A N 1
ATOM 6557 C CA . TYR A 1 808 ? 23.546 -6.472 9.458 1.00 52.72 808 TYR A CA 1
ATOM 6558 C C . TYR A 1 808 ? 24.053 -7.758 8.772 1.00 52.72 808 TYR A C 1
ATOM 6560 O O . TYR A 1 808 ? 24.162 -8.804 9.417 1.00 52.72 808 TYR A O 1
ATOM 6568 N N . VAL A 1 809 ? 24.385 -7.690 7.480 1.00 48.81 809 VAL A N 1
ATOM 6569 C CA . VAL A 1 809 ? 25.026 -8.798 6.754 1.00 48.81 809 VAL A CA 1
ATOM 6570 C C . VAL A 1 809 ? 26.539 -8.665 6.922 1.00 48.81 809 VAL A C 1
ATOM 6572 O O . VAL A 1 809 ? 27.112 -7.651 6.545 1.00 48.81 809 VAL A O 1
ATOM 6575 N N . LYS A 1 810 ? 27.213 -9.674 7.488 1.00 41.03 810 LYS A N 1
ATOM 6576 C CA . LYS A 1 810 ? 28.674 -9.625 7.662 1.00 41.03 810 LYS A CA 1
ATOM 6577 C C . LYS A 1 810 ? 29.360 -9.663 6.288 1.00 41.03 810 LYS A C 1
ATOM 6579 O O . LYS A 1 810 ? 29.252 -10.672 5.597 1.00 41.03 810 LYS A O 1
ATOM 6584 N N . GLY A 1 811 ? 30.069 -8.590 5.928 1.00 42.25 811 GLY A N 1
ATOM 6585 C CA . GLY A 1 811 ? 30.671 -8.418 4.598 1.00 42.25 811 GLY A CA 1
ATOM 6586 C C . GLY A 1 811 ? 29.766 -7.701 3.587 1.00 42.25 811 GLY A C 1
ATOM 6587 O O . GLY A 1 811 ? 29.900 -7.919 2.386 1.00 42.25 811 GLY A O 1
ATOM 6588 N N . ASP A 1 812 ? 28.821 -6.887 4.063 1.00 43.41 812 ASP A N 1
ATOM 6589 C CA . ASP A 1 812 ? 28.056 -5.947 3.241 1.00 43.41 812 ASP A CA 1
ATOM 6590 C C . ASP A 1 812 ? 29.003 -4.947 2.535 1.00 43.41 812 ASP A C 1
ATOM 6592 O O . ASP A 1 812 ? 29.938 -4.427 3.136 1.00 43.41 812 ASP A O 1
ATOM 6596 N N . GLN A 1 813 ? 28.781 -4.715 1.237 1.00 38.81 813 GLN A N 1
ATOM 6597 C CA . GLN A 1 813 ? 29.552 -3.780 0.393 1.00 38.81 813 GLN A CA 1
ATOM 6598 C C . GLN A 1 813 ? 28.740 -2.531 0.006 1.00 38.81 813 GLN A C 1
ATOM 6600 O O . GLN A 1 813 ? 29.021 -1.866 -0.994 1.00 38.81 813 GLN A O 1
ATOM 6605 N N . ILE A 1 814 ? 27.655 -2.270 0.726 1.00 42.59 814 ILE A N 1
ATOM 6606 C CA . ILE A 1 814 ? 26.917 -1.007 0.693 1.00 42.59 814 ILE A CA 1
ATOM 6607 C C . ILE A 1 814 ? 27.168 -0.264 1.998 1.00 42.59 814 ILE A C 1
ATOM 6609 O O . ILE A 1 814 ? 27.337 0.944 1.967 1.00 42.59 814 ILE A O 1
ATOM 6613 N N . PHE A 1 815 ? 27.215 -1.005 3.111 1.00 57.97 815 PHE A N 1
ATOM 6614 C CA . PHE A 1 815 ? 27.501 -0.451 4.423 1.00 57.97 815 PHE A CA 1
ATOM 6615 C C . PHE A 1 815 ? 28.639 -1.216 5.075 1.00 57.97 815 PHE A C 1
ATOM 6617 O O . PHE A 1 815 ? 28.501 -2.416 5.329 1.00 57.97 815 PHE A O 1
ATOM 6624 N N . LEU A 1 816 ? 29.754 -0.538 5.317 1.00 49.69 816 LEU A N 1
ATOM 6625 C CA . LEU A 1 816 ? 31.032 -1.179 5.625 1.00 49.69 816 LEU A CA 1
ATOM 6626 C C . LEU A 1 816 ? 31.095 -1.676 7.074 1.00 49.69 816 LEU A C 1
ATOM 6628 O O . LEU A 1 816 ? 31.765 -2.672 7.366 1.00 49.69 816 LEU A O 1
ATOM 6632 N N . THR A 1 817 ? 30.370 -1.021 7.984 1.00 61.78 817 THR A N 1
ATOM 6633 C CA . THR A 1 817 ? 30.335 -1.395 9.403 1.00 61.78 817 THR A CA 1
ATOM 6634 C C . THR A 1 817 ? 28.976 -1.933 9.854 1.00 61.78 817 THR A C 1
ATOM 6636 O O . THR A 1 817 ? 27.914 -1.658 9.286 1.00 61.78 817 THR A O 1
ATOM 6639 N N . LYS A 1 818 ? 28.997 -2.700 10.954 1.00 73.00 818 LYS A N 1
ATOM 6640 C CA . LYS A 1 818 ? 27.773 -3.179 11.608 1.00 73.00 818 LYS A CA 1
ATOM 6641 C C . LYS A 1 818 ? 26.930 -2.024 12.149 1.00 73.00 818 LYS A C 1
ATOM 6643 O O . LYS A 1 818 ? 25.716 -2.168 12.163 1.00 73.00 818 LYS A O 1
ATOM 6648 N N . GLU A 1 819 ? 27.527 -0.926 12.609 1.00 73.38 819 GLU A N 1
ATOM 6649 C CA . GLU A 1 819 ? 26.801 0.172 13.263 1.00 73.38 819 GLU A CA 1
ATOM 6650 C C . GLU A 1 819 ? 26.178 1.144 12.277 1.00 73.38 819 GLU A C 1
ATOM 6652 O O . GLU A 1 819 ? 24.975 1.341 12.342 1.00 73.38 819 GLU A O 1
ATOM 6657 N N . GLU A 1 820 ? 26.942 1.675 11.329 1.00 67.00 820 GLU A N 1
ATOM 6658 C CA . GLU A 1 820 ? 26.448 2.377 10.133 1.00 67.00 820 GLU A CA 1
ATOM 6659 C C . GLU A 1 820 ? 25.350 1.545 9.456 1.00 67.00 820 GLU A C 1
ATOM 6661 O O . GLU A 1 820 ? 24.221 2.000 9.257 1.00 67.00 820 GLU A O 1
ATOM 6666 N N . GLY A 1 821 ? 25.638 0.251 9.267 1.00 65.94 821 GLY A N 1
ATOM 6667 C CA . GLY A 1 821 ? 24.688 -0.746 8.831 1.00 65.94 821 GLY A CA 1
ATOM 6668 C C . GLY A 1 821 ? 23.428 -0.750 9.684 1.00 65.94 821 GLY A C 1
ATOM 6669 O O . GLY A 1 821 ? 22.377 -0.432 9.155 1.00 65.94 821 GLY A O 1
ATOM 6670 N N . LEU A 1 822 ? 23.493 -1.079 10.974 1.00 73.62 822 LEU A N 1
ATOM 6671 C CA . LEU A 1 822 ? 22.352 -1.077 11.899 1.00 73.62 822 LEU A CA 1
ATOM 6672 C C . LEU A 1 822 ? 21.736 0.307 12.137 1.00 73.62 822 LEU A C 1
ATOM 6674 O O . LEU A 1 822 ? 20.636 0.363 12.668 1.00 73.62 822 LEU A O 1
ATOM 6678 N N . THR A 1 823 ? 22.367 1.398 11.714 1.00 78.50 823 THR A N 1
ATOM 6679 C CA . THR A 1 823 ? 21.869 2.763 11.893 1.00 78.50 823 THR A CA 1
ATOM 6680 C C . THR A 1 823 ? 21.127 3.233 10.658 1.00 78.50 823 THR A C 1
ATOM 6682 O O . THR A 1 823 ? 19.976 3.623 10.810 1.00 78.50 823 THR A O 1
ATOM 6685 N N . ARG A 1 824 ? 21.627 3.059 9.427 1.00 77.25 824 ARG A N 1
ATOM 6686 C CA . ARG A 1 824 ? 20.772 3.111 8.222 1.00 77.25 824 ARG A CA 1
ATOM 6687 C C . ARG A 1 824 ? 19.649 2.092 8.361 1.00 77.25 824 ARG A C 1
ATOM 6689 O O . ARG A 1 824 ? 18.460 2.424 8.377 1.00 77.25 824 ARG A O 1
ATOM 6696 N N . TYR A 1 825 ? 20.061 0.853 8.645 1.00 76.69 825 TYR A N 1
ATOM 6697 C CA . TYR A 1 825 ? 19.220 -0.218 9.138 1.00 76.69 825 TYR A CA 1
ATOM 6698 C C . TYR A 1 825 ? 18.702 0.059 10.594 1.00 76.69 825 TYR A C 1
ATOM 6700 O O . TYR A 1 825 ? 18.357 -0.919 11.253 1.00 76.69 825 TYR A O 1
ATOM 6708 N N . ILE A 1 826 ? 18.369 1.308 10.988 1.00 82.06 826 ILE A N 1
ATOM 6709 C CA . ILE A 1 826 ? 17.355 1.768 11.994 1.00 82.06 826 ILE A CA 1
ATOM 6710 C C . ILE A 1 826 ? 16.641 3.066 11.543 1.00 82.06 826 ILE A C 1
ATOM 6712 O O . ILE A 1 826 ? 15.484 3.268 11.893 1.00 82.06 826 ILE A O 1
ATOM 6716 N N . SER A 1 827 ? 17.274 3.918 10.743 1.00 85.75 827 SER A N 1
ATOM 6717 C CA . SER A 1 827 ? 16.876 5.316 10.521 1.00 85.75 827 SER A CA 1
ATOM 6718 C C . SER A 1 827 ? 15.921 5.484 9.365 1.00 85.75 827 SER A C 1
ATOM 6720 O O . SER A 1 827 ? 14.888 6.119 9.559 1.00 85.75 827 SER A O 1
ATOM 6722 N N . ASP A 1 828 ? 16.177 4.811 8.228 1.00 79.06 828 ASP A N 1
ATOM 6723 C CA . ASP A 1 828 ? 15.139 4.559 7.211 1.00 79.06 828 ASP A CA 1
ATOM 6724 C C . ASP A 1 828 ? 13.870 4.161 7.936 1.00 79.06 828 ASP A C 1
ATOM 6726 O O . ASP A 1 828 ? 12.800 4.725 7.733 1.00 79.06 828 ASP A O 1
ATOM 6730 N N . ARG A 1 829 ? 14.045 3.269 8.917 1.00 84.44 829 ARG A N 1
ATOM 6731 C CA . ARG A 1 829 ? 12.919 2.719 9.619 1.00 84.44 829 ARG A CA 1
ATOM 6732 C C . ARG A 1 829 ? 12.196 3.781 10.336 1.00 84.44 829 ARG A C 1
ATOM 6734 O O . ARG A 1 829 ? 11.009 3.838 10.182 1.00 84.44 829 ARG A O 1
ATOM 6741 N N . THR A 1 830 ? 12.837 4.563 11.168 1.00 87.69 830 THR A N 1
ATOM 6742 C CA . THR A 1 830 ? 12.102 5.415 12.080 1.00 87.69 830 THR A CA 1
ATOM 6743 C C . THR A 1 830 ? 11.335 6.504 11.342 1.00 87.69 830 THR A C 1
ATOM 6745 O O . THR A 1 830 ? 10.346 6.967 11.892 1.00 87.69 830 THR A O 1
ATOM 6748 N N . GLY A 1 831 ? 11.688 6.823 10.087 1.00 86.12 831 GLY A N 1
ATOM 6749 C CA . GLY A 1 831 ? 10.986 7.785 9.229 1.00 86.12 831 GLY A CA 1
ATOM 6750 C C . GLY A 1 831 ? 9.951 7.125 8.342 1.00 86.12 831 GLY A C 1
ATOM 6751 O O . GLY A 1 831 ? 8.798 7.514 8.354 1.00 86.12 831 GLY A O 1
ATOM 6752 N N . ILE A 1 832 ? 10.303 6.043 7.664 1.00 84.50 832 ILE A N 1
ATOM 6753 C CA . ILE A 1 832 ? 9.372 5.236 6.873 1.00 84.50 832 ILE A CA 1
ATOM 6754 C C . ILE A 1 832 ? 8.319 4.632 7.830 1.00 84.50 832 ILE A C 1
ATOM 6756 O O . ILE A 1 832 ? 7.140 4.598 7.526 1.00 84.50 832 ILE A O 1
ATOM 6760 N N . VAL A 1 833 ? 8.678 4.261 9.067 1.00 82.44 833 VAL A N 1
ATOM 6761 C CA . VAL A 1 833 ? 7.765 3.857 10.168 1.00 82.44 833 VAL A CA 1
ATOM 6762 C C . VAL A 1 833 ? 7.135 5.036 10.809 1.00 82.44 833 VAL A C 1
ATOM 6764 O O . VAL A 1 833 ? 6.006 4.906 11.265 1.00 82.44 833 VAL A O 1
ATOM 6767 N N . CYS A 1 834 ? 7.822 6.179 10.889 1.00 88.25 834 CYS A N 1
ATOM 6768 C CA . CYS A 1 834 ? 7.090 7.381 11.208 1.00 88.25 834 CYS A CA 1
ATOM 6769 C C . CYS A 1 834 ? 5.908 7.449 10.264 1.00 88.25 834 CYS A C 1
ATOM 6771 O O . CYS A 1 834 ? 4.939 7.943 10.789 1.00 88.25 834 CYS A O 1
ATOM 6773 N N . THR A 1 835 ? 5.976 6.861 9.038 1.00 85.81 835 THR A N 1
ATOM 6774 C CA . THR A 1 835 ? 5.275 7.107 7.750 1.00 85.81 835 THR A CA 1
ATOM 6775 C C . THR A 1 835 ? 3.965 6.197 7.250 1.00 85.81 835 THR A C 1
ATOM 6777 O O . THR A 1 835 ? 4.293 5.071 6.919 1.00 85.81 835 THR A O 1
ATOM 6780 N N . ILE A 1 836 ? 2.548 6.113 7.191 1.00 86.88 836 ILE A N 1
ATOM 6781 C CA . ILE A 1 836 ? 1.091 6.674 7.014 1.00 86.88 836 ILE A CA 1
ATOM 6782 C C . ILE A 1 836 ? 0.019 7.001 8.143 1.00 86.88 836 ILE A C 1
ATOM 6784 O O . ILE A 1 836 ? -0.877 7.774 7.866 1.00 86.88 836 ILE A O 1
ATOM 6788 N N . LEU A 1 837 ? -0.107 6.441 9.355 1.00 84.44 837 LEU A N 1
ATOM 6789 C CA . LEU A 1 837 ? -1.013 6.904 10.460 1.00 84.44 837 LEU A CA 1
ATOM 6790 C C . LEU A 1 837 ? -1.270 8.436 10.552 1.00 84.44 837 LEU A C 1
ATOM 6792 O O . LEU A 1 837 ? -2.180 8.733 11.296 1.00 84.44 837 LEU A O 1
ATOM 6796 N N . THR A 1 838 ? -0.590 9.421 9.927 1.00 88.38 838 THR A N 1
ATOM 6797 C CA . THR A 1 838 ? -1.029 10.826 10.055 1.00 88.38 838 THR A CA 1
ATOM 6798 C C . THR A 1 838 ? -2.442 10.976 9.499 1.00 88.38 838 THR A C 1
ATOM 6800 O O . THR A 1 838 ? -3.280 11.465 10.247 1.00 88.38 838 THR A O 1
ATOM 6803 N N . PRO A 1 839 ? -2.799 10.439 8.319 1.00 90.31 839 PRO A N 1
ATOM 6804 C CA . PRO A 1 839 ? -4.188 10.212 7.946 1.00 90.31 839 PRO A CA 1
ATOM 6805 C C . PRO A 1 839 ? -5.081 9.608 9.043 1.00 90.31 839 PRO A C 1
ATOM 6807 O O . PRO A 1 839 ? -6.197 10.080 9.196 1.00 90.31 839 PRO A O 1
ATOM 6810 N N . LEU A 1 840 ? -4.631 8.661 9.881 1.00 87.25 840 LEU A N 1
ATOM 6811 C CA . LEU A 1 840 ? -5.445 8.203 11.024 1.00 87.25 840 LEU A CA 1
ATOM 6812 C C . LEU A 1 840 ? -5.407 9.149 12.233 1.00 87.25 840 LEU A C 1
ATOM 6814 O O . LEU A 1 840 ? -6.407 9.314 12.909 1.00 87.25 840 LEU A O 1
ATOM 6818 N N . LEU A 1 841 ? -4.265 9.737 12.557 1.00 92.38 841 LEU A N 1
ATOM 6819 C CA . LEU A 1 841 ? -4.039 10.642 13.675 1.00 92.38 841 LEU A CA 1
ATOM 6820 C C . LEU A 1 841 ? -4.920 11.877 13.487 1.00 92.38 841 LEU A C 1
ATOM 6822 O O . LEU A 1 841 ? -5.618 12.280 14.414 1.00 92.38 841 LEU A O 1
ATOM 6826 N N . LEU A 1 842 ? -4.955 12.399 12.261 1.00 89.62 842 LEU A N 1
ATOM 6827 C CA . LEU A 1 842 ? -5.890 13.414 11.799 1.00 89.62 842 LEU A CA 1
ATOM 6828 C C . LEU A 1 842 ? -7.328 12.888 11.836 1.00 89.62 842 LEU A C 1
ATOM 6830 O O . LEU A 1 842 ? -8.174 13.553 12.420 1.00 89.62 842 LEU A O 1
ATOM 6834 N N . LEU A 1 843 ? -7.612 11.682 11.324 1.00 89.19 843 LEU A N 1
ATOM 6835 C CA . LEU A 1 843 ? -8.965 11.104 11.358 1.00 89.19 843 LEU A CA 1
ATOM 6836 C C . LEU A 1 843 ? -9.499 10.926 12.793 1.00 89.19 843 LEU A C 1
ATOM 6838 O O . LEU A 1 843 ? -10.667 11.179 13.044 1.00 89.19 843 LEU A O 1
ATOM 6842 N N . PHE A 1 844 ? -8.662 10.548 13.758 1.00 90.12 844 PHE A N 1
ATOM 6843 C CA . PHE A 1 844 ? -9.014 10.398 15.175 1.00 90.12 844 PHE A CA 1
ATOM 6844 C C . PHE A 1 844 ? -9.025 11.724 15.944 1.00 90.12 844 PHE A C 1
ATOM 6846 O O . PHE A 1 844 ? -9.687 11.811 16.974 1.00 90.12 844 PHE A O 1
ATOM 6853 N N . GLY A 1 845 ? -8.311 12.745 15.459 1.00 88.19 845 GLY A N 1
ATOM 6854 C CA . GLY A 1 845 ? -8.463 14.128 15.920 1.00 88.19 845 GLY A CA 1
ATOM 6855 C C . GLY A 1 845 ? -9.688 14.830 15.316 1.00 88.19 845 GLY A C 1
ATOM 6856 O O . GLY A 1 845 ? -10.172 15.815 15.873 1.00 88.19 845 GLY A O 1
ATOM 6857 N N . GLY A 1 846 ? -10.194 14.330 14.185 1.00 87.69 846 GLY A N 1
ATOM 6858 C CA . GLY A 1 846 ? -11.371 14.830 13.484 1.00 87.69 846 GLY A CA 1
ATOM 6859 C C . GLY A 1 846 ? -12.667 14.536 14.235 1.00 87.69 846 GLY A C 1
ATOM 6860 O O . GLY A 1 846 ? -12.892 13.428 14.725 1.00 87.69 846 GLY A O 1
ATOM 6861 N N . ARG A 1 847 ? -13.553 15.534 14.292 1.00 84.50 847 ARG A N 1
ATOM 6862 C CA . ARG A 1 847 ? -14.890 15.408 14.891 1.00 84.50 847 ARG A CA 1
ATOM 6863 C C . ARG A 1 847 ? -15.830 14.660 13.950 1.00 84.50 847 ARG A C 1
ATOM 6865 O O . ARG A 1 847 ? -16.618 13.833 14.401 1.00 84.50 847 ARG A O 1
ATOM 6872 N N . ASN A 1 848 ? -15.699 14.891 12.641 1.00 83.38 848 ASN A N 1
ATOM 6873 C CA . ASN A 1 848 ? -16.484 14.229 11.592 1.00 83.38 848 ASN A CA 1
ATOM 6874 C C . ASN A 1 848 ? -15.741 13.019 11.018 1.00 83.38 848 ASN A C 1
ATOM 6876 O O . ASN A 1 848 ? -15.496 12.895 9.823 1.00 83.38 848 ASN A O 1
ATOM 6880 N N . ASN A 1 849 ? -15.377 12.112 11.918 1.00 82.50 849 ASN A N 1
ATOM 6881 C CA . ASN A 1 849 ? -14.728 10.852 11.598 1.00 82.50 849 ASN A CA 1
ATOM 6882 C C . ASN A 1 849 ? -15.771 9.753 11.339 1.00 82.50 849 ASN A C 1
ATOM 6884 O O . ASN A 1 849 ? -16.423 9.297 12.282 1.00 82.50 849 ASN A O 1
ATOM 6888 N N . PHE A 1 850 ? -15.872 9.281 10.092 1.00 81.25 850 PHE A N 1
ATOM 6889 C CA . PHE A 1 850 ? -16.784 8.202 9.682 1.00 81.25 850 PHE A CA 1
ATOM 6890 C C . PHE A 1 850 ? -16.594 6.898 10.477 1.00 81.25 850 PHE A C 1
ATOM 6892 O O . PHE A 1 850 ? -17.553 6.155 10.684 1.00 81.25 850 PHE A O 1
ATOM 6899 N N . LEU A 1 851 ? -15.385 6.630 10.993 1.00 80.50 851 LEU A N 1
ATOM 6900 C CA . LEU A 1 851 ? -15.137 5.456 11.829 1.00 80.50 851 LEU A CA 1
ATOM 6901 C C . LEU A 1 851 ? -15.931 5.504 13.133 1.00 80.50 851 LEU A C 1
ATOM 6903 O O . LEU A 1 851 ? -16.220 4.436 13.657 1.00 80.50 851 LEU A O 1
ATOM 6907 N N . GLN A 1 852 ? -16.309 6.680 13.655 1.00 84.69 852 GLN A N 1
ATOM 6908 C CA . GLN A 1 852 ? -17.197 6.757 14.824 1.00 84.69 852 GLN A CA 1
ATOM 6909 C C . GLN A 1 852 ? -18.565 6.144 14.515 1.00 84.69 852 GLN A C 1
ATOM 6911 O O . GLN A 1 852 ? -19.063 5.374 15.322 1.00 84.69 852 GLN A O 1
ATOM 6916 N N . TRP A 1 853 ? -19.127 6.396 13.328 1.00 79.56 853 TRP A N 1
ATOM 6917 C CA . TRP A 1 853 ? -20.427 5.846 12.922 1.00 79.56 853 TRP A CA 1
ATOM 6918 C C . TRP A 1 853 ? -20.335 4.337 12.654 1.00 79.56 853 TRP A C 1
ATOM 6920 O O . TRP A 1 853 ? -21.161 3.561 13.127 1.00 79.56 853 TRP A O 1
ATOM 6930 N N . VAL A 1 854 ? -19.273 3.900 11.965 1.00 83.12 854 VAL A N 1
ATOM 6931 C CA . VAL A 1 854 ? -19.003 2.473 11.702 1.00 83.12 854 VAL A CA 1
ATOM 6932 C C . VAL A 1 854 ? -18.831 1.687 13.013 1.00 83.12 854 VAL A C 1
ATOM 6934 O O . VAL A 1 854 ? -19.338 0.578 13.143 1.00 83.12 854 VAL A O 1
ATOM 6937 N N . THR A 1 855 ? -18.159 2.264 14.014 1.00 87.81 855 THR A N 1
ATOM 6938 C CA . THR A 1 855 ? -17.900 1.604 15.311 1.00 87.81 855 THR A CA 1
ATOM 6939 C C . THR A 1 855 ? -18.978 1.753 16.357 1.00 87.81 855 THR A C 1
ATOM 6941 O O . THR A 1 855 ? -19.034 0.923 17.262 1.00 87.81 855 THR A O 1
ATOM 6944 N N . ARG A 1 856 ? -19.720 2.860 16.333 1.00 85.69 856 ARG A N 1
ATOM 6945 C CA . ARG A 1 856 ? -20.424 3.401 17.504 1.00 85.69 856 ARG A CA 1
ATOM 6946 C C . ARG A 1 856 ? -19.484 3.720 18.688 1.00 85.69 856 ARG A C 1
ATOM 6948 O O . ARG A 1 856 ? -19.872 3.656 19.854 1.00 85.69 856 ARG A O 1
ATOM 6955 N N . TRP A 1 857 ? -18.209 4.038 18.419 1.00 86.62 857 TRP A N 1
ATOM 6956 C CA . TRP A 1 857 ? -17.253 4.495 19.438 1.00 86.62 857 TRP A CA 1
ATOM 6957 C C . TRP A 1 857 ? -17.464 5.966 19.792 1.00 86.62 857 TRP A C 1
ATOM 6959 O O . TRP A 1 857 ? -17.651 6.828 18.935 1.00 86.62 857 TRP A O 1
ATOM 6969 N N . LYS A 1 858 ? -17.304 6.258 21.083 1.00 83.88 858 LYS A N 1
ATOM 6970 C CA . LYS A 1 858 ? -17.370 7.608 21.646 1.00 83.88 858 LYS A CA 1
ATOM 6971 C C . LYS A 1 858 ? -16.142 8.430 21.236 1.00 83.88 858 LYS A C 1
ATOM 6973 O O . LYS A 1 858 ? -15.020 7.922 21.196 1.00 83.88 858 LYS A O 1
ATOM 6978 N N . PHE A 1 859 ? -16.336 9.732 21.026 1.00 84.31 859 PHE A N 1
ATOM 6979 C CA . PHE A 1 859 ? -15.256 10.666 20.682 1.00 84.31 859 PHE A CA 1
ATOM 6980 C C . PHE A 1 859 ? -14.119 10.687 21.725 1.00 84.31 859 PHE A C 1
ATOM 6982 O O . PHE A 1 859 ? -12.947 10.788 21.372 1.00 84.31 859 PHE A O 1
ATOM 6989 N N . SER A 1 860 ? -14.437 10.507 23.012 1.00 82.06 860 SER A N 1
ATOM 6990 C CA . SER A 1 860 ? -13.452 10.381 24.099 1.00 82.06 860 SER A CA 1
ATOM 6991 C C . SER A 1 860 ? -12.509 9.184 23.918 1.00 82.06 860 SER A C 1
ATOM 6993 O O . SER A 1 860 ? -11.307 9.297 24.174 1.00 82.06 860 SER A O 1
ATOM 6995 N N . THR A 1 861 ? -13.023 8.063 23.414 1.00 86.88 861 THR A N 1
ATOM 6996 C CA . THR A 1 861 ? -12.244 6.872 23.062 1.00 86.88 861 THR A CA 1
ATOM 6997 C C . THR A 1 861 ? -11.355 7.158 21.838 1.00 86.88 861 THR A C 1
ATOM 6999 O O . THR A 1 861 ? -10.143 6.955 21.919 1.00 86.88 861 THR A O 1
ATOM 7002 N N . MET A 1 862 ? -11.888 7.772 20.768 1.00 88.81 862 MET A N 1
ATOM 7003 C CA . MET A 1 862 ? -11.090 8.213 19.601 1.00 88.81 862 MET A CA 1
ATOM 7004 C C . MET A 1 862 ? -9.952 9.181 19.977 1.00 88.81 862 MET A C 1
ATOM 7006 O O . MET A 1 862 ? -8.815 8.990 19.548 1.00 88.81 862 MET A O 1
ATOM 7010 N N . ILE A 1 863 ? -10.210 10.181 20.825 1.00 89.00 863 ILE A N 1
ATOM 7011 C CA . ILE A 1 863 ? -9.189 11.143 21.276 1.00 89.00 863 ILE A CA 1
ATOM 7012 C C . ILE A 1 863 ? -8.158 10.502 22.208 1.00 89.00 863 ILE A C 1
ATOM 7014 O O . ILE A 1 863 ? -6.980 10.867 22.193 1.00 89.00 863 ILE A O 1
ATOM 7018 N N . THR A 1 864 ? -8.554 9.515 23.008 1.00 88.44 864 THR A N 1
ATOM 7019 C CA . THR A 1 864 ? -7.595 8.732 23.796 1.00 88.44 864 THR A CA 1
ATOM 7020 C C . THR A 1 864 ? -6.653 7.959 22.872 1.00 88.44 864 THR A C 1
ATOM 7022 O O . THR A 1 864 ? -5.444 7.970 23.098 1.00 88.44 864 THR A O 1
ATOM 7025 N N . TYR A 1 865 ? -7.163 7.422 21.765 1.00 92.69 865 TYR A N 1
ATOM 7026 C CA . TYR A 1 865 ? -6.353 6.777 20.736 1.00 92.69 865 TYR A CA 1
ATOM 7027 C C . TYR A 1 865 ? -5.447 7.779 19.995 1.00 92.69 865 TYR A C 1
ATOM 7029 O O . TYR A 1 865 ? -4.238 7.560 19.938 1.00 92.69 865 TYR A O 1
ATOM 7037 N N . HIS A 1 866 ? -5.977 8.921 19.535 1.00 93.06 866 HIS A N 1
ATOM 7038 C CA . HIS A 1 866 ? -5.205 10.025 18.935 1.00 93.06 866 HIS A CA 1
ATOM 7039 C C . HIS A 1 866 ? -4.015 10.449 19.813 1.00 93.06 866 HIS A C 1
ATOM 7041 O O . HIS A 1 866 ? -2.885 10.489 19.334 1.00 93.06 866 HIS A O 1
ATOM 7047 N N . ARG A 1 867 ? -4.243 10.727 21.108 1.00 90.44 867 ARG A N 1
ATOM 7048 C CA . ARG A 1 867 ? -3.200 11.219 22.035 1.00 90.44 867 ARG A CA 1
ATOM 7049 C C . ARG A 1 867 ? -2.030 10.244 22.173 1.00 90.44 867 ARG A C 1
ATOM 7051 O O . ARG A 1 867 ? -0.879 10.670 22.270 1.00 90.44 867 ARG A O 1
ATOM 7058 N N . TRP A 1 868 ? -2.316 8.945 22.186 1.00 90.81 868 TRP A N 1
ATOM 7059 C CA . TRP A 1 868 ? -1.290 7.913 22.277 1.00 90.81 868 TRP A CA 1
ATOM 7060 C C . TRP A 1 868 ? -0.607 7.658 20.927 1.00 90.81 868 TRP A C 1
ATOM 7062 O O . TRP A 1 868 ? 0.619 7.563 20.906 1.00 90.81 868 TRP A O 1
ATOM 7072 N N . ILE A 1 869 ? -1.340 7.693 19.806 1.00 93.25 869 ILE A N 1
ATOM 7073 C CA . ILE A 1 869 ? -0.749 7.707 18.457 1.00 93.25 869 ILE A CA 1
ATOM 7074 C C . ILE A 1 869 ? 0.219 8.885 18.291 1.00 93.25 869 ILE A C 1
ATOM 7076 O O . ILE A 1 869 ? 1.336 8.666 17.848 1.00 93.25 869 ILE A O 1
ATOM 7080 N N . ALA A 1 870 ? -0.155 10.111 18.672 1.00 93.38 870 ALA A N 1
ATOM 7081 C CA . ALA A 1 870 ? 0.646 11.321 18.441 1.00 93.38 870 ALA A CA 1
ATOM 7082 C C . ALA A 1 870 ? 2.058 11.225 19.046 1.00 93.38 870 ALA A C 1
ATOM 7084 O O . ALA A 1 870 ? 3.061 11.381 18.350 1.00 93.38 870 ALA A O 1
ATOM 7085 N N . ARG A 1 871 ? 2.129 10.875 20.339 1.00 92.69 871 ARG A N 1
ATOM 7086 C CA . ARG A 1 871 ? 3.390 10.642 21.070 1.00 92.69 871 ARG A CA 1
ATOM 7087 C C . ARG A 1 871 ? 4.249 9.595 20.380 1.00 92.69 871 ARG A C 1
ATOM 7089 O O . ARG A 1 871 ? 5.468 9.705 20.320 1.00 92.69 871 ARG A O 1
ATOM 7096 N N . MET A 1 872 ? 3.594 8.555 19.882 1.00 94.00 872 MET A N 1
ATOM 7097 C CA . MET A 1 872 ? 4.248 7.450 19.216 1.00 94.00 872 MET A CA 1
ATOM 7098 C C . MET A 1 872 ? 4.751 7.839 17.822 1.00 94.00 872 MET A C 1
ATOM 7100 O O . MET A 1 872 ? 5.867 7.463 17.473 1.00 94.00 872 MET A O 1
ATOM 7104 N N . VAL A 1 873 ? 3.984 8.621 17.070 1.00 94.62 873 VAL A N 1
ATOM 7105 C CA . VAL A 1 873 ? 4.364 9.197 15.778 1.00 94.62 873 VAL A CA 1
ATOM 7106 C C . VAL A 1 873 ? 5.671 9.967 15.888 1.00 94.62 873 VAL A C 1
ATOM 7108 O O . VAL A 1 873 ? 6.688 9.586 15.306 1.00 94.62 873 VAL A O 1
ATOM 7111 N N . VAL A 1 874 ? 5.665 10.981 16.742 1.00 95.31 874 VAL A N 1
ATOM 7112 C CA . VAL A 1 874 ? 6.792 11.893 16.924 1.00 95.31 874 VAL A CA 1
ATOM 7113 C C . VAL A 1 874 ? 8.024 11.184 17.479 1.00 95.31 874 VAL A C 1
ATOM 7115 O O . VAL A 1 874 ? 9.130 11.434 17.010 1.00 95.31 874 VAL A O 1
ATOM 7118 N N . ALA A 1 875 ? 7.850 10.234 18.406 1.00 92.75 875 ALA A N 1
ATOM 7119 C CA . ALA A 1 875 ? 8.963 9.466 18.965 1.00 92.75 875 ALA A CA 1
ATOM 7120 C C . ALA A 1 875 ? 9.762 8.666 17.919 1.00 92.75 875 ALA A C 1
ATOM 7122 O O . ALA A 1 875 ? 10.835 8.171 18.246 1.00 92.75 875 ALA A O 1
ATOM 7123 N N . MET A 1 876 ? 9.266 8.511 16.687 1.00 95.06 876 MET A N 1
ATOM 7124 C CA . MET A 1 876 ? 9.998 7.840 15.610 1.00 95.06 876 MET A CA 1
ATOM 7125 C C . MET A 1 876 ? 10.454 8.808 14.522 1.00 95.06 876 MET A C 1
ATOM 7127 O O . MET A 1 876 ? 11.588 8.658 14.096 1.00 95.06 876 MET A O 1
ATOM 7131 N N . ALA A 1 877 ? 9.716 9.876 14.196 1.00 94.38 877 ALA A N 1
ATOM 7132 C CA . ALA A 1 877 ? 10.321 11.012 13.477 1.00 94.38 877 ALA A CA 1
ATOM 7133 C C . ALA A 1 877 ? 11.613 11.496 14.164 1.00 94.38 877 ALA A C 1
ATOM 7135 O O . ALA A 1 877 ? 12.627 11.729 13.518 1.00 94.38 877 ALA A O 1
ATOM 7136 N N . PHE A 1 878 ? 11.623 11.527 15.499 1.00 94.38 878 PHE A N 1
ATOM 7137 C CA . PHE A 1 878 ? 12.821 11.857 16.260 1.00 94.38 878 PHE A CA 1
ATOM 7138 C C . PHE A 1 878 ? 13.971 10.860 16.038 1.00 94.38 878 PHE A C 1
ATOM 7140 O O . PHE A 1 878 ? 15.068 11.258 15.657 1.00 94.38 878 PHE A O 1
ATOM 7147 N N . ILE A 1 879 ? 13.737 9.555 16.220 1.00 92.69 879 ILE A N 1
ATOM 7148 C CA . ILE A 1 879 ? 14.800 8.546 16.054 1.00 92.69 879 ILE A CA 1
ATOM 7149 C C . ILE A 1 879 ? 15.217 8.411 14.568 1.00 92.69 879 ILE A C 1
ATOM 7151 O O . ILE A 1 879 ? 16.313 7.945 14.280 1.00 92.69 879 ILE A O 1
ATOM 7155 N N . HIS A 1 880 ? 14.367 8.808 13.614 1.00 93.75 880 HIS A N 1
ATOM 7156 C CA . HIS A 1 880 ? 14.680 8.903 12.180 1.00 93.75 880 HIS A CA 1
ATOM 7157 C C . HIS A 1 880 ? 15.755 9.936 11.927 1.00 93.75 880 HIS A C 1
ATOM 7159 O O . HIS A 1 880 ? 16.841 9.574 11.485 1.00 93.75 880 HIS A O 1
ATOM 7165 N N . SER A 1 881 ? 15.457 11.188 12.278 1.00 93.38 881 SER A N 1
ATOM 7166 C CA . SER A 1 881 ? 16.384 12.295 12.107 1.00 93.38 881 SER A CA 1
ATOM 7167 C C . SER A 1 881 ? 17.674 12.030 12.881 1.00 93.38 881 SER A C 1
ATOM 7169 O O . SER A 1 881 ? 18.739 12.101 12.288 1.00 93.38 881 SER A O 1
ATOM 7171 N N . VAL A 1 882 ? 17.600 11.597 14.149 1.00 90.88 882 VAL A N 1
ATOM 7172 C CA . VAL A 1 882 ? 18.796 11.295 14.964 1.00 90.88 882 VAL A CA 1
ATOM 7173 C C . VAL A 1 882 ? 19.711 10.263 14.305 1.00 90.88 882 VAL A C 1
ATOM 7175 O O . VAL A 1 882 ? 20.920 10.471 14.257 1.00 90.88 882 VAL A O 1
ATOM 7178 N N . GLY A 1 883 ? 19.169 9.151 13.805 1.00 87.00 883 GLY A N 1
ATOM 7179 C CA . GLY A 1 883 ? 20.005 8.106 13.223 1.00 87.00 883 GLY A CA 1
ATOM 7180 C C . GLY A 1 883 ? 20.501 8.428 11.804 1.00 87.00 883 GLY A C 1
ATOM 7181 O O . GLY A 1 883 ? 21.613 8.037 11.456 1.00 87.00 883 GLY A O 1
ATOM 7182 N N . TYR A 1 884 ? 19.743 9.194 11.011 1.00 86.19 884 TYR A N 1
ATOM 7183 C CA . TYR A 1 884 ? 20.228 9.720 9.728 1.00 86.19 884 TYR A CA 1
ATOM 7184 C C . TYR A 1 884 ? 21.341 10.756 9.927 1.00 86.19 884 TYR A C 1
ATOM 7186 O O . TYR A 1 884 ? 22.398 10.634 9.315 1.00 86.19 884 TYR A O 1
ATOM 7194 N N . THR A 1 885 ? 21.150 11.711 10.845 1.00 88.06 885 THR A N 1
ATOM 7195 C CA . THR A 1 885 ? 22.186 12.670 11.255 1.00 88.06 885 THR A CA 1
ATOM 7196 C C . THR A 1 885 ? 23.435 11.948 11.757 1.00 88.06 885 THR A C 1
ATOM 7198 O O . THR A 1 885 ? 24.528 12.291 11.324 1.00 88.06 885 THR A O 1
ATOM 7201 N N . TRP A 1 886 ? 23.299 10.927 12.614 1.00 84.62 886 TRP A N 1
ATOM 7202 C CA . TRP A 1 886 ? 24.444 10.140 13.092 1.00 84.62 886 TRP A CA 1
ATOM 7203 C C . TRP A 1 886 ? 25.245 9.538 11.934 1.00 84.62 886 TRP A C 1
ATOM 7205 O O . TRP A 1 886 ? 26.447 9.759 11.844 1.00 84.62 886 TRP A O 1
ATOM 7215 N N . MET A 1 887 ? 24.564 8.829 11.031 1.00 82.12 887 MET A N 1
ATOM 7216 C CA . MET A 1 887 ? 25.162 8.161 9.874 1.00 82.12 887 MET A CA 1
ATOM 7217 C C . MET A 1 887 ? 25.919 9.147 8.966 1.00 82.12 887 MET A C 1
ATOM 7219 O O . MET A 1 887 ? 27.115 8.980 8.732 1.00 82.12 887 MET A O 1
ATOM 7223 N N . TYR A 1 888 ? 25.262 10.233 8.552 1.00 82.31 888 TYR A N 1
ATOM 7224 C CA . TYR A 1 888 ? 25.863 11.270 7.707 1.00 82.31 888 TYR A CA 1
ATOM 7225 C C . TYR A 1 888 ? 27.015 12.030 8.386 1.00 82.31 888 TYR A C 1
ATOM 7227 O O . TYR A 1 888 ? 27.919 12.513 7.703 1.00 82.31 888 TYR A O 1
ATOM 7235 N N . VAL A 1 889 ? 27.009 12.146 9.720 1.00 82.56 889 VAL A N 1
ATOM 7236 C CA . VAL A 1 889 ? 28.138 12.704 10.482 1.00 82.56 889 VAL A CA 1
ATOM 7237 C C . VAL A 1 889 ? 29.297 11.706 10.542 1.00 82.56 889 VAL A C 1
ATOM 7239 O O . VAL A 1 889 ? 30.438 12.109 10.330 1.00 82.56 889 VAL A O 1
ATOM 7242 N N . THR A 1 890 ? 29.036 10.411 10.761 1.00 73.00 890 THR A N 1
ATOM 7243 C CA . THR A 1 890 ? 30.090 9.378 10.777 1.00 73.00 890 THR A CA 1
ATOM 7244 C C . THR A 1 890 ? 30.739 9.136 9.415 1.00 73.00 890 THR A C 1
ATOM 7246 O O . THR A 1 890 ? 31.899 8.740 9.368 1.00 73.00 890 THR A O 1
ATOM 7249 N N . GLU A 1 891 ? 30.024 9.396 8.318 1.00 65.81 891 GLU A N 1
ATOM 7250 C CA . GLU A 1 891 ? 30.551 9.288 6.950 1.00 65.81 891 GLU A CA 1
ATOM 7251 C C . GLU A 1 891 ? 31.092 10.629 6.396 1.00 65.81 891 GLU A C 1
ATOM 7253 O O . GLU A 1 891 ? 31.625 10.677 5.291 1.00 65.81 891 GLU A O 1
ATOM 7258 N N . GLY A 1 892 ? 31.008 11.718 7.173 1.00 73.44 892 GLY A N 1
ATOM 7259 C CA . GLY A 1 892 ? 31.699 12.991 6.918 1.00 73.44 892 GLY A CA 1
ATOM 7260 C C . GLY A 1 892 ? 30.976 14.022 6.039 1.00 73.44 892 GLY A C 1
ATOM 7261 O O . GLY A 1 892 ? 31.411 15.171 5.996 1.00 73.44 892 GLY A O 1
ATOM 7262 N N . TYR A 1 893 ? 29.864 13.671 5.386 1.00 72.44 893 TYR A N 1
ATOM 7263 C CA . TYR A 1 893 ? 29.189 14.521 4.386 1.00 72.44 893 TYR A CA 1
ATOM 7264 C C . TYR A 1 893 ? 27.879 15.195 4.860 1.00 72.44 893 TYR A C 1
ATOM 7266 O O . TYR A 1 893 ? 27.178 15.828 4.071 1.00 72.44 893 TYR A O 1
ATOM 7274 N N . TYR A 1 894 ? 27.551 15.146 6.160 1.00 80.00 894 TYR A N 1
ATOM 7275 C CA . TYR A 1 894 ? 26.354 15.799 6.734 1.00 80.00 894 TYR A CA 1
ATOM 7276 C C . TYR A 1 894 ? 26.201 17.289 6.379 1.00 80.00 894 TYR A C 1
ATOM 7278 O O . TYR A 1 894 ? 25.087 17.760 6.162 1.00 80.00 894 TYR A O 1
ATOM 7286 N N . ALA A 1 895 ? 27.307 18.037 6.298 1.00 81.25 895 ALA A N 1
ATOM 7287 C CA . ALA A 1 895 ? 27.291 19.459 5.942 1.00 81.25 895 ALA A CA 1
ATOM 7288 C C . ALA A 1 895 ? 26.949 19.722 4.460 1.00 81.25 895 ALA A C 1
ATOM 7290 O O . ALA A 1 895 ? 26.701 20.868 4.084 1.00 81.25 895 ALA A O 1
ATOM 7291 N N . GLU A 1 896 ? 26.936 18.684 3.622 1.00 78.00 896 GLU A N 1
ATOM 7292 C CA . GLU A 1 896 ? 26.509 18.751 2.225 1.00 78.00 896 GLU A CA 1
ATOM 7293 C C . GLU A 1 896 ? 25.051 18.310 2.088 1.00 78.00 896 GLU A C 1
ATOM 7295 O O . GLU A 1 896 ? 24.245 19.094 1.598 1.00 78.00 896 GLU A O 1
ATOM 7300 N N . GLU A 1 897 ? 24.681 17.153 2.650 1.00 75.94 897 GLU A N 1
ATOM 7301 C CA . GLU A 1 897 ? 23.284 16.681 2.714 1.00 75.94 897 GLU A CA 1
ATOM 7302 C C . GLU A 1 897 ? 22.341 17.715 3.361 1.00 75.94 897 GLU A C 1
ATOM 7304 O O . GLU A 1 897 ? 21.210 17.890 2.917 1.00 75.94 897 GLU A O 1
ATOM 7309 N N . MET A 1 898 ? 22.789 18.462 4.379 1.00 82.31 898 MET A N 1
ATOM 7310 C CA . MET A 1 898 ? 21.974 19.507 5.025 1.00 82.31 898 MET A CA 1
ATOM 7311 C C . MET A 1 898 ? 21.697 20.747 4.157 1.00 82.31 898 MET A C 1
ATOM 7313 O O . MET A 1 898 ? 20.951 21.623 4.597 1.00 82.31 898 MET A O 1
ATOM 7317 N N . LYS A 1 899 ? 22.265 20.839 2.947 1.00 84.94 899 LYS A N 1
ATOM 7318 C CA . LYS A 1 899 ? 21.903 21.859 1.946 1.00 84.94 899 LYS A CA 1
ATOM 7319 C C . LYS A 1 899 ? 20.647 21.462 1.155 1.00 84.94 899 LYS A C 1
ATOM 7321 O O . LYS A 1 899 ? 20.008 22.331 0.570 1.00 84.94 899 LYS A O 1
ATOM 7326 N N . GLU A 1 900 ? 20.283 20.179 1.152 1.00 84.25 900 GLU A N 1
ATOM 7327 C CA . GLU A 1 900 ? 19.157 19.650 0.385 1.00 84.25 900 GLU A CA 1
ATOM 7328 C C . GLU A 1 900 ? 17.802 20.016 1.009 1.00 84.25 900 GLU A C 1
ATOM 7330 O O . GLU A 1 900 ? 17.532 19.737 2.183 1.00 84.25 900 GLU A O 1
ATOM 7335 N N . GLU A 1 901 ? 16.896 20.575 0.198 1.00 85.00 901 GLU A N 1
ATOM 7336 C CA . GLU A 1 901 ? 15.582 21.047 0.660 1.00 85.00 901 GLU A CA 1
ATOM 7337 C C . GLU A 1 901 ? 14.780 19.955 1.381 1.00 85.00 901 GLU A C 1
ATOM 7339 O O . GLU A 1 901 ? 14.155 20.210 2.414 1.00 85.00 901 GLU A O 1
ATOM 7344 N N . TRP A 1 902 ? 14.810 18.720 0.869 1.00 84.94 902 TRP A N 1
ATOM 7345 C CA . TRP A 1 902 ? 14.060 17.604 1.445 1.00 84.94 902 TRP A CA 1
ATOM 7346 C C . TRP A 1 902 ? 14.550 17.249 2.858 1.00 84.94 902 TRP A C 1
ATOM 7348 O O . TRP A 1 902 ? 13.740 16.900 3.722 1.00 84.94 902 TRP A O 1
ATOM 7358 N N . LEU A 1 903 ? 15.850 17.374 3.145 1.00 85.69 903 LEU A N 1
ATOM 7359 C CA . LEU A 1 903 ? 16.384 17.087 4.476 1.00 85.69 903 LEU A CA 1
ATOM 7360 C C . LEU A 1 903 ? 16.067 18.232 5.447 1.00 85.69 903 LEU A C 1
ATOM 7362 O O . LEU A 1 903 ? 15.612 17.973 6.566 1.00 85.69 903 LEU A O 1
ATOM 7366 N N . ILE A 1 904 ? 16.183 19.485 4.991 1.00 91.81 904 ILE A N 1
ATOM 7367 C CA . ILE A 1 904 ? 15.773 20.685 5.741 1.00 91.81 904 ILE A CA 1
ATOM 7368 C C . ILE A 1 904 ? 14.298 20.578 6.162 1.00 91.81 904 ILE A C 1
ATOM 7370 O O . ILE A 1 904 ? 13.973 20.703 7.347 1.00 91.81 904 ILE A O 1
ATOM 7374 N N . TRP A 1 905 ? 13.395 20.266 5.226 1.00 93.69 905 TRP A N 1
ATOM 7375 C CA . TRP A 1 905 ? 11.969 20.094 5.519 1.00 93.69 905 TRP A CA 1
ATOM 7376 C C . TRP A 1 905 ? 11.674 18.895 6.439 1.00 93.69 905 TRP A C 1
ATOM 7378 O O . TRP A 1 905 ? 10.744 18.962 7.250 1.00 93.69 905 TRP A O 1
ATOM 7388 N N . GLY A 1 906 ? 12.501 17.844 6.401 1.00 89.44 906 GLY A N 1
ATOM 7389 C CA . GLY A 1 906 ? 12.459 16.733 7.358 1.00 89.44 906 GLY A CA 1
ATOM 7390 C C . GLY A 1 906 ? 12.811 17.156 8.787 1.00 89.44 906 GLY A C 1
ATOM 7391 O O . GLY A 1 906 ? 12.109 16.795 9.736 1.00 89.44 906 GLY A O 1
ATOM 7392 N N . VAL A 1 907 ? 13.849 17.983 8.953 1.00 93.19 907 VAL A N 1
ATOM 7393 C CA . VAL A 1 907 ? 14.230 18.565 10.253 1.00 93.19 907 VAL A CA 1
ATOM 7394 C C . VAL A 1 907 ? 13.138 19.505 10.776 1.00 93.19 907 VAL A C 1
ATOM 7396 O O . VAL A 1 907 ? 12.777 19.421 11.956 1.00 93.19 907 VAL A O 1
ATOM 7399 N N . VAL A 1 908 ? 12.543 20.337 9.911 1.00 94.62 908 VAL A N 1
ATOM 7400 C CA . VAL A 1 908 ? 11.384 21.187 10.254 1.00 94.62 908 VAL A CA 1
ATOM 7401 C C . VAL A 1 908 ? 10.207 20.337 10.742 1.00 94.62 908 VAL A C 1
ATOM 7403 O O . VAL A 1 908 ? 9.645 20.624 11.805 1.00 94.62 908 VAL A O 1
ATOM 7406 N N . ALA A 1 909 ? 9.863 19.260 10.026 1.00 94.38 909 ALA A N 1
ATOM 7407 C CA . ALA A 1 909 ? 8.786 18.352 10.412 1.00 94.38 909 ALA A CA 1
ATOM 7408 C C . ALA A 1 909 ? 9.051 17.698 11.779 1.00 94.38 909 ALA A C 1
ATOM 7410 O O . ALA A 1 909 ? 8.248 17.868 12.701 1.00 94.38 909 ALA A O 1
ATOM 7411 N N . THR A 1 910 ? 10.192 17.021 11.963 1.00 95.38 910 THR A N 1
ATOM 7412 C CA . THR A 1 910 ? 10.547 16.380 13.243 1.00 95.38 910 THR A CA 1
ATOM 7413 C C . THR A 1 910 ? 10.523 17.378 14.406 1.00 95.38 910 THR A C 1
ATOM 7415 O O . THR A 1 910 ? 9.966 17.071 15.465 1.00 95.38 910 THR A O 1
ATOM 7418 N N . THR A 1 911 ? 11.030 18.598 14.201 1.00 95.94 911 THR A N 1
ATOM 7419 C CA . THR A 1 911 ? 11.011 19.672 15.208 1.00 95.94 911 THR A CA 1
ATOM 7420 C C . THR A 1 911 ? 9.584 20.079 15.580 1.00 95.94 911 THR A C 1
ATOM 7422 O O . THR A 1 911 ? 9.239 20.094 16.766 1.00 95.94 911 THR A O 1
ATOM 7425 N N . CYS A 1 912 ? 8.712 20.320 14.592 1.00 96.62 912 CYS A N 1
ATOM 7426 C CA . CYS A 1 912 ? 7.297 20.628 14.829 1.00 96.62 912 CYS A CA 1
ATOM 7427 C C . CYS A 1 912 ? 6.586 19.509 15.606 1.00 96.62 912 CYS A C 1
ATOM 7429 O O . CYS A 1 912 ? 5.790 19.789 16.503 1.00 96.62 912 CYS A O 1
ATOM 7431 N N . GLY A 1 913 ? 6.911 18.244 15.323 1.00 94.62 913 GLY A N 1
ATOM 7432 C CA . GLY A 1 913 ? 6.388 17.088 16.053 1.00 94.62 913 GLY A CA 1
ATOM 7433 C C . GLY A 1 913 ? 6.825 17.048 17.516 1.00 94.62 913 GLY A C 1
ATOM 7434 O O . GLY A 1 913 ? 5.994 16.869 18.413 1.00 94.62 913 GLY A O 1
ATOM 7435 N N . CYS A 1 914 ? 8.118 17.242 17.780 1.00 95.75 914 CYS A N 1
ATOM 7436 C CA . CYS A 1 914 ? 8.657 17.288 19.140 1.00 95.75 914 CYS A CA 1
ATOM 7437 C C . CYS A 1 914 ? 8.001 18.408 19.959 1.00 95.75 914 CYS A C 1
ATOM 7439 O O . CYS A 1 914 ? 7.527 18.156 21.071 1.00 95.75 914 CYS A O 1
ATOM 7441 N N . LEU A 1 915 ? 7.863 19.602 19.370 1.00 95.56 915 LEU A N 1
ATOM 7442 C CA . LEU A 1 915 ? 7.134 20.723 19.967 1.00 95.56 915 LEU A CA 1
ATOM 7443 C C . LEU A 1 915 ? 5.662 20.368 20.229 1.00 95.56 915 LEU A C 1
ATOM 7445 O O . LEU A 1 915 ? 5.188 20.578 21.346 1.00 95.56 915 LEU A O 1
ATOM 7449 N N . ILE A 1 916 ? 4.958 19.756 19.264 1.00 94.62 916 ILE A N 1
ATOM 7450 C CA . ILE A 1 916 ? 3.586 19.240 19.428 1.00 94.62 916 ILE A CA 1
ATOM 7451 C C . ILE A 1 916 ? 3.470 18.319 20.646 1.00 94.62 916 ILE A C 1
ATOM 7453 O O . ILE A 1 916 ? 2.543 18.481 21.438 1.00 94.62 916 ILE A O 1
ATOM 7457 N N . CYS A 1 917 ? 4.385 17.363 20.819 1.00 91.94 917 CYS A N 1
ATOM 7458 C CA . CYS A 1 917 ? 4.311 16.414 21.931 1.00 91.94 917 CYS A CA 1
ATOM 7459 C C . CYS A 1 917 ? 4.633 17.050 23.284 1.00 91.94 917 CYS A C 1
ATOM 7461 O O . CYS A 1 917 ? 3.977 16.708 24.270 1.00 91.94 917 CYS A O 1
ATOM 7463 N N . PHE A 1 918 ? 5.579 17.991 23.324 1.00 91.62 918 PHE A N 1
ATOM 7464 C CA . PHE A 1 918 ? 5.897 18.761 24.523 1.00 91.62 918 PHE A CA 1
ATOM 7465 C C . PHE A 1 918 ? 4.698 19.607 24.974 1.00 91.62 918 PHE A C 1
ATOM 7467 O O . PHE A 1 918 ? 4.181 19.415 26.073 1.00 91.62 918 PHE A O 1
ATOM 7474 N N . GLN A 1 919 ? 4.162 20.469 24.106 1.00 89.75 919 GLN A N 1
ATOM 7475 C CA . GLN A 1 919 ? 3.017 21.320 24.461 1.00 89.75 919 GLN A CA 1
ATOM 7476 C C . GLN A 1 919 ? 1.699 20.535 24.655 1.00 89.75 919 GLN A C 1
ATOM 7478 O O . GLN A 1 919 ? 0.803 20.993 25.363 1.00 89.75 919 GLN A O 1
ATOM 7483 N N . ALA A 1 920 ? 1.598 19.302 24.135 1.00 89.31 920 ALA A N 1
ATOM 7484 C CA . ALA A 1 920 ? 0.496 18.374 24.415 1.00 89.31 920 ALA A CA 1
ATOM 7485 C C . ALA A 1 920 ? 0.587 17.630 25.769 1.00 89.31 920 ALA A C 1
ATOM 7487 O O . ALA A 1 920 ? -0.288 16.796 26.058 1.00 89.31 920 ALA A O 1
ATOM 7488 N N . LEU A 1 921 ? 1.587 17.906 26.616 1.00 88.19 921 LEU A N 1
ATOM 7489 C CA . LEU A 1 921 ? 1.610 17.432 28.005 1.00 88.19 921 LEU A CA 1
ATOM 7490 C C . LEU A 1 921 ? 0.359 17.911 28.761 1.00 88.19 921 LEU A C 1
ATOM 7492 O O . LEU A 1 921 ? -0.079 19.056 28.624 1.00 88.19 921 LEU A O 1
ATOM 7496 N N . LEU A 1 922 ? -0.235 17.033 29.578 1.00 84.25 922 LEU A N 1
ATOM 7497 C CA . LEU A 1 922 ? -1.501 17.324 30.264 1.00 84.25 922 LEU A CA 1
ATOM 7498 C C . LEU A 1 922 ? -1.361 18.512 31.234 1.00 84.25 922 LEU A C 1
ATOM 7500 O O . LEU A 1 922 ? -2.252 19.355 31.306 1.00 84.25 922 LEU A O 1
ATOM 7504 N N . PHE A 1 923 ? -0.200 18.637 31.880 1.00 85.69 923 PHE A N 1
ATOM 7505 C CA . PHE A 1 923 ? 0.202 19.766 32.723 1.00 85.69 923 PHE A CA 1
ATOM 7506 C C . PHE A 1 923 ? 0.101 21.133 32.019 1.00 85.69 923 PHE A C 1
ATOM 7508 O O . PHE A 1 923 ? -0.307 22.116 32.648 1.00 85.69 923 PHE A O 1
ATOM 7515 N N . LEU A 1 924 ? 0.453 21.196 30.727 1.00 85.06 924 LEU A N 1
ATOM 7516 C CA . LEU A 1 924 ? 0.409 22.414 29.909 1.00 85.06 924 LEU A CA 1
ATOM 7517 C C . LEU A 1 924 ? -0.994 22.639 29.334 1.00 85.06 924 LEU A C 1
ATOM 7519 O O . LEU A 1 924 ? -1.570 23.707 29.550 1.00 85.06 924 LEU A O 1
ATOM 7523 N N . ARG A 1 925 ? -1.611 21.615 28.721 1.00 84.12 925 ARG A N 1
ATOM 7524 C CA . ARG A 1 925 ? -2.988 21.702 28.188 1.00 84.12 925 ARG A CA 1
ATOM 7525 C C . ARG A 1 925 ? -4.021 22.090 29.258 1.00 84.12 925 ARG A C 1
ATOM 7527 O O . ARG A 1 925 ? -4.976 22.792 28.941 1.00 84.12 925 ARG A O 1
ATOM 7534 N N . ARG A 1 926 ? -3.833 21.691 30.525 1.00 80.75 926 ARG A N 1
ATOM 7535 C CA . ARG A 1 926 ? -4.693 22.107 31.656 1.00 80.75 926 ARG A CA 1
ATOM 7536 C C . ARG A 1 926 ? -4.492 23.562 32.094 1.00 80.75 926 ARG A C 1
ATOM 7538 O O . ARG A 1 926 ? -5.405 24.125 32.693 1.00 80.75 926 ARG A O 1
ATOM 7545 N N . ARG A 1 927 ? -3.324 24.163 31.836 1.00 81.94 927 ARG A N 1
ATOM 7546 C CA . ARG A 1 927 ? -3.012 25.558 32.199 1.00 81.94 927 ARG A CA 1
ATOM 7547 C C . ARG A 1 927 ? -3.343 26.546 31.078 1.00 81.94 927 ARG A C 1
ATOM 7549 O O . ARG A 1 927 ? -3.884 27.606 31.373 1.00 81.94 927 ARG A O 1
ATOM 7556 N N . ALA A 1 928 ? -3.058 26.191 29.824 1.00 81.88 928 ALA A N 1
ATOM 7557 C CA . ALA A 1 928 ? -3.150 27.082 28.665 1.00 81.88 928 ALA A CA 1
ATOM 7558 C C . ALA A 1 928 ? -3.792 26.388 27.442 1.00 81.88 928 ALA A C 1
ATOM 7560 O O . ALA A 1 928 ? -3.179 26.279 26.382 1.00 81.88 928 ALA A O 1
ATOM 7561 N N . TYR A 1 929 ? -5.032 25.901 27.589 1.00 79.31 929 TYR A N 1
ATOM 7562 C CA . TYR A 1 929 ? -5.732 25.112 26.560 1.00 79.31 929 TYR A CA 1
ATOM 7563 C C . TYR A 1 929 ? -5.831 25.808 25.191 1.00 79.31 929 TYR A C 1
ATOM 7565 O O . TYR A 1 929 ? -5.578 25.176 24.170 1.00 79.31 929 TYR A O 1
ATOM 7573 N N . GLU A 1 930 ? -6.155 27.104 25.159 1.00 79.44 930 GLU A N 1
ATOM 7574 C CA . GLU A 1 930 ? -6.322 27.863 23.907 1.00 79.44 930 GLU A CA 1
ATOM 7575 C C . GLU A 1 930 ? -4.995 28.039 23.153 1.00 79.44 930 GLU A C 1
ATOM 7577 O O . GLU A 1 930 ? -4.928 27.812 21.946 1.00 79.44 930 GLU A O 1
ATOM 7582 N N . VAL A 1 931 ? -3.917 28.362 23.882 1.00 85.12 931 VAL A N 1
ATOM 7583 C CA . VAL A 1 931 ? -2.554 28.446 23.328 1.00 85.12 931 VAL A CA 1
ATOM 7584 C C . VAL A 1 931 ? -2.133 27.085 22.784 1.00 85.12 931 VAL A C 1
ATOM 7586 O O . VAL A 1 931 ? -1.657 27.005 21.654 1.00 85.12 931 VAL A O 1
ATOM 7589 N N . PHE A 1 932 ? -2.384 26.014 23.550 1.00 87.12 932 PHE A N 1
ATOM 7590 C CA . PHE A 1 932 ? -2.164 24.643 23.099 1.00 87.12 932 PHE A CA 1
ATOM 7591 C C . PHE A 1 932 ? -2.904 24.365 21.782 1.00 87.12 932 PHE A C 1
ATOM 7593 O O . PHE A 1 932 ? -2.295 23.906 20.822 1.00 87.12 932 PHE A O 1
ATOM 7600 N N . LEU A 1 933 ? -4.203 24.665 21.703 1.00 84.31 933 LEU A N 1
ATOM 7601 C CA . LEU A 1 933 ? -5.030 24.324 20.547 1.00 84.31 933 LEU A CA 1
ATOM 7602 C C . LEU A 1 933 ? -4.573 25.046 19.269 1.00 84.31 933 LEU A C 1
ATOM 7604 O O . LEU A 1 933 ? -4.443 24.406 18.224 1.00 84.31 933 LEU A O 1
ATOM 7608 N N . ILE A 1 934 ? -4.295 26.350 19.354 1.00 86.62 934 ILE A N 1
ATOM 7609 C CA . ILE A 1 934 ? -3.840 27.154 18.208 1.00 86.62 934 ILE A CA 1
ATOM 7610 C C . ILE A 1 934 ? -2.446 26.697 17.760 1.00 86.62 934 ILE A C 1
ATOM 7612 O O . ILE A 1 934 ? -2.252 26.371 16.587 1.00 86.62 934 ILE A O 1
ATOM 7616 N N . LEU A 1 935 ? -1.493 26.593 18.694 1.00 90.12 935 LEU A N 1
ATOM 7617 C CA . LEU A 1 935 ? -0.122 26.177 18.393 1.00 90.12 935 LEU A CA 1
ATOM 7618 C C . LEU A 1 935 ? -0.073 24.742 17.843 1.00 90.12 935 LEU A C 1
ATOM 7620 O O . LEU A 1 935 ? 0.688 24.460 16.923 1.00 90.12 935 LEU A O 1
ATOM 7624 N N . HIS A 1 936 ? -0.919 23.838 18.346 1.00 92.06 936 HIS A N 1
ATOM 7625 C CA . HIS A 1 936 ? -1.034 22.469 17.837 1.00 92.06 936 HIS A CA 1
ATOM 7626 C C . HIS A 1 936 ? -1.561 22.422 16.401 1.00 92.06 936 HIS A C 1
ATOM 7628 O O . HIS A 1 936 ? -1.074 21.618 15.615 1.00 92.06 936 HIS A O 1
ATOM 7634 N N . ILE A 1 937 ? -2.513 23.285 16.033 1.00 90.12 937 ILE A N 1
ATOM 7635 C CA . ILE A 1 937 ? -3.045 23.354 14.663 1.00 90.12 937 ILE A CA 1
ATOM 7636 C C . ILE A 1 937 ? -2.007 23.937 13.693 1.00 90.12 937 ILE A C 1
ATOM 7638 O O . ILE A 1 937 ? -1.824 23.379 12.611 1.00 90.12 937 ILE A O 1
ATOM 7642 N N . LEU A 1 938 ? -1.296 25.001 14.081 1.00 92.81 938 LEU A N 1
ATOM 7643 C CA . LEU A 1 938 ? -0.248 25.607 13.251 1.00 92.81 938 LEU A CA 1
ATOM 7644 C C . LEU A 1 938 ? 0.940 24.656 13.054 1.00 92.81 938 LEU A C 1
ATOM 7646 O O . LEU A 1 938 ? 1.320 24.374 11.917 1.00 92.81 938 LEU A O 1
ATOM 7650 N N . LEU A 1 939 ? 1.470 24.082 14.141 1.00 94.69 939 LEU A N 1
ATOM 7651 C CA . LEU A 1 939 ? 2.542 23.086 14.060 1.00 94.69 939 LEU A CA 1
ATOM 7652 C C . LEU A 1 939 ? 2.095 21.817 13.320 1.00 94.69 939 LEU A C 1
ATOM 7654 O O . LEU A 1 939 ? 2.927 21.192 12.675 1.00 94.69 939 LEU A O 1
ATOM 7658 N N . ALA A 1 940 ? 0.814 21.427 13.369 1.00 92.00 940 ALA A N 1
ATOM 7659 C CA . ALA A 1 940 ? 0.305 20.304 12.575 1.00 92.00 940 ALA A CA 1
ATOM 7660 C C . ALA A 1 940 ? 0.249 20.633 11.071 1.00 92.00 940 ALA A C 1
ATOM 7662 O O . ALA A 1 940 ? 0.492 19.751 10.249 1.00 92.00 940 ALA A O 1
ATOM 7663 N N . GLY A 1 941 ? -0.010 21.894 10.708 1.00 93.12 941 GLY A N 1
ATOM 7664 C CA . GLY A 1 941 ? 0.131 22.385 9.337 1.00 93.12 941 GLY A CA 1
ATOM 7665 C C . GLY A 1 941 ? 1.576 22.278 8.845 1.00 93.12 941 GLY A C 1
ATOM 7666 O O . GLY A 1 941 ? 1.830 21.603 7.849 1.00 93.12 941 GLY A O 1
ATOM 7667 N N . PHE A 1 942 ? 2.531 22.849 9.588 1.00 94.25 942 PHE A N 1
ATOM 7668 C CA . PHE A 1 942 ? 3.961 22.745 9.264 1.00 94.25 942 PHE A CA 1
ATOM 7669 C C . PHE A 1 942 ? 4.494 21.306 9.316 1.00 94.25 942 PHE A C 1
ATOM 7671 O O . PHE A 1 942 ? 5.326 20.947 8.491 1.00 94.25 942 PHE A O 1
ATOM 7678 N N . TRP A 1 943 ? 3.972 20.453 10.202 1.00 93.88 943 TRP A N 1
ATOM 7679 C CA . TRP A 1 943 ? 4.240 19.012 10.203 1.00 93.88 943 TRP A CA 1
ATOM 7680 C C . TRP A 1 943 ? 3.820 18.376 8.876 1.00 93.88 943 TRP A C 1
ATOM 7682 O O . TRP A 1 943 ? 4.639 17.714 8.258 1.00 93.88 943 TRP A O 1
ATOM 7692 N N . ILE A 1 944 ? 2.590 18.599 8.394 1.00 92.38 944 ILE A N 1
ATOM 7693 C CA . ILE A 1 944 ? 2.108 18.014 7.127 1.00 92.38 944 ILE A CA 1
ATOM 7694 C C . ILE A 1 944 ? 2.854 18.591 5.911 1.00 92.38 944 ILE A C 1
ATOM 7696 O O . ILE A 1 944 ? 3.164 17.842 4.988 1.00 92.38 944 ILE A O 1
ATOM 7700 N N . ILE A 1 945 ? 3.159 19.893 5.902 1.00 93.56 945 ILE A N 1
ATOM 7701 C CA . ILE A 1 945 ? 3.832 20.571 4.779 1.00 93.56 945 ILE A CA 1
ATOM 7702 C C . ILE A 1 945 ? 5.326 20.222 4.726 1.00 93.56 945 ILE A C 1
ATOM 7704 O O . ILE A 1 945 ? 5.822 19.834 3.672 1.00 93.56 945 ILE A O 1
ATOM 7708 N N . GLY A 1 946 ? 6.035 20.275 5.856 1.00 91.25 946 GLY A N 1
ATOM 7709 C CA . GLY A 1 946 ? 7.425 19.821 5.934 1.00 91.25 946 GLY A CA 1
ATOM 7710 C C . GLY A 1 946 ? 7.542 18.330 5.636 1.00 91.25 946 GLY A C 1
ATOM 7711 O O . GLY A 1 946 ? 8.414 17.921 4.877 1.00 91.25 946 GLY A O 1
ATOM 7712 N N . MET A 1 947 ? 6.585 17.522 6.110 1.00 87.06 947 MET A N 1
ATOM 7713 C CA . MET A 1 947 ? 6.476 16.136 5.669 1.00 87.06 947 MET A CA 1
ATOM 7714 C C . MET A 1 947 ? 6.271 16.031 4.155 1.00 87.06 947 MET A C 1
ATOM 7716 O O . MET A 1 947 ? 6.976 15.233 3.567 1.00 87.06 947 MET A O 1
ATOM 7720 N N . TRP A 1 948 ? 5.398 16.820 3.510 1.00 88.25 948 TRP A N 1
ATOM 7721 C CA . TRP A 1 948 ? 5.198 16.808 2.046 1.00 88.25 948 TRP A CA 1
ATOM 7722 C C . TRP A 1 948 ? 6.490 17.070 1.253 1.00 88.25 948 TRP A C 1
ATOM 7724 O O . TRP A 1 948 ? 6.762 16.358 0.284 1.00 88.25 948 TRP A O 1
ATOM 7734 N N . PHE A 1 949 ? 7.291 18.063 1.645 1.00 89.31 949 PHE A N 1
ATOM 7735 C CA . PHE A 1 949 ? 8.525 18.398 0.923 1.00 89.31 949 PHE A CA 1
ATOM 7736 C C . PHE A 1 949 ? 9.690 17.448 1.233 1.00 89.31 949 PHE A C 1
ATOM 7738 O O . PHE A 1 949 ? 10.508 17.179 0.360 1.00 89.31 949 PHE A O 1
ATOM 7745 N N . HIS A 1 950 ? 9.721 16.850 2.425 1.00 88.38 950 HIS A N 1
ATOM 7746 C CA . HIS A 1 950 ? 10.728 15.857 2.815 1.00 88.38 950 HIS A CA 1
ATOM 7747 C C . HIS A 1 950 ? 10.722 14.572 1.958 1.00 88.38 950 HIS A C 1
ATOM 7749 O O . HIS A 1 950 ? 11.673 13.796 1.972 1.00 88.38 950 HIS A O 1
ATOM 7755 N N . VAL A 1 951 ? 9.639 14.323 1.220 1.00 79.81 951 VAL A N 1
ATOM 7756 C CA . VAL A 1 951 ? 9.280 12.991 0.702 1.00 79.81 951 VAL A CA 1
ATOM 7757 C C . VAL A 1 951 ? 8.736 12.970 -0.720 1.00 79.81 951 VAL A C 1
ATOM 7759 O O . VAL A 1 951 ? 8.658 11.897 -1.322 1.00 79.81 951 VAL A O 1
ATOM 7762 N N . CYS A 1 952 ? 8.344 14.116 -1.283 1.00 69.19 952 CYS A N 1
ATOM 7763 C CA . CYS A 1 952 ? 7.901 14.182 -2.674 1.00 69.19 952 CYS A CA 1
ATOM 7764 C C . CYS A 1 952 ? 8.992 13.634 -3.611 1.00 69.19 952 CYS A C 1
ATOM 7766 O O . CYS A 1 952 ? 8.699 12.791 -4.459 1.00 69.19 952 CYS A O 1
ATOM 7768 N N . VAL A 1 953 ? 10.255 13.989 -3.342 1.00 51.72 953 VAL A N 1
ATOM 7769 C CA . VAL A 1 953 ? 11.460 13.482 -4.020 1.00 51.72 953 VAL A CA 1
ATOM 7770 C C . VAL A 1 953 ? 11.675 11.973 -3.859 1.00 51.72 953 VAL A C 1
ATOM 7772 O O . VAL A 1 953 ? 12.232 11.332 -4.743 1.00 51.72 953 VAL A O 1
ATOM 7775 N N . MET A 1 954 ? 11.193 11.371 -2.766 1.00 53.25 954 MET A N 1
ATOM 7776 C CA . MET A 1 954 ? 11.339 9.934 -2.511 1.00 53.25 954 MET A CA 1
ATOM 7777 C C . MET A 1 954 ? 10.269 9.087 -3.219 1.00 53.25 954 MET A C 1
ATOM 7779 O O . MET A 1 954 ? 10.320 7.865 -3.129 1.00 53.25 954 MET A O 1
ATOM 7783 N N . GLY A 1 955 ? 9.282 9.698 -3.894 1.00 49.81 955 GLY A N 1
ATOM 7784 C CA . GLY A 1 955 ? 8.073 9.017 -4.396 1.00 49.81 955 GLY A CA 1
ATOM 7785 C C . GLY A 1 955 ? 7.008 8.784 -3.322 1.00 49.81 955 GLY A C 1
ATOM 7786 O O . GLY A 1 955 ? 6.137 7.921 -3.468 1.00 49.81 955 GLY A O 1
ATOM 7787 N N . TYR A 1 956 ? 7.129 9.518 -2.217 1.00 56.56 956 TYR A N 1
ATOM 7788 C CA . TYR A 1 956 ? 6.410 9.312 -0.971 1.00 56.56 956 TYR A CA 1
ATOM 7789 C C . TYR A 1 956 ? 5.401 10.466 -0.730 1.00 56.56 956 TYR A C 1
ATOM 7791 O O . TYR A 1 956 ? 5.238 10.941 0.385 1.00 56.56 956 TYR A O 1
ATOM 7799 N N . SER A 1 957 ? 4.688 10.962 -1.751 1.00 65.06 957 SER A N 1
ATOM 7800 C CA . SER A 1 957 ? 3.778 12.125 -1.618 1.00 65.06 957 SER A CA 1
ATOM 7801 C C . SER A 1 957 ? 2.313 11.762 -1.315 1.00 65.06 957 SER A C 1
ATOM 7803 O O . SER A 1 957 ? 1.590 12.485 -0.620 1.00 65.06 957 SER A O 1
ATOM 7805 N N . GLN A 1 958 ? 1.859 10.600 -1.780 1.00 70.94 958 GLN A N 1
ATOM 7806 C CA . GLN A 1 958 ? 0.453 10.252 -1.987 1.00 70.94 958 GLN A CA 1
ATOM 7807 C C . GLN A 1 958 ? -0.413 9.942 -0.735 1.00 70.94 958 GLN A C 1
ATOM 7809 O O . GLN A 1 958 ? -1.565 9.540 -0.878 1.00 70.94 958 GLN A O 1
ATOM 7814 N N . PHE A 1 959 ? 0.056 10.264 0.485 1.00 68.31 959 PHE A N 1
ATOM 7815 C CA . PHE A 1 959 ? -0.792 10.437 1.692 1.00 68.31 959 PHE A CA 1
ATOM 7816 C C . PHE A 1 959 ? -0.733 11.800 2.303 1.00 68.31 959 PHE A C 1
ATOM 7818 O O . PHE A 1 959 ? -1.528 12.045 3.197 1.00 68.31 959 PHE A O 1
ATOM 7825 N N . MET A 1 960 ? 0.148 12.691 1.874 1.00 82.44 960 MET A N 1
ATOM 7826 C CA . MET A 1 960 ? -0.090 14.084 2.211 1.00 82.44 960 MET A CA 1
ATOM 7827 C C . MET A 1 960 ? -1.329 14.546 1.436 1.00 82.44 960 MET A C 1
ATOM 7829 O O . MET A 1 960 ? -2.194 15.167 2.041 1.00 82.44 960 MET A O 1
ATOM 7833 N N . TYR A 1 961 ? -1.570 14.014 0.224 1.00 79.81 961 TYR A N 1
ATOM 7834 C CA . TYR A 1 961 ? -2.916 13.964 -0.373 1.00 79.81 961 TYR A CA 1
ATOM 7835 C C . TYR A 1 961 ? -3.986 13.424 0.599 1.00 79.81 961 TYR A C 1
ATOM 7837 O O . TYR A 1 961 ? -5.009 14.068 0.793 1.00 79.81 961 TYR A O 1
ATOM 7845 N N . SER A 1 962 ? -3.768 12.280 1.263 1.00 80.75 962 SER A N 1
ATOM 7846 C CA . SER A 1 962 ? -4.722 11.738 2.251 1.00 80.75 962 SER A CA 1
ATOM 7847 C C . SER A 1 962 ? -4.806 12.532 3.568 1.00 80.75 962 SER A C 1
ATOM 7849 O O . SER A 1 962 ? -5.861 12.511 4.194 1.00 80.75 962 SER A O 1
ATOM 7851 N N . CYS A 1 963 ? -3.761 13.254 3.991 1.00 80.88 963 CYS A N 1
ATOM 7852 C CA . CYS A 1 963 ? -3.800 14.220 5.092 1.00 80.88 963 CYS A CA 1
ATOM 7853 C C . CYS A 1 963 ? -4.741 15.351 4.727 1.00 80.88 963 CYS A C 1
ATOM 7855 O O . CYS A 1 963 ? -5.675 15.631 5.469 1.00 80.88 963 CYS A O 1
ATOM 7857 N N . PHE A 1 964 ? -4.492 15.975 3.574 1.00 83.38 964 PHE A N 1
ATOM 7858 C CA . PHE A 1 964 ? -5.284 17.079 3.062 1.00 83.38 964 PHE A CA 1
ATOM 7859 C C . PHE A 1 964 ? -6.731 16.637 2.810 1.00 83.38 964 PHE A C 1
ATOM 7861 O O . PHE A 1 964 ? -7.645 17.349 3.209 1.00 83.38 964 PHE A O 1
ATOM 7868 N N . ALA A 1 965 ? -6.960 15.426 2.289 1.00 83.38 965 ALA A N 1
ATOM 7869 C CA . ALA A 1 965 ? -8.299 14.866 2.115 1.00 83.38 965 ALA A CA 1
ATOM 7870 C C . ALA A 1 965 ? -9.018 14.612 3.453 1.00 83.38 965 ALA A C 1
ATOM 7872 O O . ALA A 1 965 ? -10.134 15.087 3.636 1.00 83.38 965 ALA A O 1
ATOM 7873 N N . VAL A 1 966 ? -8.399 13.915 4.416 1.00 78.81 966 VAL A N 1
ATOM 7874 C CA . VAL A 1 966 ? -9.018 13.630 5.730 1.00 78.81 966 VAL A CA 1
ATOM 7875 C C . VAL A 1 966 ? -9.253 14.911 6.534 1.00 78.81 966 VAL A C 1
ATOM 7877 O O . VAL A 1 966 ? -10.317 15.091 7.128 1.00 78.81 966 VAL A O 1
ATOM 7880 N N . TRP A 1 967 ? -8.264 15.804 6.569 1.00 84.94 967 TRP A N 1
ATOM 7881 C CA . TRP A 1 967 ? -8.330 17.039 7.345 1.00 84.94 967 TRP A CA 1
ATOM 7882 C C . TRP A 1 967 ? -9.286 18.045 6.701 1.00 84.94 967 TRP A C 1
ATOM 7884 O O . TRP A 1 967 ? -10.134 18.609 7.394 1.00 84.94 967 TRP A O 1
ATOM 7894 N N . GLY A 1 968 ? -9.211 18.197 5.376 1.00 83.56 968 GLY A N 1
ATOM 7895 C CA . GLY A 1 968 ? -10.131 18.999 4.575 1.00 83.56 968 GLY A CA 1
ATOM 7896 C C . GLY A 1 968 ? -11.572 18.506 4.684 1.00 83.56 968 GLY A C 1
ATOM 7897 O O . GLY A 1 968 ? -12.458 19.318 4.927 1.00 83.56 968 GLY A O 1
ATOM 7898 N N . PHE A 1 969 ? -11.809 17.190 4.625 1.00 85.31 969 PHE A N 1
ATOM 7899 C CA . PHE A 1 969 ? -13.136 16.597 4.822 1.00 85.31 969 PHE A CA 1
ATOM 7900 C C . PHE A 1 969 ? -13.727 16.932 6.199 1.00 85.31 969 PHE A C 1
ATOM 7902 O O . PHE A 1 969 ? -14.871 17.380 6.270 1.00 85.31 969 PHE A O 1
ATOM 7909 N N . ASP A 1 970 ? -12.961 16.800 7.294 1.00 84.62 970 ASP A N 1
ATOM 7910 C CA . ASP A 1 970 ? -13.450 17.214 8.619 1.00 84.62 970 ASP A CA 1
ATOM 7911 C C . ASP A 1 970 ? -13.815 18.706 8.645 1.00 84.62 970 ASP A C 1
ATOM 7913 O O . ASP A 1 970 ? -14.880 19.058 9.151 1.00 84.62 970 ASP A O 1
ATOM 7917 N N . ARG A 1 971 ? -12.986 19.591 8.072 1.00 84.75 971 ARG A N 1
ATOM 7918 C CA . ARG A 1 971 ? -13.297 21.032 8.037 1.00 84.75 971 ARG A CA 1
ATOM 7919 C C . ARG A 1 971 ? -14.515 21.349 7.165 1.00 84.75 971 ARG A C 1
ATOM 7921 O O . ARG A 1 971 ? -15.361 22.130 7.594 1.00 84.75 971 ARG A O 1
ATOM 7928 N N . PHE A 1 972 ? -14.642 20.704 6.009 1.00 87.88 972 PHE A N 1
ATOM 7929 C CA . PHE A 1 972 ? -15.763 20.854 5.082 1.00 87.88 972 PHE A CA 1
ATOM 7930 C C . PHE A 1 972 ? -17.090 20.408 5.713 1.00 87.88 972 PHE A C 1
ATOM 7932 O O . PHE A 1 972 ? -18.050 21.177 5.743 1.00 87.88 972 PHE A O 1
ATOM 7939 N N . VAL A 1 973 ? -17.134 19.220 6.330 1.00 86.50 973 VAL A N 1
ATOM 7940 C CA . VAL A 1 973 ? -18.345 18.731 7.014 1.00 86.50 973 VAL A CA 1
ATOM 7941 C C . VAL A 1 973 ? -18.682 19.584 8.245 1.00 86.50 973 VAL A C 1
ATOM 7943 O O . VAL A 1 973 ? -19.860 19.816 8.518 1.00 86.50 973 VAL A O 1
ATOM 7946 N N . ARG A 1 974 ? -17.686 20.112 8.972 1.00 87.06 974 ARG A N 1
ATOM 7947 C CA . ARG A 1 974 ? -17.929 21.057 10.080 1.00 87.06 974 ARG A CA 1
ATOM 7948 C C . ARG A 1 974 ? -18.543 22.372 9.590 1.00 87.06 974 ARG A C 1
ATOM 7950 O O . ARG A 1 974 ? -19.503 22.835 10.203 1.00 87.06 974 ARG A O 1
ATOM 7957 N N . ALA A 1 975 ? -18.059 22.924 8.475 1.00 88.00 975 ALA A N 1
ATOM 7958 C CA . ALA A 1 975 ? -18.657 24.101 7.843 1.00 88.00 975 ALA A CA 1
ATOM 7959 C C . ALA A 1 975 ? -20.109 23.832 7.407 1.00 88.00 975 ALA A C 1
ATOM 7961 O O . ALA A 1 975 ? -21.001 24.600 7.763 1.00 88.00 975 ALA A O 1
ATOM 7962 N N . ILE A 1 976 ? -20.371 22.698 6.742 1.00 90.81 976 ILE A N 1
ATOM 7963 C CA . ILE A 1 976 ? -21.731 22.280 6.360 1.00 90.81 976 ILE A CA 1
ATOM 7964 C C . ILE A 1 976 ? -22.646 22.168 7.586 1.00 90.81 976 ILE A C 1
ATOM 7966 O O . ILE A 1 976 ? -23.744 22.714 7.564 1.00 90.81 976 ILE A O 1
ATOM 7970 N N . ARG A 1 977 ? -22.212 21.524 8.681 1.00 89.69 977 ARG A N 1
ATOM 7971 C CA . ARG A 1 977 ? -23.027 21.400 9.908 1.00 89.69 977 ARG A CA 1
ATOM 7972 C C . ARG A 1 977 ? -23.378 22.749 10.531 1.00 89.69 977 ARG A C 1
ATOM 7974 O O . ARG A 1 977 ? -24.513 22.925 10.963 1.00 89.69 977 ARG A O 1
ATOM 7981 N N . VAL A 1 978 ? -22.426 23.684 10.565 1.00 91.12 978 VAL A N 1
ATOM 7982 C CA . VAL A 1 978 ? -22.655 25.054 11.052 1.00 91.12 978 VAL A CA 1
ATOM 7983 C C . VAL A 1 978 ? -23.667 25.786 10.169 1.00 91.12 978 VAL A C 1
ATOM 7985 O O . VAL A 1 978 ? -24.621 26.357 10.690 1.00 91.12 978 VAL A O 1
ATOM 7988 N N . LEU A 1 979 ? -23.519 25.718 8.843 1.00 91.50 979 LEU A N 1
ATOM 7989 C CA . LEU A 1 979 ? -24.450 26.342 7.896 1.00 91.50 979 LEU A CA 1
ATOM 7990 C C . LEU A 1 979 ? -25.854 25.707 7.948 1.00 91.50 979 LEU A C 1
ATOM 7992 O O . LEU A 1 979 ? -26.850 26.416 7.846 1.00 91.50 979 LEU A O 1
ATOM 7996 N N . TRP A 1 980 ? -25.938 24.392 8.168 1.00 92.31 980 TRP A N 1
ATOM 7997 C CA . TRP A 1 980 ? -27.189 23.628 8.252 1.00 92.31 980 TRP A CA 1
ATOM 7998 C C . TRP A 1 980 ? -27.990 23.884 9.542 1.00 92.31 980 TRP A C 1
ATOM 8000 O O . TRP A 1 980 ? -29.210 23.697 9.552 1.00 92.31 980 TRP A O 1
ATOM 8010 N N . PHE A 1 981 ? -27.329 24.335 10.617 1.00 92.75 981 PHE A N 1
ATOM 8011 C CA . PHE A 1 981 ? -27.988 24.857 11.822 1.00 92.75 981 PHE A CA 1
ATOM 8012 C C . PHE A 1 981 ? -28.270 26.368 11.730 1.00 92.75 981 PHE A C 1
ATOM 8014 O O . PHE A 1 981 ? -29.314 26.836 12.182 1.00 92.75 981 PHE A O 1
ATOM 8021 N N . GLY A 1 982 ? -27.350 27.130 11.133 1.00 89.88 982 GLY A N 1
ATOM 8022 C CA . GLY A 1 982 ? -27.425 28.583 10.997 1.00 89.88 982 GLY A CA 1
ATOM 8023 C C . GLY A 1 982 ? -26.894 29.359 12.211 1.00 89.88 982 GLY A C 1
ATOM 8024 O O . GLY A 1 982 ? -26.213 28.819 13.084 1.00 89.88 982 GLY A O 1
ATOM 8025 N N . PHE A 1 983 ? -27.212 30.660 12.247 1.00 93.56 983 PHE A N 1
ATOM 8026 C CA . PHE A 1 983 ? -26.657 31.639 13.198 1.00 93.56 983 PHE A CA 1
ATOM 8027 C C . PHE A 1 983 ? -27.737 32.351 14.053 1.00 93.56 983 PHE A C 1
ATOM 8029 O O . PHE A 1 983 ? -27.882 33.585 13.968 1.00 93.56 983 PHE A O 1
ATOM 8036 N N . PRO A 1 984 ? -28.552 31.611 14.836 1.00 94.56 984 PRO A N 1
ATOM 8037 C CA . PRO A 1 984 ? -29.625 32.190 15.642 1.00 94.56 984 PRO A CA 1
ATOM 8038 C C . PRO A 1 984 ? -29.100 33.089 16.772 1.00 94.56 984 PRO A C 1
ATOM 8040 O O . PRO A 1 984 ? -27.939 33.015 17.183 1.00 94.56 984 PRO A O 1
ATOM 8043 N N . LYS A 1 985 ? -29.985 33.938 17.308 1.00 95.62 985 LYS A N 1
ATOM 8044 C CA . LYS A 1 985 ? -29.772 34.583 18.610 1.00 95.62 985 LYS A CA 1
ATOM 8045 C C . LYS A 1 985 ? -30.101 33.568 19.708 1.00 95.62 985 LYS A C 1
ATOM 8047 O O . LYS A 1 985 ? -31.204 33.030 19.718 1.00 95.62 985 LYS A O 1
ATOM 8052 N N . ALA A 1 986 ? -29.153 33.332 20.604 1.00 94.94 986 ALA A N 1
ATOM 8053 C CA . ALA A 1 986 ? -29.351 32.599 21.844 1.00 94.94 986 ALA A CA 1
ATOM 8054 C C . ALA A 1 986 ? -29.629 33.560 23.005 1.00 94.94 986 ALA A C 1
ATOM 8056 O O . ALA A 1 986 ? -29.140 34.695 23.013 1.00 94.94 986 ALA A O 1
ATOM 8057 N N . GLU A 1 987 ? -30.371 33.072 23.989 1.00 94.56 987 GLU A N 1
ATOM 8058 C CA . GLU A 1 987 ? -30.571 33.697 25.297 1.00 94.56 987 GLU A CA 1
ATOM 8059 C C . GLU A 1 987 ? -29.585 33.067 26.293 1.00 94.56 987 GLU A C 1
ATOM 8061 O O . GLU A 1 987 ? -29.362 31.855 26.258 1.00 94.56 987 GLU A O 1
ATOM 8066 N N . ILE A 1 988 ? -28.931 33.878 27.127 1.00 93.38 988 ILE A N 1
ATOM 8067 C CA . ILE A 1 988 ? -27.879 33.427 28.046 1.00 93.38 988 ILE A CA 1
ATOM 8068 C C . ILE A 1 988 ? -28.087 34.071 29.413 1.00 93.38 988 ILE A C 1
ATOM 8070 O O . ILE A 1 988 ? -27.894 35.279 29.547 1.00 93.38 988 ILE A O 1
ATOM 8074 N N . SER A 1 989 ? -28.401 33.262 30.423 1.00 91.31 989 SER A N 1
ATOM 8075 C CA . SER A 1 989 ? -28.603 33.698 31.809 1.00 91.31 989 SER A CA 1
ATOM 8076 C C . SER A 1 989 ? -27.699 32.955 32.796 1.00 91.31 989 SER A C 1
ATOM 8078 O O . SER A 1 989 ? -27.201 31.865 32.508 1.00 91.31 989 SER A O 1
ATOM 8080 N N . LEU A 1 990 ? -27.447 33.564 33.958 1.00 88.56 990 LEU A N 1
ATOM 8081 C CA . LEU A 1 990 ? -26.651 32.979 35.042 1.00 88.56 990 LEU A CA 1
ATOM 8082 C C . LEU A 1 990 ? -27.566 32.405 36.138 1.00 88.56 990 LEU A C 1
ATOM 8084 O O . LEU A 1 990 ? -28.324 33.144 36.764 1.00 88.56 990 LEU A O 1
ATOM 8088 N N . THR A 1 991 ? -27.476 31.099 36.386 1.00 83.69 991 THR A N 1
ATOM 8089 C CA . THR A 1 991 ? -28.204 30.402 37.461 1.00 83.69 991 THR A CA 1
ATOM 8090 C C . THR A 1 991 ? -27.626 30.723 38.851 1.00 83.69 991 THR A C 1
ATOM 8092 O O . THR A 1 991 ? -26.482 31.183 38.953 1.00 83.69 991 THR A O 1
ATOM 8095 N N . PRO A 1 992 ? -28.361 30.427 39.945 1.00 73.62 992 PRO A N 1
ATOM 8096 C CA . PRO A 1 992 ? -27.874 30.640 41.310 1.00 73.62 992 PRO A CA 1
ATOM 8097 C C . PRO A 1 992 ? -26.557 29.927 41.659 1.00 73.62 992 PRO A C 1
ATOM 8099 O O . PRO A 1 992 ? -25.805 30.429 42.487 1.00 73.62 992 PRO A O 1
ATOM 8102 N N . ASP A 1 993 ? -26.241 28.791 41.024 1.00 72.50 993 ASP A N 1
ATOM 8103 C CA . ASP A 1 993 ? -24.990 28.050 41.246 1.00 72.50 993 ASP A CA 1
ATOM 8104 C C . ASP A 1 993 ? -23.797 28.549 40.403 1.00 72.50 993 ASP A C 1
ATOM 8106 O O . ASP A 1 993 ? -22.766 27.881 40.356 1.00 72.50 993 ASP A O 1
ATOM 8110 N N . GLU A 1 994 ? -23.911 29.675 39.696 1.00 80.38 994 GLU A N 1
ATOM 8111 C CA . GLU A 1 994 ? -22.945 30.128 38.679 1.00 80.38 994 GLU A CA 1
ATOM 8112 C C . GLU A 1 994 ? -22.763 29.127 37.512 1.00 80.38 994 GLU A C 1
ATOM 8114 O O . GLU A 1 994 ? -21.650 28.781 37.092 1.00 80.38 994 GLU A O 1
ATOM 8119 N N . THR A 1 995 ? -23.877 28.648 36.956 1.00 88.12 995 THR A N 1
ATOM 8120 C CA . THR A 1 995 ? -23.930 27.967 35.652 1.00 88.12 995 THR A CA 1
ATOM 8121 C C . THR A 1 995 ? -24.565 28.897 34.616 1.00 88.12 995 THR A C 1
ATOM 8123 O O . THR A 1 995 ? -25.519 29.612 34.903 1.00 88.12 995 THR A O 1
ATOM 8126 N N . LEU A 1 996 ? -24.043 28.920 33.388 1.00 91.25 996 LEU A N 1
ATOM 8127 C CA . LEU A 1 996 ? -24.687 29.650 32.293 1.00 91.25 996 LEU A CA 1
ATOM 8128 C C . LEU A 1 996 ? -25.748 28.754 31.644 1.00 91.25 996 LEU A C 1
ATOM 8130 O O . LEU A 1 996 ? -25.391 27.740 31.039 1.00 91.25 996 LEU A O 1
ATOM 8134 N N . LYS A 1 997 ? -27.029 29.126 31.733 1.00 92.06 997 LYS A N 1
ATOM 8135 C CA . LYS A 1 997 ? -28.098 28.526 30.922 1.00 92.06 997 LYS A CA 1
ATOM 8136 C C . LYS A 1 997 ? -28.065 29.204 29.552 1.00 92.06 997 LYS A C 1
ATOM 8138 O O . LYS A 1 997 ? -28.213 30.420 29.471 1.00 92.06 997 LYS A O 1
ATOM 8143 N N . VAL A 1 998 ? -27.824 28.440 28.488 1.00 94.56 998 VAL A N 1
ATOM 8144 C CA . VAL A 1 998 ? -27.781 28.940 27.103 1.00 94.56 998 VAL A CA 1
ATOM 8145 C C . VAL A 1 998 ? -28.913 28.297 26.315 1.00 94.56 998 VAL A C 1
ATOM 8147 O O . VAL A 1 998 ? -28.862 27.102 26.025 1.00 94.56 998 VAL A O 1
ATOM 8150 N N . GLU A 1 999 ? -29.922 29.081 25.951 1.00 95.12 999 GLU A N 1
ATOM 8151 C CA . GLU A 1 999 ? -31.079 28.621 25.182 1.00 95.12 999 GLU A CA 1
ATOM 8152 C C . GLU A 1 999 ? -30.942 29.030 23.713 1.00 95.12 999 GLU A C 1
ATOM 8154 O O . GLU A 1 999 ? -30.813 30.212 23.391 1.00 95.12 999 GLU A O 1
ATOM 8159 N N . VAL A 1 1000 ? -30.959 28.047 22.810 1.00 96.44 1000 VAL A N 1
ATOM 8160 C CA . VAL A 1 1000 ? -30.727 28.242 21.374 1.00 96.44 1000 VAL A CA 1
ATOM 8161 C C . VAL A 1 1000 ? -31.913 27.700 20.569 1.00 96.44 1000 VAL A C 1
ATOM 8163 O O . VAL A 1 1000 ? -32.169 26.493 20.610 1.00 96.44 1000 VAL A O 1
ATOM 8166 N N . PRO A 1 1001 ? -32.625 28.540 19.797 1.00 95.56 1001 PRO A N 1
ATOM 8167 C CA . PRO A 1 1001 ? -33.605 28.066 18.822 1.00 95.56 1001 PRO A CA 1
ATOM 8168 C C . PRO A 1 1001 ? -32.928 27.165 17.776 1.00 95.56 1001 PRO A C 1
ATOM 8170 O O . PRO A 1 1001 ? -31.971 27.591 17.127 1.00 95.56 1001 PRO A O 1
ATOM 8173 N N . LYS A 1 1002 ? -33.413 25.928 17.605 1.00 94.00 1002 LYS A N 1
ATOM 8174 C CA . LYS A 1 1002 ? -32.939 24.980 16.580 1.00 94.00 1002 LYS A CA 1
ATOM 8175 C C . LYS A 1 1002 ? -33.886 24.942 15.369 1.00 94.00 1002 LYS A C 1
ATOM 8177 O O . LYS A 1 1002 ? -35.100 25.089 15.533 1.00 94.00 1002 LYS A O 1
ATOM 8182 N N . PRO A 1 1003 ? -33.383 24.678 14.150 1.00 92.19 1003 PRO A N 1
ATOM 8183 C CA . PRO A 1 1003 ? -34.245 24.399 13.005 1.00 92.19 1003 PRO A CA 1
ATOM 8184 C C . PRO A 1 1003 ? -35.076 23.121 13.199 1.00 92.19 1003 PRO A C 1
ATOM 8186 O O . PRO A 1 1003 ? -34.600 22.150 13.786 1.00 92.19 1003 PRO A O 1
ATOM 8189 N N . LYS A 1 1004 ? -36.294 23.079 12.635 1.00 88.88 1004 LYS A N 1
ATOM 8190 C CA . LYS A 1 1004 ? -37.189 21.901 12.699 1.00 88.88 1004 LYS A CA 1
ATOM 8191 C C . LYS A 1 1004 ? -36.556 20.625 12.125 1.00 88.88 1004 LYS A C 1
ATOM 8193 O O . LYS A 1 1004 ? -36.855 19.535 12.596 1.00 88.88 1004 LYS A O 1
ATOM 8198 N N . HIS A 1 1005 ? -35.699 20.760 11.111 1.00 88.00 1005 HIS A N 1
ATOM 8199 C CA . HIS A 1 1005 ? -35.014 19.646 10.445 1.00 88.00 1005 HIS A CA 1
ATOM 8200 C C . HIS A 1 1005 ? -33.788 19.119 11.202 1.00 88.00 1005 HIS A C 1
ATOM 8202 O O . HIS A 1 1005 ? -33.200 18.128 10.775 1.00 88.00 1005 HIS A O 1
ATOM 8208 N N . TRP A 1 1006 ? -33.365 19.774 12.289 1.00 91.56 1006 TRP A N 1
ATOM 8209 C CA . TRP A 1 1006 ? -32.169 19.383 13.030 1.00 91.56 1006 TRP A CA 1
ATOM 8210 C C . TRP A 1 1006 ? -32.520 18.353 14.122 1.00 91.56 1006 TRP A C 1
ATOM 8212 O O . TRP A 1 1006 ? -33.250 18.684 15.064 1.00 91.56 1006 TRP A O 1
ATOM 8222 N N . PRO A 1 1007 ? -32.033 17.101 14.026 1.00 86.62 1007 PRO A N 1
ATOM 8223 C CA . PRO A 1 1007 ? -32.468 16.028 14.911 1.00 86.62 1007 PRO A CA 1
ATOM 8224 C C . PRO A 1 1007 ? -31.853 16.169 16.308 1.00 86.62 1007 PRO A C 1
ATOM 8226 O O . PRO A 1 1007 ? -30.631 16.221 16.451 1.00 86.62 1007 PRO A O 1
ATOM 8229 N N . THR A 1 1008 ? -32.678 16.162 17.358 1.00 84.94 1008 THR A N 1
ATOM 8230 C CA . THR A 1 1008 ? -32.172 16.042 18.732 1.00 84.94 1008 THR A CA 1
ATOM 8231 C C . THR A 1 1008 ? -31.943 14.583 19.110 1.00 84.94 1008 THR A C 1
ATOM 8233 O O . THR A 1 1008 ? -32.828 13.734 19.027 1.00 84.94 1008 THR A O 1
ATOM 8236 N N . VAL A 1 1009 ? -30.711 14.295 19.529 1.00 88.25 1009 VAL A N 1
ATOM 8237 C CA . VAL A 1 1009 ? -30.273 12.983 20.015 1.00 88.25 1009 VAL A CA 1
ATOM 8238 C C . VAL A 1 1009 ? -30.268 13.026 21.538 1.00 88.25 1009 VAL A C 1
ATOM 8240 O O . VAL A 1 1009 ? -29.641 13.911 22.117 1.00 88.25 1009 VAL A O 1
ATOM 8243 N N . ALA A 1 1010 ? -30.950 12.086 22.193 1.00 88.62 1010 ALA A N 1
ATOM 8244 C CA . ALA A 1 1010 ? -30.945 12.008 23.652 1.00 88.62 1010 ALA A CA 1
ATOM 8245 C C . ALA A 1 1010 ? -29.553 11.599 24.159 1.00 88.62 1010 ALA A C 1
ATOM 8247 O O . ALA A 1 1010 ? -28.938 10.701 23.580 1.00 88.62 1010 ALA A O 1
ATOM 8248 N N . GLY A 1 1011 ? -29.044 12.294 25.182 1.00 85.75 1011 GLY A N 1
ATOM 8249 C CA . GLY A 1 1011 ? -27.631 12.216 25.591 1.00 85.75 1011 GLY A CA 1
ATOM 8250 C C . GLY A 1 1011 ? -26.655 12.956 24.653 1.00 85.75 1011 GLY A C 1
ATOM 8251 O O . GLY A 1 1011 ? -25.438 12.864 24.819 1.00 85.75 1011 GLY A O 1
ATOM 8252 N N . GLY A 1 1012 ? -27.170 13.678 23.652 1.00 87.69 1012 GLY A N 1
ATOM 8253 C CA . GLY A 1 1012 ? -26.389 14.368 22.629 1.00 87.69 1012 GLY A CA 1
ATOM 8254 C C . GLY A 1 1012 ? -25.646 15.614 23.122 1.00 87.69 1012 GLY A C 1
ATOM 8255 O O . GLY A 1 1012 ? -25.999 16.257 24.110 1.00 87.69 1012 GLY A O 1
ATOM 8256 N N . HIS A 1 1013 ? -24.600 15.979 22.385 1.00 90.25 1013 HIS A N 1
ATOM 8257 C CA . HIS A 1 1013 ? -23.817 17.193 22.602 1.00 90.25 1013 HIS A CA 1
ATOM 8258 C C . HIS A 1 1013 ? -23.570 17.919 21.279 1.00 90.25 1013 HIS A C 1
ATOM 8260 O O . HIS A 1 1013 ? -23.645 17.331 20.198 1.00 90.25 1013 HIS A O 1
ATOM 8266 N N . ALA A 1 1014 ? -23.280 19.211 21.357 1.00 92.12 1014 ALA A N 1
ATOM 8267 C CA . ALA A 1 1014 ? -22.891 20.018 20.209 1.00 92.12 1014 ALA A CA 1
ATOM 8268 C C . ALA A 1 1014 ? -21.789 21.003 20.609 1.00 92.12 1014 ALA A C 1
ATOM 8270 O O . ALA A 1 1014 ? -21.587 21.281 21.793 1.00 92.12 1014 ALA A O 1
ATOM 8271 N N . TRP A 1 1015 ? -21.058 21.517 19.623 1.00 92.00 1015 TRP A N 1
ATOM 8272 C CA . TRP A 1 1015 ? -20.063 22.561 19.847 1.00 92.00 1015 TRP A CA 1
ATOM 8273 C C . TRP A 1 1015 ? -20.681 23.920 19.547 1.00 92.00 1015 TRP A C 1
ATOM 8275 O O . TRP A 1 1015 ? -21.107 24.166 18.419 1.00 92.00 1015 TRP A O 1
ATOM 8285 N N . ILE A 1 1016 ? -20.714 24.800 20.545 1.00 91.94 1016 ILE A N 1
ATOM 8286 C CA . ILE A 1 1016 ? -21.232 26.159 20.387 1.00 91.94 1016 ILE A CA 1
ATOM 8287 C C . ILE A 1 1016 ? -20.087 27.135 20.105 1.00 91.94 1016 ILE A C 1
ATOM 8289 O O . ILE A 1 1016 ? -19.059 27.115 20.785 1.00 91.94 1016 ILE A O 1
ATOM 8293 N N . HIS A 1 1017 ? -20.281 27.981 19.097 1.00 91.81 1017 HIS A N 1
ATOM 8294 C CA . HIS A 1 1017 ? -19.485 29.175 18.831 1.00 91.81 1017 HIS A CA 1
ATOM 8295 C C . HIS A 1 1017 ? -20.239 30.391 19.373 1.00 91.81 1017 HIS A C 1
ATOM 8297 O O . HIS A 1 1017 ? -21.387 30.620 18.984 1.00 91.81 1017 HIS A O 1
ATOM 8303 N N . PHE A 1 1018 ? -19.603 31.195 20.222 1.00 89.56 1018 PHE A N 1
ATOM 8304 C CA . PHE A 1 1018 ? -20.168 32.452 20.716 1.00 89.56 1018 PHE A CA 1
ATOM 8305 C C . PHE A 1 1018 ? -19.668 33.611 19.841 1.00 89.56 1018 PHE A C 1
ATOM 8307 O O . PHE A 1 1018 ? -18.465 33.852 19.775 1.00 89.56 1018 PHE A O 1
ATOM 8314 N N . MET A 1 1019 ? -20.563 34.326 19.151 1.00 88.00 1019 MET A N 1
ATOM 8315 C CA . MET A 1 1019 ? -20.174 35.309 18.126 1.00 88.00 1019 MET A CA 1
ATOM 8316 C C . MET A 1 1019 ? -19.767 36.658 18.736 1.00 88.00 1019 MET A C 1
ATOM 8318 O O . MET A 1 1019 ? -20.499 37.643 18.642 1.00 88.00 1019 MET A O 1
ATOM 8322 N N . GLN A 1 1020 ? -18.589 36.701 19.362 1.00 81.88 1020 GLN A N 1
ATOM 8323 C CA . GLN A 1 1020 ? -17.925 37.938 19.787 1.00 81.88 1020 GLN A CA 1
ATOM 8324 C C . GLN A 1 1020 ? -16.729 38.233 18.858 1.00 81.88 1020 GLN A C 1
ATOM 8326 O O . GLN A 1 1020 ? -16.077 37.285 18.408 1.00 81.88 1020 GLN A O 1
ATOM 8331 N N . PRO A 1 1021 ? -16.382 39.510 18.590 1.00 76.12 1021 PRO A N 1
ATOM 8332 C CA . PRO A 1 1021 ? -15.399 39.869 17.557 1.00 76.12 1021 PRO A CA 1
ATOM 8333 C C . PRO A 1 1021 ? -14.013 39.219 17.690 1.00 76.12 1021 PRO A C 1
ATOM 8335 O O . PRO A 1 1021 ? -13.362 38.969 16.682 1.00 76.12 1021 PRO A O 1
ATOM 8338 N N . LEU A 1 1022 ? -13.574 38.919 18.918 1.00 74.12 1022 LEU A N 1
ATOM 8339 C CA . LEU A 1 1022 ? -12.243 38.373 19.221 1.00 74.12 1022 LEU A CA 1
ATOM 8340 C C . LEU A 1 1022 ? -12.252 36.890 19.640 1.00 74.12 1022 LEU A C 1
ATOM 8342 O O . LEU A 1 1022 ? -11.232 36.386 20.102 1.00 74.12 1022 LEU A O 1
ATOM 8346 N N . THR A 1 1023 ? -13.393 36.198 19.542 1.00 75.44 1023 THR A N 1
ATOM 8347 C CA . THR A 1 1023 ? -13.521 34.789 19.975 1.00 75.44 1023 THR A CA 1
ATOM 8348 C C . THR A 1 1023 ? -14.462 33.937 19.117 1.00 75.44 1023 THR A C 1
ATOM 8350 O O . THR A 1 1023 ? -14.586 32.745 19.380 1.00 75.44 1023 THR A O 1
ATOM 8353 N N . PHE A 1 1024 ? -15.083 34.470 18.056 1.00 79.94 1024 PHE A N 1
ATOM 8354 C CA . PHE A 1 1024 ? -16.052 33.731 17.222 1.00 79.94 1024 PHE A CA 1
ATOM 8355 C C . PHE A 1 1024 ? -15.516 32.418 16.610 1.00 79.94 1024 PHE A C 1
ATOM 8357 O O . PHE A 1 1024 ? -16.286 31.496 16.329 1.00 79.94 1024 PHE A O 1
ATOM 8364 N N . TRP A 1 1025 ? -14.198 32.308 16.411 1.00 75.38 1025 TRP A N 1
ATOM 8365 C CA . TRP A 1 1025 ? -13.539 31.086 15.936 1.00 75.38 1025 TRP A CA 1
ATOM 8366 C C . TRP A 1 1025 ? -13.408 29.998 17.014 1.00 75.38 1025 TRP A C 1
ATOM 8368 O O . TRP A 1 1025 ? -13.256 28.823 16.672 1.00 75.38 1025 TRP A O 1
ATOM 8378 N N . GLN A 1 1026 ? -13.472 30.362 18.299 1.00 81.38 1026 GLN A N 1
ATOM 8379 C CA . GLN A 1 1026 ? -13.492 29.407 19.405 1.00 81.38 1026 GLN A CA 1
ATOM 8380 C C . GLN A 1 1026 ? -14.821 28.655 19.421 1.00 81.38 1026 GLN A C 1
ATOM 8382 O O . GLN A 1 1026 ? -15.885 29.207 19.135 1.00 81.38 1026 GLN A O 1
ATOM 8387 N N . ASN A 1 1027 ? -14.763 27.383 19.804 1.00 86.94 1027 ASN A N 1
ATOM 8388 C CA . ASN A 1 1027 ? -15.951 26.607 20.103 1.00 86.94 1027 ASN A CA 1
ATOM 8389 C C . ASN A 1 1027 ? -15.721 25.669 21.281 1.00 86.94 1027 ASN A C 1
ATOM 8391 O O . ASN A 1 1027 ? -14.614 25.179 21.506 1.00 86.94 1027 ASN A O 1
ATOM 8395 N N . HIS A 1 1028 ? -16.794 25.402 22.022 1.00 84.69 1028 HIS A N 1
ATOM 8396 C CA . HIS A 1 1028 ? -16.746 24.564 23.216 1.00 84.69 1028 HIS A CA 1
ATOM 8397 C C . HIS A 1 1028 ? -17.877 23.523 23.198 1.00 84.69 1028 HIS A C 1
ATOM 8399 O O . HIS A 1 1028 ? -18.986 23.849 22.766 1.00 84.69 1028 HIS A O 1
ATOM 8405 N N . PRO A 1 1029 ? -17.613 22.274 23.625 1.00 87.31 1029 PRO A N 1
ATOM 8406 C CA . PRO A 1 1029 ? -18.585 21.193 23.579 1.00 87.31 1029 PRO A CA 1
ATOM 8407 C C . PRO A 1 1029 ? -19.477 21.218 24.820 1.00 87.31 1029 PRO A C 1
ATOM 8409 O O . PRO A 1 1029 ? -18.981 21.184 25.948 1.00 87.31 1029 PRO A O 1
ATOM 8412 N N . PHE A 1 1030 ? -20.791 21.201 24.613 1.00 88.25 1030 PHE A N 1
ATOM 8413 C CA . PHE A 1 1030 ? -21.769 21.108 25.692 1.00 88.25 1030 PHE A CA 1
ATOM 8414 C C . PHE A 1 1030 ? -22.875 20.107 25.341 1.00 88.25 1030 PHE A C 1
ATOM 8416 O O . PHE A 1 1030 ? -23.346 20.035 24.203 1.00 88.25 1030 PHE A O 1
ATOM 8423 N N . THR A 1 1031 ? -23.287 19.326 26.336 1.00 90.38 1031 THR A N 1
ATOM 8424 C CA . THR A 1 1031 ? -24.476 18.469 26.279 1.00 90.38 1031 THR A CA 1
ATOM 8425 C C . THR A 1 1031 ? -25.728 19.343 26.249 1.00 90.38 1031 THR A C 1
ATOM 8427 O O . THR A 1 1031 ? -25.791 20.332 26.983 1.00 90.38 1031 THR A O 1
ATOM 8430 N N . PHE A 1 1032 ? -26.709 18.987 25.419 1.00 91.50 1032 PHE A N 1
ATOM 8431 C CA . PHE A 1 1032 ? -27.970 19.722 25.306 1.00 91.50 1032 PHE A CA 1
ATOM 8432 C C . PHE A 1 1032 ? -29.167 18.894 25.780 1.00 91.50 1032 PHE A C 1
ATOM 8434 O O . PHE A 1 1032 ? -29.153 17.665 25.726 1.00 91.50 1032 PHE A O 1
ATOM 8441 N N . ILE A 1 1033 ? -30.231 19.590 26.176 1.00 92.81 1033 ILE A N 1
ATOM 8442 C CA . ILE A 1 1033 ? -31.584 19.036 26.316 1.00 92.81 1033 ILE A CA 1
ATOM 8443 C C . ILE A 1 1033 ? -32.531 19.757 25.349 1.00 92.81 1033 ILE A C 1
ATOM 8445 O O . ILE A 1 1033 ? -32.280 20.908 24.992 1.00 92.81 1033 ILE A O 1
ATOM 8449 N N . ASP A 1 1034 ? -33.619 19.113 24.925 1.00 92.00 1034 ASP A N 1
ATOM 8450 C CA . ASP A 1 1034 ? -34.778 19.851 24.404 1.00 92.00 1034 ASP A CA 1
ATOM 8451 C C . ASP A 1 1034 ? -35.412 20.633 25.572 1.00 92.00 1034 ASP A C 1
ATOM 8453 O O . ASP A 1 1034 ? -35.580 20.080 26.659 1.00 92.00 1034 ASP A O 1
ATOM 8457 N N . SER A 1 1035 ? -35.737 21.913 25.365 1.00 91.75 1035 SER A N 1
ATOM 8458 C CA . SER A 1 1035 ? -36.353 22.765 26.393 1.00 91.75 1035 SER A CA 1
ATOM 8459 C C . SER A 1 1035 ? -37.727 22.231 26.810 1.00 91.75 1035 SER A C 1
ATOM 8461 O O . SER A 1 1035 ? -38.545 21.882 25.956 1.00 91.75 1035 SER A O 1
ATOM 8463 N N . VAL A 1 1036 ? -38.007 22.231 28.118 1.00 89.12 1036 VAL A N 1
ATOM 8464 C CA . VAL A 1 1036 ? -39.344 21.911 28.650 1.00 89.12 1036 VAL A CA 1
ATOM 8465 C C . VAL A 1 1036 ? -40.356 23.043 28.424 1.00 89.12 1036 VAL A C 1
ATOM 8467 O O . VAL A 1 1036 ? -41.556 22.788 28.409 1.00 89.12 1036 VAL A O 1
ATOM 8470 N N . GLU A 1 1037 ? -39.883 24.274 28.196 1.00 87.06 1037 GLU A N 1
ATOM 8471 C CA . GLU A 1 1037 ? -40.717 25.478 28.049 1.00 87.06 1037 GLU A CA 1
ATOM 8472 C C . GLU A 1 1037 ? -40.902 25.890 26.576 1.00 87.06 1037 GLU A C 1
ATOM 8474 O O . GLU A 1 1037 ? -42.012 26.175 26.125 1.00 87.06 1037 GLU A O 1
ATOM 8479 N N . LYS A 1 1038 ? -39.807 25.933 25.802 1.00 89.75 1038 LYS A N 1
ATOM 8480 C CA . LYS A 1 1038 ? -39.770 26.539 24.459 1.00 89.75 1038 LYS A CA 1
ATOM 8481 C C . LYS A 1 1038 ? -39.671 25.460 23.368 1.00 89.75 1038 LYS A C 1
ATOM 8483 O O . LYS A 1 1038 ? -38.622 24.847 23.164 1.00 89.75 1038 LYS A O 1
ATOM 8488 N N . LYS A 1 1039 ? -40.757 25.240 22.611 1.00 88.31 1039 LYS A N 1
ATOM 8489 C CA . LYS A 1 1039 ? -40.774 24.300 21.466 1.00 88.31 1039 LYS A CA 1
ATOM 8490 C C . LYS A 1 1039 ? -39.694 24.663 20.435 1.00 88.31 1039 LYS A C 1
ATOM 8492 O O . LYS A 1 1039 ? -39.586 25.814 20.030 1.00 88.31 1039 LYS A O 1
ATOM 8497 N N . ASN A 1 1040 ? -38.961 23.657 19.952 1.00 91.25 1040 ASN A N 1
ATOM 8498 C CA . ASN A 1 1040 ? -37.810 23.803 19.044 1.00 91.25 1040 ASN A CA 1
ATOM 8499 C C . ASN A 1 1040 ? -36.636 24.632 19.606 1.00 91.25 1040 ASN A C 1
ATOM 8501 O O . ASN A 1 1040 ? -35.852 25.181 18.837 1.00 91.25 1040 ASN A O 1
ATOM 8505 N N . THR A 1 1041 ? -36.456 24.669 20.926 1.00 94.94 1041 THR A N 1
ATOM 8506 C CA . THR A 1 1041 ? -35.265 25.242 21.572 1.00 94.94 1041 THR A CA 1
ATOM 8507 C C . THR A 1 1041 ? -34.449 24.138 22.233 1.00 94.94 1041 THR A C 1
ATOM 8509 O O . THR A 1 1041 ? -35.006 23.280 22.917 1.00 94.94 1041 THR A O 1
ATOM 8512 N N . ILE A 1 1042 ? -33.128 24.169 22.049 1.00 94.88 1042 ILE A N 1
ATOM 8513 C CA . ILE A 1 1042 ? -32.184 23.354 22.822 1.00 94.88 1042 ILE A CA 1
ATOM 8514 C C . ILE A 1 1042 ? -31.540 24.196 23.924 1.00 94.88 1042 ILE A C 1
ATOM 8516 O O . ILE A 1 1042 ? -31.254 25.376 23.722 1.00 94.88 1042 ILE A O 1
ATOM 8520 N N . VAL A 1 1043 ? -31.313 23.592 25.087 1.00 94.31 1043 VAL A N 1
ATOM 8521 C CA . VAL A 1 1043 ? -30.720 24.247 26.259 1.00 94.31 1043 VAL A CA 1
ATOM 8522 C C . VAL A 1 1043 ? -29.397 23.577 26.606 1.00 94.31 1043 VAL A C 1
ATOM 8524 O O . VAL A 1 1043 ? -29.339 22.356 26.756 1.00 94.31 1043 VAL A O 1
ATOM 8527 N N . PHE A 1 1044 ? -28.346 24.377 26.769 1.00 93.50 1044 PHE A N 1
ATOM 8528 C CA . PHE A 1 1044 ? -27.048 23.948 27.286 1.00 93.50 1044 PHE A CA 1
ATOM 8529 C C . PHE A 1 1044 ? -26.832 24.511 28.698 1.00 93.50 1044 PHE A C 1
ATOM 8531 O O . PHE A 1 1044 ? -27.097 25.688 28.943 1.00 93.50 1044 PHE A O 1
ATOM 8538 N N . TYR A 1 1045 ? -26.303 23.690 29.608 1.00 90.25 1045 TYR A N 1
ATOM 8539 C CA . TYR A 1 1045 ? -25.957 24.089 30.979 1.00 90.25 1045 TYR A CA 1
ATOM 8540 C C . TYR A 1 1045 ? -24.432 24.158 31.113 1.00 90.25 1045 TYR A C 1
ATOM 8542 O O . TYR A 1 1045 ? -23.738 23.158 31.311 1.00 90.25 1045 TYR A O 1
ATOM 8550 N N . CYS A 1 1046 ? -23.896 25.362 30.944 1.00 89.38 1046 CYS A N 1
ATOM 8551 C CA . CYS A 1 1046 ? -22.478 25.623 30.741 1.00 89.38 1046 CYS A CA 1
ATOM 8552 C C . CYS A 1 1046 ? -21.840 26.136 32.042 1.00 89.38 1046 CYS A C 1
ATOM 8554 O O . CYS A 1 1046 ? -21.775 27.344 32.279 1.00 89.38 1046 CYS A O 1
ATOM 8556 N N . LYS A 1 1047 ? -21.375 25.221 32.908 1.00 87.12 1047 LYS A N 1
ATOM 8557 C CA . LYS A 1 1047 ? -20.754 25.575 34.202 1.00 87.12 1047 LYS A CA 1
ATOM 8558 C C . LYS A 1 1047 ? -19.585 26.550 34.006 1.00 87.12 1047 LYS A C 1
ATOM 8560 O O . LYS A 1 1047 ? -18.696 26.279 33.193 1.00 87.12 1047 LYS A O 1
ATOM 8565 N N . VAL A 1 1048 ? -19.569 27.656 34.756 1.00 85.81 1048 VAL A N 1
ATOM 8566 C CA . VAL A 1 1048 ? -18.576 28.728 34.582 1.00 85.81 1048 VAL A CA 1
ATOM 8567 C C . VAL A 1 1048 ? -17.156 28.224 34.864 1.00 85.81 1048 VAL A C 1
ATOM 8569 O O . VAL A 1 1048 ? -16.881 27.583 35.879 1.00 85.81 1048 VAL A O 1
ATOM 8572 N N . LYS A 1 1049 ? -16.241 28.501 33.927 1.00 83.50 1049 LYS A N 1
ATOM 8573 C CA . LYS A 1 1049 ? -14.806 28.178 33.982 1.00 83.50 1049 LYS A CA 1
ATOM 8574 C C . LYS A 1 1049 ? -13.999 29.297 33.313 1.00 83.50 1049 LYS A C 1
ATOM 8576 O O . LYS A 1 1049 ? -14.564 30.197 32.700 1.00 83.50 1049 LYS A O 1
ATOM 8581 N N . LYS A 1 1050 ? -12.667 29.246 33.422 1.00 77.81 1050 LYS A N 1
ATOM 8582 C CA . LYS A 1 1050 ? -11.756 30.209 32.772 1.00 77.81 1050 LYS A CA 1
ATOM 8583 C C . LYS A 1 1050 ? -12.038 30.342 31.266 1.00 77.81 1050 LYS A C 1
ATOM 8585 O O . LYS A 1 1050 ? -12.446 29.377 30.624 1.00 77.81 1050 LYS A O 1
ATOM 8590 N N . GLY A 1 1051 ? -11.752 31.516 30.705 1.00 80.19 1051 GLY A N 1
ATOM 8591 C CA . GLY A 1 1051 ? -12.012 31.828 29.297 1.00 80.19 1051 GLY A CA 1
ATOM 8592 C C . GLY A 1 1051 ? -13.414 32.402 29.086 1.00 80.19 1051 GLY A C 1
ATOM 8593 O O . GLY A 1 1051 ? -13.905 33.171 29.916 1.00 80.19 1051 GLY A O 1
ATOM 8594 N N . ILE A 1 1052 ? -14.059 32.049 27.971 1.00 83.31 1052 ILE A N 1
ATOM 8595 C CA . ILE A 1 1052 ? -15.282 32.727 27.520 1.00 83.31 1052 ILE A CA 1
ATOM 8596 C C . ILE A 1 1052 ? -16.466 32.592 28.487 1.00 83.31 1052 ILE A C 1
ATOM 8598 O O . ILE A 1 1052 ? -17.234 33.538 28.626 1.00 83.31 1052 ILE A O 1
ATOM 8602 N N . THR A 1 1053 ? -16.594 31.487 29.231 1.00 87.38 1053 THR A N 1
ATOM 8603 C CA . THR A 1 1053 ? -17.682 31.338 30.217 1.00 87.38 1053 THR A CA 1
ATOM 8604 C C . THR A 1 1053 ? -17.475 32.212 31.459 1.00 87.38 1053 THR A C 1
ATOM 8606 O O . THR A 1 1053 ? -18.450 32.745 31.979 1.00 87.38 1053 THR A O 1
ATOM 8609 N N . GLN A 1 1054 ? -16.236 32.474 31.892 1.00 86.81 1054 GLN A N 1
ATOM 8610 C CA . GLN A 1 1054 ? -15.950 33.481 32.925 1.00 86.81 1054 GLN A CA 1
ATOM 8611 C C . GLN A 1 1054 ? -16.101 34.915 32.399 1.00 86.81 1054 GLN A C 1
ATOM 8613 O O . GLN A 1 1054 ? -16.563 35.776 33.142 1.00 86.81 1054 GLN A O 1
ATOM 8618 N N . SER A 1 1055 ? -15.757 35.182 31.133 1.00 86.19 1055 SER A N 1
ATOM 8619 C CA . SER A 1 1055 ? -16.019 36.483 30.494 1.00 86.19 1055 SER A CA 1
ATOM 8620 C C . SER A 1 1055 ? -17.524 36.776 30.431 1.00 86.19 1055 SER A C 1
ATOM 8622 O O . SER A 1 1055 ? -17.968 37.838 30.864 1.00 86.19 1055 SER A O 1
ATOM 8624 N N . LEU A 1 1056 ? -18.322 35.795 29.993 1.00 87.06 1056 LEU A N 1
ATOM 8625 C CA . LEU A 1 1056 ? -19.782 35.871 29.985 1.00 87.06 1056 LEU A CA 1
ATOM 8626 C C . LEU A 1 1056 ? -20.357 35.992 31.399 1.00 87.06 1056 LEU A C 1
ATOM 8628 O O . LEU A 1 1056 ? -21.194 36.859 31.610 1.00 87.06 1056 LEU A O 1
ATOM 8632 N N . CYS A 1 1057 ? -19.880 35.212 32.375 1.00 88.94 1057 CYS A N 1
ATOM 8633 C CA . CYS A 1 1057 ? -20.321 35.329 33.769 1.00 88.94 1057 CYS A CA 1
ATOM 8634 C C . CYS A 1 1057 ? -20.061 36.733 34.337 1.00 88.94 1057 CYS A C 1
ATOM 8636 O O . CYS A 1 1057 ? -21.002 37.384 34.779 1.00 88.94 1057 CYS A O 1
ATOM 8638 N N . LYS A 1 1058 ? -18.829 37.254 34.225 1.00 88.50 1058 LYS A N 1
ATOM 8639 C CA . LYS A 1 1058 ? -18.489 38.622 34.662 1.00 88.50 1058 LYS A CA 1
ATOM 8640 C C . LYS A 1 1058 ? -19.321 39.693 33.957 1.00 88.50 1058 LYS A C 1
ATOM 8642 O O . LYS A 1 1058 ? -19.685 40.686 34.575 1.00 88.50 1058 LYS A O 1
ATOM 8647 N N . LYS A 1 1059 ? -19.635 39.504 32.670 1.00 86.00 1059 LYS A N 1
ATOM 8648 C CA . LYS A 1 1059 ? -20.534 40.408 31.944 1.00 86.00 1059 LYS A CA 1
ATOM 8649 C C . LYS A 1 1059 ? -21.956 40.335 32.510 1.00 86.00 1059 LYS A C 1
ATOM 8651 O O . LYS A 1 1059 ? -22.542 41.373 32.778 1.00 86.00 1059 LYS A O 1
ATOM 8656 N N . LEU A 1 1060 ? -22.489 39.133 32.720 1.00 88.62 1060 LEU A N 1
ATOM 8657 C CA . LEU A 1 1060 ? -23.855 38.904 33.204 1.00 88.62 1060 LEU A CA 1
ATOM 8658 C C . LEU A 1 1060 ? -24.056 39.318 34.665 1.00 88.62 1060 LEU A C 1
ATOM 8660 O O . LEU A 1 1060 ? -25.126 39.809 34.997 1.00 88.62 1060 LEU A O 1
ATOM 8664 N N . GLN A 1 1061 ? -23.032 39.208 35.516 1.00 86.81 1061 GLN A N 1
ATOM 8665 C CA . GLN A 1 1061 ? -23.040 39.759 36.879 1.00 86.81 1061 GLN A CA 1
ATOM 8666 C C . GLN A 1 1061 ? -23.329 41.275 36.894 1.00 86.81 1061 GLN A C 1
ATOM 8668 O O . GLN A 1 1061 ? -23.920 41.760 37.854 1.00 86.81 1061 GLN A O 1
ATOM 8673 N N . ASN A 1 1062 ? -22.996 41.988 35.810 1.00 84.56 1062 ASN A N 1
ATOM 8674 C CA . ASN A 1 1062 ? -23.230 43.424 35.637 1.00 84.56 1062 ASN A CA 1
ATOM 8675 C C . ASN A 1 1062 ? -24.475 43.752 34.778 1.00 84.56 1062 ASN A C 1
ATOM 8677 O O . ASN A 1 1062 ? -24.692 44.918 34.455 1.00 84.56 1062 ASN A O 1
ATOM 8681 N N . PHE A 1 1063 ? -25.270 42.759 34.357 1.00 83.50 1063 PHE A N 1
ATOM 8682 C CA . PHE A 1 1063 ? -26.500 42.970 33.577 1.00 83.50 1063 PHE A CA 1
ATOM 8683 C C . PHE A 1 1063 ? -27.750 42.801 34.463 1.00 83.50 1063 PHE A C 1
ATOM 8685 O O . PHE A 1 1063 ? -27.798 41.874 35.279 1.00 83.50 1063 PHE A O 1
ATOM 8692 N N . PRO A 1 1064 ? -28.798 43.632 34.286 1.00 77.81 1064 PRO A N 1
ATOM 8693 C CA . PRO A 1 1064 ? -30.066 43.448 34.989 1.00 77.81 1064 PRO A CA 1
ATOM 8694 C C . PRO A 1 1064 ? -30.666 42.071 34.666 1.00 77.81 1064 PRO A C 1
ATOM 8696 O O . PRO A 1 1064 ? -30.574 41.583 33.539 1.00 77.81 1064 PRO A O 1
ATOM 8699 N N . GLY A 1 1065 ? -31.221 41.403 35.681 1.00 77.25 1065 GLY A N 1
ATOM 8700 C CA . GLY A 1 1065 ? -31.723 40.026 35.566 1.00 77.25 1065 GLY A CA 1
ATOM 8701 C C . GLY A 1 1065 ? -30.653 38.958 35.274 1.00 77.25 1065 GLY A C 1
ATOM 8702 O O . GLY A 1 1065 ? -31.007 37.812 35.013 1.00 77.25 1065 GLY A O 1
ATOM 8703 N N . LYS A 1 1066 ? -29.356 39.311 35.288 1.00 86.88 1066 LYS A N 1
ATOM 8704 C CA . LYS A 1 1066 ? -28.219 38.425 34.970 1.00 86.88 1066 LYS A CA 1
ATOM 8705 C C . LYS A 1 1066 ? -28.383 37.652 33.649 1.00 86.88 1066 LYS A C 1
ATOM 8707 O O . LYS A 1 1066 ? -27.932 36.510 33.537 1.00 86.88 1066 LYS A O 1
ATOM 8712 N N . SER A 1 1067 ? -29.023 38.274 32.653 1.00 89.56 1067 SER A N 1
ATOM 8713 C CA . SER A 1 1067 ? -29.334 37.682 31.344 1.00 89.56 1067 SER A CA 1
ATOM 8714 C C . SER A 1 1067 ? -28.911 38.589 30.179 1.00 89.56 1067 SER A C 1
ATOM 8716 O O . SER A 1 1067 ? -28.782 39.806 30.321 1.00 89.56 1067 SER A O 1
ATOM 8718 N N . THR A 1 1068 ? -28.653 38.004 29.009 1.00 91.81 1068 THR A N 1
ATOM 8719 C CA . THR A 1 1068 ? -28.340 38.725 27.767 1.00 91.81 1068 THR A CA 1
ATOM 8720 C C . THR A 1 1068 ? -28.680 37.885 26.531 1.00 91.81 1068 THR A C 1
ATOM 8722 O O . THR A 1 1068 ? -28.930 36.686 26.637 1.00 91.81 1068 THR A O 1
ATOM 8725 N N . THR A 1 1069 ? -28.642 38.483 25.335 1.00 92.56 1069 THR A N 1
ATOM 8726 C CA . THR A 1 1069 ? -28.741 37.730 24.069 1.00 92.56 1069 THR A CA 1
ATOM 8727 C C . THR A 1 1069 ? -27.491 37.900 23.211 1.00 92.56 1069 THR A C 1
ATOM 8729 O O . THR A 1 1069 ? -26.840 38.945 23.223 1.00 92.56 1069 THR A O 1
ATOM 8732 N N . MET A 1 1070 ? -27.127 36.858 22.462 1.00 91.50 1070 MET A N 1
ATOM 8733 C CA . MET A 1 1070 ? -25.936 36.844 21.605 1.00 91.50 1070 MET A CA 1
ATOM 8734 C C . MET A 1 1070 ? -26.154 35.909 20.412 1.00 91.50 1070 MET A C 1
ATOM 8736 O O . MET A 1 1070 ? -26.803 34.874 20.548 1.00 91.50 1070 MET A O 1
ATOM 8740 N N . ARG A 1 1071 ? -25.616 36.237 19.228 1.00 93.88 1071 ARG A N 1
ATOM 8741 C CA . ARG A 1 1071 ? -25.605 35.275 18.112 1.00 93.88 1071 ARG A CA 1
ATOM 8742 C C . ARG A 1 1071 ? -24.674 34.107 18.431 1.00 93.88 1071 ARG A C 1
ATOM 8744 O O . ARG A 1 1071 ? -23.582 34.301 18.964 1.00 93.88 1071 ARG A O 1
ATOM 8751 N N . VAL A 1 1072 ? -25.087 32.905 18.056 1.00 93.56 1072 VAL A N 1
ATOM 8752 C CA . VAL A 1 1072 ? -24.279 31.688 18.182 1.00 93.56 1072 VAL A CA 1
ATOM 8753 C C . VAL A 1 1072 ? -24.334 30.889 16.889 1.00 93.56 1072 VAL A C 1
ATOM 8755 O O . VAL A 1 1072 ? -25.279 31.034 16.118 1.00 93.56 1072 VAL A O 1
ATOM 8758 N N . ALA A 1 1073 ? -23.349 30.024 16.670 1.00 93.06 1073 ALA A N 1
ATOM 8759 C CA . ALA A 1 1073 ? -23.481 28.900 15.745 1.00 93.06 1073 ALA A CA 1
ATOM 8760 C C . ALA A 1 1073 ? -23.332 27.585 16.509 1.00 93.06 1073 ALA A C 1
ATOM 8762 O O . ALA A 1 1073 ? -22.610 27.526 17.508 1.00 93.06 1073 ALA A O 1
ATOM 8763 N N . VAL A 1 1074 ? -23.994 26.532 16.031 1.00 92.75 1074 VAL A N 1
ATOM 8764 C CA . VAL A 1 1074 ? -23.966 25.205 16.655 1.00 92.75 1074 VAL A CA 1
ATOM 8765 C C . VAL A 1 1074 ? -23.496 24.174 15.633 1.00 92.75 1074 VAL A C 1
ATOM 8767 O O . VAL A 1 1074 ? -24.128 23.941 14.609 1.00 92.75 1074 VAL A O 1
ATOM 8770 N N . GLU A 1 1075 ? -22.372 23.534 15.929 1.00 92.19 1075 GLU A N 1
ATOM 8771 C CA . GLU A 1 1075 ? -21.808 22.438 15.149 1.00 92.19 1075 GLU A CA 1
ATOM 8772 C C . GLU A 1 1075 ? -22.244 21.110 15.801 1.00 92.19 1075 GLU A C 1
ATOM 8774 O O . GLU A 1 1075 ? -21.775 20.755 16.886 1.00 92.19 1075 GLU A O 1
ATOM 8779 N N . GLY A 1 1076 ? -23.175 20.387 15.167 1.00 87.38 1076 GLY A N 1
ATOM 8780 C CA . GLY A 1 1076 ? -23.749 19.152 15.717 1.00 87.38 1076 GLY A CA 1
ATOM 8781 C C . GLY A 1 1076 ? -24.865 18.532 14.852 1.00 87.38 1076 GLY A C 1
ATOM 8782 O O . GLY A 1 1076 ? -24.947 18.849 13.661 1.00 87.38 1076 GLY A O 1
ATOM 8783 N N . PRO A 1 1077 ? -25.701 17.634 15.410 1.00 89.75 1077 PRO A N 1
ATOM 8784 C CA . PRO A 1 1077 ? -25.525 17.011 16.722 1.00 89.75 1077 PRO A CA 1
ATOM 8785 C C . PRO A 1 1077 ? -24.359 16.011 16.695 1.00 89.75 1077 PRO A C 1
ATOM 8787 O O . PRO A 1 1077 ? -23.993 15.496 15.634 1.00 89.75 1077 PRO A O 1
ATOM 8790 N N . TYR A 1 1078 ? -23.802 15.718 17.867 1.00 87.38 1078 TYR A N 1
ATOM 8791 C CA . TYR A 1 1078 ? -22.804 14.674 18.083 1.00 87.38 1078 TYR A CA 1
ATOM 8792 C C . TYR A 1 1078 ? -23.208 13.769 19.259 1.00 87.38 1078 TYR A C 1
ATOM 8794 O O . TYR A 1 1078 ? -23.885 14.194 20.198 1.00 87.38 1078 TYR A O 1
ATOM 8802 N N . GLY A 1 1079 ? -22.722 12.526 19.246 1.00 79.31 1079 GLY A N 1
ATOM 8803 C CA . GLY A 1 1079 ? -23.087 11.495 20.222 1.00 79.31 1079 GLY A CA 1
ATOM 8804 C C . GLY A 1 1079 ? -24.268 10.633 19.771 1.00 79.31 1079 GLY A C 1
ATOM 8805 O O . GLY A 1 1079 ? -24.871 10.871 18.728 1.00 79.31 1079 GLY A O 1
ATOM 8806 N N . GLU A 1 1080 ? -24.562 9.610 20.567 1.00 77.62 1080 GLU A N 1
ATOM 8807 C CA . GLU A 1 1080 ? -25.600 8.608 20.328 1.00 77.62 1080 GLU A CA 1
ATOM 8808 C C . GLU A 1 1080 ? -26.247 8.237 21.667 1.00 77.62 1080 GLU A C 1
ATOM 8810 O O . GLU A 1 1080 ? -25.549 8.174 22.680 1.00 77.62 1080 GLU A O 1
ATOM 8815 N N . THR A 1 1081 ? -27.549 7.949 21.661 1.00 83.00 1081 THR A N 1
ATOM 8816 C CA . THR A 1 1081 ? -28.279 7.458 22.841 1.00 83.00 1081 THR A CA 1
ATOM 8817 C C . THR A 1 1081 ? -27.831 6.039 23.212 1.00 83.00 1081 THR A C 1
ATOM 8819 O O . THR A 1 1081 ? -27.641 5.198 22.328 1.00 83.00 1081 THR A O 1
ATOM 8822 N N . CYS A 1 1082 ? -27.684 5.748 24.506 1.00 83.81 1082 CYS A N 1
ATOM 8823 C CA . CYS A 1 1082 ? -27.212 4.452 24.992 1.00 83.81 1082 CYS A CA 1
ATOM 8824 C C . CYS A 1 1082 ? -28.197 3.308 24.649 1.00 83.81 1082 CYS A C 1
ATOM 8826 O O . CYS A 1 1082 ? -29.415 3.501 24.699 1.00 83.81 1082 CYS A O 1
ATOM 8828 N N . PRO A 1 1083 ? -27.707 2.086 24.345 1.00 81.19 1083 PRO A N 1
ATOM 8829 C CA . PRO A 1 1083 ? -28.529 0.943 23.928 1.00 81.19 1083 PRO A CA 1
ATOM 8830 C C . PRO A 1 1083 ? -29.215 0.242 25.119 1.00 81.19 1083 PRO A C 1
ATOM 8832 O O . PRO A 1 1083 ? -29.205 -0.981 25.249 1.00 81.19 1083 PRO A O 1
ATOM 8835 N N . VAL A 1 1084 ? -29.801 1.023 26.028 1.00 84.81 1084 VAL A N 1
ATOM 8836 C CA . VAL A 1 1084 ? -30.413 0.522 27.266 1.00 84.81 1084 VAL A CA 1
ATOM 8837 C C . VAL A 1 1084 ? -31.863 0.056 27.094 1.00 84.81 1084 VAL A C 1
ATOM 8839 O O . VAL A 1 1084 ? -32.366 -0.658 27.958 1.00 84.81 1084 VAL A O 1
ATOM 8842 N N . SER A 1 1085 ? -32.483 0.323 25.938 1.00 79.56 1085 SER A N 1
ATOM 8843 C CA . SER A 1 1085 ? -33.877 0.005 25.557 1.00 79.56 1085 SER A CA 1
ATOM 8844 C C . SER A 1 1085 ? -34.294 -1.469 25.613 1.00 79.56 1085 SER A C 1
ATOM 8846 O O . SER A 1 1085 ? -35.454 -1.780 25.345 1.00 79.56 1085 SER A O 1
ATOM 8848 N N . ASN A 1 1086 ? -33.391 -2.380 25.975 1.00 79.56 1086 ASN A N 1
ATOM 8849 C CA . ASN A 1 1086 ? -33.627 -3.823 26.022 1.00 79.56 1086 ASN A CA 1
ATOM 8850 C C . ASN A 1 1086 ? -33.637 -4.372 27.473 1.00 79.56 1086 ASN A C 1
ATOM 8852 O O . ASN A 1 1086 ? -33.845 -5.564 27.672 1.00 79.56 1086 ASN A O 1
ATOM 8856 N N . HIS A 1 1087 ? -33.366 -3.556 28.503 1.00 86.00 1087 HIS A N 1
ATOM 8857 C CA . HIS A 1 1087 ? -33.272 -4.000 29.911 1.00 86.00 1087 HIS A CA 1
ATOM 8858 C C . HIS A 1 1087 ? -34.619 -3.906 30.650 1.00 86.00 1087 HIS A C 1
ATOM 8860 O O . HIS A 1 1087 ? -35.476 -3.112 30.263 1.00 86.00 1087 HIS A O 1
ATOM 8866 N N . SER A 1 1088 ? -34.815 -4.702 31.707 1.00 88.56 1088 SER A N 1
ATOM 8867 C CA . SER A 1 1088 ? -36.029 -4.627 32.547 1.00 88.56 1088 SER A CA 1
ATOM 8868 C C . SER A 1 1088 ? -36.025 -3.440 33.520 1.00 88.56 1088 SER A C 1
ATOM 8870 O O . SER A 1 1088 ? -37.085 -2.903 33.829 1.00 88.56 1088 SER A O 1
ATOM 8872 N N . SER A 1 1089 ? -34.838 -3.003 33.952 1.00 91.75 1089 SER A N 1
ATOM 8873 C CA . SER A 1 1089 ? -34.624 -1.754 34.688 1.00 91.75 1089 SER A CA 1
ATOM 8874 C C . SER A 1 1089 ? -33.528 -0.919 34.015 1.00 91.75 1089 SER A C 1
ATOM 8876 O O . SER A 1 1089 ? -32.587 -1.466 33.426 1.00 91.75 1089 SER A O 1
ATOM 8878 N N . SER A 1 1090 ? -33.633 0.406 34.100 1.00 93.56 1090 SER A N 1
ATOM 8879 C CA . SER A 1 1090 ? -32.587 1.342 33.674 1.00 93.56 1090 SER A CA 1
ATOM 8880 C C . SER A 1 1090 ? -32.380 2.442 34.716 1.00 93.56 1090 SER A C 1
ATOM 8882 O O . SER A 1 1090 ? -33.316 3.159 35.073 1.00 93.56 1090 SER A O 1
ATOM 8884 N N . VAL A 1 1091 ? -31.143 2.554 35.205 1.00 95.62 1091 VAL A N 1
ATOM 8885 C CA . VAL A 1 1091 ? -30.761 3.422 36.326 1.00 95.62 1091 VAL A CA 1
ATOM 8886 C C . VAL A 1 1091 ? -29.797 4.493 35.825 1.00 95.62 1091 VAL A C 1
ATOM 8888 O O . VAL A 1 1091 ? -28.698 4.207 35.345 1.00 95.62 1091 VAL A O 1
ATOM 8891 N N . TYR A 1 1092 ? -30.223 5.743 35.928 1.00 96.00 1092 TYR A N 1
ATOM 8892 C CA . TYR A 1 1092 ? -29.597 6.921 35.347 1.00 96.00 1092 TYR A CA 1
ATOM 8893 C C . TYR A 1 1092 ? -28.965 7.773 36.455 1.00 96.00 1092 TYR A C 1
ATOM 8895 O O . TYR A 1 1092 ? -29.671 8.474 37.168 1.00 96.00 1092 TYR A O 1
ATOM 8903 N N . ILE A 1 1093 ? -27.639 7.721 36.626 1.00 96.12 1093 ILE A N 1
ATOM 8904 C CA . ILE A 1 1093 ? -26.936 8.324 37.772 1.00 96.12 1093 ILE A CA 1
ATOM 8905 C C . ILE A 1 1093 ? -26.114 9.553 37.354 1.00 96.12 1093 ILE A C 1
ATOM 8907 O O . ILE A 1 1093 ? -25.036 9.443 36.759 1.00 96.12 1093 ILE A O 1
ATOM 8911 N N . ALA A 1 1094 ? -26.604 10.740 37.696 1.00 94.88 1094 ALA A N 1
ATOM 8912 C CA . ALA A 1 1094 ? -25.959 12.023 37.445 1.00 94.88 1094 ALA A CA 1
ATOM 8913 C C . ALA A 1 1094 ? -25.127 12.508 38.648 1.00 94.88 1094 ALA A C 1
ATOM 8915 O O . ALA A 1 1094 ? -25.521 12.340 39.798 1.00 94.88 1094 ALA A O 1
ATOM 8916 N N . GLY A 1 1095 ? -24.009 13.194 38.391 1.00 91.94 1095 GLY A N 1
ATOM 8917 C CA . GLY A 1 1095 ? -23.201 13.862 39.419 1.00 91.94 1095 GLY A CA 1
ATOM 8918 C C . GLY A 1 1095 ? -22.968 15.342 39.118 1.00 91.94 1095 GLY A C 1
ATOM 8919 O O . GLY A 1 1095 ? -22.279 15.670 38.148 1.00 91.94 1095 GLY A O 1
ATOM 8920 N N . GLY A 1 1096 ? -23.498 16.241 39.950 1.00 87.31 1096 GLY A N 1
ATOM 8921 C CA . GLY A 1 1096 ? -23.405 17.694 39.759 1.00 87.31 1096 GLY A CA 1
ATOM 8922 C C . GLY A 1 1096 ? -23.895 18.121 38.370 1.00 87.31 1096 GLY A C 1
ATOM 8923 O O . GLY A 1 1096 ? -24.945 17.672 37.916 1.00 87.31 1096 GLY A O 1
ATOM 8924 N N . SER A 1 1097 ? -23.100 18.917 37.646 1.00 85.06 1097 SER A N 1
ATOM 8925 C CA . SER A 1 1097 ? -23.430 19.387 36.288 1.00 85.06 1097 SER A CA 1
ATOM 8926 C C . SER A 1 1097 ? -23.403 18.299 35.193 1.00 85.06 1097 SER A C 1
ATOM 8928 O O . SER A 1 1097 ? -23.426 18.629 34.011 1.00 85.06 1097 SER A O 1
ATOM 8930 N N . GLY A 1 1098 ? -23.310 17.011 35.549 1.00 86.94 1098 GLY A N 1
ATOM 8931 C CA . GLY A 1 1098 ? -23.478 15.885 34.621 1.00 86.94 1098 GLY A CA 1
ATOM 8932 C C . GLY A 1 1098 ? -24.938 15.577 34.254 1.00 86.94 1098 GLY A C 1
ATOM 8933 O O . GLY A 1 1098 ? -25.173 14.791 33.339 1.00 86.94 1098 GLY A O 1
ATOM 8934 N N . ILE A 1 1099 ? -25.909 16.200 34.936 1.00 91.81 1099 ILE A N 1
ATOM 8935 C CA . ILE A 1 1099 ? -27.347 15.931 34.772 1.00 91.81 1099 ILE A CA 1
ATOM 8936 C C . ILE A 1 1099 ? -27.918 16.075 33.346 1.00 91.81 1099 ILE A C 1
ATOM 8938 O O . ILE A 1 1099 ? -28.727 15.216 33.001 1.00 91.81 1099 ILE A O 1
ATOM 8942 N N . PRO A 1 1100 ? -27.525 17.027 32.465 1.00 91.50 1100 PRO A N 1
ATOM 8943 C CA . PRO A 1 1100 ? -28.293 17.292 31.239 1.00 91.50 1100 PRO A CA 1
ATOM 8944 C C . PRO A 1 1100 ? -28.433 16.079 30.303 1.00 91.50 1100 PRO A C 1
ATOM 8946 O O . PRO A 1 1100 ? -29.526 15.787 29.824 1.00 91.50 1100 PRO A O 1
ATOM 8949 N N . GLY A 1 1101 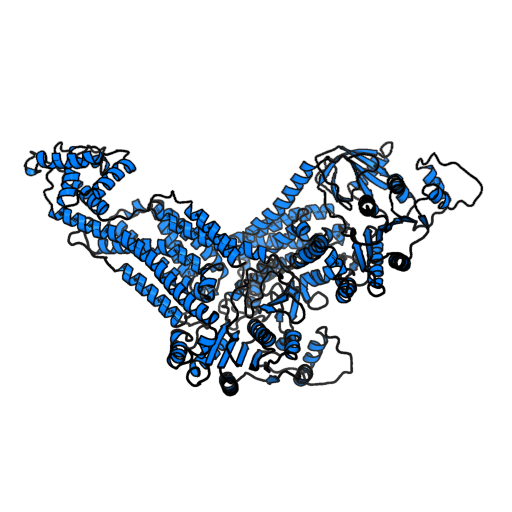? -27.353 15.320 30.083 1.00 90.38 1101 GLY A N 1
ATOM 8950 C CA . GLY A 1 1101 ? -27.381 14.136 29.209 1.00 90.38 1101 GLY A CA 1
ATOM 8951 C C . GLY A 1 1101 ? -28.136 12.955 29.815 1.00 90.38 1101 GLY A C 1
ATOM 8952 O O . GLY A 1 1101 ? -28.853 12.247 29.112 1.00 90.38 1101 GLY A O 1
ATOM 8953 N N . ILE A 1 1102 ? -28.023 12.796 31.134 1.00 94.19 1102 ILE A N 1
ATOM 8954 C CA . ILE A 1 1102 ? -28.647 11.720 31.908 1.00 94.19 1102 ILE A CA 1
ATOM 8955 C C . ILE A 1 1102 ? -30.160 11.946 32.023 1.00 94.19 1102 ILE A C 1
ATOM 8957 O O . ILE A 1 1102 ? -30.935 11.036 31.745 1.00 94.19 1102 ILE A O 1
ATOM 8961 N N . TYR A 1 1103 ? -30.579 13.183 32.301 1.00 93.94 1103 TYR A N 1
ATOM 8962 C CA . TYR A 1 1103 ? -31.970 13.629 32.207 1.00 93.94 1103 TYR A CA 1
ATOM 8963 C C . TYR A 1 1103 ? -32.534 13.429 30.793 1.00 93.94 1103 TYR A C 1
ATOM 8965 O O . TYR A 1 1103 ? -33.601 12.842 30.626 1.00 93.94 1103 TYR A O 1
ATOM 8973 N N . SER A 1 1104 ? -31.792 13.860 29.764 1.00 92.62 1104 SER A N 1
ATOM 8974 C CA . SER A 1 1104 ? -32.193 13.714 28.361 1.00 92.62 1104 SER A CA 1
ATOM 8975 C C . SER A 1 1104 ? -32.456 12.254 27.979 1.00 92.62 1104 SER A C 1
ATOM 8977 O O . SER A 1 1104 ? -33.469 11.971 27.337 1.00 92.62 1104 SER A O 1
ATOM 8979 N N . GLU A 1 1105 ? -31.597 11.315 28.393 1.00 92.06 1105 GLU A N 1
ATOM 8980 C CA . GLU A 1 1105 ? -31.837 9.890 28.149 1.00 92.06 1105 GLU A CA 1
ATOM 8981 C C . GLU A 1 1105 ? -32.971 9.305 28.995 1.00 92.06 1105 GLU A C 1
ATOM 8983 O O . GLU A 1 1105 ? -33.806 8.609 28.423 1.00 92.06 1105 GLU A O 1
ATOM 8988 N N . ALA A 1 1106 ? -33.062 9.607 30.296 1.00 92.75 1106 ALA A N 1
ATOM 8989 C CA . ALA A 1 1106 ? -34.138 9.103 31.157 1.00 92.75 1106 ALA A CA 1
ATOM 8990 C C . ALA A 1 1106 ? -35.527 9.538 30.647 1.00 92.75 1106 ALA A C 1
ATOM 8992 O O . ALA A 1 1106 ? -36.425 8.713 30.470 1.00 92.75 1106 ALA A O 1
ATOM 8993 N N . VAL A 1 1107 ? -35.675 10.819 30.292 1.00 91.69 1107 VAL A N 1
ATOM 8994 C CA . VAL A 1 1107 ? -36.895 11.370 29.678 1.00 91.69 1107 VAL A CA 1
ATOM 8995 C C . VAL A 1 1107 ? -37.160 10.754 28.300 1.00 91.69 1107 VAL A C 1
ATOM 8997 O O . VAL A 1 1107 ? -38.315 10.509 27.950 1.00 91.69 1107 VAL A O 1
ATOM 9000 N N . SER A 1 1108 ? -36.118 10.471 27.510 1.00 90.25 1108 SER A N 1
ATOM 9001 C CA . SER A 1 1108 ? -36.265 9.776 26.224 1.00 90.25 1108 SER A CA 1
ATOM 9002 C C . SER A 1 1108 ? -36.697 8.318 26.395 1.00 90.25 1108 SER A C 1
ATOM 9004 O O . SER A 1 1108 ? -37.499 7.836 25.599 1.00 90.25 1108 SER A O 1
ATOM 9006 N N . MET A 1 1109 ? -36.219 7.630 27.437 1.00 88.38 1109 MET A N 1
ATOM 9007 C CA . MET A 1 1109 ? -36.613 6.261 27.768 1.00 88.38 1109 MET A CA 1
ATOM 9008 C C . MET A 1 1109 ? -38.077 6.201 28.198 1.00 88.38 1109 MET A C 1
ATOM 9010 O O . MET A 1 1109 ? -38.862 5.491 27.570 1.00 88.38 1109 MET A O 1
ATOM 9014 N N . ALA A 1 1110 ? -38.476 7.009 29.185 1.00 88.38 1110 ALA A N 1
ATOM 9015 C CA . ALA A 1 1110 ? -39.853 7.040 29.675 1.00 88.38 1110 ALA A CA 1
ATOM 9016 C C . ALA A 1 1110 ? -40.860 7.399 28.566 1.00 88.38 1110 ALA A C 1
ATOM 9018 O O . ALA A 1 1110 ? -41.908 6.771 28.461 1.00 88.38 1110 ALA A O 1
ATOM 9019 N N . LYS A 1 1111 ? -40.515 8.332 27.663 1.00 86.75 1111 LYS A N 1
ATOM 9020 C CA . LYS A 1 1111 ? -41.350 8.680 26.493 1.00 86.75 1111 LYS A CA 1
ATOM 9021 C C . LYS A 1 1111 ? -41.382 7.609 25.391 1.00 86.75 1111 LYS A C 1
ATOM 9023 O O . LYS A 1 1111 ? -42.215 7.701 24.493 1.00 86.75 1111 LYS A O 1
ATOM 9028 N N . ARG A 1 1112 ? -40.474 6.625 25.412 1.00 81.00 1112 ARG A N 1
ATOM 9029 C CA . ARG A 1 1112 ? -40.419 5.505 24.449 1.00 81.00 1112 ARG A CA 1
ATOM 9030 C C . ARG A 1 1112 ? -40.980 4.201 25.014 1.00 81.00 1112 ARG A C 1
ATOM 9032 O O . ARG A 1 1112 ? -41.399 3.354 24.225 1.00 81.00 1112 ARG A O 1
ATOM 9039 N N . SER A 1 1113 ? -40.999 4.022 26.335 1.00 72.94 1113 SER A N 1
ATOM 9040 C CA . SER A 1 1113 ? -41.574 2.830 26.958 1.00 72.94 1113 SER A CA 1
ATOM 9041 C C . SER A 1 1113 ? -43.100 2.876 26.892 1.00 72.94 1113 SER A C 1
ATOM 9043 O O . SER A 1 1113 ? -43.757 3.492 27.723 1.00 72.94 1113 SER A O 1
ATOM 9045 N N . LYS A 1 1114 ? -43.670 2.179 25.904 1.00 57.16 1114 LYS A N 1
ATOM 9046 C CA . LYS A 1 1114 ? -45.110 1.860 25.854 1.00 57.16 1114 LYS A CA 1
ATOM 9047 C C . LYS A 1 1114 ? -45.531 0.799 26.881 1.00 57.16 1114 LYS A C 1
ATOM 9049 O O . LYS A 1 1114 ? -46.709 0.483 26.980 1.00 57.16 1114 LYS A O 1
ATOM 9054 N N . ASP A 1 1115 ? -44.560 0.212 27.570 1.00 57.44 1115 ASP A N 1
ATOM 9055 C CA . ASP A 1 1115 ? -44.705 -0.952 28.432 1.00 57.44 1115 ASP A CA 1
ATOM 9056 C C . ASP A 1 1115 ? -44.520 -0.521 29.893 1.00 57.44 1115 ASP A C 1
ATOM 9058 O O . ASP A 1 1115 ? -43.497 0.079 30.246 1.00 57.44 1115 ASP A O 1
ATOM 9062 N N . SER A 1 1116 ? -45.530 -0.788 30.724 1.00 58.44 1116 SER A N 1
ATOM 9063 C CA . SER A 1 1116 ? -45.577 -0.405 32.139 1.00 58.44 1116 SER A CA 1
ATOM 9064 C C . SER A 1 1116 ? -44.703 -1.283 33.038 1.00 58.44 1116 SER A C 1
ATOM 9066 O O . SER A 1 1116 ? -44.418 -0.894 34.167 1.00 58.44 1116 SER A O 1
ATOM 9068 N N . THR A 1 1117 ? -44.227 -2.433 32.549 1.00 64.94 1117 THR A N 1
ATOM 9069 C CA . THR A 1 1117 ? -43.430 -3.397 33.331 1.00 64.94 1117 THR A CA 1
ATOM 9070 C C . THR A 1 1117 ? -41.976 -2.966 33.574 1.00 64.94 1117 THR A C 1
ATOM 9072 O O . THR A 1 1117 ? -41.223 -3.662 34.257 1.00 64.94 1117 THR A O 1
ATOM 9075 N N . ARG A 1 1118 ? -41.547 -1.835 32.998 1.00 76.69 1118 ARG A N 1
ATOM 9076 C CA . ARG A 1 1118 ? -40.132 -1.457 32.866 1.00 76.69 1118 ARG A CA 1
ATOM 9077 C C . ARG A 1 1118 ? -39.769 -0.311 33.808 1.00 76.69 1118 ARG A C 1
ATOM 9079 O O . ARG A 1 1118 ? -40.208 0.820 33.603 1.00 76.69 1118 ARG A O 1
ATOM 9086 N N . LYS A 1 1119 ? -38.926 -0.580 34.810 1.00 85.56 1119 LYS A N 1
ATOM 9087 C CA . LYS A 1 1119 ? -38.463 0.449 35.757 1.00 85.56 1119 LYS A CA 1
ATOM 9088 C C . LYS A 1 1119 ? -37.471 1.416 35.097 1.00 85.56 1119 LYS A C 1
ATOM 9090 O O . LYS A 1 1119 ? -36.515 1.000 34.438 1.00 85.56 1119 LYS A O 1
ATOM 9095 N N . THR A 1 1120 ? -37.674 2.713 35.314 1.00 92.38 1120 THR A N 1
ATOM 9096 C CA . THR A 1 1120 ? -36.717 3.773 34.965 1.00 92.38 1120 THR A CA 1
ATOM 9097 C C . THR A 1 1120 ? -36.483 4.622 36.206 1.00 92.38 1120 THR A C 1
ATOM 9099 O O . THR A 1 1120 ? -37.445 5.138 36.771 1.00 92.38 1120 THR A O 1
ATOM 9102 N N . LYS A 1 1121 ? -35.223 4.769 36.627 1.00 94.31 1121 LYS A N 1
ATOM 9103 C CA . LYS A 1 1121 ? -34.855 5.502 37.844 1.00 94.31 1121 LYS A CA 1
ATOM 9104 C C . LYS A 1 1121 ? -33.770 6.533 37.560 1.00 94.31 1121 LYS A C 1
ATOM 9106 O O . LYS A 1 1121 ? -32.802 6.227 36.866 1.00 94.31 1121 LYS A O 1
ATOM 9111 N N . LEU A 1 1122 ? -33.927 7.748 38.075 1.00 96.12 1122 LEU A N 1
ATOM 9112 C CA . LEU A 1 1122 ? -33.016 8.880 37.914 1.00 96.12 1122 LEU A CA 1
ATOM 9113 C C . LEU A 1 1122 ? -32.453 9.281 39.281 1.00 96.12 1122 LEU A C 1
ATOM 9115 O O . LEU A 1 1122 ? -33.179 9.746 40.150 1.00 96.12 1122 LEU A O 1
ATOM 9119 N N . ILE A 1 1123 ? -31.145 9.133 39.459 1.00 96.06 1123 ILE A N 1
ATOM 9120 C CA . ILE A 1 1123 ? -30.447 9.427 40.711 1.00 96.06 1123 ILE A CA 1
ATOM 9121 C C . ILE A 1 1123 ? -29.500 10.602 40.470 1.00 96.06 1123 ILE A C 1
ATOM 9123 O O . ILE A 1 1123 ? -28.600 10.508 39.634 1.00 96.06 1123 ILE A O 1
ATOM 9127 N N . TRP A 1 1124 ? -29.662 11.711 41.191 1.00 94.75 1124 TRP A N 1
ATOM 9128 C CA . TRP A 1 1124 ? -28.817 12.898 41.032 1.00 94.75 1124 TRP A CA 1
ATOM 9129 C C . TRP A 1 1124 ? -28.053 13.230 42.312 1.00 94.75 1124 TRP A C 1
ATOM 9131 O O . TRP A 1 1124 ? -28.628 13.582 43.333 1.00 94.75 1124 TRP A O 1
ATOM 9141 N N . ILE A 1 1125 ? -26.726 13.136 42.247 1.00 94.06 1125 ILE A N 1
ATOM 9142 C CA . ILE A 1 1125 ? -25.823 13.376 43.373 1.00 94.06 1125 ILE A CA 1
ATOM 9143 C C . ILE A 1 1125 ? -25.225 14.782 43.224 1.00 94.06 1125 ILE A C 1
ATOM 9145 O O . ILE A 1 1125 ? -24.384 15.027 42.352 1.00 94.06 1125 ILE A O 1
ATOM 9149 N N . VAL A 1 1126 ? -25.655 15.720 44.067 1.00 89.06 1126 VAL A N 1
ATOM 9150 C CA . VAL A 1 1126 ? -25.238 17.133 44.053 1.00 89.06 1126 VAL A CA 1
ATOM 9151 C C . VAL A 1 1126 ? -24.424 17.497 45.292 1.00 89.06 1126 VAL A C 1
ATOM 9153 O O . VAL A 1 1126 ? -24.489 16.834 46.326 1.00 89.06 1126 VAL A O 1
ATOM 9156 N N . ARG A 1 1127 ? -23.622 18.566 45.203 1.00 83.19 1127 ARG A N 1
ATOM 9157 C CA . ARG A 1 1127 ? -22.929 19.115 46.379 1.00 83.19 1127 ARG A CA 1
ATOM 9158 C C . ARG A 1 1127 ? -23.838 20.035 47.180 1.00 83.19 1127 ARG A C 1
ATOM 9160 O O . ARG A 1 1127 ? -23.895 19.910 48.389 1.00 83.19 1127 ARG A O 1
ATOM 9167 N N . GLU A 1 1128 ? -24.502 20.964 46.505 1.00 77.12 1128 GLU A N 1
ATOM 9168 C CA . GLU A 1 1128 ? -25.190 22.097 47.121 1.00 77.12 1128 GLU A CA 1
ATOM 9169 C C . GLU A 1 1128 ? -26.576 22.272 46.503 1.00 77.12 1128 GLU A C 1
ATOM 9171 O O . GLU A 1 1128 ? -26.743 22.142 45.287 1.00 77.12 1128 GLU A O 1
ATOM 9176 N N . ILE A 1 1129 ? -27.543 22.611 47.356 1.00 76.62 1129 ILE A N 1
ATOM 9177 C CA . ILE A 1 1129 ? -28.967 22.783 47.036 1.00 76.62 1129 ILE A CA 1
ATOM 9178 C C . ILE A 1 1129 ? -29.197 23.803 45.903 1.00 76.62 1129 ILE A C 1
ATOM 9180 O O . ILE A 1 1129 ? -30.045 23.605 45.036 1.00 76.62 1129 ILE A O 1
ATOM 9184 N N . ALA A 1 1130 ? -28.318 24.806 45.795 1.00 75.69 1130 ALA A N 1
ATOM 9185 C CA . ALA A 1 1130 ? -28.290 25.778 44.704 1.00 75.69 1130 ALA A CA 1
ATOM 9186 C C . ALA A 1 1130 ? -28.112 25.168 43.301 1.00 75.69 1130 ALA A C 1
ATOM 9188 O O . ALA A 1 1130 ? -28.549 25.754 42.313 1.00 75.69 1130 ALA A O 1
ATOM 9189 N N . THR A 1 1131 ? -27.510 23.977 43.194 1.00 80.56 1131 THR A N 1
ATOM 9190 C CA . THR A 1 1131 ? -27.408 23.260 41.910 1.00 80.56 1131 THR A CA 1
ATOM 9191 C C . THR A 1 1131 ? -28.767 22.694 41.487 1.00 80.56 1131 THR A C 1
ATOM 9193 O O . THR A 1 1131 ? -29.073 22.684 40.299 1.00 80.56 1131 THR A O 1
ATOM 9196 N N . VAL A 1 1132 ? -29.599 22.272 42.450 1.00 80.94 1132 VAL A N 1
ATOM 9197 C CA . VAL A 1 1132 ? -30.973 21.792 42.211 1.00 80.94 1132 VAL A CA 1
ATOM 9198 C C . VAL A 1 1132 ? -31.852 22.946 41.726 1.00 80.94 1132 VAL A C 1
ATOM 9200 O O . VAL A 1 1132 ? -32.570 22.795 40.740 1.00 80.94 1132 VAL A O 1
ATOM 9203 N N . ALA A 1 1133 ? -31.704 24.128 42.336 1.00 74.81 1133 ALA A N 1
ATOM 9204 C CA . ALA A 1 1133 ? -32.397 25.354 41.934 1.00 74.81 1133 ALA A CA 1
ATOM 9205 C C . ALA A 1 1133 ? -32.194 25.733 40.453 1.00 74.81 1133 ALA A C 1
ATOM 9207 O O . ALA A 1 1133 ? -33.122 26.193 39.791 1.00 74.81 1133 ALA A O 1
ATOM 9208 N N . GLY A 1 1134 ? -31.005 25.476 39.898 1.00 76.56 1134 GLY A N 1
ATOM 9209 C CA . GLY A 1 1134 ? -30.717 25.690 38.476 1.00 76.56 1134 GLY A CA 1
ATOM 9210 C C . GLY A 1 1134 ? -31.427 24.729 37.506 1.00 76.56 1134 GLY A C 1
ATOM 9211 O O . GLY A 1 1134 ? -31.302 24.920 36.299 1.00 76.56 1134 GLY A O 1
ATOM 9212 N N . PHE A 1 1135 ? -32.138 23.708 38.003 1.00 86.31 1135 PHE A N 1
ATOM 9213 C CA . PHE A 1 1135 ? -32.733 22.617 37.212 1.00 86.31 1135 PHE A CA 1
ATOM 9214 C C . PHE A 1 1135 ? -34.185 22.283 37.630 1.00 86.31 1135 PHE A C 1
ATOM 9216 O O . PHE A 1 1135 ? -34.727 21.248 37.241 1.00 86.31 1135 PHE A O 1
ATOM 9223 N N . LEU A 1 1136 ? -34.833 23.142 38.434 1.00 82.25 1136 LEU A N 1
ATOM 9224 C CA . LEU A 1 1136 ? -36.164 22.882 39.011 1.00 82.25 1136 LEU A CA 1
ATOM 9225 C C . LEU A 1 1136 ? -37.229 22.624 37.945 1.00 82.25 1136 LEU A C 1
ATOM 9227 O O . LEU A 1 1136 ? -38.012 21.696 38.089 1.00 82.25 1136 LEU A O 1
ATOM 9231 N N . LYS A 1 1137 ? -37.245 23.402 36.856 1.00 84.94 1137 LYS A N 1
ATOM 9232 C CA . LYS A 1 1137 ? -38.251 23.265 35.787 1.00 84.94 1137 LYS A CA 1
ATOM 9233 C C . LYS A 1 1137 ? -38.167 21.902 35.102 1.00 84.94 1137 LYS A C 1
ATOM 9235 O O . LYS A 1 1137 ? -39.185 21.271 34.813 1.00 84.94 1137 LYS A O 1
ATOM 9240 N N . GLU A 1 1138 ? -36.944 21.431 34.885 1.00 90.69 1138 GLU A N 1
ATOM 9241 C CA . GLU A 1 1138 ? -36.665 20.112 34.338 1.00 90.69 1138 GLU A CA 1
ATOM 9242 C C . GLU A 1 1138 ? -37.091 18.997 35.314 1.00 90.69 1138 GLU A C 1
ATOM 9244 O O . GLU A 1 1138 ? -37.677 18.008 34.867 1.00 90.69 1138 GLU A O 1
ATOM 9249 N N . LEU A 1 1139 ? -36.892 19.179 36.629 1.00 89.25 1139 LEU A N 1
ATOM 9250 C CA . LEU A 1 1139 ? -37.374 18.267 37.679 1.00 89.25 1139 LEU A CA 1
ATOM 9251 C C . LEU A 1 1139 ? -38.909 18.262 37.836 1.00 89.25 1139 LEU A C 1
ATOM 9253 O O . LEU A 1 1139 ? -39.499 17.194 38.014 1.00 89.25 1139 LEU A O 1
ATOM 9257 N N . THR A 1 1140 ? -39.584 19.408 37.708 1.00 87.62 1140 THR A N 1
ATOM 9258 C CA . THR A 1 1140 ? -41.057 19.486 37.690 1.00 87.62 1140 THR A CA 1
ATOM 9259 C C . THR A 1 1140 ? -41.626 18.685 36.519 1.00 87.62 1140 THR A C 1
ATOM 9261 O O . THR A 1 1140 ? -42.597 17.950 36.684 1.00 87.62 1140 THR A O 1
ATOM 9264 N N . ALA A 1 1141 ? -40.983 18.747 35.348 1.00 89.38 1141 ALA A N 1
ATOM 9265 C CA . ALA A 1 1141 ? -41.406 18.006 34.159 1.00 89.38 1141 ALA A CA 1
ATOM 9266 C C . ALA A 1 1141 ? -41.295 16.468 34.291 1.00 89.38 1141 ALA A C 1
ATOM 9268 O O . ALA A 1 1141 ? -41.856 15.753 33.458 1.00 89.38 1141 ALA A O 1
ATOM 9269 N N . LEU A 1 1142 ? -40.623 15.945 35.328 1.00 90.75 1142 LEU A N 1
ATOM 9270 C CA . LEU A 1 1142 ? -40.600 14.508 35.638 1.00 90.75 1142 LEU A CA 1
ATOM 9271 C C . LEU A 1 1142 ? -41.923 14.006 36.239 1.00 90.75 1142 LEU A C 1
ATOM 9273 O O . LEU A 1 1142 ? -42.238 12.835 36.063 1.00 90.75 1142 LEU A O 1
ATOM 9277 N N . LYS A 1 1143 ? -42.737 14.879 36.858 1.00 87.44 1143 LYS A N 1
ATOM 9278 C CA . LYS A 1 1143 ? -44.013 14.531 37.526 1.00 87.44 1143 LYS A CA 1
ATOM 9279 C C . LYS A 1 1143 ? -45.021 13.796 36.628 1.00 87.44 1143 LYS A C 1
ATOM 9281 O O . LYS A 1 1143 ? -45.916 13.118 37.120 1.00 87.44 1143 LYS A O 1
ATOM 9286 N N . HIS A 1 1144 ? -44.886 13.938 35.309 1.00 83.88 1144 HIS A N 1
ATOM 9287 C CA . HIS A 1 1144 ? -45.763 13.332 34.301 1.00 83.88 1144 HIS A CA 1
ATOM 9288 C C . HIS A 1 1144 ? -45.107 12.162 33.543 1.00 83.88 1144 HIS A C 1
ATOM 9290 O O . HIS A 1 1144 ? -45.565 11.790 32.463 1.00 83.88 1144 HIS A O 1
ATOM 9296 N N . LEU A 1 1145 ? -44.010 11.605 34.066 1.00 87.94 1145 LEU A N 1
ATOM 9297 C CA . LEU A 1 1145 ? -43.258 10.502 33.470 1.00 87.94 1145 LEU A CA 1
ATOM 9298 C C . LEU A 1 1145 ? -43.074 9.378 34.495 1.00 87.94 1145 LEU A C 1
ATOM 9300 O O . LEU A 1 1145 ? -42.901 9.634 35.681 1.00 87.94 1145 LEU A O 1
ATOM 9304 N N . ASN A 1 1146 ? -43.047 8.128 34.028 1.00 87.62 1146 ASN A N 1
ATOM 9305 C CA . ASN A 1 1146 ? -42.718 6.974 34.869 1.00 87.62 1146 ASN A CA 1
ATOM 9306 C C . ASN A 1 1146 ? -41.196 6.916 35.121 1.00 87.62 1146 ASN A C 1
ATOM 9308 O O . ASN A 1 1146 ? -40.483 6.132 34.490 1.00 87.62 1146 ASN A O 1
ATOM 9312 N N . ILE A 1 1147 ? -40.697 7.835 35.956 1.00 91.50 1147 ILE A N 1
ATOM 9313 C CA . ILE A 1 1147 ? -39.289 7.959 36.356 1.00 91.50 1147 ILE A CA 1
ATOM 9314 C C . ILE A 1 1147 ? -39.227 8.153 37.874 1.00 91.50 1147 ILE A C 1
ATOM 9316 O O . ILE A 1 1147 ? -39.459 9.248 38.387 1.00 91.50 1147 ILE A O 1
ATOM 9320 N N . GLU A 1 1148 ? -38.857 7.094 38.586 1.00 93.62 1148 GLU A N 1
ATOM 9321 C CA . GLU A 1 1148 ? -38.530 7.153 40.011 1.00 93.62 1148 GLU A CA 1
ATOM 9322 C C . GLU A 1 1148 ? -37.304 8.066 40.193 1.00 93.62 1148 GLU A C 1
ATOM 9324 O O . GLU A 1 1148 ? -36.282 7.850 39.544 1.00 93.62 1148 GLU A O 1
ATOM 9329 N N . THR A 1 1149 ? -37.394 9.130 40.996 1.00 94.38 1149 THR A N 1
ATOM 9330 C CA . THR A 1 1149 ? -36.352 10.173 41.039 1.00 94.38 1149 THR A CA 1
ATOM 9331 C C . THR A 1 1149 ? -35.829 10.382 42.458 1.00 94.38 1149 THR A C 1
ATOM 9333 O O . THR A 1 1149 ? -36.611 10.643 43.364 1.00 94.38 1149 THR A O 1
ATOM 9336 N N . VAL A 1 1150 ? -34.506 10.300 42.642 1.00 94.44 1150 VAL A N 1
ATOM 9337 C CA . VAL A 1 1150 ? -33.829 10.422 43.947 1.00 94.44 1150 VAL A CA 1
ATOM 9338 C C . VAL A 1 1150 ? -32.701 11.457 43.867 1.00 94.44 1150 VAL A C 1
ATOM 9340 O O . VAL A 1 1150 ? -31.829 11.366 42.999 1.00 94.44 1150 VAL A O 1
ATOM 9343 N N . VAL A 1 1151 ? -32.672 12.435 44.772 1.00 92.38 1151 VAL A N 1
ATOM 9344 C CA . VAL A 1 1151 ? -31.673 13.516 44.801 1.00 92.38 1151 VAL A CA 1
ATOM 9345 C C . VAL A 1 1151 ? -30.861 13.466 46.096 1.00 92.38 1151 VAL A C 1
ATOM 9347 O O . VAL A 1 1151 ? -31.369 13.718 47.185 1.00 92.38 1151 VAL A O 1
ATOM 9350 N N . TYR A 1 1152 ? -29.564 13.183 45.969 1.00 91.69 1152 TYR A N 1
ATOM 9351 C CA . TYR A 1 1152 ? -28.621 13.125 47.085 1.00 91.69 1152 TYR A CA 1
ATOM 9352 C C . TYR A 1 1152 ? -27.875 14.452 47.261 1.00 91.69 1152 TYR A C 1
ATOM 9354 O O . TYR A 1 1152 ? -27.110 14.855 46.377 1.00 91.69 1152 TYR A O 1
ATOM 9362 N N . ILE A 1 1153 ? -28.035 15.103 48.416 1.00 86.62 1153 ILE A N 1
ATOM 9363 C CA . ILE A 1 1153 ? -27.371 16.373 48.752 1.00 86.62 1153 ILE A CA 1
ATOM 9364 C C . ILE A 1 1153 ? -26.179 16.097 49.685 1.00 86.62 1153 ILE A C 1
ATOM 9366 O O . ILE A 1 1153 ? -26.324 15.819 50.873 1.00 86.62 1153 ILE A O 1
ATOM 9370 N N . THR A 1 1154 ? -24.970 16.167 49.117 1.00 85.00 1154 THR A N 1
ATOM 9371 C CA . THR A 1 1154 ? -23.737 15.605 49.711 1.00 85.00 1154 THR A CA 1
ATOM 9372 C C . THR A 1 1154 ? -22.904 16.559 50.578 1.00 85.00 1154 THR A C 1
ATOM 9374 O O . THR A 1 1154 ? -21.806 16.191 51.012 1.00 85.00 1154 THR A O 1
ATOM 9377 N N . ARG A 1 1155 ? -23.391 17.780 50.815 1.00 79.62 1155 ARG A N 1
ATOM 9378 C CA . ARG A 1 1155 ? -22.870 18.734 51.803 1.00 79.62 1155 ARG A CA 1
ATOM 9379 C C . ARG A 1 1155 ? -23.996 19.009 52.791 1.00 79.62 1155 ARG A C 1
ATOM 9381 O O . ARG A 1 1155 ? -25.070 19.423 52.367 1.00 79.62 1155 ARG A O 1
ATOM 9388 N N . GLU A 1 1156 ? -23.736 18.812 54.078 1.00 62.44 1156 GLU A N 1
ATOM 9389 C CA . GLU A 1 1156 ? -24.651 19.259 55.129 1.00 62.44 1156 GLU A CA 1
ATOM 9390 C C . GLU A 1 1156 ? -24.831 20.777 55.037 1.00 62.44 1156 GLU A C 1
ATOM 9392 O O . GLU A 1 1156 ? -23.865 21.534 54.871 1.00 62.44 1156 GLU A O 1
ATOM 9397 N N . VAL A 1 1157 ? -26.085 21.213 55.099 1.00 59.78 1157 VAL A N 1
ATOM 9398 C CA . VAL A 1 1157 ? -26.468 22.621 55.055 1.00 59.78 1157 VAL A CA 1
ATOM 93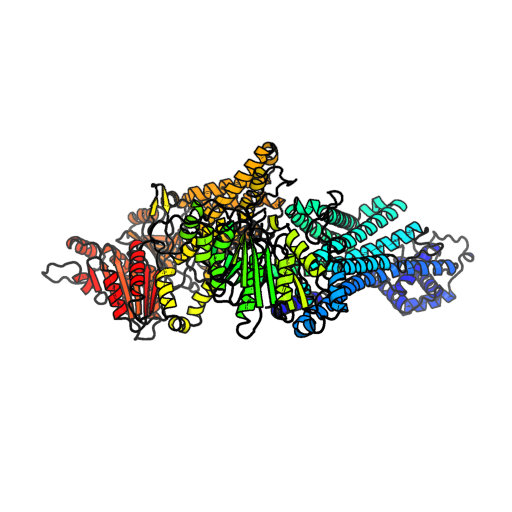99 C C . VAL A 1 1157 ? -26.929 23.001 56.456 1.00 59.78 1157 VAL A C 1
ATOM 9401 O O . VAL A 1 1157 ? -27.878 22.415 56.966 1.00 59.78 1157 VAL A O 1
ATOM 9404 N N . LEU A 1 1158 ? -26.270 23.985 57.074 1.00 53.06 1158 LEU A N 1
ATOM 9405 C CA . LEU A 1 1158 ? -26.826 24.682 58.238 1.00 53.06 1158 LEU A CA 1
ATOM 9406 C C . LEU A 1 1158 ? -28.187 25.250 57.818 1.00 53.06 1158 LEU A C 1
ATOM 9408 O O . LEU A 1 1158 ? -28.215 26.048 56.883 1.00 53.06 1158 LEU A O 1
ATOM 9412 N N . ALA A 1 1159 ? -29.281 24.824 58.458 1.00 48.91 1159 ALA A N 1
ATOM 9413 C CA . ALA A 1 1159 ? -30.650 24.982 57.941 1.00 48.91 1159 ALA A CA 1
ATOM 9414 C C . ALA A 1 1159 ? -30.981 26.406 57.448 1.00 48.91 1159 ALA A C 1
ATOM 9416 O O . ALA A 1 1159 ? -31.477 26.561 56.332 1.00 48.91 1159 ALA A O 1
ATOM 9417 N N . ALA A 1 1160 ? -30.560 27.436 58.191 1.00 47.91 1160 ALA A N 1
ATOM 9418 C CA . ALA A 1 1160 ? -30.715 28.850 57.830 1.00 47.91 1160 ALA A CA 1
ATOM 9419 C C . ALA A 1 1160 ? -30.195 29.222 56.419 1.00 47.91 1160 ALA A C 1
ATOM 9421 O O . ALA A 1 1160 ? -30.737 30.107 55.761 1.00 47.91 1160 ALA A O 1
ATOM 9422 N N . VAL A 1 1161 ? -29.160 28.535 55.917 1.00 52.56 1161 VAL A N 1
ATOM 9423 C CA . VAL A 1 1161 ? -28.585 28.758 54.575 1.00 52.56 1161 VAL A CA 1
ATOM 9424 C C . VAL A 1 1161 ? -29.435 28.108 53.471 1.00 52.56 1161 VAL A C 1
ATOM 9426 O O . VAL A 1 1161 ? -29.351 28.523 52.317 1.00 52.56 1161 VAL A O 1
ATOM 9429 N N . ALA A 1 1162 ? -30.267 27.111 53.794 1.00 51.66 1162 ALA A N 1
ATOM 9430 C CA . ALA A 1 1162 ? -31.274 26.594 52.868 1.00 51.66 1162 ALA A CA 1
ATOM 9431 C C . ALA A 1 1162 ? -32.465 27.561 52.767 1.00 51.66 1162 ALA A C 1
ATOM 9433 O O . ALA A 1 1162 ? -32.853 27.927 51.658 1.00 51.66 1162 ALA A O 1
ATOM 9434 N N . GLU A 1 1163 ? -32.993 28.027 53.905 1.00 50.59 1163 GLU A N 1
ATOM 9435 C CA . GLU A 1 1163 ? -34.129 28.962 53.958 1.00 50.59 1163 GLU A CA 1
ATOM 9436 C C . GLU A 1 1163 ? -33.848 30.264 53.195 1.00 50.59 1163 GLU A C 1
ATOM 9438 O O . GLU A 1 1163 ? -34.584 30.614 52.270 1.00 50.59 1163 GLU A O 1
ATOM 9443 N N . GLU A 1 1164 ? -32.742 30.952 53.517 1.00 53.41 1164 GLU A N 1
ATOM 9444 C CA . GLU A 1 1164 ? -32.369 32.224 52.876 1.00 53.41 1164 GLU A CA 1
ATOM 9445 C C . GLU A 1 1164 ? -32.148 32.070 51.358 1.00 53.41 1164 GLU A C 1
ATOM 9447 O O . GLU A 1 1164 ? -32.292 33.022 50.586 1.00 53.41 1164 GLU A O 1
ATOM 9452 N N . PHE A 1 1165 ? -31.801 30.860 50.915 1.00 54.03 1165 PHE A N 1
ATOM 9453 C CA . PHE A 1 1165 ? -31.576 30.540 49.515 1.00 54.03 1165 PHE A CA 1
ATOM 9454 C C . PHE A 1 1165 ? -32.888 30.250 48.758 1.00 54.03 1165 PHE A C 1
ATOM 9456 O O . PHE A 1 1165 ? -33.079 30.762 47.649 1.00 54.03 1165 PHE A O 1
ATOM 9463 N N . PHE A 1 1166 ? -33.825 29.497 49.346 1.00 54.66 1166 PHE A N 1
ATOM 9464 C CA . PHE A 1 1166 ? -35.145 29.273 48.741 1.00 54.66 1166 PHE A CA 1
ATOM 9465 C C . PHE A 1 1166 ? -35.970 30.563 48.668 1.00 54.66 1166 PHE A C 1
ATOM 9467 O O . PHE A 1 1166 ? -36.513 30.866 47.603 1.00 54.66 1166 PHE A O 1
ATOM 9474 N N . LEU A 1 1167 ? -35.945 31.386 49.725 1.00 53.03 1167 LEU A N 1
ATOM 9475 C CA . LEU A 1 1167 ? -36.561 32.723 49.755 1.00 53.03 1167 LEU A CA 1
ATOM 9476 C C . LEU A 1 1167 ? -36.082 33.649 48.620 1.00 53.03 1167 LEU A C 1
ATOM 9478 O O . LEU A 1 1167 ? -36.819 34.536 48.199 1.00 53.03 1167 LEU A O 1
ATOM 9482 N N . LYS A 1 1168 ? -34.866 33.442 48.093 1.00 50.81 1168 LYS A N 1
ATOM 9483 C CA . LYS A 1 1168 ? -34.285 34.229 46.987 1.00 50.81 1168 LYS A CA 1
ATOM 9484 C C . LYS A 1 1168 ? -34.492 33.627 45.593 1.00 50.81 1168 LYS A C 1
ATOM 9486 O O . LYS A 1 1168 ? -34.048 34.227 44.616 1.00 50.81 1168 LYS A O 1
ATOM 9491 N N . THR A 1 1169 ? -35.130 32.461 45.483 1.00 49.88 1169 THR A N 1
ATOM 9492 C CA . THR A 1 1169 ? -35.289 31.721 44.212 1.00 49.88 1169 THR A CA 1
ATOM 9493 C C . THR A 1 1169 ? -36.695 31.882 43.599 1.00 49.88 1169 THR A C 1
ATOM 9495 O O . THR A 1 1169 ? -37.036 31.201 42.638 1.00 49.88 1169 THR A O 1
ATOM 9498 N N . ASP A 1 1170 ? -37.498 32.816 44.122 1.00 44.59 1170 ASP A N 1
ATOM 9499 C CA . ASP A 1 1170 ? -38.835 33.192 43.619 1.00 44.59 1170 ASP A CA 1
ATOM 9500 C C . ASP A 1 1170 ? -39.842 32.023 43.529 1.00 44.59 1170 ASP A C 1
ATOM 9502 O O . ASP A 1 1170 ? -40.706 31.952 42.658 1.00 44.59 1170 ASP A O 1
ATOM 9506 N N . LEU A 1 1171 ? -39.743 31.093 44.486 1.00 46.03 1171 LEU A N 1
ATOM 9507 C CA . LEU A 1 1171 ? -40.769 30.089 44.805 1.00 46.03 1171 LEU A CA 1
ATOM 9508 C C . LEU A 1 1171 ? -41.843 30.708 45.721 1.00 46.03 1171 LEU A C 1
ATOM 9510 O O . LEU A 1 1171 ? -42.170 30.190 46.785 1.00 46.03 1171 LEU A O 1
ATOM 9514 N N . SER A 1 1172 ? -42.359 31.869 45.319 1.00 38.53 1172 SER A N 1
ATOM 9515 C CA . SER A 1 1172 ? -43.202 32.783 46.104 1.00 38.53 1172 SER A CA 1
ATOM 9516 C C . SER A 1 1172 ? -44.667 32.324 46.270 1.00 38.53 1172 SER A C 1
ATOM 9518 O O . SER A 1 1172 ? -45.568 33.146 46.426 1.00 38.53 1172 SER A O 1
ATOM 9520 N N . SER A 1 1173 ? -44.918 31.009 46.238 1.00 38.81 1173 SER A N 1
ATOM 9521 C CA . SER A 1 1173 ? -46.255 30.402 46.122 1.00 38.81 1173 SER A CA 1
ATOM 9522 C C . SER A 1 1173 ? -46.492 29.145 46.978 1.00 38.81 1173 SER A C 1
ATOM 9524 O O . SER A 1 1173 ? -47.442 28.408 46.718 1.00 38.81 1173 SER A O 1
ATOM 9526 N N . LEU A 1 1174 ? -45.664 28.899 47.999 1.00 36.09 1174 LEU A N 1
ATOM 9527 C CA . LEU A 1 1174 ? -45.925 27.894 49.037 1.00 36.09 1174 LEU A CA 1
ATOM 9528 C C . LEU A 1 1174 ? -46.044 28.575 50.405 1.00 36.09 1174 LEU A C 1
ATOM 9530 O O . LEU A 1 1174 ? -45.285 29.491 50.728 1.00 36.09 1174 LEU A O 1
ATOM 9534 N N . GLU A 1 1175 ? -47.060 28.171 51.164 1.00 35.28 1175 GLU A N 1
ATOM 9535 C CA . GLU A 1 1175 ? -47.494 28.859 52.380 1.00 35.28 1175 GLU A CA 1
ATOM 9536 C C . GLU A 1 1175 ? -46.622 28.507 53.593 1.00 35.28 1175 GLU A C 1
ATOM 9538 O O . GLU A 1 1175 ? -45.945 27.481 53.632 1.00 35.28 1175 GLU A O 1
ATOM 9543 N N . LYS A 1 1176 ? -46.620 29.391 54.596 1.00 39.69 1176 LYS A N 1
ATOM 9544 C CA . LYS A 1 1176 ? -45.923 29.154 55.865 1.00 39.69 1176 LYS A CA 1
ATOM 9545 C C . LYS A 1 1176 ? -46.838 28.401 56.818 1.00 39.69 1176 LYS A C 1
ATOM 9547 O O . LYS A 1 1176 ? -47.881 28.945 57.174 1.00 39.69 1176 LYS A O 1
ATOM 9552 N N . ASP A 1 1177 ? -46.373 27.274 57.344 1.00 34.28 1177 ASP A N 1
ATOM 9553 C CA . ASP A 1 1177 ? -46.931 26.709 58.573 1.00 34.28 1177 ASP A CA 1
ATOM 9554 C C . ASP A 1 1177 ? -45.850 26.413 59.629 1.00 34.28 1177 ASP A C 1
ATOM 9556 O O . ASP A 1 1177 ? -44.656 26.629 59.398 1.00 34.28 1177 ASP A O 1
ATOM 9560 N N . LYS A 1 1178 ? -46.288 26.101 60.851 1.00 42.84 1178 LYS A N 1
ATOM 9561 C CA . LYS A 1 1178 ? -45.573 26.488 62.081 1.00 42.84 1178 LYS A CA 1
ATOM 9562 C C . LYS A 1 1178 ? -44.638 25.450 62.712 1.00 42.84 1178 LYS A C 1
ATOM 9564 O O . LYS A 1 1178 ? -44.857 24.249 62.659 1.00 42.84 1178 LYS A O 1
ATOM 9569 N N . GLU A 1 1179 ? -43.673 26.000 63.456 1.00 37.78 1179 GLU A N 1
ATOM 9570 C CA . GLU A 1 1179 ? -43.102 25.451 64.701 1.00 37.78 1179 GLU A CA 1
ATOM 9571 C C . GLU A 1 1179 ? -42.677 23.972 64.685 1.00 37.78 1179 GLU A C 1
ATOM 9573 O O . GLU A 1 1179 ? -43.034 23.169 65.545 1.00 37.78 1179 GLU A O 1
ATOM 9578 N N . GLY A 1 1180 ? -41.773 23.659 63.760 1.00 36.75 1180 GLY A N 1
ATOM 9579 C CA . GLY A 1 1180 ? -40.817 22.564 63.903 1.00 36.75 1180 GLY A CA 1
ATOM 9580 C C . GLY A 1 1180 ? -39.390 23.065 63.678 1.00 36.75 1180 GLY A C 1
ATOM 9581 O O . GLY A 1 1180 ? -39.178 24.131 63.099 1.00 36.75 1180 GLY A O 1
ATOM 9582 N N . SER A 1 1181 ? -38.387 22.282 64.084 1.00 41.44 1181 SER A N 1
ATOM 9583 C CA . SER A 1 1181 ? -37.009 22.491 63.621 1.00 41.44 1181 SER A CA 1
ATOM 9584 C C . SER A 1 1181 ? -36.920 22.091 62.145 1.00 41.44 1181 SER A C 1
ATOM 9586 O O . SER A 1 1181 ? -36.537 20.960 61.838 1.00 41.44 1181 SER A O 1
ATOM 9588 N N . LEU A 1 1182 ? -37.305 22.998 61.240 1.00 41.25 1182 LEU A N 1
ATOM 9589 C CA . LEU A 1 1182 ? -37.319 22.770 59.794 1.00 41.25 1182 LEU A CA 1
ATOM 9590 C C . LEU A 1 1182 ? -35.900 22.564 59.244 1.00 41.25 1182 LEU A C 1
ATOM 9592 O O . LEU A 1 1182 ? -35.224 23.467 58.751 1.00 41.25 1182 LEU A O 1
ATOM 9596 N N . ASN A 1 1183 ? -35.464 21.307 59.278 1.00 47.56 1183 ASN A N 1
ATOM 9597 C CA . ASN A 1 1183 ? -34.461 20.807 58.355 1.00 47.56 1183 ASN A CA 1
ATOM 9598 C C . ASN A 1 1183 ? -34.967 21.099 56.936 1.00 47.56 1183 ASN A C 1
ATOM 9600 O O . ASN A 1 1183 ? -36.050 20.639 56.584 1.00 47.56 1183 ASN A O 1
ATOM 9604 N N . GLY A 1 1184 ? -34.177 21.789 56.104 1.00 53.47 1184 GLY A N 1
ATOM 9605 C CA . GLY A 1 1184 ? -34.537 22.162 54.721 1.00 53.47 1184 GLY A CA 1
ATOM 9606 C C . GLY A 1 1184 ? -34.715 20.994 53.730 1.00 53.47 1184 GLY A C 1
ATOM 9607 O O . GLY A 1 1184 ? -34.541 21.178 52.527 1.00 53.47 1184 GLY A O 1
ATOM 9608 N N . LEU A 1 1185 ? -34.998 19.798 54.250 1.00 53.81 1185 LEU A N 1
ATOM 9609 C CA . LEU A 1 1185 ? -35.472 18.612 53.554 1.00 53.81 1185 LEU A CA 1
ATOM 9610 C C . LEU A 1 1185 ? -37.000 18.647 53.390 1.00 53.81 1185 LEU A C 1
ATOM 9612 O O . LEU A 1 1185 ? -37.472 18.478 52.272 1.00 53.81 1185 LEU A O 1
ATOM 9616 N N . SER A 1 1186 ? -37.762 18.949 54.452 1.00 58.75 1186 SER A N 1
ATOM 9617 C CA . SER A 1 1186 ? -39.228 18.805 54.431 1.00 58.75 1186 SER A CA 1
ATOM 9618 C C . SER A 1 1186 ? -39.882 19.737 53.412 1.00 58.75 1186 SER A C 1
ATOM 9620 O O . SER A 1 1186 ? -40.659 19.287 52.579 1.00 58.75 1186 SER A O 1
ATOM 9622 N N . THR A 1 1187 ? -39.454 21.002 53.352 1.00 64.06 1187 THR A N 1
ATOM 9623 C CA . THR A 1 1187 ? -39.921 21.964 52.337 1.00 64.06 1187 THR A CA 1
ATOM 9624 C C . THR A 1 1187 ? -39.595 21.518 50.901 1.00 64.06 1187 THR A C 1
ATOM 9626 O O . THR A 1 1187 ? -40.326 21.843 49.966 1.00 64.06 1187 THR A O 1
ATOM 9629 N N . LEU A 1 1188 ? -38.511 20.758 50.689 1.00 66.31 1188 LEU A N 1
ATOM 9630 C CA . LEU A 1 1188 ? -38.182 20.181 49.378 1.00 66.31 1188 LEU A CA 1
ATOM 9631 C C . LEU A 1 1188 ? -39.083 18.987 49.036 1.00 66.31 1188 LEU A C 1
ATOM 9633 O O . LEU A 1 1188 ? -39.550 18.891 47.900 1.00 66.31 1188 LEU A O 1
ATOM 9637 N N . GLU A 1 1189 ? -39.331 18.109 50.007 1.00 70.62 1189 GLU A N 1
ATOM 9638 C CA . GLU A 1 1189 ? -40.202 16.933 49.885 1.00 70.62 1189 GLU A CA 1
ATOM 9639 C C . GLU A 1 1189 ? -41.670 17.344 49.654 1.00 70.62 1189 GLU A C 1
ATOM 9641 O O . GLU A 1 1189 ? -42.339 16.783 48.788 1.00 70.62 1189 GLU A O 1
ATOM 9646 N N . GLU A 1 1190 ? -42.137 18.399 50.327 1.00 71.19 1190 GLU A N 1
ATOM 9647 C CA . GLU A 1 1190 ? -43.438 19.049 50.105 1.00 71.19 1190 GLU A CA 1
ATOM 9648 C C . GLU A 1 1190 ? -43.546 19.681 48.705 1.00 71.19 1190 GLU A C 1
ATOM 9650 O O . GLU A 1 1190 ? -44.576 19.555 48.039 1.00 71.19 1190 GLU A O 1
ATOM 9655 N N . THR A 1 1191 ? -42.480 20.336 48.221 1.00 69.81 1191 THR A N 1
ATOM 9656 C CA . THR A 1 1191 ? -42.473 20.984 46.893 1.00 69.81 1191 THR A CA 1
ATOM 9657 C C . THR A 1 1191 ? -42.426 19.961 45.748 1.00 69.81 1191 THR A C 1
ATOM 9659 O O . THR A 1 1191 ? -43.044 20.165 44.697 1.00 69.81 1191 THR A O 1
ATOM 9662 N N . PHE A 1 1192 ? -41.698 18.853 45.922 1.00 80.44 1192 PHE A N 1
ATOM 9663 C CA . PHE A 1 1192 ? -41.509 17.815 44.904 1.00 80.44 1192 PHE A CA 1
ATOM 9664 C C . PHE A 1 1192 ? -41.800 16.406 45.460 1.00 80.44 1192 PHE A C 1
ATOM 9666 O O . PHE A 1 1192 ? -40.897 15.575 45.490 1.00 80.44 1192 PHE A O 1
ATOM 9673 N N . PRO A 1 1193 ? -43.056 16.063 45.804 1.00 82.75 1193 PRO A N 1
ATOM 9674 C CA . PRO A 1 1193 ? -43.404 14.763 46.395 1.00 82.75 1193 PRO A CA 1
ATOM 9675 C C . PRO A 1 1193 ? -43.234 13.568 45.436 1.00 82.75 1193 PRO A C 1
ATOM 9677 O O . PRO A 1 1193 ? -43.403 12.417 45.827 1.00 82.75 1193 PRO A O 1
ATOM 9680 N N . HIS A 1 1194 ? -42.904 13.819 44.162 1.00 86.19 1194 HIS A N 1
ATOM 9681 C CA . HIS A 1 1194 ? -42.482 12.811 43.181 1.00 86.19 1194 HIS A CA 1
ATOM 9682 C C . HIS A 1 1194 ? -40.951 12.622 43.119 1.00 86.19 1194 HIS A C 1
ATOM 9684 O O . HIS A 1 1194 ? -40.455 11.951 42.211 1.00 86.19 1194 HIS A O 1
ATOM 9690 N N . ILE A 1 1195 ? -40.201 13.240 44.038 1.00 89.25 1195 ILE A N 1
ATOM 9691 C CA . ILE A 1 1195 ? -38.740 13.186 44.145 1.00 89.25 1195 ILE A CA 1
ATOM 9692 C C . ILE A 1 1195 ? -38.357 12.900 45.599 1.00 89.25 1195 ILE A C 1
ATOM 9694 O O . ILE A 1 1195 ? -38.662 13.675 46.498 1.00 89.25 1195 ILE A O 1
ATOM 9698 N N . GLU A 1 1196 ? -37.628 11.813 45.822 1.00 90.94 1196 GLU A N 1
ATOM 9699 C CA . GLU A 1 1196 ? -37.055 11.508 47.130 1.00 90.94 1196 GLU A CA 1
ATOM 9700 C C . GLU A 1 1196 ? -35.768 12.323 47.340 1.00 90.94 1196 GLU A C 1
ATOM 9702 O O . GLU A 1 1196 ? -34.844 12.250 46.523 1.00 90.94 1196 GLU A O 1
ATOM 9707 N N . PHE A 1 1197 ? -35.661 13.072 48.439 1.00 86.00 1197 PHE A N 1
ATOM 9708 C CA . PHE A 1 1197 ? -34.423 13.758 48.811 1.00 86.00 1197 PHE A CA 1
ATOM 9709 C C . PHE A 1 1197 ? -33.697 12.988 49.913 1.00 86.00 1197 PHE A C 1
ATOM 9711 O O . PHE A 1 1197 ? -34.291 12.539 50.885 1.00 86.00 1197 PHE A O 1
ATOM 9718 N N . ARG A 1 1198 ? -32.377 12.832 49.777 1.00 88.56 1198 ARG A N 1
ATOM 9719 C CA . ARG A 1 1198 ? -31.534 12.149 50.770 1.00 88.56 1198 ARG A CA 1
ATOM 9720 C C . ARG A 1 1198 ? -30.316 13.012 51.095 1.00 88.56 1198 ARG A C 1
ATOM 9722 O O . ARG A 1 1198 ? -29.567 13.402 50.198 1.00 88.56 1198 ARG A O 1
ATOM 9729 N N . PHE A 1 1199 ? -30.084 13.311 52.372 1.00 83.31 1199 PHE A N 1
ATOM 9730 C CA . PHE A 1 1199 ? -28.851 13.982 52.796 1.00 83.31 1199 PHE A CA 1
ATOM 9731 C C . PHE A 1 1199 ? -27.671 13.006 52.904 1.00 83.31 1199 PHE A C 1
ATOM 9733 O O . PHE A 1 1199 ? -27.836 11.801 53.086 1.00 83.31 1199 PHE A O 1
ATOM 9740 N N . GLY A 1 1200 ? -26.456 13.544 52.783 1.00 81.25 1200 GLY A N 1
ATOM 9741 C CA . GLY A 1 1200 ? -25.219 12.768 52.837 1.00 81.25 1200 GLY A CA 1
ATOM 9742 C C . GLY A 1 1200 ? -24.816 12.188 51.479 1.00 81.25 1200 GLY A C 1
ATOM 9743 O O . GLY A 1 1200 ? -25.276 12.621 50.421 1.00 81.25 1200 GLY A O 1
ATOM 9744 N N . ARG A 1 1201 ? -23.878 11.235 51.488 1.00 86.00 1201 ARG A N 1
ATOM 9745 C CA . ARG A 1 1201 ? -23.410 10.539 50.277 1.00 86.00 1201 ARG A CA 1
ATOM 9746 C C . ARG A 1 1201 ? -24.007 9.133 50.227 1.00 86.00 1201 ARG A C 1
ATOM 9748 O O . ARG A 1 1201 ? -23.911 8.443 51.238 1.00 86.00 1201 ARG A O 1
ATOM 9755 N N . PRO A 1 1202 ? -24.545 8.678 49.081 1.00 89.81 1202 PRO A N 1
ATOM 9756 C CA . PRO A 1 1202 ? -24.985 7.295 48.946 1.00 89.81 1202 PRO A CA 1
ATOM 9757 C C . PRO A 1 1202 ? -23.808 6.332 49.107 1.00 89.81 1202 PRO A C 1
ATOM 9759 O O . PRO A 1 1202 ? -22.746 6.548 48.513 1.00 89.81 1202 PRO A O 1
ATOM 9762 N N . ASP A 1 1203 ? -24.024 5.229 49.826 1.00 90.19 1203 ASP A N 1
ATOM 9763 C CA . ASP A 1 1203 ? -23.194 4.042 49.642 1.00 90.19 1203 ASP A CA 1
ATOM 9764 C C . ASP A 1 1203 ? -23.517 3.459 48.260 1.00 90.19 1203 ASP A C 1
ATOM 9766 O O . ASP A 1 1203 ? -24.572 2.869 48.023 1.00 90.19 1203 ASP A O 1
ATOM 9770 N N . LEU A 1 1204 ? -22.593 3.666 47.323 1.00 91.56 1204 LEU A N 1
ATOM 9771 C CA . LEU A 1 1204 ? -22.741 3.227 45.939 1.00 91.56 1204 LEU A CA 1
ATOM 9772 C C . LEU A 1 1204 ? -22.809 1.697 45.816 1.00 91.56 1204 LEU A C 1
ATOM 9774 O O . LEU A 1 1204 ? -23.383 1.202 44.851 1.00 91.56 1204 LEU A O 1
ATOM 9778 N N . LYS A 1 1205 ? -22.229 0.943 46.759 1.00 91.38 1205 LYS A N 1
ATOM 9779 C CA . LYS A 1 1205 ? -22.244 -0.522 46.750 1.00 91.38 1205 LYS A CA 1
ATOM 9780 C C . LYS A 1 1205 ? -23.612 -1.047 47.183 1.00 91.38 1205 LYS A C 1
ATOM 9782 O O . LYS A 1 1205 ? -24.136 -1.920 46.496 1.00 91.38 1205 LYS A O 1
ATOM 9787 N N . LEU A 1 1206 ? -24.179 -0.518 48.272 1.00 93.12 1206 LEU A N 1
ATOM 9788 C CA . LEU A 1 1206 ? -25.531 -0.884 48.724 1.00 93.12 1206 LEU A CA 1
ATOM 9789 C C . LEU A 1 1206 ? -26.571 -0.527 47.658 1.00 93.12 1206 LEU A C 1
ATOM 9791 O O . LEU A 1 1206 ? -27.277 -1.415 47.187 1.00 93.12 1206 LEU A O 1
ATOM 9795 N N . LEU A 1 1207 ? -26.532 0.713 47.158 1.00 92.06 1207 LEU A N 1
ATOM 9796 C CA . LEU A 1 1207 ? -27.414 1.195 46.093 1.00 92.06 1207 LEU A CA 1
ATOM 9797 C C . LEU A 1 1207 ? -27.392 0.283 44.852 1.00 92.06 1207 LEU A C 1
ATOM 9799 O O . LEU A 1 1207 ? -28.432 -0.063 44.304 1.00 92.06 1207 LEU A O 1
ATOM 9803 N N . ILE A 1 1208 ? -26.211 -0.152 44.400 1.00 94.81 1208 ILE A N 1
ATOM 9804 C CA . ILE A 1 1208 ? -26.108 -1.054 43.242 1.00 94.81 1208 ILE A CA 1
ATOM 9805 C C . ILE A 1 1208 ? -26.697 -2.443 43.551 1.00 94.81 1208 ILE A C 1
ATOM 9807 O O . ILE A 1 1208 ? -27.294 -3.047 42.662 1.00 94.81 1208 ILE A O 1
ATOM 9811 N N . VAL A 1 1209 ? -26.568 -2.957 44.778 1.00 94.44 1209 VAL A N 1
ATOM 9812 C CA . VAL A 1 1209 ? -27.160 -4.248 45.183 1.00 94.44 1209 VAL A CA 1
ATOM 9813 C C . VAL A 1 1209 ? -28.689 -4.162 45.286 1.00 94.44 1209 VAL A C 1
ATOM 9815 O O . VAL A 1 1209 ? -29.369 -5.088 44.840 1.00 94.44 1209 VAL A O 1
ATOM 9818 N N . GLU A 1 1210 ? -29.232 -3.054 45.793 1.00 92.62 1210 GLU A N 1
ATOM 9819 C CA . GLU A 1 1210 ? -30.675 -2.765 45.845 1.00 92.62 1210 GLU A CA 1
ATOM 9820 C C . GLU A 1 1210 ? -31.288 -2.787 44.431 1.00 92.62 1210 GLU A C 1
ATOM 9822 O O . GLU A 1 1210 ? -32.136 -3.631 44.131 1.00 92.62 1210 GLU A O 1
ATOM 9827 N N . GLU A 1 1211 ? -30.757 -1.978 43.506 1.00 93.88 1211 GLU A N 1
ATOM 9828 C CA . GLU A 1 1211 ? -31.225 -1.906 42.109 1.00 93.88 1211 GLU A CA 1
ATOM 9829 C C . GLU A 1 1211 ? -31.123 -3.250 41.357 1.00 93.88 1211 GLU A C 1
ATOM 9831 O O . GLU A 1 1211 ? -31.970 -3.589 40.524 1.00 93.88 1211 GLU A O 1
ATOM 9836 N N . ILE A 1 1212 ? -30.089 -4.050 41.647 1.00 93.88 1212 ILE A N 1
ATOM 9837 C CA . ILE A 1 1212 ? -29.928 -5.403 41.087 1.00 93.88 1212 ILE A CA 1
ATOM 9838 C C . ILE A 1 1212 ? -30.955 -6.374 41.678 1.00 93.88 1212 ILE A C 1
ATOM 9840 O O . ILE A 1 1212 ? -31.410 -7.285 40.978 1.00 93.88 1212 ILE A O 1
ATOM 9844 N N . THR A 1 1213 ? -31.332 -6.201 42.942 1.00 92.44 1213 THR A N 1
ATOM 9845 C CA . THR A 1 1213 ? -32.336 -7.033 43.614 1.00 92.44 1213 THR A CA 1
ATOM 9846 C C . THR A 1 1213 ? -33.727 -6.753 43.047 1.00 92.44 1213 THR A C 1
ATOM 9848 O O . THR A 1 1213 ? -34.420 -7.700 42.673 1.00 92.44 1213 THR A O 1
ATOM 9851 N N . GLU A 1 1214 ? -34.079 -5.482 42.843 1.00 89.25 1214 GLU A N 1
ATOM 9852 C CA . GLU A 1 1214 ? -35.378 -5.060 42.301 1.00 89.25 1214 GLU A CA 1
ATOM 9853 C C . GLU A 1 1214 ? -35.592 -5.350 40.804 1.00 89.25 1214 GLU A C 1
ATOM 9855 O O . GLU A 1 1214 ? -36.718 -5.607 40.376 1.00 89.25 1214 GLU A O 1
ATOM 9860 N N . ALA A 1 1215 ? -34.546 -5.309 39.972 1.00 89.56 1215 ALA A N 1
ATOM 9861 C CA . ALA A 1 1215 ? -34.702 -5.487 38.525 1.00 89.56 1215 ALA A CA 1
ATOM 9862 C C . ALA A 1 1215 ? -35.177 -6.906 38.150 1.00 89.56 1215 ALA A C 1
ATOM 9864 O O . ALA A 1 1215 ? -34.574 -7.886 38.578 1.00 89.56 1215 ALA A O 1
ATOM 9865 N N . ALA A 1 1216 ? -36.193 -7.049 37.291 1.00 86.44 1216 ALA A N 1
ATOM 9866 C CA . ALA A 1 1216 ? -36.801 -8.357 37.004 1.00 86.44 1216 ALA A CA 1
ATOM 9867 C C . ALA A 1 1216 ? -35.832 -9.388 36.377 1.00 86.44 1216 ALA A C 1
ATOM 9869 O O . ALA A 1 1216 ? -35.726 -10.514 36.857 1.00 86.44 1216 ALA A O 1
ATOM 9870 N N . SER A 1 1217 ? -35.096 -9.013 35.324 1.00 86.12 1217 SER A N 1
ATOM 9871 C CA . SER A 1 1217 ? -34.180 -9.916 34.592 1.00 86.12 1217 SER A CA 1
ATOM 9872 C C . SER A 1 1217 ? -32.819 -9.297 34.259 1.00 86.12 1217 SER A C 1
ATOM 9874 O O . SER A 1 1217 ? -31.817 -9.994 34.075 1.00 86.12 1217 SER A O 1
ATOM 9876 N N . SER A 1 1218 ? -32.780 -7.972 34.137 1.00 90.44 1218 SER A N 1
ATOM 9877 C CA . SER A 1 1218 ? -31.642 -7.228 33.609 1.00 90.44 1218 SER A CA 1
ATOM 9878 C C . SER A 1 1218 ? -31.704 -5.748 33.992 1.00 90.44 1218 SER A C 1
ATOM 9880 O O . SER A 1 1218 ? -32.773 -5.131 33.935 1.00 90.44 1218 SER A O 1
ATOM 9882 N N . VAL A 1 1219 ? -30.556 -5.168 34.341 1.00 92.69 1219 VAL A N 1
ATOM 9883 C CA . VAL A 1 1219 ? -30.418 -3.748 34.690 1.00 92.69 1219 VAL A CA 1
ATOM 9884 C C . VAL A 1 1219 ? -29.229 -3.125 33.968 1.00 92.69 1219 VAL A C 1
ATOM 9886 O O . VAL A 1 1219 ? -28.168 -3.739 33.833 1.00 92.69 1219 VAL A O 1
ATOM 9889 N N . ALA A 1 1220 ? -29.418 -1.897 33.491 1.00 93.38 1220 ALA A N 1
ATOM 9890 C CA . ALA A 1 1220 ? -28.353 -1.089 32.919 1.00 93.38 1220 ALA A CA 1
ATOM 9891 C C . ALA A 1 1220 ? -28.150 0.205 33.710 1.00 93.38 1220 ALA A C 1
ATOM 9893 O O . ALA A 1 1220 ? -29.098 0.959 33.924 1.00 93.38 1220 ALA A O 1
ATOM 9894 N N . PHE A 1 1221 ? -26.899 0.479 34.074 1.00 95.19 1221 PHE A N 1
ATOM 9895 C CA . PHE A 1 1221 ? -26.494 1.708 34.753 1.00 95.19 1221 PHE A CA 1
ATOM 9896 C C . PHE A 1 1221 ? -25.894 2.694 33.741 1.00 95.19 1221 PHE A C 1
ATOM 9898 O O . PHE A 1 1221 ? -24.908 2.377 33.072 1.00 95.19 1221 PHE A O 1
ATOM 9905 N N . VAL A 1 1222 ? -26.454 3.900 33.630 1.00 94.50 1222 VAL A N 1
ATOM 9906 C CA . VAL A 1 1222 ? -25.949 4.986 32.770 1.00 94.50 1222 VAL A CA 1
ATOM 9907 C C . VAL A 1 1222 ? -25.501 6.147 33.653 1.00 94.50 1222 VAL A C 1
ATOM 9909 O O . VAL A 1 1222 ? -26.254 6.559 34.526 1.00 94.50 1222 VAL A O 1
ATOM 9912 N N . THR A 1 1223 ? -24.297 6.700 33.466 1.00 93.75 1223 THR A N 1
ATOM 9913 C CA . THR A 1 1223 ? -23.792 7.758 34.366 1.00 93.75 1223 THR A CA 1
ATOM 9914 C C . THR A 1 1223 ? -22.960 8.861 33.704 1.00 93.75 1223 THR A C 1
ATOM 9916 O O . THR A 1 1223 ? -22.192 8.634 32.764 1.00 93.75 1223 THR A O 1
ATOM 9919 N N . CYS A 1 1224 ? -23.099 10.083 34.227 1.00 91.31 1224 CYS A N 1
ATOM 9920 C CA . CYS A 1 1224 ? -22.283 11.246 33.887 1.00 91.31 1224 CYS A CA 1
ATOM 9921 C C . CYS A 1 1224 ? -22.130 12.163 35.104 1.00 91.31 1224 CYS A C 1
ATOM 9923 O O . CYS A 1 1224 ? -23.110 12.479 35.775 1.00 91.31 1224 CYS A O 1
ATOM 9925 N N . GLY A 1 1225 ? -20.921 12.646 35.384 1.00 88.25 1225 GLY A N 1
ATOM 9926 C CA . GLY A 1 1225 ? -20.700 13.559 36.502 1.00 88.25 1225 GLY A CA 1
ATOM 9927 C C . GLY A 1 1225 ? -19.233 13.751 36.846 1.00 88.25 1225 GLY A C 1
ATOM 9928 O O . GLY A 1 1225 ? -18.367 13.692 35.974 1.00 88.25 1225 GLY A O 1
ATOM 9929 N N . HIS A 1 1226 ? -18.941 13.985 38.126 1.00 87.25 1226 HIS A N 1
ATOM 9930 C CA . HIS A 1 1226 ? -17.561 14.124 38.586 1.00 87.25 1226 HIS A CA 1
ATOM 9931 C C . HIS A 1 1226 ? -16.754 12.830 38.324 1.00 87.25 1226 HIS A C 1
ATOM 9933 O O . HIS A 1 1226 ? -17.251 11.751 38.653 1.00 87.25 1226 HIS A O 1
ATOM 9939 N N . PRO A 1 1227 ? -15.510 12.901 37.799 1.00 87.75 1227 PRO A N 1
ATOM 9940 C CA . PRO A 1 1227 ? -14.720 11.724 37.427 1.00 87.75 1227 PRO A CA 1
ATOM 9941 C C . PRO A 1 1227 ? -14.624 10.610 38.478 1.00 87.75 1227 PRO A C 1
ATOM 9943 O O . PRO A 1 1227 ? -14.709 9.445 38.108 1.00 87.75 1227 PRO A O 1
ATOM 9946 N N . LEU A 1 1228 ? -14.500 10.955 39.770 1.00 88.06 1228 LEU A N 1
ATOM 9947 C CA . LEU A 1 1228 ? -14.471 9.971 40.866 1.00 88.06 1228 LEU A CA 1
ATOM 9948 C C . LEU A 1 1228 ? -15.773 9.160 40.960 1.00 88.06 1228 LEU A C 1
ATOM 9950 O O . LEU A 1 1228 ? -15.713 7.941 41.009 1.00 88.06 1228 LEU A O 1
ATOM 9954 N N . LEU A 1 1229 ? -16.940 9.815 40.911 1.00 89.12 1229 LEU A N 1
ATOM 9955 C CA . LEU A 1 1229 ? -18.242 9.142 41.018 1.00 89.12 1229 LEU A CA 1
ATOM 9956 C C . LEU A 1 1229 ? -18.437 8.127 39.884 1.00 89.12 1229 LEU A C 1
ATOM 9958 O O . LEU A 1 1229 ? -18.832 6.991 40.124 1.00 89.12 1229 LEU A O 1
ATOM 9962 N N . VAL A 1 1230 ? -18.117 8.533 38.652 1.00 91.12 1230 VAL A N 1
ATOM 9963 C CA . VAL A 1 1230 ? -18.199 7.663 37.468 1.00 91.12 1230 VAL A CA 1
ATOM 9964 C C . VAL A 1 1230 ? -17.214 6.490 37.570 1.00 91.12 1230 VAL A C 1
ATOM 9966 O O . VAL A 1 1230 ? -17.510 5.396 37.094 1.00 91.12 1230 VAL A O 1
ATOM 9969 N N . ASP A 1 1231 ? -16.054 6.699 38.200 1.00 91.31 1231 ASP A N 1
ATOM 9970 C CA . ASP A 1 1231 ? -15.048 5.660 38.421 1.00 91.31 1231 ASP A CA 1
ATOM 9971 C C . ASP A 1 1231 ? -15.455 4.646 39.507 1.00 91.31 1231 ASP A C 1
ATOM 9973 O O . ASP A 1 1231 ? -15.328 3.439 39.283 1.00 91.31 1231 ASP A O 1
ATOM 9977 N N . ASP A 1 1232 ? -15.987 5.108 40.641 1.00 91.19 1232 ASP A N 1
ATOM 9978 C CA . ASP A 1 1232 ? -16.403 4.248 41.756 1.00 91.19 1232 ASP A CA 1
ATOM 9979 C C . ASP A 1 1232 ? -17.709 3.484 41.452 1.00 91.19 1232 ASP A C 1
ATOM 9981 O O . ASP A 1 1232 ? -17.787 2.286 41.731 1.00 91.19 1232 ASP A O 1
ATOM 9985 N N . LEU A 1 1233 ? -18.687 4.105 40.770 1.00 92.31 1233 LEU A N 1
ATOM 9986 C CA . LEU A 1 1233 ? -19.877 3.407 40.247 1.00 92.31 1233 LEU A CA 1
ATOM 9987 C C . LEU A 1 1233 ? -19.488 2.249 39.318 1.00 92.31 1233 LEU A C 1
ATOM 9989 O O . LEU A 1 1233 ? -19.959 1.125 39.485 1.00 92.31 1233 LEU A O 1
ATOM 9993 N N . ARG A 1 1234 ? -18.592 2.507 38.354 1.00 92.56 1234 ARG A N 1
ATOM 9994 C CA . ARG A 1 1234 ? -18.123 1.488 37.401 1.00 92.56 1234 ARG A CA 1
ATOM 9995 C C . ARG A 1 1234 ? -17.465 0.310 38.112 1.00 92.56 1234 ARG A C 1
ATOM 9997 O O . ARG A 1 1234 ? -17.641 -0.832 37.698 1.00 92.56 1234 ARG A O 1
ATOM 10004 N N . TYR A 1 1235 ? -16.697 0.595 39.161 1.00 92.00 1235 TYR A N 1
ATOM 10005 C CA . TYR A 1 1235 ? -16.035 -0.421 39.967 1.00 92.00 1235 TYR A CA 1
ATOM 10006 C C . TYR A 1 1235 ? -17.048 -1.306 40.715 1.00 92.00 1235 TYR A C 1
ATOM 10008 O O . TYR A 1 1235 ? -16.950 -2.528 40.634 1.00 92.00 1235 TYR A O 1
ATOM 10016 N N . HIS A 1 1236 ? -18.053 -0.721 41.374 1.00 92.56 1236 HIS A N 1
ATOM 10017 C CA . HIS A 1 1236 ? -19.031 -1.501 42.139 1.00 92.56 1236 HIS A CA 1
ATOM 10018 C C . HIS A 1 1236 ? -20.020 -2.284 41.255 1.00 92.56 1236 HIS A C 1
ATOM 10020 O O . HIS A 1 1236 ? -20.344 -3.420 41.594 1.00 92.56 1236 HIS A O 1
ATOM 10026 N N . VAL A 1 1237 ? -20.415 -1.773 40.077 1.00 92.75 1237 VAL A N 1
ATOM 10027 C CA . VAL A 1 1237 ? -21.189 -2.579 39.104 1.00 92.75 1237 VAL A CA 1
ATOM 10028 C C . VAL A 1 1237 ? -20.371 -3.781 38.613 1.00 92.75 1237 VAL A C 1
ATOM 10030 O O . VAL A 1 1237 ? -20.921 -4.866 38.445 1.00 92.75 1237 VAL A O 1
ATOM 10033 N N . VAL A 1 1238 ? -19.054 -3.621 38.429 1.00 91.94 1238 VAL A N 1
ATOM 10034 C CA . VAL A 1 1238 ? -18.146 -4.715 38.043 1.00 91.94 1238 VAL A CA 1
ATOM 10035 C C . VAL A 1 1238 ? -18.036 -5.799 39.121 1.00 91.94 1238 VAL A C 1
ATOM 10037 O O . VAL A 1 1238 ? -17.996 -6.978 38.771 1.00 91.94 1238 VAL A O 1
ATOM 10040 N N . GLU A 1 1239 ? -18.013 -5.437 40.409 1.00 91.75 1239 GLU A N 1
ATOM 10041 C CA . GLU A 1 1239 ? -17.986 -6.422 41.504 1.00 91.75 1239 GLU A CA 1
ATOM 10042 C C . GLU A 1 1239 ? -19.205 -7.362 41.453 1.00 91.75 1239 GLU A C 1
ATOM 10044 O O . GLU A 1 1239 ? -19.044 -8.571 41.603 1.00 91.75 1239 GLU A O 1
ATOM 10049 N N . GLN A 1 1240 ? -20.402 -6.839 41.159 1.00 92.62 1240 GLN A N 1
ATOM 10050 C CA . GLN A 1 1240 ? -21.658 -7.602 41.230 1.00 92.62 1240 GLN A CA 1
ATOM 10051 C C . GLN A 1 1240 ? -21.928 -8.565 40.058 1.00 92.62 1240 GLN A C 1
ATOM 10053 O O . GLN A 1 1240 ? -22.862 -9.359 40.139 1.00 92.62 1240 GLN A O 1
ATOM 10058 N N . ILE A 1 1241 ? -21.129 -8.550 38.982 1.00 91.25 1241 ILE A N 1
ATOM 10059 C CA . ILE A 1 1241 ? -21.407 -9.324 37.749 1.00 91.25 1241 ILE A CA 1
ATOM 10060 C C . ILE A 1 1241 ? -21.515 -10.841 37.986 1.00 91.25 1241 ILE A C 1
ATOM 10062 O O . ILE A 1 1241 ? -22.345 -11.494 37.349 1.00 91.25 1241 ILE A O 1
ATOM 10066 N N . ASP A 1 1242 ? -20.728 -11.387 38.915 1.00 87.69 1242 ASP A N 1
ATOM 10067 C CA . ASP A 1 1242 ? -20.741 -12.823 39.236 1.00 87.69 1242 ASP A CA 1
ATOM 10068 C C . ASP A 1 1242 ? -21.657 -13.160 40.429 1.00 87.69 1242 ASP A C 1
ATOM 10070 O O . ASP A 1 1242 ? -21.961 -14.326 40.660 1.00 87.69 1242 ASP A O 1
ATOM 10074 N N . HIS A 1 1243 ? -22.137 -12.152 41.168 1.00 88.62 1243 HIS A N 1
ATOM 10075 C CA . HIS A 1 1243 ? -23.013 -12.319 42.336 1.00 88.62 1243 HIS A CA 1
ATOM 10076 C C . HIS A 1 1243 ? -24.510 -12.333 41.980 1.00 88.62 1243 HIS A C 1
ATOM 10078 O O . HIS A 1 1243 ? -25.359 -12.403 42.865 1.00 88.62 1243 HIS A O 1
ATOM 10084 N N . THR A 1 1244 ? -24.861 -12.284 40.691 1.00 86.69 1244 THR A N 1
ATOM 10085 C CA . THR A 1 1244 ? -26.253 -12.338 40.228 1.00 86.69 1244 THR A CA 1
ATOM 10086 C C . THR A 1 1244 ? -26.415 -13.188 38.971 1.00 86.69 1244 THR A C 1
ATOM 10088 O O . THR A 1 1244 ? -25.543 -13.237 38.099 1.00 86.69 1244 THR A O 1
ATOM 10091 N N . SER A 1 1245 ? -27.567 -13.847 38.837 1.00 82.88 1245 SER A N 1
ATOM 10092 C CA . SER A 1 1245 ? -27.985 -14.517 37.600 1.00 82.88 1245 SER A CA 1
ATOM 10093 C C . SER A 1 1245 ? -28.306 -13.505 36.491 1.00 82.88 1245 SER A C 1
ATOM 10095 O O . SER A 1 1245 ? -27.941 -13.739 35.333 1.00 82.88 1245 SER A O 1
ATOM 10097 N N . LYS A 1 1246 ? -28.897 -12.362 36.867 1.00 88.62 1246 LYS A N 1
ATOM 10098 C CA . LYS A 1 1246 ? -29.402 -11.276 36.010 1.00 88.62 1246 LYS A CA 1
ATOM 10099 C C . LYS A 1 1246 ? -28.316 -10.671 35.104 1.00 88.62 1246 LYS A C 1
ATOM 10101 O O . LYS A 1 1246 ? -27.116 -10.798 35.360 1.00 88.62 1246 LYS A O 1
ATOM 10106 N N . ARG A 1 1247 ? -28.718 -9.996 34.020 1.00 88.81 1247 ARG A N 1
ATOM 10107 C CA . ARG A 1 1247 ? -27.774 -9.282 33.135 1.00 88.81 1247 ARG A CA 1
ATOM 10108 C C . ARG A 1 1247 ? -27.502 -7.860 33.643 1.00 88.81 1247 ARG A C 1
ATOM 10110 O O . ARG A 1 1247 ? -28.424 -7.052 33.690 1.00 88.81 1247 ARG A O 1
ATOM 10117 N N . LEU A 1 1248 ? -26.236 -7.553 33.939 1.00 90.88 1248 LEU A N 1
ATOM 10118 C CA . LEU A 1 1248 ? -25.752 -6.204 34.271 1.00 90.88 1248 LEU A CA 1
ATOM 10119 C C . LEU A 1 1248 ? -24.981 -5.597 33.092 1.00 90.88 1248 LEU A C 1
ATOM 10121 O O . LEU A 1 1248 ? -24.098 -6.264 32.558 1.00 90.88 1248 LEU A O 1
ATOM 10125 N N . ASP A 1 1249 ? -25.241 -4.340 32.730 1.00 90.81 1249 ASP A N 1
ATOM 10126 C CA . ASP A 1 1249 ? -24.386 -3.555 31.821 1.00 90.81 1249 ASP A CA 1
ATOM 10127 C C . ASP A 1 1249 ? -24.199 -2.108 32.336 1.00 90.81 1249 ASP A C 1
ATOM 10129 O O . ASP A 1 1249 ? -25.021 -1.587 33.092 1.00 90.81 1249 ASP A O 1
ATOM 10133 N N . PHE A 1 1250 ? -23.101 -1.448 31.945 1.00 91.69 1250 PHE A N 1
ATOM 10134 C CA . PHE A 1 1250 ? -22.716 -0.113 32.433 1.00 91.69 1250 PHE A CA 1
ATOM 10135 C C . PHE A 1 1250 ? -22.264 0.819 31.297 1.00 91.69 1250 PHE A C 1
ATOM 10137 O O . PHE A 1 1250 ? -21.456 0.433 30.447 1.00 91.69 1250 PHE A O 1
ATOM 10144 N N . TYR A 1 1251 ? -22.722 2.075 31.322 1.00 90.81 1251 TYR A N 1
ATOM 10145 C CA . TYR A 1 1251 ? -22.479 3.076 30.282 1.00 90.81 1251 TYR A CA 1
ATOM 10146 C C . TYR A 1 1251 ? -22.109 4.450 30.873 1.00 90.81 1251 TYR A C 1
ATOM 10148 O O . TYR A 1 1251 ? -22.944 5.153 31.430 1.00 90.81 1251 TYR A O 1
ATOM 10156 N N . GLU A 1 1252 ? -20.867 4.903 30.683 1.00 88.06 1252 GLU A N 1
ATOM 10157 C CA . GLU A 1 1252 ? -20.464 6.279 31.029 1.00 88.06 1252 GLU A CA 1
ATOM 10158 C C . GLU A 1 1252 ? -20.660 7.254 29.851 1.00 88.06 1252 GLU A C 1
ATOM 10160 O O . GLU A 1 1252 ? -20.279 6.944 28.719 1.00 88.06 1252 GLU A O 1
ATOM 10165 N N . GLN A 1 1253 ? -21.207 8.447 30.097 1.00 83.69 1253 GLN A N 1
ATOM 10166 C CA . GLN A 1 1253 ? -21.295 9.537 29.106 1.00 83.69 1253 GLN A CA 1
ATOM 10167 C C . GLN A 1 1253 ? -20.235 10.637 29.309 1.00 83.69 1253 GLN A C 1
ATOM 10169 O O . GLN A 1 1253 ? -20.110 11.539 28.482 1.00 83.69 1253 GLN A O 1
ATOM 10174 N N . LEU A 1 1254 ? -19.452 10.570 30.391 1.00 82.44 1254 LEU A N 1
ATOM 10175 C CA . LEU A 1 1254 ? -18.455 11.582 30.740 1.00 82.44 1254 LEU A CA 1
ATOM 10176 C C . LEU A 1 1254 ? -17.380 11.750 29.648 1.00 82.44 1254 LEU A C 1
ATOM 10178 O O . LEU A 1 1254 ? -16.708 10.798 29.250 1.00 82.44 1254 LEU A O 1
ATOM 10182 N N . GLN A 1 1255 ? -17.171 12.992 29.206 1.00 70.38 1255 GLN A N 1
ATOM 10183 C CA . GLN A 1 1255 ? -16.129 13.364 28.247 1.00 70.38 1255 GLN A CA 1
ATOM 10184 C C . GLN A 1 1255 ? -15.009 14.153 28.942 1.00 70.38 1255 GLN A C 1
ATOM 10186 O O . GLN A 1 1255 ? -15.214 15.273 29.411 1.00 70.38 1255 GLN A O 1
ATOM 10191 N N . VAL A 1 1256 ? -13.805 13.573 29.000 1.00 68.38 1256 VAL A N 1
ATOM 10192 C CA . VAL A 1 1256 ? -12.621 14.201 29.613 1.00 68.38 1256 VAL A CA 1
ATOM 10193 C C . VAL A 1 1256 ? -11.759 14.868 28.535 1.00 68.38 1256 VAL A C 1
ATOM 10195 O O . VAL A 1 1256 ? -10.975 14.221 27.838 1.00 68.38 1256 VAL A O 1
ATOM 10198 N N . TRP A 1 1257 ? -11.952 16.182 28.395 1.00 55.22 1257 TRP A N 1
ATOM 10199 C CA . TRP A 1 1257 ? -11.430 17.022 27.307 1.00 55.22 1257 TRP A CA 1
ATOM 10200 C C . TRP A 1 1257 ? -9.973 17.486 27.455 1.00 55.22 1257 TRP A C 1
ATOM 10202 O O . TRP A 1 1257 ? -9.340 17.833 26.456 1.00 55.22 1257 TRP A O 1
ATOM 10212 N N . ALA A 1 1258 ? -9.444 17.495 28.681 1.00 39.38 1258 ALA A N 1
ATOM 10213 C CA . ALA A 1 1258 ? -8.039 17.776 28.973 1.00 39.38 1258 ALA A CA 1
ATOM 10214 C C . ALA A 1 1258 ? -7.265 16.454 29.058 1.00 39.38 1258 ALA A C 1
ATOM 10216 O O . ALA A 1 1258 ? -7.537 15.684 29.997 1.00 39.38 1258 ALA A O 1
#

Secondary structure (DSSP, 8-state):
-HHHHHHHHHHHHHHHHT----------HHHHHHHHHHHHHHHHH-B-S-TTS-THHHHHH-HHHHHHHHHHHHHTT---HHHHHHHHHHHHHHH-----HHHHHHHHHHHHHH-B-GGGSTT--TTSB-SS-B----HHHHHHHHHHHHHHHHHHHHHHHHHHHHHHHHHHHHHHHHHHHHHHHH-TTHHHHTTSHHHHHHIIIIISSBSSSS-SSSPBPSSSTT-B-PPBHHHHHHHHHHHHHHHHHTTTT--PPTT-SSSSSHHHHHHHHHHHHHHHHHHHHHHHHHHHH-SS-HHHHHH---HHHHHHHHHHHHHHHHHHHHHHHHHHHHHHHHTT-HHHHTT-HHHHHHHHHHHHHHHHHHHTSHHHHHHSHHHHHHHHHHHHHHHHHHHHHHHGGGT-HHHHHHHHHHHHHHHHHHHHHHHHT-B---EEEEETTTEE-EEEEPPTTS---TT-EEE----SSS-TTS--EEEEEE-SSSTTEEEE-----SSSSSSTTSSGGGSSSSEEE-B---EEEES---S-TT-SEEEEEEEGGGHHHHHHHHHHHHHT-TTS--EEEEEEEESSTHHHHHTHHHHHTTTTTTEEEEEEE-S---GGGHHHHHHTSS-----PPP----HHHHHHHH-TTSEEEES---HHHHHHHHHHH-SSEEEEEEES-HHHHHHHHHHHHHHSSS-SSEEEEEEE---TTTTTTTTTTTTS-SBSSTBSTTHHHHHHHHHHHH-THHHHHT-SHHHHHHIIIIISSBSSSS-SSS-EEETTTEEE-PPBHHHHTTTHHHHSGGGTTT-SS--PPTT-SSS-SHHHHHHHHHHHHHHHTTSS-HHHHHHHH-SS-HHHHHHT--HHHHHHHHHHHHHHHHHHHHHHHHHHHHHHHHTT-HHHHTTSHHHHHHHHHHHHHHHHHHHTSHHHHTT-HHHHHHHHHHHHHHHHHHHHHHHTTTT--TTHHHHHHHHHHHHHHHHHHHHHH--PEEEEEE-TTSEEEEEEEPPTTSPPPTT-EEEEEE--TTTTT--EEEEEEE-SSSTTEEEEEEE--TTHHHHHHHHHHTSGGGEEEEEEEEEEEE----S-TTSSEEEEEEEGGGHHHHHHHHHHHHTT---TT-EEEEEEEESSHHHHHTTHHHHHGGGGSS-EEEEEE-S---HHHHHHHHTTTT-TTS-----S---TTHHHHHH-TTEEEEES---HHHHHHHHHHH-SSEEEEEEESSHHHHHHHHHHHHHGGGS-SSEEEEEE------

Radius of gyration: 40.36 Å; chains: 1; bounding box: 79×90×144 Å

Sequence (1258 aa):
MKLAFLWVFFLYCSSLTNASDVENYSFHGKDKQSFYACGYAMRLIGTFCKASVKGYKCYCTNDNAMLTFTGCLATTGRNTNDVYKFYMYYCEEYYEVKLEHFQLVAAYDRYLKDAKNSSQIPGFNVSQPVDVPLIVANVTYIKLLDDAYKVFYNNFDIAFWAGMGGMGYWALVALIAMVCNWGVVVFPESRNVLNGTFSKLFRKYITLPALGRRKRNVQQNGFNLFDCLVPTRMESLIILGFFVYLLTLCAIEIYHVPNDPIFPNLQMALTRYIADRTGILSTILTPMLLLFGGRNNFLQWVTRWKFSTMIVYHRWIARMIVALAFIHSVGYTYIYAYRGYYAEEMKETWLIWGVVATTCGGVICFQGLLFLRRRAYETFLVLHILLALFWVIGVWFHVSIMGYSQFMYACFSVWGFDRLARVVRLCWFGFPKATLLLLPDDTLRVEVPKPNSWPSISGGHAWIHLLHPLTFWQNHPFTFVDSVEKENTIVFFCKIKKGLTASFCKKLRKYPGQTTTLRVAVDGPYGEPSPVASHSTALYVAGGSGIPGIYSEATAMARNSENSNRKIKLMWVVRELASVAGFTRELHALKELQIETVVYITRQFEVGTAEEFFNSSDLSLEKDKKSETEPLSFVQNTFPHIEFRSGRPELEKSILEELTFSQRSLAIVTCGNPILVDDLRYIVVKHIDGTEKRLDFYEQLQVFLGNYDHSTYYGAGSLGYWALIALIAMVCNWGVVIFPLLRDLFNGTFSKMFRKYITLPALGKRKKNVHQSAFYIFDFLIPSRLESAVIFGFFWFLFVVCAVEIYYVKGDQIFLTKEEGLTRYISDRTGIVCTILTPLLLLFGGRNNFLQWVTRWKFSTMITYHRWIARMVVAMAFIHSVGYTWMYVTEGYYAEEMKEEWLIWGVVATTCGCLICFQALLFLRRRAYEVFLILHILLAGFWIIGMWFHVCVMGYSQFMYSCFAVWGFDRFVRAIRVLWFGFPKAEISLTPDETLKVEVPKPKHWPTVAGGHAWIHFMQPLTFWQNHPFTFIDSVEKKNTIVFYCKVKKGITQSLCKKLQNFPGKSTTMRVAVEGPYGETCPVSNHSSSVYIAGGSGIPGIYSEAVSMAKRSKDSTRKTKLIWIVREIATVAGFLKELTALKHLNIETVVYITREVLAAVAEEFFLKTDLSSLEKDKEGSLNGLSTLEETFPHIEFRFGRPDLKLLIVEEITEAASSVAFVTCGHPLLVDDLRYHVVEQIDHTSKRLDFYEQLQVWA

Foldseek 3Di:
DVVVLVVVVVVLVVVVVVVVPQPDDDACDLQVLLLVLLQVLLLVQAAADDPVQDGLSCCLPGLLNVLQSLLSCVLLVRNDPSNLVVSQVCCCPVPVRHDDSVSSVVSPVVSVPFADAQVVDPPDDRPDHDNTHHNSPCSVVSVLSSVLSCLQRVLLVLLLVLLVVLVVLVVVVLQVLLCVVVVCVVPVCVLLVCLDPVSLVCCLQAVLPFDPDLFQFDWDDDPLQQIDHTHTNNLVVSLVVSVVSLVVSLPPSQDDRVCRPVQRDRLLSNLSSSLSSLLSSLLSCLLVLVLLVFPPRCSCVSSVDANVSSVSNSLSVLVSSLVSLVSNLVSVCVNCVVVPNNVVCCVDPLVVLSVLLSVLSVVLNSCVRPNNCLLPVLCNVLSNVVSSVSNLVSSCSNCVNVSSNVSSVSNCSSNVSSVVLLVVLLVVQPKFWFKWFQFQLLWIWRFTLTPPPADDAQLWWWLQFQFAAFFQVLTFTFGWAHAPPDPSTIITGQFADFQQAAQLAPFQVPFPARMAIFTTGTRDRDRHQDSPLSFLEEEQEEAASQVGSSLRNLVVSQVVDPPHNRAAEYEYEHAACSSVRRCLRSLVSCVVTRYAAEYEYEDDDDAPPQVVSNVVNPPCDDDDDDDRDGNPVVVCVVRVRHHYHYHDDPLLVVVVVRLVVGDAAYEYEYDHDSVVLSVNSVSCSVCSSVDSHHYYYHYDYDHPVRNSNLLGSSNRGSNRSVCVLLVVLLCVVVVCVVPVVVQVVPLDPVNLVCLLPADFAWCDPLFALDWDDDPNQQIDGTHRNNLCSHLCNHGSSSSRSHCGNNDDDVPDPSQPDPLLSVLSSNQSNLNSVLHGCLLVLLLLVFQPRVSCVSRVDDNLSSVSVSLSSLVSSLVSLVSNLVSVCVSCVVVPNSVPVCVDLLNVLSVQLSVLSVVLNVCPRPSNCVVCVPCNVVSNVVSSVSNLVSSQSNPVVSSRNVCSVSSCVSNVVSVVLQVVQQVQFDKFKWKWAAALQRWIKIKAQGDPPDDDAQLWKWWKAFDDPVGRPDTDIFGWAQDPPDPRIIITTHHADPDPSVVLQVVLVPDVNSMDITIMTIRDGDHHADPQLSFQEEEQEEEQSQPRRSLSNLVVNQVPPPDPRHAAEYEYEYADVSSCLRCVSSLVVCVPTRYQAEYEHAHDDPQVNLVVVVVPSPPVPDDDDDDDPDPVLVVVCVVRVSYHYHYHDDPLLVVLVVSLVPTDAEYEYEYTYDSVVLSVNSNNLSVCSVVDPHYYYYHYSYRNPD